Protein 3P1V (pdb70)

B-factor: mean 43.85, std 19.12, range [11.32, 140.08]

Secondary structure (DSSP, 8-state):
--GGGTEEEEEEEEEEEEEE-SS-EEEEEEEEEEESS--S-SSSTT--SS--SEEEEEEETTT--EEEEEEE--HHHHHTTSGGGGT--EEEEEEEEEEEESS-EEEEEEE--TTS---EEEEEE-TT-TTSEE-SSSSPPPEE--B-S-TTTSEEEEEEEES--TT--HHHHHHHHHHHHHTTSTTT---TTEEEEEE----SSSS-BBGGGTB----SS--BS-GGG-TT--B-S-HHHHHHHHTTS--SEEEEEES--S--EEEETTTEEEEETT---HHHHHHHHHHHTT-PPP---SPP-------TTS--SSTT-B-SSSGGGTT----TT--SSPPGGGTTT-SS--EEEETTEEEEEEESSS-----SSS-S--HHHHHHHH--TTT--/---GGGTEEEEEEEEEEEEEE-SS-EEEEEEEEEEESS--S-SSSTT--SS--SEEEEEEETTT--EEEEEEE--HHHHHTTSGGGGT--EEEEEEEEEEEESS-EEEEEEE--TTS---EEEEEE-TT-TTSEE-SSSSPPPEE--B-S-TTTSEEEEEEEES--TT--HHHHHHHHHHHHHTTSTTT---TTEEEEEE----SSSS-BBGGGTB----SS--BS-GGG-TT--B-S-HHHHHHHHTTS--SEEEEEES--S--EEEETTTEEEEETT---HHHHHHHHHHHTT-PPP---SPP-----TTS--SSTT-B-SSSGGGTT----TT--SSPPGGGTTT-SS--EEEETTEEEEEEESSS-----SSSSS--HHHHHHHH--TTT--

Sequence (793 aa):
QNFADYFQNKTLRVDYIFTGDATQQAIYLDELSQLPTWAGRQHHLSELPLEGNGQIIVKDLASKQCCIYQTSFSSLFQEWLSTDEAKETAKGFENTFLLPYPKQPVEVEVTLYSPRKKTATYKHIVRPDDILIHKRGVSHITPHRYLQSGNEKDCIDVAILAEGYTEKEDVFYQDAQRTCCESLFSYEPFRRSSKSKFNIVAVASPSTDSGVSVPRENQWKQTAVHSHFDTFYSDRYLTTSRVKSVHNALAGIPYEHIIILANTDVYGGGGIYNSYTLTTAHHPFKPVVVHEFGHSFGGLADEYFYDNDVTDTYPLDVEPWEQNISTRVNFASKWKKDLPSGAPIPTPIAEKKKYPVGVYEGGGYSAKGIYRPAYDCRRKTNEYPEFCPVCQRAIRRIEFYVPGQNNFADYFQNKKTLRVDYIFTGDATQQQAIYLDELSQLPTWAGRQHHLSELPLEGNGQIIVKDLASKQCCIYQTSFSSLFQEWLSTDEAKETAKGFENTFLLPYPKQPVEVEEVTLYSPRKKTATYKHIVRPDDILIHKRGVSHITPHRYLQSGNEKDCIDVAILAEGYTEKEDVFYQDAQRTCESLFSYEPFRRSKSKFNIVAVASPSTDSGVSVPRENQWKQTAVHSHFDTFYSDRYLTTSRVKSVHNALAGIPYEHIIILANTDVYGGGGIYNSYTLTTAHHPFKPVVVHEFGHSFGGLADEYFYDNDVTYPLDVEPWEQNISTRVNFASKWKDLPSGAPIPTPIAEKKKKYPVGVYEGGGYSAKGIYRPAYDCRKTNEYPEFCPVCQRAIRRIEFYVP

Foldseek 3Di:
DAQVPWFDQKKWKWKKKWKAFLPDIAIGTDAIAIFRGALFFRPPAQHELFAAQKKKWKAQVVPRHTGGIYYWYDPVLLCRFFPCRHPDMDIFIDMDIDGQTPAKIKMKMWGAALQRHTRMDIDIDGNVPPRNHYAQPPPQFDKDKLDLDDSHFAAEEEEEEKQAAPPCVVQVVLQVLQLVLQLVAPPCVCPSRYMYMYGDQHFPHHFAAQVVVVRQGGIQQRWYACVSDHRQEIDGSSQVSVVRNRRNPNHQAYEYETADQDFYWAAIASRYTYTHSNHVHSLVSNLRCLHHVLVAFQFAQAADPSDPNHDLCHAGSHAFKGLPNCCVVHVPCFDPPQDVQHDPVCQVVFLFHFHQGGRNHNHSMTGGHPDASNDSPDDHGRVRSNVSNVSSVSTHD/DDAQVPWFDQKKWKWKKKWKAFLPDTAIGTDAIAIFRGALFERPPAQHELFAAQKKKWKAQVVPRHTGGIYHWYDPVLQCNPAPCRHPDMDIFIDMDIDGQTPAKIKMKMWGAALQRHIRMDIDIDGNVPPRNHYAQPPPQFDKDWPDLDDSHFAAEEEEEEKQAAPVRVVQVVLQVLQLVLQLVAPPCVCPSRYMYMYGDQHFPHHFAAEVVVVRQGGIQQRWYACVSDQRQEIDGSSQVSVVRNCRNPNHQAYEYETADQDFHWAAIASRYTYTHRNHVHSLVSNLRCLHHVLVAFQFAQAAGVGHHDLCHAGRHAFKGLVNCCVVHVPCFDPPQDVQHDPVCQVVFLFHFHQGGRNRNHSMTGGHPDASNDSPDDHGRPRSNVSNVSSVSTHD

Nearest PDB structures (foldseek):
  3p1v-assembly1_A  TM=1.002E+00  e=5.949E-96  Bacteroides ovatus ATCC 8483
  3p1v-assembly1_B  TM=9.948E-01  e=3.936E-93  Bacteroides ovatus ATCC 8483
  4df9-assembly3_E  TM=9.868E-01  e=1.413E-79  Bacteroides fragilis NCTC 9343
  4df9-assembly1_B  TM=9.844E-01  e=1.206E-78  Bacteroides fragilis NCTC 9343
  4df9-assembly2_D  TM=9.829E-01  e=2.916E-78  Bacteroides fragilis NCTC 9343

CATH classification: 2.60.40.3250 (+1 more: 3.40.390.10)

Structure (mmCIF, N/CA/C/O backbone):
data_3P1V
#
_entry.id   3P1V
#
_cell.length_a   72.919
_cell.length_b   84.963
_cell.length_c   139.758
_cell.angle_alpha   90.000
_cell.angle_beta   99.560
_cell.angle_gamma   90.000
#
_symmetry.space_group_name_H-M   'C 1 2 1'
#
loop_
_entity.id
_entity.type
_entity.pdbx_description
1 polymer Metallo-endopeptidase
2 non-polymer 'ZINC ION'
3 non-polymer 'POTASSIUM ION'
4 non-polymer 'CHLORIDE ION'
5 non-polymer 'PHOSPHATE ION'
6 non-polymer 'DIMETHYL SULFOXIDE'
7 non-polymer DI(HYDROXYETHYL)ETHER
8 water water
#
loop_
_atom_site.group_PDB
_atom_site.id
_atom_site.type_symbol
_atom_site.label_atom_id
_atom_site.label_alt_id
_atom_site.label_comp_id
_atom_site.label_asym_id
_atom_site.label_entity_id
_atom_site.label_seq_id
_atom_site.pdbx_PDB_ins_code
_atom_site.Cartn_x
_atom_site.Cartn_y
_atom_site.Cartn_z
_atom_site.occupancy
_atom_site.B_iso_or_equiv
_atom_site.auth_seq_id
_atom_site.auth_comp_id
_atom_site.auth_asym_id
_atom_site.auth_atom_id
_atom_site.pdbx_PDB_model_num
ATOM 1 N N . GLN A 1 2 ? -50.425 1.552 92.753 1.00 63.00 20 GLN A N 1
ATOM 2 C CA . GLN A 1 2 ? -49.900 2.022 94.042 1.00 61.46 20 GLN A CA 1
ATOM 3 C C . GLN A 1 2 ? -49.714 3.538 94.004 1.00 63.05 20 GLN A C 1
ATOM 4 O O . GLN A 1 2 ? -48.950 4.046 93.177 1.00 63.27 20 GLN A O 1
ATOM 10 N N . ASN A 1 3 ? -50.405 4.255 94.896 1.00 58.21 21 ASN A N 1
ATOM 11 C CA . ASN A 1 3 ? -50.285 5.713 95.008 1.00 56.54 21 ASN A CA 1
ATOM 12 C C . ASN A 1 3 ? -49.029 6.020 95.805 1.00 56.33 21 ASN A C 1
ATOM 13 O O . ASN A 1 3 ? -48.748 5.310 96.775 1.00 56.42 21 ASN A O 1
ATOM 15 N N . PHE A 1 4 ? -48.247 7.036 95.382 1.00 48.68 22 PHE A N 1
ATOM 16 C CA . PHE A 1 4 ? -47.008 7.412 96.063 1.00 46.04 22 PHE A CA 1
ATOM 17 C C . PHE A 1 4 ? -47.245 7.721 97.550 1.00 50.96 22 PHE A C 1
ATOM 18 O O . PHE A 1 4 ? -46.538 7.164 98.397 1.00 49.45 22 PHE A O 1
ATOM 26 N N . ALA A 1 5 ? -48.267 8.569 97.848 1.00 48.38 23 ALA A N 1
ATOM 27 C CA . ALA A 1 5 ? -48.617 9.060 99.176 1.00 49.55 23 ALA A CA 1
ATOM 28 C C . ALA A 1 5 ? -49.081 7.966 100.137 1.00 53.29 23 ALA A C 1
ATOM 29 O O . ALA A 1 5 ? -49.157 8.224 101.336 1.00 51.85 23 ALA A O 1
ATOM 31 N N . ASP A 1 6 ? -49.392 6.755 99.631 1.00 50.11 24 ASP A N 1
ATOM 32 C CA . ASP A 1 6 ? -49.830 5.654 100.491 1.00 50.70 24 ASP A CA 1
ATOM 33 C C . ASP A 1 6 ? -48.751 5.264 101.501 1.00 52.72 24 ASP A C 1
ATOM 34 O O . ASP A 1 6 ? -49.063 5.064 102.674 1.00 52.21 24 ASP A O 1
ATOM 39 N N . TYR A 1 7 ? -47.485 5.187 101.051 1.00 47.10 25 TYR A N 1
ATOM 40 C CA . TYR A 1 7 ? -46.390 4.764 101.921 1.00 46.26 25 TYR A CA 1
ATOM 41 C C . TYR A 1 7 ? -45.294 5.787 102.062 1.00 47.38 25 TYR A C 1
ATOM 42 O O . TYR A 1 7 ? -44.482 5.672 102.982 1.00 45.94 25 TYR A O 1
ATOM 51 N N . PHE A 1 8 ? -45.239 6.774 101.154 1.00 44.15 26 PHE A N 1
ATOM 52 C CA . PHE A 1 8 ? -44.113 7.698 101.158 1.00 42.64 26 PHE A CA 1
ATOM 53 C C . PHE A 1 8 ? -44.438 9.176 101.309 1.00 47.85 26 PHE A C 1
ATOM 54 O O . PHE A 1 8 ? -45.512 9.646 100.937 1.00 47.60 26 PHE A O 1
ATOM 62 N N . GLN A 1 9 ? -43.429 9.896 101.846 1.00 45.02 27 GLN A N 1
ATOM 63 C CA . GLN A 1 9 ? -43.336 11.345 102.010 1.00 44.74 27 GLN A CA 1
ATOM 64 C C . GLN A 1 9 ? -42.593 11.909 100.799 1.00 47.82 27 GLN A C 1
ATOM 65 O O . GLN A 1 9 ? -41.817 11.166 100.192 1.00 45.69 27 GLN A O 1
ATOM 71 N N . ASN A 1 10 ? -42.743 13.214 100.499 1.00 44.40 28 ASN A N 1
ATOM 72 C CA . ASN A 1 10 ? -41.978 13.818 99.415 1.00 43.13 28 ASN A CA 1
ATOM 73 C C . ASN A 1 10 ? -40.580 14.256 99.912 1.00 44.26 28 ASN A C 1
ATOM 74 O O . ASN A 1 10 ? -40.231 15.442 99.923 1.00 44.48 28 ASN A O 1
ATOM 79 N N . LYS A 1 11 ? -39.799 13.264 100.349 1.00 39.20 29 LYS A N 1
ATOM 80 C CA . LYS A 1 11 ? -38.413 13.385 100.823 1.00 36.37 29 LYS A CA 1
ATOM 81 C C . LYS A 1 11 ? -37.679 12.150 100.381 1.00 39.15 29 LYS A C 1
ATOM 82 O O . LYS A 1 11 ? -38.319 11.200 99.916 1.00 37.74 29 LYS A O 1
ATOM 88 N N . THR A 1 12 ? -36.337 12.147 100.510 1.00 34.89 30 THR A N 1
ATOM 89 C CA . THR A 1 12 ? -35.532 11.003 100.114 1.00 34.29 30 THR A CA 1
ATOM 90 C C . THR A 1 12 ? -34.896 10.344 101.321 1.00 38.22 30 THR A C 1
ATOM 91 O O . THR A 1 12 ? -34.299 11.022 102.166 1.00 36.03 30 THR A O 1
ATOM 95 N N . LEU A 1 13 ? -34.983 9.005 101.353 1.00 35.98 31 LEU A N 1
ATOM 96 C CA . LEU A 1 13 ? -34.254 8.176 102.282 1.00 35.47 31 LEU A CA 1
ATOM 97 C C . LEU A 1 13 ? -33.005 7.744 101.519 1.00 35.73 31 LEU A C 1
ATOM 98 O O . LEU A 1 13 ? -33.097 6.916 100.615 1.00 33.64 31 LEU A O 1
ATOM 103 N N . ARG A 1 14 ? -31.863 8.376 101.808 1.00 33.59 32 ARG A N 1
ATOM 104 C CA . ARG A 1 14 ? -30.580 8.020 101.174 1.00 32.02 32 ARG A CA 1
ATOM 105 C C . ARG A 1 14 ? -29.883 6.960 102.034 1.00 34.26 32 ARG A C 1
ATOM 106 O O . ARG A 1 14 ? -29.789 7.113 103.252 1.00 33.80 32 ARG A O 1
ATOM 114 N N . VAL A 1 15 ? -29.421 5.870 101.401 1.00 30.92 33 VAL A N 1
ATOM 115 C CA . VAL A 1 15 ? -28.742 4.818 102.131 1.00 31.13 33 VAL A CA 1
ATOM 116 C C . VAL A 1 15 ? -27.322 4.650 101.583 1.00 34.86 33 VAL A C 1
ATOM 117 O O . VAL A 1 15 ? -27.135 4.402 100.381 1.00 34.05 33 VAL A O 1
ATOM 121 N N . ASP A 1 16 ? -26.327 4.786 102.474 1.00 30.06 34 ASP A N 1
ATOM 122 C CA . ASP A 1 16 ? -24.936 4.537 102.116 1.00 28.48 34 ASP A CA 1
ATOM 123 C C . ASP A 1 16 ? -24.561 3.181 102.677 1.00 32.51 34 ASP A C 1
ATOM 124 O O . ASP A 1 16 ? -24.688 2.938 103.888 1.00 33.26 34 ASP A O 1
ATOM 129 N N . TYR A 1 17 ? -24.141 2.286 101.780 1.00 27.12 35 TYR A N 1
ATOM 130 C CA . TYR A 1 17 ? -23.672 0.956 102.139 1.00 27.71 35 TYR A CA 1
ATOM 131 C C . TYR A 1 17 ? -22.193 0.817 101.899 1.00 30.82 35 TYR A C 1
ATOM 132 O O . TYR A 1 17 ? -21.601 1.626 101.177 1.00 29.37 35 TYR A O 1
ATOM 141 N N . ILE A 1 18 ? -21.632 -0.281 102.414 1.00 27.15 36 ILE A N 1
ATOM 142 C CA . ILE A 1 18 ? -20.281 -0.726 102.109 1.00 25.76 36 ILE A CA 1
ATOM 143 C C . ILE A 1 18 ? -20.449 -2.091 101.458 1.00 28.85 36 ILE A C 1
ATOM 144 O O . ILE A 1 18 ? -21.054 -2.981 102.054 1.00 29.50 36 ILE A O 1
ATOM 149 N N . PHE A 1 19 ? -19.974 -2.235 100.225 1.00 25.20 37 PHE A N 1
ATOM 150 C CA . PHE A 1 19 ? -19.987 -3.509 99.501 1.00 23.88 37 PHE A CA 1
ATOM 151 C C . PHE A 1 19 ? -18.608 -4.094 99.701 1.00 25.68 37 PHE A C 1
ATOM 152 O O . PHE A 1 19 ? -17.614 -3.438 99.373 1.00 24.41 37 PHE A O 1
ATOM 160 N N . THR A 1 20 ? -18.529 -5.288 100.298 1.00 23.39 38 THR A N 1
ATOM 161 C CA . THR A 1 20 ? -17.231 -5.867 100.641 1.00 25.57 38 THR A CA 1
ATOM 162 C C . THR A 1 20 ? -17.012 -7.244 100.062 1.00 30.80 38 THR A C 1
ATOM 163 O O . THR A 1 20 ? -17.965 -7.961 99.769 1.00 29.65 38 THR A O 1
ATOM 167 N N . GLY A 1 21 ? -15.753 -7.626 99.967 1.00 28.49 39 GLY A N 1
ATOM 168 C CA . GLY A 1 21 ? -15.414 -8.974 99.575 1.00 29.34 39 GLY A CA 1
ATOM 169 C C . GLY A 1 21 ? -14.164 -9.125 98.762 1.00 30.73 39 GLY A C 1
ATOM 170 O O . GLY A 1 21 ? -13.295 -8.251 98.757 1.00 26.64 39 GLY A O 1
ATOM 171 N N . ASP A 1 22 ? -14.086 -10.265 98.094 1.00 28.05 40 ASP A N 1
ATOM 172 C CA . ASP A 1 22 ? -12.998 -10.669 97.213 1.00 27.23 40 ASP A CA 1
ATOM 173 C C . ASP A 1 22 ? -13.584 -11.633 96.170 1.00 32.29 40 ASP A C 1
ATOM 174 O O . ASP A 1 22 ? -14.804 -11.788 96.133 1.00 31.73 40 ASP A O 1
ATOM 179 N N . ALA A 1 23 ? -12.738 -12.310 95.366 1.00 31.13 41 ALA A N 1
ATOM 180 C CA . ALA A 1 23 ? -13.197 -13.251 94.318 1.00 32.11 41 ALA A CA 1
ATOM 181 C C . ALA A 1 23 ? -14.001 -14.460 94.867 1.00 39.61 41 ALA A C 1
ATOM 182 O O . ALA A 1 23 ? -14.775 -15.038 94.111 1.00 41.50 41 ALA A O 1
ATOM 184 N N . THR A 1 24 ? -13.852 -14.815 96.157 1.00 36.60 42 THR A N 1
ATOM 185 C CA . THR A 1 24 ? -14.521 -15.987 96.741 1.00 38.80 42 THR A CA 1
ATOM 186 C C . THR A 1 24 ? -15.797 -15.663 97.568 1.00 45.49 42 THR A C 1
ATOM 187 O O . THR A 1 24 ? -16.707 -16.496 97.615 1.00 48.26 42 THR A O 1
ATOM 191 N N . GLN A 1 25 ? -15.856 -14.491 98.230 1.00 38.45 43 GLN A N 1
ATOM 192 C CA . GLN A 1 25 ? -16.989 -14.130 99.091 1.00 36.57 43 GLN A CA 1
ATOM 193 C C . GLN A 1 25 ? -17.324 -12.658 99.004 1.00 34.49 43 GLN A C 1
ATOM 194 O O . GLN A 1 25 ? -16.451 -11.840 98.729 1.00 35.04 43 GLN A O 1
ATOM 200 N N . GLN A 1 26 ? -18.589 -12.316 99.246 1.00 28.08 44 GLN A N 1
ATOM 201 C CA . GLN A 1 26 ? -19.059 -10.925 99.274 1.00 27.29 44 GLN A CA 1
ATOM 202 C C . GLN A 1 26 ? -20.046 -10.726 100.420 1.00 32.96 44 GLN A C 1
ATOM 203 O O . GLN A 1 26 ? -20.739 -11.666 100.820 1.00 33.28 44 GLN A O 1
ATOM 209 N N . ALA A 1 27 ? -20.100 -9.498 100.945 1.00 29.13 45 ALA A N 1
ATOM 210 C CA . ALA A 1 27 ? -20.982 -9.119 102.044 1.00 30.19 45 ALA A CA 1
ATOM 211 C C . ALA A 1 27 ? -21.318 -7.622 101.967 1.00 35.41 45 ALA A C 1
ATOM 212 O O . ALA A 1 27 ? -20.528 -6.846 101.437 1.00 36.21 45 ALA A O 1
ATOM 214 N N . ILE A 1 28 ? -22.510 -7.236 102.448 1.00 29.93 46 ILE A N 1
ATOM 215 C CA . ILE A 1 28 ? -22.991 -5.848 102.445 1.00 27.45 46 ILE A CA 1
ATOM 216 C C . ILE A 1 28 ? -23.200 -5.403 103.901 1.00 32.08 46 ILE A C 1
ATOM 217 O O . ILE A 1 28 ? -23.651 -6.180 104.745 1.00 32.18 46 ILE A O 1
ATOM 222 N N . TYR A 1 29 ? -22.848 -4.156 104.196 1.00 28.54 47 TYR A N 1
ATOM 223 C CA . TYR A 1 29 ? -23.018 -3.586 105.528 1.00 28.74 47 TYR A CA 1
ATOM 224 C C . TYR A 1 29 ? -23.565 -2.186 105.392 1.00 31.88 47 TYR A C 1
ATOM 225 O O . TYR A 1 29 ? -23.309 -1.525 104.383 1.00 29.23 47 TYR A O 1
ATOM 234 N N . LEU A 1 30 ? -24.325 -1.736 106.374 1.00 29.95 48 LEU A N 1
ATOM 235 C CA . LEU A 1 30 ? -24.822 -0.363 106.370 1.00 29.81 48 LEU A CA 1
ATOM 236 C C . LEU A 1 30 ? -23.729 0.593 106.855 1.00 32.95 48 LEU A C 1
ATOM 237 O O . LEU A 1 30 ? -23.021 0.286 107.814 1.00 32.11 48 LEU A O 1
ATOM 242 N N . ASP A 1 31 ? -23.615 1.757 106.214 1.00 29.52 49 ASP A N 1
ATOM 243 C CA . ASP A 1 31 ? -22.724 2.810 106.666 1.00 28.71 49 ASP A CA 1
ATOM 244 C C . ASP A 1 31 ? -23.576 3.838 107.417 1.00 33.78 49 ASP A C 1
ATOM 245 O O . ASP A 1 31 ? -23.452 3.946 108.642 1.00 33.56 49 ASP A O 1
ATOM 250 N N . GLU A 1 32 ? -24.447 4.583 106.693 1.00 30.82 50 GLU A N 1
ATOM 251 C CA . GLU A 1 32 ? -25.288 5.626 107.306 1.00 33.03 50 GLU A CA 1
ATOM 252 C C . GLU A 1 32 ? -26.542 5.915 106.480 1.00 35.50 50 GLU A C 1
ATOM 253 O O . GLU A 1 32 ? -26.523 5.801 105.256 1.00 32.78 50 GLU A O 1
ATOM 259 N N . LEU A 1 33 ? -27.620 6.298 107.176 1.00 32.92 51 LEU A N 1
ATOM 260 C CA . LEU A 1 33 ? -28.876 6.753 106.595 1.00 33.78 51 LEU A CA 1
ATOM 261 C C . LEU A 1 33 ? -28.881 8.281 106.579 1.00 36.80 51 LEU A C 1
ATOM 262 O O . LEU A 1 33 ? -28.469 8.906 107.565 1.00 37.42 51 LEU A O 1
ATOM 267 N N . SER A 1 34 ? -29.376 8.870 105.497 1.00 31.12 52 SER A N 1
ATOM 268 C CA . SER A 1 34 ? -29.489 10.316 105.342 1.00 30.73 52 SER A CA 1
ATOM 269 C C . SER A 1 34 ? -30.866 10.673 104.816 1.00 36.61 52 SER A C 1
ATOM 270 O O . SER A 1 34 ? -31.562 9.822 104.238 1.00 35.67 52 SER A O 1
ATOM 273 N N . GLN A 1 35 ? -31.260 11.929 105.003 1.00 33.38 53 GLN A N 1
ATOM 274 C CA . GLN A 1 35 ? -32.504 12.412 104.434 1.00 34.84 53 GLN A CA 1
ATOM 275 C C . GLN A 1 35 ? -32.197 13.589 103.500 1.00 39.11 53 GLN A C 1
ATOM 276 O O . GLN A 1 35 ? -31.353 14.421 103.828 1.00 39.65 53 GLN A O 1
ATOM 282 N N . LEU A 1 36 ? -32.874 13.644 102.340 1.00 35.23 54 LEU A N 1
ATOM 283 C CA . LEU A 1 36 ? -32.813 14.749 101.377 1.00 34.01 54 LEU A CA 1
ATOM 284 C C . LEU A 1 36 ? -34.169 15.423 101.414 1.00 41.97 54 LEU A C 1
ATOM 285 O O . LEU A 1 36 ? -35.174 14.736 101.653 1.00 42.74 54 LEU A O 1
ATOM 290 N N . PRO A 1 37 ? -34.235 16.768 101.267 1.00 41.27 55 PRO A N 1
ATOM 291 C CA . PRO A 1 37 ? -35.509 17.470 101.527 1.00 42.93 55 PRO A CA 1
ATOM 292 C C . PRO A 1 37 ? -36.670 17.178 100.565 1.00 45.21 55 PRO A C 1
ATOM 293 O O . PRO A 1 37 ? -37.814 17.477 100.918 1.00 44.33 55 PRO A O 1
ATOM 297 N N . THR A 1 38 ? -36.400 16.608 99.380 1.00 39.57 56 THR A N 1
ATOM 298 C CA . THR A 1 38 ? -37.457 16.271 98.418 1.00 40.38 56 THR A CA 1
ATOM 299 C C . THR A 1 38 ? -37.183 14.904 97.807 1.00 42.43 56 THR A C 1
ATOM 300 O O . THR A 1 38 ? -36.064 14.404 97.899 1.00 40.11 56 THR A O 1
ATOM 304 N N . TRP A 1 39 ? -38.211 14.317 97.168 1.00 39.70 57 TRP A N 1
ATOM 305 C CA . TRP A 1 39 ? -38.081 13.079 96.395 1.00 38.35 57 TRP A CA 1
ATOM 306 C C . TRP A 1 39 ? -38.110 13.453 94.917 1.00 40.66 57 TRP A C 1
ATOM 307 O O . TRP A 1 39 ? -39.126 13.959 94.417 1.00 41.29 57 TRP A O 1
ATOM 318 N N . ALA A 1 40 ? -36.986 13.250 94.237 1.00 34.05 58 ALA A N 1
ATOM 319 C CA . ALA A 1 40 ? -36.823 13.581 92.827 1.00 32.77 58 ALA A CA 1
ATOM 320 C C . ALA A 1 40 ? -37.134 12.382 91.914 1.00 35.54 58 ALA A C 1
ATOM 321 O O . ALA A 1 40 ? -37.174 12.556 90.707 1.00 33.61 58 ALA A O 1
ATOM 323 N N . GLY A 1 41 ? -37.340 11.196 92.478 1.00 31.38 59 GLY A N 1
ATOM 324 C CA . GLY A 1 41 ? -37.563 9.993 91.684 1.00 29.72 59 GLY A CA 1
ATOM 325 C C . GLY A 1 41 ? -38.985 9.714 91.266 1.00 34.59 59 GLY A C 1
ATOM 326 O O . GLY A 1 41 ? -39.829 10.624 91.241 1.00 34.27 59 GLY A O 1
ATOM 327 N N . ARG A 1 42 ? -39.248 8.438 90.936 1.00 33.31 60 ARG A N 1
ATOM 328 C CA . ARG A 1 42 ? -40.552 7.926 90.458 1.00 36.06 60 ARG A CA 1
ATOM 329 C C . ARG A 1 42 ? -41.708 8.229 91.381 1.00 43.24 60 ARG A C 1
ATOM 330 O O . ARG A 1 42 ? -41.557 8.153 92.603 1.00 44.88 60 ARG A O 1
ATOM 338 N N . GLN A 1 43 ? -42.878 8.480 90.787 1.00 40.40 61 GLN A N 1
ATOM 339 C CA . GLN A 1 43 ? -44.150 8.668 91.478 1.00 41.98 61 GLN A CA 1
ATOM 340 C C . GLN A 1 43 ? -45.060 7.497 91.122 1.00 46.64 61 GLN A C 1
ATOM 341 O O . GLN A 1 43 ? -46.089 7.274 91.776 1.00 48.50 61 GLN A O 1
ATOM 347 N N . HIS A 1 44 ? -44.688 6.768 90.052 1.00 40.48 62 HIS A N 1
ATOM 348 C CA . HIS A 1 44 ? -45.432 5.654 89.462 1.00 39.40 62 HIS A CA 1
ATOM 349 C C . HIS A 1 44 ? -44.507 4.479 89.215 1.00 42.55 62 HIS A C 1
ATOM 350 O O . HIS A 1 44 ? -43.295 4.674 89.241 1.00 41.03 62 HIS A O 1
ATOM 357 N N . HIS A 1 45 ? -45.049 3.258 88.990 1.00 39.03 63 HIS A N 1
ATOM 358 C CA . HIS A 1 45 ? -44.263 2.030 88.754 1.00 38.29 63 HIS A CA 1
ATOM 359 C C . HIS A 1 45 ? -43.304 1.784 89.931 1.00 41.52 63 HIS A C 1
ATOM 360 O O . HIS A 1 45 ? -42.190 1.304 89.739 1.00 38.55 63 HIS A O 1
ATOM 367 N N . LEU A 1 46 ? -43.744 2.144 91.146 1.00 40.31 64 LEU A N 1
ATOM 368 C CA . LEU A 1 46 ? -42.927 2.111 92.348 1.00 39.88 64 LEU A CA 1
ATOM 369 C C . LEU A 1 46 ? -42.407 0.710 92.674 1.00 43.79 64 LEU A C 1
ATOM 370 O O . LEU A 1 46 ? -41.218 0.563 92.905 1.00 42.63 64 LEU A O 1
ATOM 375 N N . SER A 1 47 ? -43.261 -0.311 92.590 1.00 43.91 65 SER A N 1
ATOM 376 C CA . SER A 1 47 ? -42.890 -1.680 92.922 1.00 44.41 65 SER A CA 1
ATOM 377 C C . SER A 1 47 ? -42.537 -2.530 91.667 1.00 47.82 65 SER A C 1
ATOM 378 O O . SER A 1 47 ? -42.895 -3.712 91.571 1.00 48.26 65 SER A O 1
ATOM 381 N N . GLU A 1 48 ? -41.817 -1.933 90.716 1.00 42.37 66 GLU A N 1
ATOM 382 C CA . GLU A 1 48 ? -41.343 -2.671 89.550 1.00 40.90 66 GLU A CA 1
ATOM 383 C C . GLU A 1 48 ? -39.975 -2.181 89.162 1.00 39.74 66 GLU A C 1
ATOM 384 O O . GLU A 1 48 ? -39.503 -1.165 89.675 1.00 37.39 66 GLU A O 1
ATOM 390 N N . LEU A 1 49 ? -39.325 -2.932 88.277 1.00 35.28 67 LEU A N 1
ATOM 391 C CA . LEU A 1 49 ? -37.996 -2.631 87.776 1.00 34.08 67 LEU A CA 1
ATOM 392 C C . LEU A 1 49 ? -38.005 -2.387 86.277 1.00 37.79 67 LEU A C 1
ATOM 393 O O . LEU A 1 49 ? -38.720 -3.104 85.556 1.00 38.07 67 LEU A O 1
ATOM 398 N N . PRO A 1 50 ? -37.201 -1.410 85.773 1.00 33.36 68 PRO A N 1
ATOM 399 C CA . PRO A 1 50 ? -37.123 -1.231 84.308 1.00 31.84 68 PRO A CA 1
ATOM 400 C C . PRO A 1 50 ? -36.174 -2.262 83.683 1.00 33.87 68 PRO A C 1
ATOM 401 O O . PRO A 1 50 ? -36.303 -2.604 82.499 1.00 33.99 68 PRO A O 1
ATOM 405 N N . LEU A 1 51 ? -35.190 -2.724 84.483 1.00 28.06 69 LEU A N 1
ATOM 406 C CA . LEU A 1 51 ? -34.125 -3.678 84.123 1.00 27.29 69 LEU A CA 1
ATOM 407 C C . LEU A 1 51 ? -33.741 -4.531 85.333 1.00 29.32 69 LEU A C 1
ATOM 408 O O . LEU A 1 51 ? -33.913 -4.055 86.450 1.00 28.43 69 LEU A O 1
ATOM 413 N N . GLU A 1 52 ? -33.200 -5.759 85.140 1.00 27.69 70 GLU A N 1
ATOM 414 C CA . GLU A 1 52 ? -32.770 -6.555 86.324 1.00 28.92 70 GLU A CA 1
ATOM 415 C C . GLU A 1 52 ? -31.580 -5.911 87.026 1.00 31.26 70 GLU A C 1
ATOM 416 O O . GLU A 1 52 ? -31.489 -5.964 88.249 1.00 30.28 70 GLU A O 1
ATOM 422 N N . GLY A 1 53 ? -30.625 -5.404 86.234 1.00 27.05 71 GLY A N 1
ATOM 423 C CA . GLY A 1 53 ? -29.356 -4.905 86.762 1.00 26.15 71 GLY A CA 1
ATOM 424 C C . GLY A 1 53 ? -28.532 -6.059 87.313 1.00 30.15 71 GLY A C 1
ATOM 425 O O . GLY A 1 53 ? -28.899 -7.224 87.146 1.00 31.39 71 GLY A O 1
ATOM 426 N N . ASN A 1 54 ? -27.418 -5.757 87.971 1.00 27.45 72 ASN A N 1
ATOM 427 C CA . ASN A 1 54 ? -26.549 -6.746 88.632 1.00 26.92 72 ASN A CA 1
ATOM 428 C C . ASN A 1 54 ? -26.779 -6.678 90.142 1.00 30.31 72 ASN A C 1
ATOM 429 O O . ASN A 1 54 ? -26.176 -7.422 90.914 1.00 29.03 72 ASN A O 1
ATOM 434 N N . GLY A 1 55 ? -27.623 -5.735 90.543 1.00 27.40 73 GLY A N 1
ATOM 435 C CA . GLY A 1 55 ? -27.950 -5.485 91.938 1.00 27.86 73 GLY A CA 1
ATOM 436 C C . GLY A 1 55 ? -29.322 -4.870 92.053 1.00 30.52 73 GLY A C 1
ATOM 437 O O . GLY A 1 55 ? -29.763 -4.154 91.148 1.00 27.06 73 GLY A O 1
ATOM 438 N N . GLN A 1 56 ? -30.024 -5.171 93.168 1.00 29.17 74 GLN A N 1
ATOM 439 C CA . GLN A 1 56 ? -31.366 -4.658 93.400 1.00 29.45 74 GLN A CA 1
ATOM 440 C C . GLN A 1 56 ? -31.562 -4.260 94.835 1.00 33.79 74 GLN A C 1
ATOM 441 O O . GLN A 1 56 ? -30.979 -4.857 95.746 1.00 33.23 74 GLN A O 1
ATOM 447 N N . ILE A 1 57 ? -32.429 -3.272 95.035 1.00 32.11 75 ILE A N 1
ATOM 448 C CA . ILE A 1 57 ? -32.889 -2.823 96.350 1.00 33.42 75 ILE A CA 1
ATOM 449 C C . ILE A 1 57 ? -34.404 -2.945 96.330 1.00 37.58 75 ILE A C 1
ATOM 450 O O . ILE A 1 57 ? -35.050 -2.363 95.453 1.00 35.44 75 ILE A O 1
ATOM 455 N N . ILE A 1 58 ? -34.949 -3.756 97.244 1.00 36.84 76 ILE A N 1
ATOM 456 C CA . ILE A 1 58 ? -36.392 -4.002 97.413 1.00 38.56 76 ILE A CA 1
ATOM 457 C C . ILE A 1 58 ? -36.805 -3.400 98.763 1.00 41.82 76 ILE A C 1
ATOM 458 O O . ILE A 1 58 ? -36.217 -3.756 99.790 1.00 40.80 76 ILE A O 1
ATOM 463 N N . VAL A 1 59 ? -37.792 -2.485 98.754 1.00 38.52 77 VAL A N 1
ATOM 464 C CA . VAL A 1 59 ? -38.317 -1.858 99.976 1.00 37.90 77 VAL A CA 1
ATOM 465 C C . VAL A 1 59 ? -39.697 -2.484 100.275 1.00 44.17 77 VAL A C 1
ATOM 466 O O . VAL A 1 59 ? -40.592 -2.485 99.421 1.00 42.36 77 VAL A O 1
ATOM 470 N N . LYS A 1 60 ? -39.852 -3.024 101.482 1.00 42.03 78 LYS A N 1
ATOM 471 C CA . LYS A 1 60 ? -41.114 -3.615 101.933 1.00 44.11 78 LYS A CA 1
ATOM 472 C C . LYS A 1 60 ? -41.655 -2.870 103.135 1.00 48.16 78 LYS A C 1
ATOM 473 O O . LYS A 1 60 ? -40.868 -2.479 103.990 1.00 47.36 78 LYS A O 1
ATOM 479 N N . ASP A 1 61 ? -42.987 -2.682 103.218 1.00 47.53 79 ASP A N 1
ATOM 480 C CA . ASP A 1 61 ? -43.631 -2.114 104.420 1.00 49.30 79 ASP A CA 1
ATOM 481 C C . ASP A 1 61 ? -43.344 -3.090 105.560 1.00 54.87 79 ASP A C 1
ATOM 482 O O . ASP A 1 61 ? -43.572 -4.282 105.373 1.00 55.78 79 ASP A O 1
ATOM 487 N N . LEU A 1 62 ? -42.793 -2.630 106.694 1.00 50.88 80 LEU A N 1
ATOM 488 C CA . LEU A 1 62 ? -42.411 -3.549 107.772 1.00 51.09 80 LEU A CA 1
ATOM 489 C C . LEU A 1 62 ? -43.597 -4.369 108.315 1.00 56.77 80 LEU A C 1
ATOM 490 O O . LEU A 1 62 ? -43.467 -5.589 108.450 1.00 57.13 80 LEU A O 1
ATOM 495 N N . ALA A 1 63 ? -44.732 -3.723 108.624 1.00 54.28 81 ALA A N 1
ATOM 496 C CA . ALA A 1 63 ? -45.890 -4.413 109.193 1.00 55.81 81 ALA A CA 1
ATOM 497 C C . ALA A 1 63 ? -46.489 -5.487 108.252 1.00 61.03 81 ALA A C 1
ATOM 498 O O . ALA A 1 63 ? -46.677 -6.623 108.700 1.00 61.27 81 ALA A O 1
ATOM 500 N N . SER A 1 64 ? -46.749 -5.148 106.966 1.00 56.78 82 SER A N 1
ATOM 501 C CA . SER A 1 64 ? -47.400 -6.053 106.007 1.00 57.63 82 SER A CA 1
ATOM 502 C C . SER A 1 64 ? -46.445 -6.881 105.139 1.00 60.61 82 SER A C 1
ATOM 503 O O . SER A 1 64 ? -46.875 -7.899 104.595 1.00 61.02 82 SER A O 1
ATOM 506 N N . LYS A 1 65 ? -45.189 -6.429 104.964 1.00 55.25 83 LYS A N 1
ATOM 507 C CA . LYS A 1 65 ? -44.160 -7.052 104.106 1.00 53.41 83 LYS A CA 1
ATOM 508 C C . LYS A 1 65 ? -44.537 -6.893 102.618 1.00 55.37 83 LYS A C 1
ATOM 509 O O . LYS A 1 65 ? -43.975 -7.569 101.750 1.00 53.53 83 LYS A O 1
ATOM 515 N N . GLN A 1 66 ? -45.450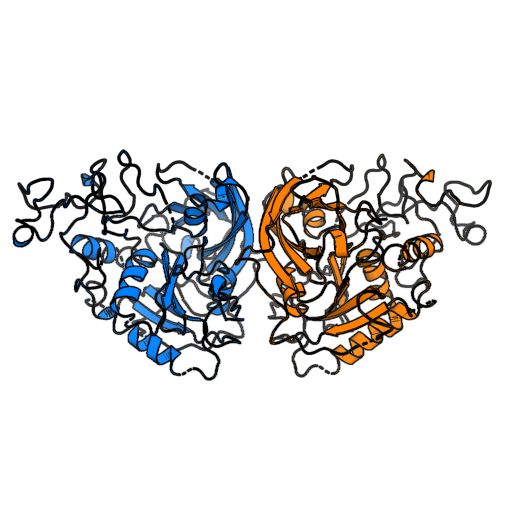 -5.945 102.329 1.00 51.72 84 GLN A N 1
ATOM 516 C CA . GLN A 1 66 ? -45.846 -5.601 100.959 1.00 50.37 84 GLN A CA 1
ATOM 517 C C . GLN A 1 66 ? -44.714 -4.818 100.286 1.00 52.35 84 GLN A C 1
ATOM 518 O O . GLN A 1 66 ? -44.214 -3.849 100.868 1.00 50.30 84 GLN A O 1
ATOM 524 N N . CYS A 1 67 ? -44.321 -5.244 99.066 1.00 49.53 85 CYS A N 1
ATOM 525 C CA A CYS A 1 67 ? -43.283 -4.575 98.301 0.60 47.62 85 CYS A CA 1
ATOM 526 C CA B CYS A 1 67 ? -43.288 -4.581 98.259 0.40 47.49 85 CYS A CA 1
ATOM 527 C C . CYS A 1 67 ? -43.804 -3.196 97.867 1.00 50.95 85 CYS A C 1
ATOM 528 O O . CYS A 1 67 ? -44.873 -3.099 97.253 1.00 52.52 85 CYS A O 1
ATOM 533 N N . ILE A 1 68 ? -43.090 -2.120 98.254 1.00 44.23 86 ILE A N 1
ATOM 534 C CA . ILE A 1 68 ? -43.557 -0.756 97.972 1.00 42.02 86 ILE A CA 1
ATOM 535 C C . ILE A 1 68 ? -42.588 0.080 97.127 1.00 44.84 86 ILE A C 1
ATOM 536 O O . ILE A 1 68 ? -42.983 1.147 96.643 1.00 44.34 86 ILE A O 1
ATOM 541 N N . TYR A 1 69 ? -41.343 -0.399 96.938 1.00 39.61 87 TYR A N 1
ATOM 542 C CA . TYR A 1 69 ? -40.356 0.261 96.087 1.00 37.38 87 TYR A CA 1
ATOM 543 C C . TYR A 1 69 ? -39.320 -0.725 95.626 1.00 40.80 87 TYR A C 1
ATOM 544 O O . TYR A 1 69 ? -38.881 -1.575 96.405 1.00 40.45 87 TYR A O 1
ATOM 553 N N . GLN A 1 70 ? -38.908 -0.595 94.360 1.00 35.66 88 GLN A N 1
ATOM 554 C CA . GLN A 1 70 ? -37.853 -1.418 93.769 1.00 33.71 88 GLN A CA 1
ATOM 555 C C . GLN A 1 70 ? -36.928 -0.559 92.911 1.00 35.14 88 GLN A C 1
ATOM 556 O O . GLN A 1 70 ? -37.413 0.267 92.145 1.00 34.68 88 GLN A O 1
ATOM 562 N N . THR A 1 71 ? -35.604 -0.784 92.995 1.00 31.25 89 THR A N 1
ATOM 563 C CA . THR A 1 71 ? -34.621 -0.091 92.137 1.00 29.54 89 THR A CA 1
ATOM 564 C C . THR A 1 71 ? -33.492 -1.078 91.799 1.00 30.74 89 THR A C 1
ATOM 565 O O . THR A 1 71 ? -33.218 -1.974 92.590 1.00 31.09 89 THR A O 1
ATOM 569 N N . SER A 1 72 ? -32.903 -0.965 90.595 1.00 26.34 90 SER A N 1
ATOM 570 C CA . SER A 1 72 ? -31.816 -1.844 90.172 1.00 25.05 90 SER A CA 1
ATOM 571 C C . SER A 1 72 ? -30.614 -1.022 89.732 1.00 27.90 90 SER A C 1
ATOM 572 O O . SER A 1 72 ? -30.728 0.172 89.465 1.00 27.07 90 SER A O 1
ATOM 575 N N . PHE A 1 73 ? -29.445 -1.660 89.701 1.00 24.70 91 PHE A N 1
ATOM 576 C CA . PHE A 1 73 ? -28.181 -0.997 89.434 1.00 22.63 91 PHE A CA 1
ATOM 577 C C . PHE A 1 73 ? -27.096 -1.981 89.090 1.00 25.10 91 PHE A C 1
ATOM 578 O O . PHE A 1 73 ? -27.283 -3.187 89.166 1.00 25.18 91 PHE A O 1
ATOM 586 N N . SER A 1 74 ? -25.931 -1.439 88.772 1.00 20.42 92 SER A N 1
ATOM 587 C CA . SER A 1 74 ? -24.679 -2.152 88.693 1.00 18.98 92 SER A CA 1
ATOM 588 C C . SER A 1 74 ? -23.659 -1.302 89.473 1.00 23.21 92 SER A C 1
ATOM 589 O O . SER A 1 74 ? -23.992 -0.180 89.878 1.00 22.58 92 SER A O 1
ATOM 592 N N . SER A 1 75 ? -22.473 -1.855 89.799 1.00 21.33 93 SER A N 1
ATOM 593 C CA . SER A 1 75 ? -21.527 -1.141 90.652 1.00 20.53 93 SER A CA 1
ATOM 594 C C . SER A 1 75 ? -20.083 -1.312 90.216 1.00 23.39 93 SER A C 1
ATOM 595 O O . SER A 1 75 ? -19.727 -2.316 89.581 1.00 22.62 93 SER A O 1
ATOM 598 N N . LEU A 1 76 ? -19.241 -0.343 90.600 1.00 20.71 94 LEU A N 1
ATOM 599 C CA . LEU A 1 76 ? -17.794 -0.426 90.370 1.00 20.04 94 LEU A CA 1
ATOM 600 C C . LEU A 1 76 ? -17.240 -1.659 91.139 1.00 25.18 94 LEU A C 1
ATOM 601 O O . LEU A 1 76 ? -16.420 -2.406 90.601 1.00 22.31 94 LEU A O 1
ATOM 606 N N . PHE A 1 77 ? -17.766 -1.903 92.355 1.00 23.38 95 PHE A N 1
ATOM 607 C CA . PHE A 1 77 ? -17.398 -3.063 93.178 1.00 24.12 95 PHE A CA 1
ATOM 608 C C . PHE A 1 77 ? -17.456 -4.390 92.361 1.00 27.00 95 PHE A C 1
ATOM 609 O O . PHE A 1 77 ? -16.517 -5.196 92.408 1.00 25.92 95 PHE A O 1
ATOM 617 N N . GLN A 1 78 ? -18.563 -4.606 91.645 1.00 23.49 96 GLN A N 1
ATOM 618 C CA . GLN A 1 78 ? -18.782 -5.815 90.842 1.00 23.28 96 GLN A CA 1
ATOM 619 C C . GLN A 1 78 ? -17.758 -5.942 89.705 1.00 26.06 96 GLN A C 1
ATOM 620 O O . GLN A 1 78 ? -17.317 -7.060 89.411 1.00 24.73 96 GLN A O 1
ATOM 626 N N . GLU A 1 79 ? -17.296 -4.809 89.137 1.00 22.71 97 GLU A N 1
ATOM 627 C CA . GLU A 1 79 ? -16.202 -4.855 88.143 1.00 20.30 97 GLU A CA 1
ATOM 628 C C . GLU A 1 79 ? -14.905 -5.263 88.838 1.00 24.98 97 GLU A C 1
ATOM 629 O O . GLU A 1 79 ? -14.155 -6.097 88.309 1.00 25.21 97 GLU A O 1
ATOM 635 N N . TRP A 1 80 ? -14.621 -4.647 90.012 1.00 19.42 98 TRP A N 1
ATOM 636 C CA . TRP A 1 80 ? -13.412 -4.933 90.794 1.00 20.07 98 TRP A CA 1
ATOM 637 C C . TRP A 1 80 ? -13.264 -6.431 91.144 1.00 24.90 98 TRP A C 1
ATOM 638 O O . TRP A 1 80 ? -12.130 -6.964 91.173 1.00 23.68 98 TRP A O 1
ATOM 649 N N . LEU A 1 81 ? -14.403 -7.099 91.420 1.00 23.32 99 LEU A N 1
ATOM 650 C CA . LEU A 1 81 ? -14.428 -8.522 91.792 1.00 24.46 99 LEU A CA 1
ATOM 651 C C . LEU A 1 81 ? -13.756 -9.450 90.748 1.00 29.29 99 LEU A C 1
ATOM 652 O O . LEU A 1 81 ? -13.265 -10.522 91.115 1.00 29.62 99 LEU A O 1
ATOM 657 N N . SER A 1 82 ? -13.662 -9.013 89.476 1.00 25.85 100 SER A N 1
ATOM 658 C CA . SER A 1 82 ? -13.026 -9.845 88.445 1.00 27.67 100 SER A CA 1
ATOM 659 C C . SER A 1 82 ? -11.552 -9.455 88.226 1.00 32.15 100 SER A C 1
ATOM 660 O O . SER A 1 82 ? -10.908 -10.036 87.362 1.00 32.78 100 SER A O 1
ATOM 663 N N . THR A 1 83 ? -11.005 -8.521 89.029 1.00 26.95 101 THR A N 1
ATOM 664 C CA . THR A 1 83 ? -9.608 -8.092 88.864 1.00 26.33 101 THR A CA 1
ATOM 665 C C . THR A 1 83 ? -8.645 -8.983 89.668 1.00 30.29 101 THR A C 1
ATOM 666 O O . THR A 1 83 ? -9.065 -9.725 90.571 1.00 29.13 101 THR A O 1
ATOM 670 N N . ASP A 1 84 ? -7.342 -8.902 89.324 1.00 26.90 102 ASP A N 1
ATOM 671 C CA . ASP A 1 84 ? -6.268 -9.649 89.992 1.00 26.79 102 ASP A CA 1
ATOM 672 C C . ASP A 1 84 ? -6.197 -9.349 91.481 1.00 27.65 102 ASP A C 1
ATOM 673 O O . ASP A 1 84 ? -5.985 -10.262 92.279 1.00 24.95 102 ASP A O 1
ATOM 678 N N . GLU A 1 85 ? -6.390 -8.069 91.864 1.00 24.70 103 GLU A N 1
ATOM 679 C CA . GLU A 1 85 ? -6.344 -7.672 93.274 1.00 23.86 103 GLU A CA 1
ATOM 680 C C . GLU A 1 85 ? -7.409 -8.408 94.128 1.00 28.11 103 GLU A C 1
ATOM 681 O O . GLU A 1 85 ? -7.120 -8.742 95.261 1.00 26.98 103 GLU A O 1
ATOM 687 N N . ALA A 1 86 ? -8.626 -8.649 93.581 1.00 26.96 104 ALA A N 1
ATOM 688 C CA . ALA A 1 86 ? -9.731 -9.303 94.302 1.00 28.05 104 ALA A CA 1
ATOM 689 C C . ALA A 1 86 ? -9.433 -10.788 94.611 1.00 32.92 104 ALA A C 1
ATOM 690 O O . ALA A 1 86 ? -10.053 -11.368 95.516 1.00 33.24 104 ALA A O 1
ATOM 692 N N . LYS A 1 87 ? -8.438 -11.376 93.927 1.00 30.99 105 LYS A N 1
ATOM 693 C CA . LYS A 1 87 ? -8.007 -12.758 94.208 1.00 32.03 105 LYS A CA 1
ATOM 694 C C . LYS A 1 87 ? -7.176 -12.836 95.488 1.00 38.53 105 LYS A C 1
ATOM 695 O O . LYS A 1 87 ? -7.085 -13.911 96.076 1.00 40.36 105 LYS A O 1
ATOM 701 N N . GLU A 1 88 ? -6.556 -11.716 95.916 1.00 35.74 106 GLU A N 1
ATOM 702 C CA . GLU A 1 88 ? -5.658 -11.740 97.075 1.00 37.51 106 GLU A CA 1
ATOM 703 C C . GLU A 1 88 ? -6.050 -10.816 98.234 1.00 39.69 106 GLU A C 1
ATOM 704 O O . GLU A 1 88 ? -5.629 -11.081 99.359 1.00 39.39 106 GLU A O 1
ATOM 707 N N . THR A 1 89 ? -6.794 -9.711 97.972 1.00 34.23 107 THR A N 1
ATOM 708 C CA . THR A 1 89 ? -7.078 -8.720 99.014 1.00 32.01 107 THR A CA 1
ATOM 709 C C . THR A 1 89 ? -8.562 -8.377 99.091 1.00 31.21 107 THR A C 1
ATOM 710 O O . THR A 1 89 ? -9.102 -7.818 98.135 1.00 27.76 107 THR A O 1
ATOM 714 N N . ALA A 1 90 ? -9.213 -8.680 100.245 1.00 26.57 108 ALA A N 1
ATOM 715 C CA . ALA A 1 90 ? -10.633 -8.349 100.463 1.00 26.64 108 ALA A CA 1
ATOM 716 C C . ALA A 1 90 ? -10.783 -6.840 100.757 1.00 26.87 108 ALA A C 1
ATOM 717 O O . ALA A 1 90 ? -10.087 -6.290 101.626 1.00 24.57 108 ALA A O 1
ATOM 719 N N . LYS A 1 91 ? -11.673 -6.175 100.034 1.00 23.56 109 LYS A N 1
ATOM 720 C CA . LYS A 1 91 ? -11.840 -4.723 100.162 1.00 22.80 109 LYS A CA 1
ATOM 721 C C . LYS A 1 91 ? -13.287 -4.311 100.337 1.00 27.17 109 LYS A C 1
ATOM 722 O O . LYS A 1 91 ? -14.179 -5.100 100.058 1.00 27.03 109 LYS A O 1
ATOM 728 N N . GLY A 1 92 ? -13.490 -3.059 100.757 1.00 24.01 110 GLY A N 1
ATOM 729 C CA . GLY A 1 92 ? -14.798 -2.439 100.930 1.00 24.07 110 GLY A CA 1
ATOM 730 C C . GLY A 1 92 ? -14.984 -1.256 99.980 1.00 27.71 110 GLY A C 1
ATOM 731 O O . GLY A 1 92 ? -14.053 -0.476 99.745 1.00 28.11 110 GLY A O 1
ATOM 732 N N . PHE A 1 93 ? -16.179 -1.132 99.402 1.00 22.43 111 PHE A N 1
ATOM 733 C CA . PHE A 1 93 ? -16.520 -0.096 98.429 1.00 21.18 111 PHE A CA 1
ATOM 734 C C . PHE A 1 93 ? -17.751 0.681 98.847 1.00 26.83 111 PHE A C 1
ATOM 735 O O . PHE A 1 93 ? -18.754 0.069 99.215 1.00 26.04 111 PHE A O 1
ATOM 743 N N . GLU A 1 94 ? -17.708 2.023 98.707 1.00 25.46 112 GLU A N 1
ATOM 744 C CA . GLU A 1 94 ? -18.851 2.906 99.001 1.00 26.93 112 GLU A CA 1
ATOM 745 C C . GLU A 1 94 ? -19.897 2.791 97.927 1.00 28.64 112 GLU A C 1
ATOM 746 O O . GLU A 1 94 ? -19.567 2.962 96.757 1.00 27.59 112 GLU A O 1
ATOM 752 N N . ASN A 1 95 ? -21.162 2.567 98.311 1.00 25.54 113 ASN A N 1
ATOM 753 C CA . ASN A 1 95 ? -22.287 2.501 97.361 1.00 26.29 113 ASN A CA 1
ATOM 754 C C . ASN A 1 95 ? -23.490 3.202 97.959 1.00 28.64 113 ASN A C 1
ATOM 755 O O . ASN A 1 95 ? -23.901 2.858 99.062 1.00 27.35 113 ASN A O 1
ATOM 760 N N . THR A 1 96 ? -24.010 4.230 97.256 1.00 25.33 114 THR A N 1
ATOM 761 C CA . THR A 1 96 ? -25.144 5.053 97.713 1.00 25.91 114 THR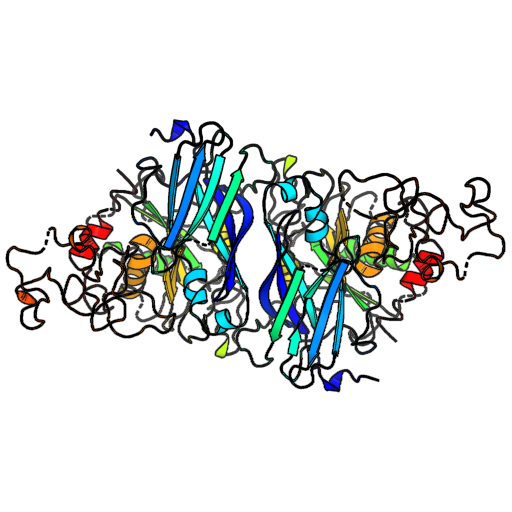 A CA 1
ATOM 762 C C . THR A 1 96 ? -26.376 4.828 96.846 1.00 30.12 114 THR A C 1
ATOM 763 O O . THR A 1 96 ? -26.259 4.819 95.619 1.00 27.09 114 THR A O 1
ATOM 767 N N . PHE A 1 97 ? -27.567 4.717 97.489 1.00 28.62 115 PHE A N 1
ATOM 768 C CA . PHE A 1 97 ? -28.843 4.564 96.782 1.00 28.23 115 PHE A CA 1
ATOM 769 C C . PHE A 1 97 ? -29.904 5.497 97.381 1.00 31.33 115 PHE A C 1
ATOM 770 O O . PHE A 1 97 ? -29.861 5.829 98.568 1.00 29.21 115 PHE A O 1
ATOM 778 N N . LEU A 1 98 ? -30.816 5.965 96.520 1.00 27.94 116 LEU A N 1
ATOM 779 C CA . LEU A 1 98 ? -31.889 6.873 96.899 1.00 28.80 116 LEU A CA 1
ATOM 780 C C . LEU A 1 98 ? -33.223 6.132 96.877 1.00 33.58 116 LEU A C 1
ATOM 781 O O . LEU A 1 98 ? -33.556 5.462 95.899 1.00 32.71 116 LEU A O 1
ATOM 786 N N . LEU A 1 99 ? -33.961 6.235 97.980 1.00 31.99 117 LEU A N 1
ATOM 787 C CA . LEU A 1 99 ? -35.267 5.604 98.178 1.00 33.12 117 LEU A CA 1
ATOM 788 C C . LEU A 1 99 ? -36.285 6.651 98.584 1.00 37.62 117 LEU A C 1
ATOM 789 O O . LEU A 1 99 ? -35.892 7.638 99.212 1.00 35.71 117 LEU A O 1
ATOM 794 N N . PRO A 1 100 ? -37.592 6.487 98.265 1.00 35.37 118 PRO A N 1
ATOM 795 C CA . PRO A 1 100 ? -38.576 7.465 98.767 1.00 36.46 118 PRO A CA 1
ATOM 796 C C . PRO A 1 100 ? -38.665 7.348 100.293 1.00 40.37 118 PRO A C 1
ATOM 797 O O . PRO A 1 100 ? -38.567 6.239 100.831 1.00 39.50 118 PRO A O 1
ATOM 801 N N . TYR A 1 101 ? -38.780 8.484 100.992 1.00 38.64 119 TYR A N 1
ATOM 802 C CA . TYR A 1 101 ? -38.809 8.503 102.459 1.00 39.53 119 TYR A CA 1
ATOM 803 C C . TYR A 1 101 ? -40.128 7.917 102.979 1.00 45.92 119 TYR A C 1
ATOM 804 O O . TYR A 1 101 ? -41.206 8.383 102.601 1.00 47.50 119 TYR A O 1
ATOM 813 N N . PRO A 1 102 ? -40.054 6.855 103.814 1.00 42.80 120 PRO A N 1
ATOM 814 C CA . PRO A 1 102 ? -41.290 6.206 104.283 1.00 43.92 120 PRO A CA 1
ATOM 815 C C . PRO A 1 102 ? -42.001 6.945 105.403 1.00 49.47 120 PRO A C 1
ATOM 816 O O . PRO A 1 102 ? -41.345 7.575 106.235 1.00 49.98 120 PRO A O 1
ATOM 820 N N . LYS A 1 103 ? -43.354 6.814 105.445 1.00 46.73 121 LYS A N 1
ATOM 821 C CA . LYS A 1 103 ? -44.201 7.364 106.507 1.00 47.47 121 LYS A CA 1
ATOM 822 C C . LYS A 1 103 ? -44.099 6.473 107.742 1.00 53.21 121 LYS A C 1
ATOM 823 O O . LYS A 1 103 ? -44.191 6.961 108.868 1.00 52.90 121 LYS A O 1
ATOM 829 N N . GLN A 1 104 ? -43.916 5.159 107.518 1.00 49.45 122 GLN A N 1
ATOM 830 C CA . GLN A 1 104 ? -43.832 4.147 108.570 1.00 49.60 122 GLN A CA 1
ATOM 831 C C . GLN A 1 104 ? -42.581 3.274 108.418 1.00 52.35 122 GLN A C 1
ATOM 832 O O . GLN A 1 104 ? -41.985 3.286 107.341 1.00 49.71 122 GLN A O 1
ATOM 838 N N . PRO A 1 105 ? -42.185 2.469 109.451 1.00 50.41 123 PRO A N 1
ATOM 839 C CA . PRO A 1 105 ? -40.991 1.609 109.305 1.00 48.15 123 PRO A CA 1
ATOM 840 C C . PRO A 1 105 ? -41.007 0.700 108.069 1.00 48.61 123 PRO A C 1
ATOM 841 O O . PRO A 1 105 ? -42.052 0.202 107.643 1.00 48.40 123 PRO A O 1
ATOM 845 N N . VAL A 1 106 ? -39.832 0.521 107.479 1.00 43.69 124 VAL A N 1
ATOM 846 C CA . VAL A 1 106 ? -39.640 -0.318 106.301 1.00 43.13 124 VAL A CA 1
ATOM 847 C C . VAL A 1 106 ? -38.546 -1.328 106.542 1.00 49.18 124 VAL A C 1
ATOM 848 O O . VAL A 1 106 ? -37.688 -1.121 107.399 1.00 49.13 124 VAL A O 1
ATOM 852 N N . GLU A 1 107 ? -38.562 -2.399 105.747 1.00 47.03 125 GLU A N 1
ATOM 853 C CA . GLU A 1 107 ? -37.516 -3.408 105.647 1.00 46.13 125 GLU A CA 1
ATOM 854 C C . GLU A 1 107 ? -36.879 -3.207 104.278 1.00 45.92 125 GLU A C 1
ATOM 855 O O . GLU A 1 107 ? -37.584 -3.288 103.268 1.00 45.55 125 GLU A O 1
ATOM 861 N N . VAL A 1 108 ? -35.584 -2.853 104.243 1.00 39.74 126 VAL A N 1
ATOM 862 C CA . VAL A 1 108 ? -34.832 -2.605 103.015 1.00 36.54 126 VAL A CA 1
ATOM 863 C C . VAL A 1 108 ? -33.934 -3.828 102.721 1.00 41.76 126 VAL A C 1
ATOM 864 O O . VAL A 1 108 ? -33.124 -4.202 103.574 1.00 40.39 126 VAL A O 1
ATOM 868 N N . GLU A 1 109 ? -34.057 -4.437 101.517 1.00 38.20 127 GLU A N 1
ATOM 869 C CA . GLU A 1 109 ? -33.231 -5.594 101.158 1.00 37.86 127 GLU A CA 1
ATOM 870 C C . GLU A 1 109 ? -32.411 -5.325 99.890 1.00 41.04 127 GLU A C 1
ATOM 871 O O . GLU A 1 109 ? -32.986 -5.042 98.823 1.00 41.95 127 GLU A O 1
ATOM 877 N N . VAL A 1 110 ? -31.074 -5.434 100.022 1.00 35.28 128 VAL A N 1
ATOM 878 C CA . VAL A 1 110 ? -30.077 -5.269 98.947 1.00 33.22 128 VAL A CA 1
ATOM 879 C C . VAL A 1 110 ? -29.583 -6.644 98.541 1.00 36.78 128 VAL A C 1
ATOM 880 O O . VAL A 1 110 ? -29.222 -7.442 99.407 1.00 37.06 128 VAL A O 1
ATOM 884 N N . THR A 1 111 ? -29.514 -6.905 97.243 1.00 32.86 129 THR A N 1
ATOM 885 C CA . THR A 1 111 ? -29.027 -8.169 96.713 1.00 32.86 129 THR A CA 1
ATOM 886 C C . THR A 1 111 ? -28.104 -7.892 95.543 1.00 34.96 129 THR A C 1
ATOM 887 O O . THR A 1 111 ? -28.411 -7.047 94.699 1.00 32.84 129 THR A O 1
ATOM 891 N N . LEU A 1 112 ? -26.962 -8.594 95.519 1.00 31.60 130 LEU A N 1
ATOM 892 C CA . LEU A 1 112 ? -25.993 -8.531 94.433 1.00 30.32 130 LEU A CA 1
ATOM 893 C C . LEU A 1 112 ? -26.020 -9.858 93.697 1.00 34.87 130 LEU A C 1
ATOM 894 O O . LEU A 1 112 ? -26.045 -10.924 94.330 1.00 36.39 130 LEU A O 1
ATOM 899 N N . TYR A 1 113 ? -26.058 -9.793 92.370 1.00 29.84 131 TYR A N 1
ATOM 900 C CA . TYR A 1 113 ? -26.146 -10.972 91.509 1.00 29.64 131 TYR A CA 1
ATOM 901 C C . TYR A 1 113 ? -24.897 -11.157 90.655 1.00 31.87 131 TYR A C 1
ATOM 902 O O . TYR A 1 113 ? -24.283 -10.179 90.223 1.00 28.77 131 TYR A O 1
ATOM 911 N N . SER A 1 114 ? -24.558 -12.422 90.378 1.00 30.02 132 SER A N 1
ATOM 912 C CA . SER A 1 114 ? -23.430 -12.788 89.519 1.00 29.50 132 SER A CA 1
ATOM 913 C C . SER A 1 114 ? -23.834 -12.687 88.038 1.00 33.94 132 SER A C 1
ATOM 914 O O . SER A 1 114 ? -25.036 -12.663 87.756 1.00 33.73 132 SER A O 1
ATOM 917 N N . PRO A 1 115 ? -22.875 -12.774 87.071 1.00 30.57 133 PRO A N 1
ATOM 918 C CA . PRO A 1 115 ? -23.263 -12.775 85.648 1.00 30.46 133 PRO A CA 1
ATOM 919 C C . PRO A 1 115 ? -24.165 -13.968 85.262 1.00 36.38 133 PRO A C 1
ATOM 920 O O . PRO A 1 115 ? -24.771 -13.968 84.188 1.00 35.28 133 PRO A O 1
ATOM 924 N N . ARG A 1 116 ? -24.280 -14.970 86.150 1.00 33.78 134 ARG A N 1
ATOM 925 C CA . ARG A 1 116 ? -25.124 -16.145 85.946 1.00 34.90 134 ARG A CA 1
ATOM 926 C C . ARG A 1 116 ? -26.470 -15.980 86.689 1.00 40.21 134 ARG A C 1
ATOM 927 O O . ARG A 1 116 ? -27.192 -16.961 86.845 1.00 41.69 134 ARG A O 1
ATOM 935 N N . LYS A 1 117 ? -26.800 -14.728 87.148 1.00 35.74 135 LYS A N 1
ATOM 936 C CA . LYS A 1 117 ? -28.037 -14.356 87.874 1.00 36.22 135 LYS A CA 1
ATOM 937 C C . LYS A 1 117 ? -28.139 -15.041 89.255 1.00 42.28 135 LYS A C 1
ATOM 938 O O . LYS A 1 117 ? -29.226 -15.110 89.834 1.00 42.59 135 LYS A O 1
ATOM 944 N N . LYS A 1 118 ? -27.011 -15.527 89.787 1.00 39.74 136 LYS A N 1
ATOM 945 C CA . LYS A 1 118 ? -26.962 -16.181 91.094 1.00 40.27 136 LYS A CA 1
ATOM 946 C C . LYS A 1 118 ? -26.752 -15.129 92.177 1.00 39.69 136 LYS A C 1
ATOM 947 O O . LYS A 1 118 ? -25.990 -14.180 91.974 1.00 36.40 136 LYS A O 1
ATOM 953 N N . THR A 1 119 ? -27.418 -15.296 93.333 1.00 36.45 137 THR A N 1
ATOM 954 C CA . THR A 1 119 ? -27.274 -14.394 94.489 1.00 36.20 137 THR A CA 1
ATOM 955 C C . THR A 1 119 ? -25.862 -14.535 95.064 1.00 38.44 137 THR A C 1
ATOM 956 O O . THR A 1 119 ? -25.478 -15.641 95.443 1.00 40.70 137 THR A O 1
ATOM 973 N N . ALA A 1 121 ? -24.514 -11.903 97.398 1.00 34.29 139 ALA A N 1
ATOM 974 C CA . ALA A 1 121 ? -24.648 -11.309 98.738 1.00 33.76 139 ALA A CA 1
ATOM 975 C C . ALA A 1 121 ? -26.043 -10.710 98.881 1.00 37.29 139 ALA A C 1
ATOM 976 O O . ALA A 1 121 ? -26.612 -10.207 97.901 1.00 36.35 139 ALA A O 1
ATOM 978 N N . THR A 1 122 ? -26.592 -10.774 100.096 1.00 33.89 140 THR A N 1
ATOM 979 C CA . THR A 1 122 ? -27.893 -10.212 100.407 1.00 33.99 140 THR A CA 1
ATOM 980 C C . THR A 1 122 ? -27.788 -9.531 101.773 1.00 39.44 140 THR A C 1
ATOM 981 O O . THR A 1 122 ? -26.984 -9.945 102.605 1.00 40.70 140 THR A O 1
ATOM 985 N N . TYR A 1 123 ? -28.574 -8.470 101.987 1.00 35.93 141 TYR A N 1
ATOM 986 C CA . TYR A 1 123 ? -28.543 -7.715 103.242 1.00 35.89 141 TYR A CA 1
ATOM 987 C C . TYR A 1 123 ? -29.912 -7.126 103.520 1.00 39.97 141 TYR A C 1
ATOM 988 O O . TYR A 1 123 ? -30.473 -6.491 102.638 1.00 37.65 141 TYR A O 1
ATOM 997 N N . LYS A 1 124 ? -30.466 -7.366 104.716 1.00 37.01 142 LYS A N 1
ATOM 998 C CA . LYS A 1 124 ? -31.751 -6.808 105.139 1.00 38.02 142 LYS A CA 1
ATOM 999 C C . LYS A 1 124 ? -31.554 -5.903 106.351 1.00 44.48 142 LYS A C 1
ATOM 1000 O O . LYS A 1 124 ? -30.825 -6.271 107.287 1.00 43.82 142 LYS A O 1
ATOM 1006 N N . HIS A 1 125 ? -32.196 -4.723 106.346 1.00 40.48 143 HIS A N 1
ATOM 1007 C CA . HIS A 1 125 ? -32.166 -3.815 107.509 1.00 38.89 143 HIS A CA 1
ATOM 1008 C C . HIS A 1 125 ? -33.500 -3.077 107.639 1.00 42.02 143 HIS A C 1
ATOM 1009 O O . HIS A 1 125 ? -34.212 -2.862 106.650 1.00 39.87 143 HIS A O 1
ATOM 1016 N N . ILE A 1 126 ? -33.847 -2.724 108.874 1.00 41.16 144 ILE A N 1
ATOM 1017 C CA . ILE A 1 126 ? -35.069 -1.993 109.183 1.00 42.13 144 ILE A CA 1
ATOM 1018 C C . ILE A 1 126 ? -34.714 -0.517 109.324 1.00 43.83 144 ILE A C 1
ATOM 1019 O O . ILE A 1 126 ? -33.740 -0.167 109.989 1.00 41.39 144 ILE A O 1
ATOM 1024 N N . VAL A 1 127 ? -35.505 0.339 108.669 1.00 40.23 145 VAL A N 1
ATOM 1025 C CA . VAL A 1 127 ? -35.363 1.785 108.766 1.00 39.10 145 VAL A CA 1
ATOM 1026 C C . VAL A 1 127 ? -36.617 2.304 109.443 1.00 45.22 145 VAL A C 1
ATOM 1027 O O . VAL A 1 127 ? -37.718 2.010 108.996 1.00 45.50 145 VAL A O 1
ATOM 1031 N N . ARG A 1 128 ? -36.455 3.055 110.523 1.00 44.46 146 ARG A N 1
ATOM 1032 C CA . ARG A 1 128 ? -37.575 3.659 111.248 1.00 46.41 146 ARG A CA 1
ATOM 1033 C C . ARG A 1 128 ? -37.487 5.166 110.990 1.00 51.56 146 ARG A C 1
ATOM 1034 O O . ARG A 1 128 ? -36.452 5.761 111.287 1.00 50.84 146 ARG A O 1
ATOM 1042 N N . PRO A 1 129 ? -38.501 5.770 110.325 1.00 50.07 147 PRO A N 1
ATOM 1043 C CA . PRO A 1 129 ? -38.398 7.186 109.920 1.00 50.45 147 PRO A CA 1
ATOM 1044 C C . PRO A 1 129 ? -38.193 8.205 111.051 1.00 55.51 147 PRO A C 1
ATOM 1045 O O . PRO A 1 129 ? -37.806 9.335 110.746 1.00 55.37 147 PRO A O 1
ATOM 1049 N N . ASP A 1 130 ? -38.474 7.828 112.338 1.00 52.91 148 ASP A N 1
ATOM 1050 C CA . ASP A 1 130 ? -38.299 8.680 113.515 1.00 53.12 148 ASP A CA 1
ATOM 1051 C C . ASP A 1 130 ? -36.867 8.582 114.088 1.00 53.57 148 ASP A C 1
ATOM 1052 O O . ASP A 1 130 ? -36.561 9.281 115.054 1.00 53.28 148 ASP A O 1
ATOM 1057 N N . ASP A 1 131 ? -35.997 7.719 113.498 1.00 46.17 149 ASP A N 1
ATOM 1058 C CA . ASP A 1 131 ? -34.626 7.523 113.941 1.00 44.53 149 ASP A CA 1
ATOM 1059 C C . ASP A 1 131 ? -33.858 8.851 113.836 1.00 47.73 149 ASP A C 1
ATOM 1060 O O . ASP A 1 131 ? -33.692 9.390 112.745 1.00 48.14 149 ASP A O 1
ATOM 1065 N N . ILE A 1 132 ? -33.427 9.392 114.991 1.00 43.71 150 ILE A N 1
ATOM 1066 C CA . ILE A 1 132 ? -32.712 10.673 115.081 1.00 43.03 150 ILE A CA 1
ATOM 1067 C C . ILE A 1 132 ? -31.339 10.589 114.398 1.00 45.46 150 ILE A C 1
ATOM 1068 O O . ILE A 1 132 ? -30.786 11.633 114.062 1.00 46.26 150 ILE A O 1
ATOM 1073 N N . LEU A 1 133 ? -30.789 9.376 114.171 1.00 40.51 151 LEU A N 1
ATOM 1074 C CA . LEU A 1 133 ? -29.468 9.283 113.533 1.00 39.07 151 LEU A CA 1
ATOM 1075 C C . LEU A 1 133 ? -29.552 9.214 111.985 1.00 41.60 151 LEU A C 1
ATOM 1076 O O . LEU A 1 133 ? -28.526 9.034 111.297 1.00 41.51 151 LEU A O 1
ATOM 1081 N N . ILE A 1 134 ? -30.754 9.445 111.435 1.00 39.08 152 ILE A N 1
ATOM 1082 C CA . ILE A 1 134 ? -30.901 9.621 109.985 1.00 37.37 152 ILE A CA 1
ATOM 1083 C C . ILE A 1 134 ? -30.362 11.045 109.736 1.00 40.68 152 ILE A C 1
ATOM 1084 O O . ILE A 1 134 ? -30.941 12.017 110.233 1.00 38.37 152 ILE A O 1
ATOM 1089 N N . HIS A 1 135 ? -29.195 11.137 109.093 1.00 37.61 153 HIS A N 1
ATOM 1090 C CA . HIS A 1 135 ? -28.462 12.385 108.861 1.00 37.46 153 HIS A CA 1
ATOM 1091 C C . HIS A 1 135 ? -29.206 13.329 107.902 1.00 40.32 153 HIS A C 1
ATOM 1092 O O . HIS A 1 135 ? -29.290 13.053 106.707 1.00 37.13 153 HIS A O 1
ATOM 1099 N N . LYS A 1 136 ? -29.707 14.468 108.411 1.00 38.04 154 LYS A N 1
ATOM 1100 C CA . LYS A 1 136 ? -30.395 15.413 107.526 1.00 37.33 154 LYS A CA 1
ATOM 1101 C C . LYS A 1 136 ? -29.383 16.174 106.676 1.00 39.14 154 LYS A C 1
ATOM 1102 O O . LYS A 1 136 ? -28.380 16.668 107.187 1.00 38.04 154 LYS A O 1
ATOM 1108 N N . ARG A 1 137 ? -29.629 16.200 105.369 1.00 35.56 155 ARG A N 1
ATOM 1109 C CA . ARG A 1 137 ? -28.757 16.836 104.384 1.00 34.53 155 ARG A CA 1
ATOM 1110 C C . ARG A 1 137 ? -29.550 17.716 103.432 1.00 37.68 155 ARG A C 1
ATOM 1111 O O . ARG A 1 137 ? -30.770 17.630 103.384 1.00 37.89 155 ARG A O 1
ATOM 1119 N N . GLY A 1 138 ? -28.834 18.513 102.645 1.00 35.30 156 GLY A N 1
ATOM 1120 C CA . GLY A 1 138 ? -29.413 19.405 101.646 1.00 36.67 156 GLY A CA 1
ATOM 1121 C C . GLY A 1 138 ? -30.288 20.525 102.171 1.00 42.57 156 GLY A C 1
ATOM 1122 O O . GLY A 1 138 ? -31.168 20.985 101.452 1.00 41.74 156 GLY A O 1
ATOM 1123 N N . VAL A 1 139 ? -30.038 20.984 103.413 1.00 43.56 157 VAL A N 1
ATOM 1124 C CA . VAL A 1 139 ? -30.820 22.058 104.041 1.00 46.42 157 VAL A CA 1
ATOM 1125 C C . VAL A 1 139 ? -29.986 23.350 104.181 1.00 47.76 157 VAL A C 1
ATOM 1126 O O . VAL A 1 139 ? -30.543 24.425 104.357 1.00 51.86 157 VAL A O 1
ATOM 1130 N N . SER A 1 140 ? -28.677 23.243 104.097 1.00 38.25 158 SER A N 1
ATOM 1131 C CA . SER A 1 140 ? -27.737 24.360 104.197 1.00 37.44 158 SER A CA 1
ATOM 1132 C C . SER A 1 140 ? -26.555 24.129 103.279 1.00 39.47 158 SER A C 1
ATOM 1133 O O . SER A 1 140 ? -26.280 22.979 102.934 1.00 35.62 158 SER A O 1
ATOM 1136 N N . HIS A 1 141 ? -25.838 25.205 102.898 1.00 37.11 159 HIS A N 1
ATOM 1137 C CA . HIS A 1 141 ? -24.652 25.153 102.025 1.00 35.65 159 HIS A CA 1
ATOM 1138 C C . HIS A 1 141 ? -24.906 24.323 100.759 1.00 38.84 159 HIS A C 1
ATOM 1139 O O . HIS A 1 141 ? -24.078 23.480 100.388 1.00 34.75 159 HIS A O 1
ATOM 1146 N N . ILE A 1 142 ? -26.075 24.522 100.127 1.00 34.86 160 ILE A N 1
ATOM 1147 C CA . ILE A 1 142 ? -26.359 23.780 98.894 1.00 32.89 160 ILE A CA 1
ATOM 1148 C C . ILE A 1 142 ? -25.367 24.279 97.828 1.00 36.75 160 ILE A C 1
ATOM 1149 O O . ILE A 1 142 ? -25.212 25.488 97.655 1.00 37.96 160 ILE A O 1
ATOM 1154 N N . THR A 1 143 ? -24.628 23.346 97.194 1.00 31.75 161 THR A N 1
ATOM 1155 C CA . THR A 1 143 ? -23.613 23.684 96.199 1.00 30.82 161 THR A CA 1
ATOM 1156 C C . THR A 1 143 ? -24.187 24.631 95.147 1.00 33.84 161 THR A C 1
ATOM 1157 O O . THR A 1 143 ? -25.253 24.328 94.595 1.00 33.04 161 THR A O 1
ATOM 1161 N N . PRO A 1 144 ? -23.488 25.750 94.827 1.00 31.42 162 PRO A N 1
ATOM 1162 C CA . PRO A 1 144 ? -23.995 26.646 93.769 1.00 32.15 162 PRO A CA 1
ATOM 1163 C C . PRO A 1 144 ? -24.228 25.844 92.489 1.00 36.12 162 PRO A C 1
ATOM 1164 O O . PRO A 1 144 ? -23.427 24.969 92.134 1.00 33.36 162 PRO A O 1
ATOM 1168 N N . HIS A 1 145 ? -25.374 26.085 91.842 1.00 32.15 163 HIS A N 1
ATOM 1169 C CA . HIS A 1 145 ? -25.744 25.312 90.668 1.00 31.40 163 HIS A CA 1
ATOM 1170 C C . HIS A 1 145 ? -26.535 26.167 89.672 1.00 37.70 163 HIS A C 1
ATOM 1171 O O . HIS A 1 145 ? -27.015 27.245 90.019 1.00 38.82 163 HIS A O 1
ATOM 1178 N N . ARG A 1 146 ? -26.665 25.675 88.431 1.00 33.44 164 ARG A N 1
ATOM 1179 C CA . ARG A 1 146 ? -27.369 26.399 87.393 1.00 33.33 164 ARG A CA 1
ATOM 1180 C C . ARG A 1 146 ? -28.171 25.428 86.532 1.00 34.14 164 ARG A C 1
ATOM 1181 O O . ARG A 1 146 ? -27.631 24.399 86.112 1.00 30.06 164 ARG A O 1
ATOM 1189 N N . TYR A 1 147 ? -29.449 25.759 86.257 1.00 30.56 165 TYR A N 1
ATOM 1190 C CA . TYR A 1 147 ? -30.254 24.888 85.396 1.00 29.71 165 TYR A CA 1
ATOM 1191 C C . TYR A 1 147 ? -29.925 25.142 83.942 1.00 31.79 165 TYR A C 1
ATOM 1192 O O . TYR A 1 147 ? -30.103 26.264 83.450 1.00 34.33 165 TYR A O 1
ATOM 1209 N N . LEU A 1 149 ? -31.216 23.056 81.571 1.00 27.08 167 LEU A N 1
ATOM 1210 C CA . LEU A 1 149 ? -32.502 22.689 80.993 1.00 27.31 167 LEU A CA 1
ATOM 1211 C C . LEU A 1 149 ? -33.480 22.456 82.130 1.00 32.71 167 LEU A C 1
ATOM 1212 O O . LEU A 1 149 ? -33.161 21.740 83.076 1.00 29.97 167 LEU A O 1
ATOM 1217 N N . GLN A 1 150 ? -34.661 23.093 82.060 1.00 32.61 168 GLN A N 1
ATOM 1218 C CA . GLN A 1 150 ? -35.661 22.925 83.102 1.00 33.89 168 GLN A CA 1
ATOM 1219 C C . GLN A 1 150 ? -37.015 22.841 82.452 1.00 38.84 168 GLN A C 1
ATOM 1220 O O . GLN A 1 150 ? -37.667 23.858 82.243 1.00 40.34 168 GLN A O 1
ATOM 1226 N N . SER A 1 151 ? -37.418 21.621 82.103 1.00 34.79 169 SER A N 1
ATOM 1227 C CA . SER A 1 151 ? -38.678 21.347 81.423 1.00 35.23 169 SER A CA 1
ATOM 1228 C C . SER A 1 151 ? -39.900 21.361 82.361 1.00 41.96 169 SER A C 1
ATOM 1229 O O . SER A 1 151 ? -41.027 21.565 81.898 1.00 42.36 169 SER A O 1
ATOM 1232 N N . GLY A 1 152 ? -39.673 21.141 83.652 1.00 38.59 170 GLY A N 1
ATOM 1233 C CA . GLY A 1 152 ? -40.734 21.116 84.649 1.00 40.27 170 GLY A CA 1
ATOM 1234 C C . GLY A 1 152 ? -40.218 20.772 86.029 1.00 44.86 170 GLY A C 1
ATOM 1235 O O . GLY A 1 152 ? -39.011 20.858 86.271 1.00 44.68 170 GLY A O 1
ATOM 1236 N N . ASN A 1 153 ? -41.136 20.398 86.950 1.00 42.19 171 ASN A N 1
ATOM 1237 C CA . ASN A 1 153 ? -40.801 20.063 88.337 1.00 41.92 171 ASN A CA 1
ATOM 1238 C C . ASN A 1 153 ? -40.111 18.691 88.424 1.00 42.37 171 ASN A C 1
ATOM 1239 O O . ASN A 1 153 ? -40.080 17.939 87.437 1.00 39.34 171 ASN A O 1
ATOM 1244 N N . GLU A 1 154 ? -39.573 18.364 89.610 1.00 38.07 172 GLU A N 1
ATOM 1245 C CA . GLU A 1 154 ? -38.836 17.110 89.823 1.00 36.35 172 GLU A CA 1
ATOM 1246 C C . GLU A 1 154 ? -39.744 15.886 89.812 1.00 40.02 172 GLU A C 1
ATOM 1247 O O . GLU A 1 154 ? -39.254 14.785 89.630 1.00 38.36 172 GLU A O 1
ATOM 1253 N N . LYS A 1 155 ? -41.054 16.057 90.032 1.00 39.32 173 LYS A N 1
ATOM 1254 C CA . LYS A 1 155 ? -41.957 14.910 90.004 1.00 39.82 173 LYS A CA 1
ATOM 1255 C C . LYS A 1 155 ? -42.198 14.451 88.563 1.00 44.37 173 LYS A C 1
ATOM 1256 O O . LYS A 1 155 ? -42.173 13.250 88.285 1.00 44.40 173 LYS A O 1
ATOM 1262 N N . ASP A 1 156 ? -42.395 15.414 87.644 1.00 41.03 174 ASP A N 1
ATOM 1263 C CA . ASP A 1 156 ? -42.759 15.163 86.250 1.00 38.80 174 ASP A CA 1
ATOM 1264 C C . ASP A 1 156 ? -41.588 14.914 85.317 1.00 40.81 174 ASP A C 1
ATOM 1265 O O . ASP A 1 156 ? -41.814 14.379 84.236 1.00 40.54 174 ASP A O 1
ATOM 1270 N N . CYS A 1 157 ? -40.361 15.308 85.685 1.00 36.11 175 CYS A N 1
ATOM 1271 C CA . CYS A 1 157 ? -39.225 15.179 84.780 1.00 34.75 175 CYS A CA 1
ATOM 1272 C C . CYS A 1 157 ? -38.114 14.307 85.339 1.00 36.10 175 CYS A C 1
ATOM 1273 O O . CYS A 1 157 ? -38.042 14.100 86.542 1.00 36.15 175 CYS A O 1
ATOM 1276 N N . ILE A 1 158 ? -37.250 13.809 84.457 1.00 30.08 176 ILE A N 1
ATOM 1277 C CA . ILE A 1 158 ? -36.070 13.026 84.827 1.00 28.15 176 ILE A CA 1
ATOM 1278 C C . ILE A 1 158 ? -34.998 14.052 85.179 1.00 31.22 176 ILE A C 1
ATOM 1279 O O . ILE A 1 158 ? -34.624 14.864 84.330 1.00 29.98 176 ILE A O 1
ATOM 1284 N N . ASP A 1 159 ? -34.536 14.045 86.434 1.00 28.09 177 ASP A N 1
ATOM 1285 C CA . ASP A 1 159 ? -33.548 15.016 86.890 1.00 26.22 177 ASP A CA 1
ATOM 1286 C C . ASP A 1 159 ? -32.139 14.479 86.718 1.00 29.39 177 ASP A C 1
ATOM 1287 O O . ASP A 1 159 ? -31.763 13.484 87.345 1.00 29.24 177 ASP A O 1
ATOM 1292 N N . VAL A 1 160 ? -31.346 15.160 85.873 1.00 24.16 178 VAL A N 1
ATOM 1293 C CA . VAL A 1 160 ? -29.944 14.779 85.638 1.00 22.08 178 VAL A CA 1
ATOM 1294 C C . VAL A 1 160 ? -29.043 15.874 86.177 1.00 26.17 178 VAL A C 1
ATOM 1295 O O . VAL A 1 160 ? -29.189 17.031 85.801 1.00 26.23 178 VAL A O 1
ATOM 1299 N N . ALA A 1 161 ? -28.099 15.508 87.028 1.00 24.93 179 ALA A N 1
ATOM 1300 C CA . ALA A 1 161 ? -27.138 16.447 87.595 1.00 24.26 179 ALA A CA 1
ATOM 1301 C C . ALA A 1 161 ? -25.773 16.272 86.929 1.00 26.21 179 ALA A C 1
ATOM 1302 O O . ALA A 1 161 ? -25.283 15.154 86.791 1.00 24.85 179 ALA A O 1
ATOM 1304 N N . ILE A 1 162 ? -25.167 17.395 86.539 1.00 23.12 180 ILE A N 1
ATOM 1305 C CA . ILE A 1 162 ? -23.813 17.460 85.965 1.00 21.28 180 ILE A CA 1
ATOM 1306 C C . ILE A 1 162 ? -22.939 18.058 87.061 1.00 24.72 180 ILE A C 1
ATOM 1307 O O . ILE A 1 162 ? -23.220 19.157 87.536 1.00 26.64 180 ILE A O 1
ATOM 1312 N N . LEU A 1 163 ? -21.913 17.318 87.485 1.00 21.97 181 LEU A N 1
ATOM 1313 C CA . LEU A 1 163 ? -21.062 17.692 88.605 1.00 22.03 181 LEU A CA 1
ATOM 1314 C C . LEU A 1 163 ? -19.625 17.978 88.164 1.00 22.45 181 LEU A C 1
ATOM 1315 O O . LEU A 1 163 ? -19.071 17.240 87.345 1.00 19.94 181 LEU A O 1
ATOM 1320 N N . ALA A 1 164 ? -19.036 19.059 88.739 1.00 20.13 182 ALA A N 1
ATOM 1321 C CA . ALA A 1 164 ? -17.682 19.544 88.452 1.00 20.44 182 ALA A CA 1
ATOM 1322 C C . ALA A 1 164 ? -16.602 18.770 89.223 1.00 24.00 182 ALA A C 1
ATOM 1323 O O . ALA A 1 164 ? -16.632 18.716 90.460 1.00 23.78 182 ALA A O 1
ATOM 1325 N N . GLU A 1 165 ? -15.650 18.188 88.489 1.00 19.84 183 GLU A N 1
ATOM 1326 C CA . GLU A 1 165 ? -14.535 17.449 89.090 1.00 19.21 183 GLU A CA 1
ATOM 1327 C C . GLU A 1 165 ? -13.222 17.993 88.534 1.00 22.65 183 GLU A C 1
ATOM 1328 O O . GLU A 1 165 ? -13.032 18.031 87.316 1.00 22.59 183 GLU A O 1
ATOM 1334 N N . GLY A 1 166 ? -12.353 18.454 89.433 1.00 20.97 184 GLY A N 1
ATOM 1335 C CA . GLY A 1 166 ? -11.064 19.009 89.042 1.00 21.34 184 GLY A CA 1
ATOM 1336 C C . GLY A 1 166 ? -11.100 20.446 88.547 1.00 25.19 184 GLY A C 1
ATOM 1337 O O . GLY A 1 166 ? -10.156 20.908 87.902 1.00 24.23 184 GLY A O 1
ATOM 1338 N N . TYR A 1 167 ? -12.203 21.160 88.824 1.00 23.08 185 TYR A N 1
ATOM 1339 C CA . TYR A 1 167 ? -12.356 22.578 88.493 1.00 21.88 185 TYR A CA 1
ATOM 1340 C C . TYR A 1 167 ? -12.224 23.390 89.769 1.00 27.27 185 TYR A C 1
ATOM 1341 O O . TYR A 1 167 ? -12.999 23.165 90.705 1.00 26.77 185 TYR A O 1
ATOM 1350 N N . THR A 1 168 ? -11.266 24.331 89.824 1.00 25.63 186 THR A N 1
ATOM 1351 C CA . THR A 1 168 ? -11.156 25.245 90.982 1.00 26.49 186 THR A CA 1
ATOM 1352 C C . THR A 1 168 ? -12.271 26.301 90.825 1.00 30.15 186 THR A C 1
ATOM 1353 O O . THR A 1 168 ? -12.888 26.386 89.756 1.00 26.10 186 THR A O 1
ATOM 1357 N N . GLU A 1 169 ? -12.504 27.124 91.853 1.00 31.33 187 GLU A N 1
ATOM 1358 C CA . GLU A 1 169 ? -13.495 28.196 91.820 1.00 32.92 187 GLU A CA 1
ATOM 1359 C C . GLU A 1 169 ? -13.244 29.147 90.627 1.00 37.01 187 GLU A C 1
ATOM 1360 O O . GLU A 1 169 ? -14.196 29.624 90.014 1.00 38.21 187 GLU A O 1
ATOM 1366 N N . LYS A 1 170 ? -11.968 29.344 90.259 1.00 31.68 188 LYS A N 1
ATOM 1367 C CA . LYS A 1 170 ? -11.561 30.192 89.134 1.00 32.79 188 LYS A CA 1
ATOM 1368 C C . LYS A 1 170 ? -11.945 29.592 87.764 1.00 35.16 188 LYS A C 1
ATOM 1369 O O . LYS A 1 170 ? -11.937 30.314 86.764 1.00 36.30 188 LYS A O 1
ATOM 1375 N N . GLU A 1 171 ? -12.291 28.295 87.710 1.00 28.18 189 GLU A N 1
ATOM 1376 C CA . GLU A 1 171 ? -12.585 27.614 86.446 1.00 25.37 189 GLU A CA 1
ATOM 1377 C C . GLU A 1 171 ? -14.058 27.242 86.260 1.00 28.27 189 GLU A C 1
ATOM 1378 O O . GLU A 1 171 ? -14.364 26.489 85.330 1.00 26.54 189 GLU A O 1
ATOM 1392 N N . ASP A 1 173 ? -16.575 28.980 85.051 1.00 29.04 191 ASP A N 1
ATOM 1393 C CA . ASP A 1 173 ? -17.173 29.419 83.772 1.00 28.74 191 ASP A CA 1
ATOM 1394 C C . ASP A 1 173 ? -16.862 28.374 82.677 1.00 29.85 191 ASP A C 1
ATOM 1395 O O . ASP A 1 173 ? -17.703 28.092 81.825 1.00 29.89 191 ASP A O 1
ATOM 1400 N N . VAL A 1 174 ? -15.686 27.753 82.750 1.00 27.01 192 VAL A N 1
ATOM 1401 C CA . VAL A 1 174 ? -15.311 26.658 81.835 1.00 25.18 192 VAL A CA 1
ATOM 1402 C C . VAL A 1 174 ? -16.258 25.475 82.101 1.00 26.34 192 VAL A C 1
ATOM 1403 O O . VAL A 1 174 ? -16.817 24.919 81.151 1.00 25.84 192 VAL A O 1
ATOM 1407 N N . PHE A 1 175 ? -16.444 25.107 83.391 1.00 22.08 193 PHE A N 1
ATOM 1408 C CA . PHE A 1 175 ? -17.328 23.999 83.786 1.00 22.55 193 PHE A CA 1
ATOM 1409 C C . PHE A 1 175 ? -18.764 24.207 83.261 1.00 26.82 193 PHE A C 1
ATOM 1410 O O . PHE A 1 175 ? -19.344 23.273 82.703 1.00 24.56 193 PHE A O 1
ATOM 1418 N N . TYR A 1 176 ? -19.339 25.409 83.459 1.00 24.61 194 TYR A N 1
ATOM 1419 C CA . TYR A 1 176 ? -20.690 25.678 82.995 1.00 24.30 194 TYR A CA 1
ATOM 1420 C C . TYR A 1 176 ? -20.775 25.606 81.477 1.00 26.28 194 TYR A C 1
ATOM 1421 O O . TYR A 1 176 ? -21.786 25.126 80.959 1.00 23.75 194 TYR A O 1
ATOM 1430 N N . GLN A 1 177 ? -19.713 26.048 80.757 1.00 23.49 195 GLN A N 1
ATOM 1431 C CA . GLN A 1 177 ? -19.666 25.881 79.298 1.00 22.98 195 GLN A CA 1
ATOM 1432 C C . GLN A 1 177 ? -19.641 24.371 78.938 1.00 24.42 195 GLN A C 1
ATOM 1433 O O . GLN A 1 177 ? -20.359 23.942 78.036 1.00 22.27 195 GLN A O 1
ATOM 1439 N N . ASP A 1 178 ? -18.848 23.565 79.686 1.00 21.66 196 ASP A N 1
ATOM 1440 C CA . ASP A 1 178 ? -18.785 22.100 79.530 1.00 19.99 196 ASP A CA 1
ATOM 1441 C C . ASP A 1 178 ? -20.155 21.464 79.785 1.00 24.27 196 ASP A C 1
ATOM 1442 O O . ASP A 1 178 ? -20.497 20.508 79.104 1.00 22.66 196 ASP A O 1
ATOM 1447 N N . ALA A 1 179 ? -20.931 21.988 80.768 1.00 23.40 197 ALA A N 1
ATOM 1448 C CA . ALA A 1 179 ? -22.307 21.504 81.043 1.00 23.44 197 ALA A CA 1
ATOM 1449 C C . ALA A 1 179 ? -23.255 21.860 79.875 1.00 23.97 197 ALA A C 1
ATOM 1450 O O . ALA A 1 179 ? -24.080 21.037 79.492 1.00 23.37 197 ALA A O 1
ATOM 1452 N N . GLN A 1 180 ? -23.116 23.064 79.290 1.00 20.17 198 GLN A N 1
ATOM 1453 C CA . GLN A 1 180 ? -23.904 23.462 78.108 1.00 20.85 198 GLN A CA 1
ATOM 1454 C C . GLN A 1 180 ? -23.633 22.474 76.959 1.00 23.47 198 GLN A C 1
ATOM 1455 O O . GLN A 1 180 ? -24.569 22.022 76.291 1.00 21.17 198 GLN A O 1
ATOM 1461 N N . ARG A 1 181 ? -22.335 22.146 76.738 1.00 22.07 199 ARG A N 1
ATOM 1462 C CA . ARG A 1 181 ? -21.888 21.224 75.675 1.00 22.60 199 ARG A CA 1
ATOM 1463 C C . ARG A 1 181 ? -22.467 19.832 75.909 1.00 23.45 199 ARG A C 1
ATOM 1464 O O . ARG A 1 181 ? -22.856 19.171 74.938 1.00 22.20 199 ARG A O 1
ATOM 1472 N N . THR A 1 182 ? -22.503 19.378 77.210 1.00 18.65 200 THR A N 1
ATOM 1473 C CA . THR A 1 182 ? -23.092 18.087 77.563 1.00 18.74 200 THR A CA 1
ATOM 1474 C C . THR A 1 182 ? -24.568 18.034 77.135 1.00 22.88 200 THR A C 1
ATOM 1475 O O . THR A 1 182 ? -24.967 17.082 76.484 1.00 22.04 200 THR A O 1
ATOM 1479 N N . CYS A 1 183 ? -25.368 19.059 77.528 1.00 22.04 201 CYS A N 1
ATOM 1480 C CA A CYS A 1 183 ? -26.803 19.207 77.248 0.70 23.28 201 CYS A CA 1
ATOM 1481 C CA B CYS A 1 183 ? -26.801 19.179 77.192 0.30 22.91 201 CYS A CA 1
ATOM 1482 C C . CYS A 1 183 ? -27.042 19.191 75.714 1.00 28.60 201 CYS A C 1
ATOM 1483 O O . CYS A 1 183 ? -27.909 18.460 75.228 1.00 29.39 201 CYS A O 1
ATOM 1488 N N . GLU A 1 184 ? -26.265 19.995 74.975 1.00 25.76 202 GLU A N 1
ATOM 1489 C CA . GLU A 1 184 ? -26.330 20.129 73.526 1.00 25.06 202 GLU A CA 1
ATOM 1490 C C . GLU A 1 184 ? -26.050 18.777 72.866 1.00 28.01 202 GLU A C 1
ATOM 1491 O O . GLU A 1 184 ? -26.802 18.384 71.963 1.00 27.17 202 GLU A O 1
ATOM 1497 N N . SER A 1 185 ? -24.995 18.046 73.335 1.00 21.58 203 SER A N 1
ATOM 1498 C CA . SER A 1 185 ? -24.681 16.730 72.793 1.00 21.15 203 SER A CA 1
ATOM 1499 C C . SER A 1 185 ? -25.830 15.751 73.081 1.00 23.44 203 SER A C 1
ATOM 1500 O O . SER A 1 185 ? -26.345 15.166 72.142 1.00 22.19 203 SER A O 1
ATOM 1503 N N . LEU A 1 186 ? -26.253 15.612 74.346 1.00 18.63 204 LEU A N 1
ATOM 1504 C CA . LEU A 1 186 ? -27.291 14.650 74.717 1.00 19.37 204 LEU A CA 1
ATOM 1505 C C . LEU A 1 186 ? -28.573 14.808 73.905 1.00 24.26 204 LEU A C 1
ATOM 1506 O O . LEU A 1 186 ? -29.099 13.812 73.384 1.00 22.38 204 LEU A O 1
ATOM 1511 N N . PHE A 1 187 ? -29.084 16.038 73.803 1.00 21.42 205 PHE A N 1
ATOM 1512 C CA . PHE A 1 187 ? -30.360 16.269 73.133 1.00 21.79 205 PHE A CA 1
ATOM 1513 C C . PHE A 1 187 ? -30.214 16.378 71.607 1.00 27.68 205 PHE A C 1
ATOM 1514 O O . PHE A 1 187 ? -31.202 16.642 70.921 1.00 27.09 205 PHE A O 1
ATOM 1522 N N . SER A 1 188 ? -29.037 16.020 71.064 1.00 24.36 206 SER A N 1
ATOM 1523 C CA . SER A 1 188 ? -28.875 15.947 69.611 1.00 24.51 206 SER A CA 1
ATOM 1524 C C . SER A 1 188 ? -29.181 14.515 69.164 1.00 27.93 206 SER A C 1
ATOM 1525 O O . SER A 1 188 ? -29.257 14.249 67.964 1.00 26.62 206 SER A O 1
ATOM 1528 N N . TYR A 1 189 ? -29.357 13.576 70.150 1.00 22.51 207 TYR A N 1
ATOM 1529 C CA . TYR A 1 189 ? -29.601 12.157 69.854 1.00 21.82 207 TYR A CA 1
ATOM 1530 C C . TYR A 1 189 ? -31.027 11.756 70.147 1.00 24.77 207 TYR A C 1
ATOM 1531 O O . TYR A 1 189 ? -31.553 12.094 71.212 1.00 22.83 207 TYR A O 1
ATOM 1540 N N . GLU A 1 190 ? -31.634 10.985 69.229 1.00 20.28 208 GLU A N 1
ATOM 1541 C CA . GLU A 1 190 ? -32.949 10.391 69.444 1.00 19.37 208 GLU A CA 1
ATOM 1542 C C . GLU A 1 190 ? -32.760 9.188 70.383 1.00 23.22 208 GLU A C 1
ATOM 1543 O O . GLU A 1 190 ? -31.724 8.541 70.296 1.00 21.59 208 GLU A O 1
ATOM 1549 N N . PRO A 1 191 ? -33.694 8.896 71.317 1.00 22.67 209 PRO A N 1
ATOM 1550 C CA . PRO A 1 191 ? -34.994 9.563 71.517 1.00 23.46 209 PRO A CA 1
ATOM 1551 C C . PRO A 1 191 ? -34.929 10.749 72.492 1.00 28.00 209 PRO A C 1
ATOM 1552 O O . PRO A 1 191 ? -35.968 11.363 72.726 1.00 29.45 209 PRO A O 1
ATOM 1556 N N . PHE A 1 192 ? -33.728 11.084 73.044 1.00 24.31 210 PHE A N 1
ATOM 1557 C CA . PHE A 1 192 ? -33.561 12.231 73.965 1.00 22.88 210 PHE A CA 1
ATOM 1558 C C . PHE A 1 192 ? -34.049 13.522 73.299 1.00 28.11 210 PHE A C 1
ATOM 1559 O O . PHE A 1 192 ? -34.740 14.306 73.939 1.00 27.22 210 PHE A O 1
ATOM 1567 N N . ARG A 1 193 ? -33.704 13.708 72.005 1.00 25.46 211 ARG A N 1
ATOM 1568 C CA A ARG A 1 193 ? -34.099 14.874 71.217 0.70 26.22 211 ARG A CA 1
ATOM 1569 C CA B ARG A 1 193 ? -34.098 14.873 71.211 0.30 25.71 211 ARG A CA 1
ATOM 1570 C C . ARG A 1 193 ? -35.627 15.058 71.219 1.00 29.91 211 ARG A C 1
ATOM 1571 O O . ARG A 1 193 ? -36.097 16.136 71.576 1.00 31.79 211 ARG A O 1
ATOM 1586 N N . SER A 1 194 ? -36.401 14.015 70.840 1.00 25.92 212 SER A N 1
ATOM 1587 C CA A SER A 1 194 ? -37.866 14.097 70.770 0.60 27.71 212 SER A CA 1
ATOM 1588 C CA B SER A 1 194 ? -37.860 14.130 70.774 0.40 26.67 212 SER A CA 1
ATOM 1589 C C . SER A 1 194 ? -38.512 14.081 72.162 1.00 31.31 212 SER A C 1
ATOM 1590 O O . SER A 1 194 ? -39.647 14.518 72.306 1.00 31.08 212 SER A O 1
ATOM 1603 N N . LYS A 1 196 ? -37.125 15.646 74.930 1.00 29.61 214 LYS A N 1
ATOM 1604 C CA . LYS A 1 196 ? -36.396 16.689 75.673 1.00 30.23 214 LYS A CA 1
ATOM 1605 C C . LYS A 1 196 ? -37.220 17.257 76.835 1.00 34.40 214 LYS A C 1
ATOM 1606 O O . LYS A 1 196 ? -36.664 17.454 77.924 1.00 33.59 214 LYS A O 1
ATOM 1612 N N . SER A 1 197 ? -38.553 17.445 76.636 1.00 31.07 215 SER A N 1
ATOM 1613 C CA . SER A 1 197 ? -39.464 18.005 77.644 1.00 31.25 215 SER A CA 1
ATOM 1614 C C . SER A 1 197 ? -39.639 17.081 78.881 1.00 34.13 215 SER A C 1
ATOM 1615 O O . SER A 1 197 ? -40.259 17.493 79.861 1.00 34.23 215 SER A O 1
ATOM 1618 N N . LYS A 1 198 ? -39.089 15.858 78.843 1.00 30.03 216 LYS A N 1
ATOM 1619 C CA . LYS A 1 198 ? -39.164 14.918 79.974 1.00 30.60 216 LYS A CA 1
ATOM 1620 C C . LYS A 1 198 ? -37.960 15.074 80.900 1.00 32.40 216 LYS A C 1
ATOM 1621 O O . LYS A 1 198 ? -37.872 14.355 81.902 1.00 31.52 216 LYS A O 1
ATOM 1627 N N . PHE A 1 199 ? -37.041 16.016 80.594 1.00 28.20 217 PHE A N 1
ATOM 1628 C CA . PHE A 1 199 ? -35.794 16.156 81.368 1.00 26.16 217 PHE A CA 1
ATOM 1629 C C . PHE A 1 199 ? -35.528 17.524 81.959 1.00 31.31 217 PHE A C 1
ATOM 1630 O O . PHE A 1 199 ? -35.863 18.542 81.372 1.00 31.40 217 PHE A O 1
ATOM 1638 N N . ASN A 1 200 ? -34.837 17.512 83.102 1.00 28.42 218 ASN A N 1
ATOM 1639 C CA . ASN A 1 200 ? -34.245 18.634 83.807 1.00 28.20 218 ASN A CA 1
ATOM 1640 C C . ASN A 1 200 ? -32.747 18.365 83.825 1.00 28.29 218 ASN A C 1
ATOM 1641 O O . ASN A 1 200 ? -32.341 17.227 84.086 1.00 25.79 218 ASN A O 1
ATOM 1646 N N . ILE A 1 201 ? -31.927 19.377 83.491 1.00 24.43 219 ILE A N 1
ATOM 1647 C CA . ILE A 1 201 ? -30.464 19.257 83.510 1.00 23.41 219 ILE A CA 1
ATOM 1648 C C . ILE A 1 201 ? -29.905 20.364 84.390 1.00 28.07 219 ILE A C 1
ATOM 1649 O O . ILE A 1 201 ? -30.063 21.551 84.063 1.00 28.52 219 ILE A O 1
ATOM 1654 N N . VAL A 1 202 ? -29.255 19.983 85.496 1.00 23.58 220 VAL A N 1
ATOM 1655 C CA . VAL A 1 202 ? -28.716 20.954 86.422 1.00 23.92 220 VAL A CA 1
ATOM 1656 C C . VAL A 1 202 ? -27.188 20.782 86.503 1.00 26.32 220 VAL A C 1
ATOM 1657 O O . VAL A 1 202 ? -26.704 19.678 86.678 1.00 24.75 220 VAL A O 1
ATOM 1661 N N . ALA A 1 203 ? -26.450 21.880 86.356 1.00 25.48 221 ALA A N 1
ATOM 1662 C CA . ALA A 1 203 ? -24.979 21.895 86.456 1.00 24.94 221 ALA A CA 1
ATOM 1663 C C . ALA A 1 203 ? -24.592 22.329 87.862 1.00 29.57 221 ALA A C 1
ATOM 1664 O O . ALA A 1 203 ? -25.044 23.371 88.331 1.00 29.63 221 ALA A O 1
ATOM 1666 N N . VAL A 1 204 ? -23.808 21.504 88.556 1.00 24.52 222 VAL A N 1
ATOM 1667 C CA . VAL A 1 204 ? -23.468 21.699 89.970 1.00 24.53 222 VAL A CA 1
ATOM 1668 C C . VAL A 1 204 ? -21.968 21.988 90.093 1.00 29.59 222 VAL A C 1
ATOM 1669 O O . VAL A 1 204 ? -21.114 21.081 89.936 1.00 27.77 222 VAL A O 1
ATOM 1673 N N . ALA A 1 205 ? -21.664 23.268 90.399 1.00 27.36 223 ALA A N 1
ATOM 1674 C CA . ALA A 1 205 ? -20.304 23.811 90.509 1.00 27.67 223 ALA A CA 1
ATOM 1675 C C . ALA A 1 205 ? -19.599 23.438 91.845 1.00 30.11 223 ALA A C 1
ATOM 1676 O O . ALA A 1 205 ? -19.277 24.312 92.658 1.00 28.78 223 ALA A O 1
ATOM 1678 N N . SER A 1 206 ? -19.350 22.138 92.044 1.00 26.47 224 SER A N 1
ATOM 1679 C CA . SER A 1 206 ? -18.643 21.599 93.222 1.00 27.19 224 SER A CA 1
ATOM 1680 C C . SER A 1 206 ? -17.147 21.948 93.104 1.00 31.32 224 SER A C 1
ATOM 1681 O O . SER A 1 206 ? -16.499 21.488 92.160 1.00 28.45 224 SER A O 1
ATOM 1684 N N . PRO A 1 207 ? -16.613 22.847 93.974 1.00 28.82 225 PRO A N 1
ATOM 1685 C CA . PRO A 1 207 ? -15.218 23.288 93.806 1.00 28.21 225 PRO A CA 1
ATOM 1686 C C . PRO A 1 207 ? -14.181 22.233 94.171 1.00 29.81 225 PRO A C 1
ATOM 1687 O O . PRO A 1 207 ? -14.385 21.426 95.076 1.00 30.40 225 PRO A O 1
ATOM 1691 N N . SER A 1 208 ? -13.046 22.279 93.482 1.00 26.78 226 SER A N 1
ATOM 1692 C CA . SER A 1 208 ? -11.877 21.424 93.720 1.00 24.68 226 SER A CA 1
ATOM 1693 C C . SER A 1 208 ? -10.720 22.295 94.198 1.00 29.68 226 SER A C 1
ATOM 1694 O O . SER A 1 208 ? -10.566 23.418 93.705 1.00 29.48 226 SER A O 1
ATOM 1697 N N . THR A 1 209 ? -9.912 21.787 95.152 1.00 24.54 227 THR A N 1
ATOM 1698 C CA . THR A 1 209 ? -8.730 22.517 95.632 1.00 26.76 227 THR A CA 1
ATOM 1699 C C . THR A 1 209 ? -7.702 22.645 94.486 1.00 31.43 227 THR A C 1
ATOM 1700 O O . THR A 1 209 ? -7.142 23.733 94.256 1.00 32.00 227 THR A O 1
ATOM 1704 N N . ASP A 1 210 ? -7.493 21.536 93.760 1.00 25.82 228 ASP A N 1
ATOM 1705 C CA . ASP A 1 210 ? -6.583 21.465 92.623 1.00 25.99 228 ASP A CA 1
ATOM 1706 C C . ASP A 1 210 ? -7.312 21.372 91.302 1.00 29.07 228 ASP A C 1
ATOM 1707 O O . ASP A 1 210 ? -8.425 20.838 91.220 1.00 27.33 228 ASP A O 1
ATOM 1712 N N . SER A 1 211 ? -6.670 21.924 90.266 1.00 26.65 229 SER A N 1
ATOM 1713 C CA . SER A 1 211 ? -7.117 21.866 88.884 1.00 25.74 229 SER A CA 1
ATOM 1714 C C . SER A 1 211 ? -6.641 20.526 88.288 1.00 29.84 229 SER A C 1
ATOM 1715 O O . SER A 1 211 ? -5.471 20.144 88.467 1.00 29.12 229 SER A O 1
ATOM 1718 N N . GLY A 1 212 ? -7.555 19.800 87.650 1.00 25.08 230 GLY A N 1
ATOM 1719 C CA . GLY A 1 212 ? -7.250 18.511 87.036 1.00 22.49 230 GLY A CA 1
ATOM 1720 C C . GLY A 1 212 ? -7.629 17.355 87.934 1.00 24.82 230 GLY A C 1
ATOM 1721 O O . GLY A 1 212 ? -8.325 17.548 88.931 1.00 25.43 230 GLY A O 1
ATOM 1722 N N . VAL A 1 213 ? -7.189 16.144 87.593 1.00 19.79 231 VAL A N 1
ATOM 1723 C CA . VAL A 1 213 ? -7.515 14.936 88.380 1.00 18.13 231 VAL A CA 1
ATOM 1724 C C . VAL A 1 213 ? -6.261 14.110 88.651 1.00 21.62 231 VAL A C 1
ATOM 1725 O O . VAL A 1 213 ? -5.242 14.270 87.967 1.00 21.28 231 VAL A O 1
ATOM 1729 N N . SER A 1 214 ? -6.342 13.230 89.657 1.00 17.72 232 SER A N 1
ATOM 1730 C CA . SER A 1 214 ? -5.216 12.403 90.071 1.00 17.88 232 SER A CA 1
ATOM 1731 C C . SER A 1 214 ? -4.832 11.388 88.999 1.00 20.52 232 SER A C 1
ATOM 1732 O O . SER A 1 214 ? -5.696 10.770 88.369 1.00 18.64 232 SER A O 1
ATOM 1735 N N . VAL A 1 215 ? -3.515 11.261 88.775 1.00 19.94 233 VAL A N 1
ATOM 1736 C CA . VAL A 1 215 ? -2.901 10.295 87.852 1.00 18.75 233 VAL A CA 1
ATOM 1737 C C . VAL A 1 215 ? -1.870 9.503 88.696 1.00 22.29 233 VAL A C 1
ATOM 1738 O O . VAL A 1 215 ? -0.703 9.898 88.770 1.00 24.07 233 VAL A O 1
ATOM 1742 N N . PRO A 1 216 ? -2.315 8.452 89.430 1.00 20.28 234 PRO A N 1
ATOM 1743 C CA . PRO A 1 216 ? -1.378 7.704 90.308 1.00 21.38 234 PRO A CA 1
ATOM 1744 C C . PRO A 1 216 ? -0.070 7.240 89.637 1.00 23.30 234 PRO A C 1
ATOM 1745 O O . PRO A 1 216 ? 0.968 7.343 90.283 1.00 24.53 234 PRO A O 1
ATOM 1749 N N . ARG A 1 217 ? -0.097 6.758 88.378 1.00 20.74 235 ARG A N 1
ATOM 1750 C CA . ARG A 1 217 ? 1.135 6.246 87.729 1.00 22.52 235 ARG A CA 1
ATOM 1751 C C . ARG A 1 217 ? 2.181 7.365 87.498 1.00 27.53 235 ARG A C 1
ATOM 1752 O O . ARG A 1 217 ? 3.354 7.067 87.339 1.00 27.52 235 ARG A O 1
ATOM 1760 N N . GLU A 1 218 ? 1.739 8.629 87.440 1.00 23.99 236 GLU A N 1
ATOM 1761 C CA . GLU A 1 218 ? 2.618 9.780 87.234 1.00 23.91 236 GLU A CA 1
ATOM 1762 C C . GLU A 1 218 ? 2.970 10.390 88.584 1.00 29.71 236 GLU A C 1
ATOM 1763 O O . GLU A 1 218 ? 3.606 11.442 88.627 1.00 29.23 236 GLU A O 1
ATOM 1769 N N . ASN A 1 219 ? 2.477 9.760 89.685 1.00 25.85 237 ASN A N 1
ATOM 1770 C CA . ASN A 1 219 ? 2.621 10.220 91.060 1.00 25.85 237 ASN A CA 1
ATOM 1771 C C . ASN A 1 219 ? 2.008 11.632 91.169 1.00 29.43 237 ASN A C 1
ATOM 1772 O O . ASN A 1 219 ? 2.552 12.524 91.837 1.00 28.41 237 ASN A O 1
ATOM 1777 N N . GLN A 1 220 ? 0.868 11.835 90.481 1.00 27.02 238 GLN A N 1
ATOM 1778 C CA . GLN A 1 220 ? 0.166 13.110 90.506 1.00 27.92 238 GLN A CA 1
ATOM 1779 C C . GLN A 1 220 ? -1.112 12.939 91.318 1.00 30.49 238 GLN A C 1
ATOM 1780 O O . GLN A 1 220 ? -2.134 12.538 90.779 1.00 30.65 238 GLN A O 1
ATOM 1786 N N . TRP A 1 221 ? -1.036 13.185 92.623 1.00 27.61 239 TRP A N 1
ATOM 1787 C CA . TRP A 1 221 ? -2.192 13.060 93.498 1.00 27.37 239 TRP A CA 1
ATOM 1788 C C . TRP A 1 221 ? -2.734 14.452 93.777 1.00 31.50 239 TRP A C 1
ATOM 1789 O O . TRP A 1 221 ? -2.033 15.313 94.303 1.00 33.32 239 TRP A O 1
ATOM 1800 N N . LYS A 1 222 ? -3.959 14.685 93.342 1.00 27.47 240 LYS A N 1
ATOM 1801 C CA . LYS A 1 222 ? -4.622 15.980 93.469 1.00 26.86 240 LYS A CA 1
ATOM 1802 C C . LYS A 1 222 ? -5.770 15.920 94.442 1.00 29.37 240 LYS A C 1
ATOM 1803 O O . LYS A 1 222 ? -6.371 14.870 94.643 1.00 28.65 240 LYS A O 1
ATOM 1809 N N . GLN A 1 223 ? -6.065 17.057 95.058 1.00 26.84 241 GLN A N 1
ATOM 1810 C CA . GLN A 1 223 ? -7.171 17.206 95.987 1.00 26.82 241 GLN A CA 1
ATOM 1811 C C . GLN A 1 223 ? -8.347 17.800 95.196 1.00 28.75 241 GLN A C 1
ATOM 1812 O O . GLN A 1 223 ? -8.275 18.941 94.727 1.00 25.70 241 GLN A O 1
ATOM 1818 N N . THR A 1 224 ? -9.358 16.956 94.917 1.00 24.24 242 THR A N 1
ATOM 1819 C CA . THR A 1 224 ? -10.497 17.354 94.085 1.00 24.00 242 THR A CA 1
ATOM 1820 C C . THR A 1 224 ? -11.834 17.039 94.752 1.00 27.31 242 THR A C 1
ATOM 1821 O O . THR A 1 224 ? -11.890 16.259 95.703 1.00 25.69 242 THR A O 1
ATOM 1825 N N . ALA A 1 225 ? -12.905 17.656 94.232 1.00 23.93 243 ALA A N 1
ATOM 1826 C CA . ALA A 1 225 ? -14.279 17.574 94.757 1.00 25.30 243 ALA A CA 1
ATOM 1827 C C . ALA A 1 225 ? -14.753 16.132 94.962 1.00 29.51 243 ALA A C 1
ATOM 1828 O O . ALA A 1 225 ? -15.327 15.843 96.011 1.00 27.94 243 ALA A O 1
ATOM 1830 N N . VAL A 1 226 ? -14.479 15.211 94.004 1.00 26.52 244 VAL A N 1
ATOM 1831 C CA . VAL A 1 226 ? -14.978 13.839 94.171 1.00 25.82 244 VAL A CA 1
ATOM 1832 C C . VAL A 1 226 ? -13.866 12.798 94.147 1.00 25.73 244 VAL A C 1
ATOM 1833 O O . VAL A 1 226 ? -14.149 11.597 94.088 1.00 25.38 244 VAL A O 1
ATOM 1837 N N . HIS A 1 227 ? -12.615 13.246 94.258 1.00 21.32 245 HIS A N 1
ATOM 1838 C CA . HIS A 1 227 ? -11.422 12.400 94.453 1.00 20.39 245 HIS A CA 1
ATOM 1839 C C . HIS A 1 227 ? -11.274 11.317 93.377 1.00 22.48 245 HIS A C 1
ATOM 1840 O O . HIS A 1 227 ? -10.882 10.182 93.683 1.00 22.69 245 HIS A O 1
ATOM 1847 N N . SER A 1 228 ? -11.557 11.672 92.110 1.00 17.19 246 SER A N 1
ATOM 1848 C CA . SER A 1 228 ? -11.411 10.725 91.008 1.00 16.74 246 SER A CA 1
ATOM 1849 C C . SER A 1 228 ? -9.926 10.487 90.716 1.00 21.99 246 SER A C 1
ATOM 1850 O O . SER A 1 228 ? -9.072 11.296 91.101 1.00 20.51 246 SER A O 1
ATOM 1853 N N . HIS A 1 229 ? -9.618 9.384 90.024 1.00 20.41 247 HIS A N 1
ATOM 1854 C CA . HIS A 1 229 ? -8.236 9.071 89.650 1.00 21.06 247 HIS A CA 1
ATOM 1855 C C . HIS A 1 229 ? -8.188 8.170 88.439 1.00 21.38 247 HIS A C 1
ATOM 1856 O O . HIS A 1 229 ? -9.048 7.319 88.262 1.00 18.08 247 HIS A O 1
ATOM 1863 N N . PHE A 1 230 ? -7.095 8.259 87.691 1.00 19.44 248 PHE A N 1
ATOM 1864 C CA . PHE A 1 230 ? -6.813 7.336 86.602 1.00 17.26 248 PHE A CA 1
ATOM 1865 C C . PHE A 1 230 ? -6.226 6.064 87.240 1.00 21.55 248 PHE A C 1
ATOM 1866 O O . PHE A 1 230 ? -6.221 5.958 88.477 1.00 18.21 248 PHE A O 1
ATOM 1874 N N . ASP A 1 231 ? -5.769 5.086 86.418 1.00 19.95 249 ASP A N 1
ATOM 1875 C CA . ASP A 1 231 ? -5.136 3.844 86.902 1.00 18.83 249 ASP A CA 1
ATOM 1876 C C . ASP A 1 231 ? -6.087 2.995 87.756 1.00 22.89 249 ASP A C 1
ATOM 1877 O O . ASP A 1 231 ? -5.622 2.206 88.576 1.00 22.27 249 ASP A O 1
ATOM 1882 N N . THR A 1 232 ? -7.420 3.136 87.558 1.00 19.22 250 THR A N 1
ATOM 1883 C CA . THR A 1 232 ? -8.390 2.303 88.280 1.00 19.57 250 THR A CA 1
ATOM 1884 C C . THR A 1 232 ? -8.126 0.852 87.877 1.00 21.74 250 THR A C 1
ATOM 1885 O O . THR A 1 232 ? -8.027 0.575 86.681 1.00 18.68 250 THR A O 1
ATOM 1889 N N . PHE A 1 233 ? -7.935 -0.057 88.880 1.00 20.38 251 PHE A N 1
ATOM 1890 C CA . PHE A 1 233 ? -7.622 -1.494 88.662 1.00 20.57 251 PHE A CA 1
ATOM 1891 C C . PHE A 1 233 ? -6.337 -1.667 87.844 1.00 24.20 251 PHE A C 1
ATOM 1892 O O . PHE A 1 233 ? -6.183 -2.670 87.144 1.00 23.02 251 PHE A O 1
ATOM 1900 N N . TYR A 1 234 ? -5.432 -0.664 87.913 1.00 18.92 252 TYR A N 1
ATOM 1901 C CA . TYR A 1 234 ? -4.151 -0.602 87.201 1.00 19.64 252 TYR A CA 1
ATOM 1902 C C . TYR A 1 234 ? -4.362 -0.558 85.672 1.00 23.72 252 TYR A C 1
ATOM 1903 O O . TYR A 1 234 ? -3.491 -0.980 84.905 1.00 24.41 252 TYR A O 1
ATOM 1912 N N . SER A 1 235 ? -5.507 -0.016 85.247 1.00 20.34 253 SER A N 1
ATOM 1913 C CA . SER A 1 235 ? -5.817 0.245 83.830 1.00 19.92 253 SER A CA 1
ATOM 1914 C C . SER A 1 235 ? -5.589 1.748 83.619 1.00 21.97 253 SER A C 1
ATOM 1915 O O . SER A 1 235 ? -6.342 2.558 84.140 1.00 19.73 253 SER A O 1
ATOM 1918 N N . ASP A 1 236 ? -4.496 2.115 82.935 1.00 20.52 254 ASP A N 1
ATOM 1919 C CA . ASP A 1 236 ? -4.053 3.514 82.773 1.00 20.45 254 ASP A CA 1
ATOM 1920 C C . ASP A 1 236 ? -5.152 4.546 82.518 1.00 22.14 254 ASP A C 1
ATOM 1921 O O . ASP A 1 236 ? -5.230 5.537 83.245 1.00 20.92 254 ASP A O 1
ATOM 1926 N N . ARG A 1 237 ? -5.977 4.338 81.483 1.00 19.94 255 ARG A N 1
ATOM 1927 C CA . ARG A 1 237 ? -6.994 5.332 81.090 1.00 20.10 255 ARG A CA 1
ATOM 1928 C C . ARG A 1 237 ? -8.323 5.160 81.803 1.00 22.33 255 ARG A C 1
ATOM 1929 O O . ARG A 1 237 ? -9.267 5.882 81.484 1.00 22.18 255 ARG A O 1
ATOM 1937 N N . TYR A 1 238 ? -8.417 4.248 82.792 1.00 20.14 256 TYR A N 1
ATOM 1938 C CA . TYR A 1 238 ? -9.687 4.067 83.478 1.00 19.45 256 TYR A CA 1
ATOM 1939 C C . TYR A 1 238 ? -9.828 5.078 84.628 1.00 22.14 256 TYR A C 1
ATOM 1940 O O . TYR A 1 238 ? -9.273 4.890 85.726 1.00 20.84 256 TYR A O 1
ATOM 1949 N N . LEU A 1 239 ? -10.611 6.142 84.357 1.00 16.00 257 LEU A N 1
ATOM 1950 C CA . LEU A 1 239 ? -10.892 7.224 85.293 1.00 16.68 257 LEU A CA 1
ATOM 1951 C C . LEU A 1 239 ? -12.213 6.945 86.028 1.00 21.23 257 LEU A C 1
ATOM 1952 O O . LEU A 1 239 ? -13.278 6.823 85.396 1.00 18.59 257 LEU A O 1
ATOM 1957 N N . THR A 1 240 ? -12.122 6.792 87.366 1.00 16.65 258 THR A N 1
ATOM 1958 C CA . THR A 1 240 ? -13.289 6.545 88.220 1.00 17.88 258 THR A CA 1
ATOM 1959 C C . THR A 1 240 ? -13.167 7.260 89.527 1.00 23.04 258 THR A C 1
ATOM 1960 O O . THR A 1 240 ? -12.071 7.716 89.904 1.00 22.84 258 THR A O 1
ATOM 1964 N N . THR A 1 241 ? -14.247 7.206 90.300 1.00 21.31 259 THR A N 1
ATOM 1965 C CA . THR A 1 241 ? -14.203 7.607 91.708 1.00 21.69 259 THR A CA 1
ATOM 1966 C C . THR A 1 241 ? -14.849 6.487 92.555 1.00 25.09 259 THR A C 1
ATOM 1967 O O . THR A 1 241 ? -15.918 5.959 92.205 1.00 23.82 259 THR A O 1
ATOM 1971 N N . SER A 1 242 ? -14.210 6.153 93.664 1.00 22.46 260 SER A N 1
ATOM 1972 C CA . SER A 1 242 ? -14.756 5.177 94.611 1.00 23.90 260 SER A CA 1
ATOM 1973 C C . SER A 1 242 ? -15.328 5.940 95.846 1.00 28.27 260 SER A C 1
ATOM 1974 O O . SER A 1 242 ? -15.889 5.336 96.776 1.00 28.89 260 SER A O 1
ATOM 1977 N N . ARG A 1 243 ? -15.230 7.286 95.803 1.00 22.83 261 ARG A N 1
ATOM 1978 C CA . ARG A 1 243 ? -15.711 8.200 96.842 1.00 22.89 261 ARG A CA 1
ATOM 1979 C C . ARG A 1 243 ? -17.123 8.660 96.492 1.00 23.99 261 ARG A C 1
ATOM 1980 O O . ARG A 1 243 ? -17.391 9.843 96.296 1.00 25.07 261 ARG A O 1
ATOM 1988 N N . VAL A 1 244 ? -18.021 7.691 96.398 1.00 21.93 262 VAL A N 1
ATOM 1989 C CA . VAL A 1 244 ? -19.435 7.871 96.027 1.00 23.13 262 VAL A CA 1
ATOM 1990 C C . VAL A 1 244 ? -20.161 8.794 97.025 1.00 28.21 262 VAL A C 1
ATOM 1991 O O . VAL A 1 244 ? -20.949 9.659 96.601 1.00 28.07 262 VAL A O 1
ATOM 1995 N N . LYS A 1 245 ? -19.858 8.684 98.340 1.00 24.43 263 LYS A N 1
ATOM 1996 C CA . LYS A 1 245 ? -20.513 9.586 99.307 1.00 24.01 263 LYS A CA 1
ATOM 1997 C C . LYS A 1 245 ? -20.186 11.053 98.999 1.00 25.68 263 LYS A C 1
ATOM 1998 O O . LYS A 1 245 ? -21.080 11.869 99.071 1.00 25.37 263 LYS A O 1
ATOM 2004 N N . SER A 1 246 ? -18.928 11.381 98.609 1.00 22.70 264 SER A N 1
ATOM 2005 C CA . SER A 1 246 ? -18.551 12.764 98.267 1.00 22.66 264 SER A CA 1
ATOM 2006 C C . SER A 1 246 ? -19.357 13.276 97.065 1.00 25.89 264 SER A C 1
ATOM 2007 O O . SER A 1 246 ? -19.753 14.443 97.053 1.00 25.71 264 SER A O 1
ATOM 2010 N N . VAL A 1 247 ? -19.649 12.395 96.079 1.00 23.81 265 VAL A N 1
ATOM 2011 C CA . VAL A 1 247 ? -20.496 12.730 94.919 1.00 23.07 265 VAL A CA 1
ATOM 2012 C C . VAL A 1 247 ? -21.900 13.137 95.410 1.00 26.47 265 VAL A C 1
ATOM 2013 O O . VAL A 1 247 ? -22.385 14.224 95.067 1.00 25.50 265 VAL A O 1
ATOM 2017 N N . HIS A 1 248 ? -22.547 12.264 96.216 1.00 23.08 266 HIS A N 1
ATOM 2018 C CA . HIS A 1 248 ? -23.916 12.505 96.676 1.00 25.42 266 HIS A CA 1
ATOM 2019 C C . HIS A 1 248 ? -23.983 13.653 97.690 1.00 28.88 266 HIS A C 1
ATOM 2020 O O . HIS A 1 248 ? -24.962 14.406 97.671 1.00 29.54 266 HIS A O 1
ATOM 2027 N N . ASN A 1 249 ? -22.916 13.861 98.492 1.00 24.92 267 ASN A N 1
ATOM 2028 C CA . ASN A 1 249 ? -22.921 14.980 99.453 1.00 27.01 267 ASN A CA 1
ATOM 2029 C C . ASN A 1 249 ? -22.924 16.321 98.710 1.00 30.47 267 ASN A C 1
ATOM 2030 O O . ASN A 1 249 ? -23.622 17.234 99.123 1.00 29.54 267 ASN A O 1
ATOM 2035 N N . ALA A 1 250 ? -22.174 16.423 97.587 1.00 29.46 268 ALA A N 1
ATOM 2036 C CA . ALA A 1 250 ? -22.109 17.644 96.775 1.00 29.11 268 ALA A CA 1
ATOM 2037 C C . ALA A 1 250 ? -23.468 17.975 96.161 1.00 31.52 268 ALA A C 1
ATOM 2038 O O . ALA A 1 250 ? -23.784 19.143 95.987 1.00 31.56 268 ALA A O 1
ATOM 2040 N N . LEU A 1 251 ? -24.285 16.946 95.897 1.00 28.30 269 LEU A N 1
ATOM 2041 C CA . LEU A 1 251 ? -25.599 17.047 95.244 1.00 27.49 269 LEU A CA 1
ATOM 2042 C C . LEU A 1 251 ? -26.774 17.171 96.192 1.00 32.55 269 LEU A C 1
ATOM 2043 O O . LEU A 1 251 ? -27.885 17.451 95.717 1.00 32.29 269 LEU A O 1
ATOM 2048 N N . ALA A 1 252 ? -26.562 16.929 97.512 1.00 30.01 270 ALA A N 1
ATOM 2049 C CA . ALA A 1 252 ? -27.636 16.992 98.510 1.00 30.84 270 ALA A CA 1
ATOM 2050 C C . ALA A 1 252 ? -28.346 18.340 98.439 1.00 36.05 270 ALA A C 1
ATOM 2051 O O . ALA A 1 252 ? -27.690 19.383 98.420 1.00 38.14 270 ALA A O 1
ATOM 2053 N N . GLY A 1 253 ? -29.660 18.306 98.369 1.00 31.61 271 GLY A N 1
ATOM 2054 C CA . GLY A 1 253 ? -30.445 19.541 98.307 1.00 32.46 271 GLY A CA 1
ATOM 2055 C C . GLY A 1 253 ? -30.805 19.993 96.909 1.00 36.33 271 GLY A C 1
ATOM 2056 O O . GLY A 1 253 ? -31.641 20.878 96.754 1.00 38.39 271 GLY A O 1
ATOM 2057 N N . ILE A 1 254 ? -30.161 19.416 95.883 1.00 31.88 272 ILE A N 1
ATOM 2058 C CA . ILE A 1 254 ? -30.517 19.694 94.488 1.00 32.11 272 ILE A CA 1
ATOM 2059 C C . ILE A 1 254 ? -31.266 18.463 93.991 1.00 36.92 272 ILE A C 1
ATOM 2060 O O . ILE A 1 254 ? -30.703 17.375 94.141 1.00 37.08 272 ILE A O 1
ATOM 2065 N N . PRO A 1 255 ? -32.488 18.554 93.411 1.00 33.84 273 PRO A N 1
ATOM 2066 C CA . PRO A 1 255 ? -33.145 17.333 92.916 1.00 33.32 273 PRO A CA 1
ATOM 2067 C C . PRO A 1 255 ? -32.282 16.596 91.879 1.00 32.65 273 PRO A C 1
ATOM 2068 O O . PRO A 1 255 ? -31.765 17.224 90.937 1.00 30.89 273 PRO A O 1
ATOM 2072 N N . TYR A 1 256 ? -32.063 15.280 92.069 1.00 27.12 274 TYR A N 1
ATOM 2073 C CA . TYR A 1 256 ? -31.268 14.514 91.092 1.00 25.89 274 TYR A CA 1
ATOM 2074 C C . TYR A 1 256 ? -31.649 13.058 91.146 1.00 30.69 274 TYR A C 1
ATOM 2075 O O . TYR A 1 256 ? -31.961 12.529 92.229 1.00 30.92 274 TYR A O 1
ATOM 2084 N N . GLU A 1 257 ? -31.592 12.419 89.980 1.00 25.21 275 GLU A N 1
ATOM 2085 C CA . GLU A 1 257 ? -31.838 10.994 89.806 1.00 25.63 275 GLU A CA 1
ATOM 2086 C C . GLU A 1 257 ? -30.645 10.306 89.150 1.00 28.25 275 GLU A C 1
ATOM 2087 O O . GLU A 1 257 ? -30.371 9.131 89.420 1.00 26.76 275 GLU A O 1
ATOM 2093 N N . HIS A 1 258 ? -29.980 11.023 88.233 1.00 24.41 276 HIS A N 1
ATOM 2094 C CA . HIS A 1 258 ? -28.837 10.510 87.462 1.00 21.92 276 HIS A CA 1
ATOM 2095 C C . HIS A 1 258 ? -27.722 11.508 87.510 1.00 24.35 276 HIS A C 1
ATOM 2096 O O . HIS A 1 258 ? -27.979 12.716 87.582 1.00 25.63 276 HIS A O 1
ATOM 2103 N N . ILE A 1 259 ? -26.475 10.998 87.480 1.00 20.14 277 ILE A N 1
ATOM 2104 C CA . ILE A 1 259 ? -25.277 11.809 87.641 1.00 19.69 277 ILE A CA 1
ATOM 2105 C C . ILE A 1 259 ? -24.316 11.674 86.461 1.00 22.12 277 ILE A C 1
ATOM 2106 O O . ILE A 1 259 ? -23.939 10.566 86.069 1.00 21.78 277 ILE A O 1
ATOM 2111 N N . ILE A 1 260 ? -23.867 12.832 85.973 1.00 20.03 278 ILE A N 1
ATOM 2112 C CA . ILE A 1 260 ? -22.806 12.993 84.971 1.00 19.09 278 ILE A CA 1
ATOM 2113 C C . ILE A 1 260 ? -21.701 13.808 85.644 1.00 23.12 278 ILE A C 1
ATOM 2114 O O . ILE A 1 260 ? -21.949 14.949 86.026 1.00 25.28 278 ILE A O 1
ATOM 2119 N N . ILE A 1 261 ? -20.509 13.230 85.786 1.00 19.37 279 ILE A N 1
ATOM 2120 C CA . ILE A 1 261 ? -19.360 13.911 86.387 1.00 19.04 279 ILE A CA 1
ATOM 2121 C C . ILE A 1 261 ? -18.410 14.304 85.263 1.00 21.63 279 ILE A C 1
ATOM 2122 O O . ILE A 1 261 ? -18.035 13.462 84.455 1.00 19.78 279 ILE A O 1
ATOM 2127 N N . LEU A 1 262 ? -18.061 15.606 85.191 1.00 20.18 280 LEU A N 1
ATOM 2128 C CA . LEU A 1 262 ? -17.135 16.114 84.190 1.00 18.07 280 LEU A CA 1
ATOM 2129 C C . LEU A 1 262 ? -15.791 16.354 84.849 1.00 20.22 280 LEU A C 1
ATOM 2130 O O . LEU A 1 262 ? -15.715 17.113 85.811 1.00 20.29 280 LEU A O 1
ATOM 2135 N N . ALA A 1 263 ? -14.743 15.727 84.321 1.00 15.82 281 ALA A N 1
ATOM 2136 C CA . ALA A 1 263 ? -13.367 15.917 84.804 1.00 16.01 281 ALA A CA 1
ATOM 2137 C C . ALA A 1 263 ? -12.651 16.966 83.940 1.00 21.71 281 ALA A C 1
ATOM 2138 O O . ALA A 1 263 ? -12.615 16.874 82.715 1.00 20.74 281 ALA A O 1
ATOM 2140 N N . ASN A 1 264 ? -12.059 17.953 84.602 1.00 20.52 282 ASN A N 1
ATOM 2141 C CA . ASN A 1 264 ? -11.359 19.063 83.966 1.00 19.88 282 ASN A CA 1
ATOM 2142 C C . ASN A 1 264 ? -9.975 18.641 83.439 1.00 22.76 282 ASN A C 1
ATOM 2143 O O . ASN A 1 264 ? -8.946 18.966 84.021 1.00 21.47 282 ASN A O 1
ATOM 2148 N N . THR A 1 265 ? -9.956 17.923 82.316 1.00 20.49 283 THR A N 1
ATOM 2149 C CA . THR A 1 265 ? -8.741 17.466 81.659 1.00 19.85 283 THR A CA 1
ATOM 2150 C C . THR A 1 265 ? -9.069 17.143 80.197 1.00 21.09 283 THR A C 1
ATOM 2151 O O . THR A 1 265 ? -10.235 16.935 79.854 1.00 20.00 283 THR A O 1
ATOM 2155 N N . ASP A 1 266 ? -8.028 17.105 79.341 1.00 18.15 284 ASP A N 1
ATOM 2156 C CA . ASP A 1 266 ? -8.187 16.809 77.915 1.00 17.95 284 ASP A CA 1
ATOM 2157 C C . ASP A 1 266 ? -7.695 15.402 77.557 1.00 22.25 284 ASP A C 1
ATOM 2158 O O . ASP A 1 266 ? -7.784 15.016 76.397 1.00 22.97 284 ASP A O 1
ATOM 2163 N N . VAL A 1 267 ? -7.214 14.615 78.534 1.00 20.74 285 VAL A N 1
ATOM 2164 C CA . VAL A 1 267 ? -6.743 13.239 78.203 1.00 21.39 285 VAL A CA 1
ATOM 2165 C C . VAL A 1 267 ? -7.950 12.292 78.106 1.00 23.59 285 VAL A C 1
ATOM 2166 O O . VAL A 1 267 ? -9.047 12.643 78.558 1.00 23.23 285 VAL A O 1
ATOM 2170 N N . TYR A 1 268 ? -7.769 11.134 77.450 1.00 19.04 286 TYR A N 1
ATOM 2171 C CA . TYR A 1 268 ? -8.850 10.176 77.260 1.00 19.19 286 TYR A CA 1
ATOM 2172 C C . TYR A 1 268 ? -9.120 9.361 78.519 1.00 24.81 286 TYR A C 1
ATOM 2173 O O . TYR A 1 268 ? -8.177 8.905 79.171 1.00 22.96 286 TYR A O 1
ATOM 2182 N N . GLY A 1 269 ? -10.403 9.130 78.807 1.00 21.28 287 GLY A N 1
ATOM 2183 C CA . GLY A 1 269 ? -10.760 8.257 79.911 1.00 20.76 287 GLY A CA 1
ATOM 2184 C C . GLY A 1 269 ? -12.085 8.514 80.577 1.00 22.22 287 GLY A C 1
ATOM 2185 O O . GLY A 1 269 ? -12.657 9.595 80.462 1.00 20.97 287 GLY A O 1
ATOM 2186 N N . GLY A 1 270 ? -12.551 7.494 81.287 1.00 18.07 288 GLY A N 1
ATOM 2187 C CA . GLY A 1 270 ? -13.804 7.531 82.034 1.00 17.65 288 GLY A CA 1
ATOM 2188 C C . GLY A 1 270 ? -14.619 6.264 81.845 1.00 21.50 288 GLY A C 1
ATOM 2189 O O . GLY A 1 270 ? -14.084 5.234 81.458 1.00 19.46 288 GLY A O 1
ATOM 2190 N N . GLY A 1 271 ? -15.909 6.358 82.128 1.00 18.39 289 GLY A N 1
ATOM 2191 C CA . GLY A 1 271 ? -16.830 5.247 82.038 1.00 18.13 289 GLY A CA 1
ATOM 2192 C C . GLY A 1 271 ? -18.140 5.564 82.699 1.00 23.82 289 GLY A C 1
ATOM 2193 O O . GLY A 1 271 ? -18.261 6.559 83.431 1.00 25.67 289 GLY A O 1
ATOM 2194 N N . GLY A 1 272 ? -19.120 4.712 82.436 1.00 20.90 290 GLY A N 1
ATOM 2195 C CA . GLY A 1 272 ? -20.456 4.825 83.011 1.00 19.49 290 GLY A CA 1
ATOM 2196 C C . GLY A 1 272 ? -20.952 3.459 8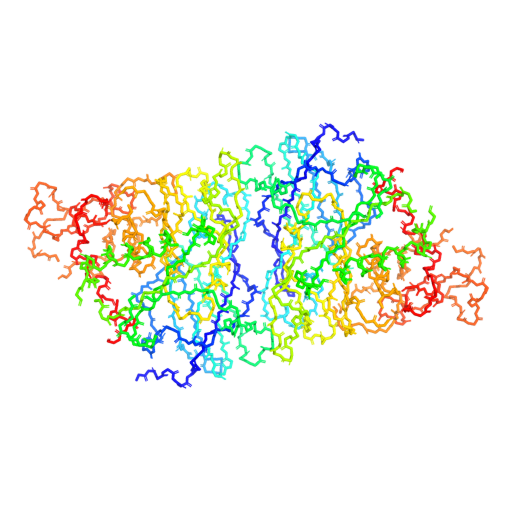3.419 1.00 21.52 290 GLY A C 1
ATOM 2197 O O . GLY A 1 272 ? -20.665 2.461 82.749 1.00 18.42 290 GLY A O 1
ATOM 2198 N N . ILE A 1 273 ? -21.658 3.399 84.551 1.00 20.54 291 ILE A N 1
ATOM 2199 C CA . ILE A 1 273 ? -22.212 2.156 85.102 1.00 20.27 291 ILE A CA 1
ATOM 2200 C C . ILE A 1 273 ? -23.661 2.424 85.474 1.00 21.81 291 ILE A C 1
ATOM 2201 O O . ILE A 1 273 ? -23.977 3.460 86.084 1.00 21.24 291 ILE A O 1
ATOM 2206 N N . TYR A 1 274 ? -24.541 1.483 85.102 1.00 17.84 292 TYR A N 1
ATOM 2207 C CA . TYR A 1 274 ? -25.984 1.538 85.329 1.00 19.78 292 TYR A CA 1
ATOM 2208 C C . TYR A 1 274 ? -26.354 1.932 86.779 1.00 25.25 292 TYR A C 1
ATOM 2209 O O . TYR A 1 274 ? -26.021 1.242 87.759 1.00 24.77 292 TYR A O 1
ATOM 2218 N N . ASN A 1 275 ? -27.042 3.087 86.890 1.00 21.87 293 ASN A N 1
ATOM 2219 C CA . ASN A 1 275 ? -27.528 3.686 88.145 1.00 22.32 293 ASN A CA 1
ATOM 2220 C C . ASN A 1 275 ? -26.390 3.858 89.194 1.00 26.41 293 ASN A C 1
ATOM 2221 O O . ASN A 1 275 ? -26.587 3.732 90.403 1.00 26.51 293 ASN A O 1
ATOM 2226 N N . SER A 1 276 ? -25.204 4.246 88.689 1.00 22.98 294 SER A N 1
ATOM 2227 C CA . SER A 1 276 ? -24.031 4.582 89.493 1.00 22.02 294 SER A CA 1
ATOM 2228 C C . SER A 1 276 ? -23.717 6.030 89.162 1.00 23.69 294 SER A C 1
ATOM 2229 O O . SER A 1 276 ? -24.101 6.926 89.908 1.00 23.92 294 SER A O 1
ATOM 2232 N N . TYR A 1 277 ? -23.074 6.253 88.008 1.00 20.59 295 TYR A N 1
ATOM 2233 C CA . TYR A 1 277 ? -22.771 7.572 87.438 1.00 19.65 295 TYR A CA 1
ATOM 2234 C C . TYR A 1 277 ? -22.049 7.391 86.114 1.00 22.01 295 TYR A C 1
ATOM 2235 O O . TYR A 1 277 ? -21.473 6.324 85.840 1.00 20.68 295 TYR A O 1
ATOM 2244 N N . THR A 1 278 ? -21.999 8.471 85.348 1.00 18.86 296 THR A N 1
ATOM 2245 C CA . THR A 1 278 ? -21.109 8.632 84.216 1.00 18.42 296 THR A CA 1
ATOM 2246 C C . THR A 1 278 ? -19.992 9.575 84.707 1.00 22.14 296 THR A C 1
ATOM 2247 O O . THR A 1 278 ? -20.272 10.587 85.357 1.00 23.64 296 THR A O 1
ATOM 2251 N N . LEU A 1 279 ? -18.764 9.282 84.358 1.00 19.48 297 LEU A N 1
ATOM 2252 C CA . LEU A 1 279 ? -17.628 10.153 84.630 1.00 18.97 297 LEU A CA 1
ATOM 2253 C C . LEU A 1 279 ? -16.756 10.147 83.364 1.00 23.47 297 LEU A C 1
ATOM 2254 O O . LEU A 1 279 ? -16.387 9.079 82.905 1.00 23.21 297 LEU A O 1
ATOM 2259 N N . THR A 1 280 ? -16.487 11.322 82.776 1.00 19.13 298 THR A N 1
ATOM 2260 C CA . THR A 1 280 ? -15.664 11.410 81.564 1.00 18.65 298 THR A CA 1
ATOM 2261 C C . THR A 1 280 ? -14.879 12.733 81.565 1.00 20.62 298 THR A C 1
ATOM 2262 O O . THR A 1 280 ? -15.226 13.671 82.282 1.00 18.74 298 THR A O 1
ATOM 2266 N N . THR A 1 281 ? -13.851 12.802 80.723 1.00 17.16 299 THR A N 1
ATOM 2267 C CA . THR A 1 281 ? -12.986 13.977 80.590 1.00 16.88 299 THR A CA 1
ATOM 2268 C C . THR A 1 281 ? -13.651 14.981 79.646 1.00 20.05 299 THR A C 1
ATOM 2269 O O . THR A 1 281 ? -13.990 14.663 78.504 1.00 18.65 299 THR A O 1
ATOM 2273 N N . ALA A 1 282 ? -13.899 16.180 80.169 1.00 19.29 300 ALA A N 1
ATOM 2274 C CA . ALA A 1 282 ? -14.664 17.230 79.477 1.00 20.50 300 ALA A CA 1
ATOM 2275 C C . ALA A 1 282 ? -13.978 17.811 78.251 1.00 21.28 300 ALA A C 1
ATOM 2276 O O . ALA A 1 282 ? -14.666 18.235 77.334 1.00 20.11 300 ALA A O 1
ATOM 2278 N N . HIS A 1 283 ? -12.638 17.850 78.230 1.00 18.11 301 HIS A N 1
ATOM 2279 C CA . HIS A 1 283 ? -11.946 18.545 77.142 1.00 17.08 301 HIS A CA 1
ATOM 2280 C C . HIS A 1 283 ? -11.217 17.598 76.165 1.00 21.64 301 HIS A C 1
ATOM 2281 O O . HIS A 1 283 ? -10.495 18.081 75.303 1.00 21.98 301 HIS A O 1
ATOM 2288 N N . HIS A 1 284 ? -11.459 16.277 76.255 1.00 14.94 302 HIS A N 1
ATOM 2289 C CA . HIS A 1 284 ? -10.917 15.370 75.251 1.00 15.25 302 HIS A CA 1
ATOM 2290 C C . HIS A 1 284 ? -11.681 15.655 73.918 1.00 20.52 302 HIS A C 1
ATOM 2291 O O . HIS A 1 284 ? -12.879 15.923 73.972 1.00 17.38 302 HIS A O 1
ATOM 2298 N N . PRO A 1 285 ? -11.024 15.580 72.721 1.00 20.40 303 PRO A N 1
ATOM 2299 C CA . PRO A 1 285 ? -11.724 15.927 71.466 1.00 19.35 303 PRO A CA 1
ATOM 2300 C C . PRO A 1 285 ? -12.997 15.165 71.168 1.00 21.77 303 PRO A C 1
ATOM 2301 O O . PRO A 1 285 ? -13.866 15.725 70.494 1.00 20.87 303 PRO A O 1
ATOM 2313 N N . PHE A 1 287 ? -15.271 14.196 73.397 1.00 18.60 305 PHE A N 1
ATOM 2314 C CA . PHE A 1 287 ? -16.206 14.390 74.525 1.00 18.98 305 PHE A CA 1
ATOM 2315 C C . PHE A 1 287 ? -17.701 14.209 74.134 1.00 22.52 305 PHE A C 1
ATOM 2316 O O . PHE A 1 287 ? -18.394 13.412 74.763 1.00 20.00 305 PHE A O 1
ATOM 2324 N N . LYS A 1 288 ? -18.187 14.962 73.120 1.00 19.92 306 LYS A N 1
ATOM 2325 C CA . LYS A 1 288 ? -19.609 14.958 72.736 1.00 21.03 306 LYS A CA 1
ATOM 2326 C C . LYS A 1 288 ? -20.154 13.534 72.504 1.00 23.79 306 LYS A C 1
ATOM 2327 O O . LYS A 1 288 ? -21.085 13.171 73.243 1.00 22.93 306 LYS A O 1
ATOM 2333 N N . PRO A 1 289 ? -19.582 12.677 71.608 1.00 20.52 307 PRO A N 1
ATOM 2334 C CA . PRO A 1 289 ? -20.147 11.331 71.468 1.00 19.71 307 PRO A CA 1
ATOM 2335 C C . PRO A 1 289 ? -19.843 10.416 72.662 1.00 21.37 307 PRO A C 1
ATOM 2336 O O . PRO A 1 289 ? -20.673 9.569 72.982 1.00 18.97 307 PRO A O 1
ATOM 2340 N N . VAL A 1 290 ? -18.664 10.582 73.334 1.00 20.02 308 VAL A N 1
ATOM 2341 C CA . VAL A 1 290 ? -18.235 9.719 74.459 1.00 17.65 308 VAL A CA 1
ATOM 2342 C C . VAL A 1 290 ? -19.166 9.873 75.669 1.00 19.66 308 VAL A C 1
ATOM 2343 O O . VAL A 1 290 ? -19.585 8.857 76.230 1.00 20.06 308 VAL A O 1
ATOM 2347 N N . VAL A 1 291 ? -19.492 11.114 76.076 1.00 16.74 309 VAL A N 1
ATOM 2348 C CA . VAL A 1 291 ? -20.365 11.325 77.237 1.00 16.21 309 VAL A CA 1
ATOM 2349 C C . VAL A 1 291 ? -21.744 10.640 77.002 1.00 19.86 309 VAL A C 1
ATOM 2350 O O . VAL A 1 291 ? -22.314 10.073 77.929 1.00 19.40 309 VAL A O 1
ATOM 2354 N N . VAL A 1 292 ? -22.221 10.630 75.753 1.00 18.16 310 VAL A N 1
ATOM 2355 C CA . VAL A 1 292 ? -23.521 10.040 75.412 1.00 18.35 310 VAL A CA 1
ATOM 2356 C C . VAL A 1 292 ? -23.421 8.511 75.439 1.00 20.72 310 VAL A C 1
ATOM 2357 O O . VAL A 1 292 ? -24.337 7.856 75.944 1.00 19.49 310 VAL A O 1
ATOM 2361 N N . HIS A 1 293 ? -22.294 7.942 74.932 1.00 17.73 311 HIS A N 1
ATOM 2362 C CA . HIS A 1 293 ? -22.038 6.504 75.015 1.00 17.55 311 HIS A CA 1
ATOM 2363 C C . HIS A 1 293 ? -22.090 6.051 76.502 1.00 20.73 311 HIS A C 1
ATOM 2364 O O . HIS A 1 293 ? -22.748 5.047 76.825 1.00 18.06 311 HIS A O 1
ATOM 2371 N N . GLU A 1 294 ? -21.404 6.808 77.405 1.00 18.46 312 GLU A N 1
ATOM 2372 C CA . GLU A 1 294 ? -21.359 6.481 78.842 1.00 17.98 312 GLU A CA 1
ATOM 2373 C C . GLU A 1 294 ? -22.719 6.625 79.487 1.00 20.82 312 GLU A C 1
ATOM 2374 O O . GLU A 1 294 ? -23.088 5.770 80.311 1.00 19.96 312 GLU A O 1
ATOM 2380 N N . PHE A 1 295 ? -23.473 7.695 79.119 1.00 17.59 313 PHE A N 1
ATOM 2381 C CA . PHE A 1 295 ? -24.834 7.912 79.611 1.00 17.42 313 PHE A CA 1
ATOM 2382 C C . PHE A 1 295 ? -25.737 6.719 79.161 1.00 21.03 313 PHE A C 1
ATOM 2383 O O . PHE A 1 295 ? -26.640 6.335 79.889 1.00 21.04 313 PHE A O 1
ATOM 2391 N N . GLY A 1 296 ? -25.418 6.111 78.006 1.00 18.90 314 GLY A N 1
ATOM 2392 C CA . GLY A 1 296 ? -26.084 4.899 77.508 1.00 17.89 314 GLY A CA 1
ATOM 2393 C C . GLY A 1 296 ? -26.018 3.792 78.555 1.00 20.50 314 GLY A C 1
ATOM 2394 O O . GLY A 1 296 ? -27.013 3.118 78.807 1.00 18.90 314 GLY A O 1
ATOM 2395 N N . HIS A 1 297 ? -24.861 3.644 79.206 1.00 17.67 315 HIS A N 1
ATOM 2396 C CA . HIS A 1 297 ? -24.676 2.703 80.320 1.00 17.97 315 HIS A CA 1
ATOM 2397 C C . HIS A 1 297 ? -25.362 3.183 81.588 1.00 22.45 315 HIS A C 1
ATOM 2398 O O . HIS A 1 297 ? -26.203 2.472 82.131 1.00 22.37 315 HIS A O 1
ATOM 2405 N N . SER A 1 298 ? -24.940 4.356 82.110 1.00 19.75 316 SER A N 1
ATOM 2406 C CA . SER A 1 298 ? -25.383 4.847 83.434 1.00 19.82 316 SER A CA 1
ATOM 2407 C C . SER A 1 298 ? -26.889 5.131 83.505 1.00 23.64 316 SER A C 1
ATOM 2408 O O . SER A 1 298 ? -27.501 4.773 84.520 1.00 22.67 316 SER A O 1
ATOM 2411 N N . PHE A 1 299 ? -27.496 5.716 82.440 1.00 19.22 317 PHE A N 1
ATOM 2412 C CA . PHE A 1 299 ? -28.948 5.948 82.450 1.00 20.48 317 PHE A CA 1
ATOM 2413 C C . PHE A 1 299 ? -29.704 4.811 81.734 1.00 25.26 317 PHE A C 1
ATOM 2414 O O . PHE A 1 299 ? -30.671 4.285 82.275 1.00 26.21 317 PHE A O 1
ATOM 2422 N N . GLY A 1 300 ? -29.262 4.464 80.530 1.00 23.33 318 GLY A N 1
ATOM 2423 C CA . GLY A 1 300 ? -29.949 3.474 79.708 1.00 23.10 318 GLY A CA 1
ATOM 2424 C C . GLY A 1 300 ? -29.787 2.030 80.143 1.00 25.95 318 GLY A C 1
ATOM 2425 O O . GLY A 1 300 ? -30.605 1.180 79.764 1.00 26.12 318 GLY A O 1
ATOM 2426 N N . GLY A 1 301 ? -28.719 1.741 80.890 1.00 20.92 319 GLY A N 1
ATOM 2427 C CA . GLY A 1 301 ? -28.397 0.377 81.320 1.00 20.78 319 GLY A CA 1
ATOM 2428 C C . GLY A 1 301 ? -28.012 -0.481 80.121 1.00 24.40 319 GLY A C 1
ATOM 2429 O O . GLY A 1 301 ? -28.164 -1.706 80.149 1.00 23.16 319 GLY A O 1
ATOM 2430 N N . LEU A 1 302 ? -27.557 0.175 79.034 1.00 20.02 320 LEU A N 1
ATOM 2431 C CA . LEU A 1 302 ? -27.152 -0.490 77.789 1.00 20.06 320 LEU A CA 1
ATOM 2432 C C . LEU A 1 302 ? -25.748 -1.132 77.923 1.00 24.77 320 LEU A C 1
ATOM 2433 O O . LEU A 1 302 ? -24.922 -0.679 78.720 1.00 22.20 320 LEU A O 1
ATOM 2438 N N . ALA A 1 303 ? -25.499 -2.203 77.146 1.00 21.84 321 ALA A N 1
ATOM 2439 C CA . ALA A 1 303 ? -24.194 -2.867 77.133 1.00 21.14 321 ALA A CA 1
ATOM 2440 C C . ALA A 1 303 ? -23.328 -2.318 76.029 1.00 22.98 321 ALA A C 1
ATOM 2441 O O . ALA A 1 303 ? -23.842 -1.670 75.104 1.00 21.23 321 ALA A O 1
ATOM 2443 N N . ASP A 1 304 ? -22.016 -2.623 76.078 1.00 21.21 322 ASP A N 1
ATOM 2444 C CA . ASP A 1 304 ? -21.145 -2.290 74.955 1.00 20.58 322 ASP A CA 1
ATOM 2445 C C . ASP A 1 304 ? -21.442 -3.263 73.830 1.00 23.42 322 ASP A C 1
ATOM 2446 O O . ASP A 1 304 ? -21.606 -4.468 74.076 1.00 21.92 322 ASP A O 1
ATOM 2451 N N . GLU A 1 305 ? -21.570 -2.746 72.603 1.00 19.29 323 GLU A N 1
ATOM 2452 C CA . GLU A 1 305 ? -21.860 -3.590 71.432 1.00 18.49 323 GLU A CA 1
ATOM 2453 C C . GLU A 1 305 ? -20.577 -3.943 70.666 1.00 23.54 323 GLU A C 1
ATOM 2454 O O . GLU A 1 305 ? -20.652 -4.709 69.707 1.00 23.36 323 GLU A O 1
ATOM 2460 N N . TYR A 1 306 ? -19.403 -3.382 71.075 1.00 22.70 324 TYR A N 1
ATOM 2461 C CA . TYR A 1 306 ? -18.154 -3.736 70.390 1.00 23.94 324 TYR A CA 1
ATOM 2462 C C . TYR A 1 306 ? -17.710 -5.122 70.882 1.00 31.32 324 TYR A C 1
ATOM 2463 O O . TYR A 1 306 ? -18.072 -5.547 71.979 1.00 27.82 324 TYR A O 1
ATOM 2472 N N . PHE A 1 307 ? -16.994 -5.852 70.054 1.00 36.47 325 PHE A N 1
ATOM 2473 C CA . PHE A 1 307 ? -16.666 -7.234 70.399 1.00 39.45 325 PHE A CA 1
ATOM 2474 C C . PHE A 1 307 ? -15.195 -7.430 70.620 1.00 50.07 325 PHE A C 1
ATOM 2475 O O . PHE A 1 307 ? -14.709 -8.567 70.658 1.00 50.82 325 PHE A O 1
ATOM 2483 N N . TYR A 1 308 ? -14.490 -6.322 70.790 1.00 50.22 326 TYR A N 1
ATOM 2484 C CA . TYR A 1 308 ? -13.105 -6.376 71.192 1.00 53.14 326 TYR A CA 1
ATOM 2485 C C . TYR A 1 308 ? -13.077 -6.317 72.722 1.00 62.42 326 TYR A C 1
ATOM 2486 O O . TYR A 1 308 ? -13.946 -5.691 73.344 1.00 60.23 326 TYR A O 1
ATOM 2495 N N . ASP A 1 309 ? -12.108 -7.026 73.320 1.00 64.61 327 ASP A N 1
ATOM 2496 C CA . ASP A 1 309 ? -11.962 -7.130 74.771 1.00 66.43 327 ASP A CA 1
ATOM 2497 C C . ASP A 1 309 ? -11.694 -5.762 75.442 1.00 72.82 327 ASP A C 1
ATOM 2498 O O . ASP A 1 309 ? -10.950 -4.922 74.911 1.00 71.87 327 ASP A O 1
ATOM 2500 N N . ASN A 1 310 ? -12.360 -5.547 76.590 1.00 71.12 328 ASN A N 1
ATOM 2501 C CA . ASN A 1 310 ? -12.206 -4.368 77.439 1.00 71.53 328 ASN A CA 1
ATOM 2502 C C . ASN A 1 310 ? -11.321 -4.768 78.628 1.00 79.40 328 ASN A C 1
ATOM 2503 O O . ASN A 1 310 ? -11.457 -5.890 79.126 1.00 80.29 328 ASN A O 1
ATOM 2508 N N . ASP A 1 311 ? -10.414 -3.863 79.072 1.00 77.31 329 ASP A N 1
ATOM 2509 C CA . ASP A 1 311 ? -9.470 -4.100 80.182 1.00 77.78 329 ASP A CA 1
ATOM 2510 C C . ASP A 1 311 ? -10.176 -4.464 81.528 1.00 80.92 329 ASP A C 1
ATOM 2511 O O . ASP A 1 311 ? -9.903 -5.529 82.082 1.00 80.31 329 ASP A O 1
ATOM 2513 N N . VAL A 1 312 ? -11.089 -3.599 82.015 1.00 77.50 330 VAL A N 1
ATOM 2514 C CA . VAL A 1 312 ? -11.820 -3.740 83.283 1.00 77.75 330 VAL A CA 1
ATOM 2515 C C . VAL A 1 312 ? -12.989 -4.763 83.229 1.00 82.66 330 VAL A C 1
ATOM 2516 O O . VAL A 1 312 ? -13.552 -5.098 84.286 1.00 83.75 330 VAL A O 1
ATOM 2526 N N . THR A 1 314 ? -13.912 -8.449 82.678 1.00 74.20 332 THR A N 1
ATOM 2527 C CA . THR A 1 314 ? -13.444 -9.846 82.632 1.00 73.31 332 THR A CA 1
ATOM 2528 C C . THR A 1 314 ? -14.602 -10.871 82.856 1.00 74.96 332 THR A C 1
ATOM 2529 O O . THR A 1 314 ? -15.286 -10.818 83.888 1.00 74.11 332 THR A O 1
ATOM 2531 N N . ASP A 1 315 ? -14.786 -11.809 81.864 1.00 69.63 333 ASP A N 1
ATOM 2532 C CA . ASP A 1 315 ? -15.776 -12.920 81.788 1.00 68.52 333 ASP A CA 1
ATOM 2533 C C . ASP A 1 315 ? -17.208 -12.433 82.148 1.00 65.60 333 ASP A C 1
ATOM 2534 O O . ASP A 1 315 ? -17.941 -13.080 82.910 1.00 65.95 333 ASP A O 1
ATOM 2536 N N . THR A 1 316 ? -17.591 -11.295 81.553 1.00 54.99 334 THR A N 1
ATOM 2537 C CA . THR A 1 316 ? -18.811 -10.575 81.860 1.00 51.67 334 THR A CA 1
ATOM 2538 C C . THR A 1 316 ? -20.080 -11.276 81.360 1.00 47.98 334 THR A C 1
ATOM 2539 O O . THR A 1 316 ? -21.102 -11.153 82.041 1.00 47.82 334 THR A O 1
ATOM 2543 N N . TYR A 1 317 ? -20.056 -11.966 80.188 1.00 38.53 335 TYR A N 1
ATOM 2544 C CA . TYR A 1 317 ? -21.298 -12.566 79.702 1.00 36.61 335 TYR A CA 1
ATOM 2545 C C . TYR A 1 317 ? -21.192 -14.066 79.393 1.00 40.16 335 TYR A C 1
ATOM 2546 O O . TYR A 1 317 ? -20.821 -14.421 78.266 1.00 40.50 335 TYR A O 1
ATOM 2555 N N . PRO A 1 318 ? -21.624 -14.958 80.334 1.00 35.47 336 PRO A N 1
ATOM 2556 C CA . PRO A 1 318 ? -21.650 -16.399 80.018 1.00 35.48 336 PRO A CA 1
ATOM 2557 C C . PRO A 1 318 ? -22.552 -16.645 78.807 1.00 38.67 336 PRO A C 1
ATOM 2558 O O . PRO A 1 318 ? -23.622 -16.050 78.715 1.00 37.93 336 PRO A O 1
ATOM 2562 N N . LEU A 1 319 ? -22.112 -17.492 77.871 1.00 35.97 337 LEU A N 1
ATOM 2563 C CA . LEU A 1 319 ? -22.842 -17.720 76.621 1.00 35.71 337 LEU A CA 1
ATOM 2564 C C . LEU A 1 319 ? -24.127 -18.511 76.815 1.00 39.48 337 LEU A C 1
ATOM 2565 O O . LEU A 1 319 ? -25.017 -18.422 75.968 1.00 40.37 337 LEU A O 1
ATOM 2570 N N . ASP A 1 320 ? -24.258 -19.241 77.938 1.00 36.24 338 ASP A N 1
ATOM 2571 C CA . ASP A 1 320 ? -25.451 -20.028 78.242 1.00 35.89 338 ASP A CA 1
ATOM 2572 C C . ASP A 1 320 ? -26.472 -19.235 79.108 1.00 37.94 338 ASP A C 1
ATOM 2573 O O . ASP A 1 320 ? -27.474 -19.807 79.554 1.00 36.54 338 ASP A O 1
ATOM 2578 N N . VAL A 1 321 ? -26.235 -17.918 79.314 1.00 34.12 339 VAL A N 1
ATOM 2579 C CA . VAL A 1 321 ? -27.127 -17.057 80.108 1.00 33.50 339 VAL A CA 1
ATOM 2580 C C . VAL A 1 321 ? -27.590 -15.865 79.259 1.00 33.83 339 VAL A C 1
ATOM 2581 O O . VAL A 1 321 ? -26.764 -15.242 78.593 1.00 32.17 339 VAL A O 1
ATOM 2585 N N . GLU A 1 322 ? -28.894 -15.523 79.314 1.00 29.93 340 GLU A N 1
ATOM 2586 C CA . GLU A 1 322 ? -29.371 -14.340 78.600 1.00 29.14 340 GLU A CA 1
ATOM 2587 C C . GLU A 1 322 ? -28.957 -13.086 79.368 1.00 30.91 340 GLU A C 1
ATOM 2588 O O . GLU A 1 322 ? -29.325 -12.959 80.534 1.00 31.75 340 GLU A O 1
ATOM 2594 N N . PRO A 1 323 ? -28.189 -12.146 78.778 1.00 26.65 341 PRO A N 1
ATOM 2595 C CA . PRO A 1 323 ? -27.841 -10.924 79.539 1.00 25.59 341 PRO A CA 1
ATOM 2596 C C . PRO A 1 323 ? -29.099 -10.124 79.903 1.00 27.53 341 PRO A C 1
ATOM 2597 O O . PRO A 1 323 ? -30.092 -10.189 79.176 1.00 27.05 341 PRO A O 1
ATOM 2601 N N . TRP A 1 324 ? -29.071 -9.369 81.009 1.00 25.07 342 TRP A N 1
ATOM 2602 C CA . TRP A 1 324 ? -30.228 -8.543 81.386 1.00 24.37 342 TRP A CA 1
ATOM 2603 C C . TRP A 1 324 ? -30.263 -7.275 80.516 1.00 27.38 342 TRP A C 1
ATOM 2604 O O . TRP A 1 324 ? -31.324 -6.649 80.408 1.00 27.46 342 TRP A O 1
ATOM 2615 N N . GLU A 1 325 ? -29.098 -6.887 79.899 1.00 21.57 343 GLU A N 1
ATOM 2616 C CA . GLU A 1 325 ? -29.014 -5.713 79.023 1.00 20.54 343 GLU A CA 1
ATOM 2617 C C . GLU A 1 325 ? -29.820 -5.989 77.773 1.00 25.23 343 GLU A C 1
ATOM 2618 O O . GLU A 1 325 ? -29.811 -7.107 77.267 1.00 25.91 343 GLU A O 1
ATOM 2624 N N . GLN A 1 326 ? -30.546 -4.977 77.317 1.00 22.46 344 GLN A N 1
ATOM 2625 C CA . GLN A 1 326 ? -31.530 -5.022 76.242 1.00 23.41 344 GLN A CA 1
ATOM 2626 C C . GLN A 1 326 ? -30.985 -4.977 74.828 1.00 26.51 344 GLN A C 1
ATOM 2627 O O . GLN A 1 326 ? -31.713 -5.373 73.916 1.00 25.86 344 GLN A O 1
ATOM 2633 N N . ASN A 1 327 ? -29.745 -4.483 74.629 1.00 23.02 345 ASN A N 1
ATOM 2634 C CA . ASN A 1 327 ? -29.154 -4.298 73.305 1.00 21.43 345 ASN A CA 1
ATOM 2635 C C . ASN A 1 327 ? -28.108 -5.375 72.904 1.00 24.47 345 ASN A C 1
ATOM 2636 O O . ASN A 1 327 ? -27.434 -5.221 71.888 1.00 22.02 345 ASN A O 1
ATOM 2641 N N . ILE A 1 328 ? -27.977 -6.449 73.691 1.00 21.49 346 ILE A N 1
ATOM 2642 C CA . ILE A 1 328 ? -27.113 -7.588 73.347 1.00 20.50 346 ILE A CA 1
ATOM 2643 C C . ILE A 1 328 ? -27.879 -8.853 73.707 1.00 25.26 346 ILE A C 1
ATOM 2644 O O . ILE A 1 328 ? -28.754 -8.812 74.573 1.00 26.28 346 ILE A O 1
ATOM 2649 N N . SER A 1 329 ? -27.567 -9.978 73.037 1.00 23.13 347 SER A N 1
ATOM 2650 C CA . SER A 1 329 ? -28.239 -11.258 73.316 1.00 22.26 347 SER A CA 1
ATOM 2651 C C . SER A 1 329 ? -27.295 -12.432 73.069 1.00 27.66 347 SER A C 1
ATOM 2652 O O . SER A 1 329 ? -26.471 -12.386 72.153 1.00 25.70 347 SER A O 1
ATOM 2655 N N . THR A 1 330 ? -27.444 -13.502 73.874 1.00 27.22 348 THR A N 1
ATOM 2656 C CA . THR A 1 330 ? -26.718 -14.765 73.706 1.00 28.81 348 THR A CA 1
ATOM 2657 C C . THR A 1 330 ? -27.629 -15.793 73.000 1.00 32.93 348 THR A C 1
ATOM 2658 O O . THR A 1 330 ? -27.228 -16.944 72.820 1.00 32.05 348 THR A O 1
ATOM 2662 N N . ARG A 1 331 ? -28.845 -15.360 72.586 1.00 30.06 349 ARG A N 1
ATOM 2663 C CA . ARG A 1 331 ? -29.886 -16.182 71.961 1.00 31.30 349 ARG A CA 1
ATOM 2664 C C . ARG A 1 331 ? -30.282 -17.362 72.906 1.00 37.06 349 ARG A C 1
ATOM 2665 O O . ARG A 1 331 ? -30.434 -18.491 72.457 1.00 37.39 349 ARG A O 1
ATOM 2673 N N . VAL A 1 332 ? -30.381 -17.082 74.218 1.00 33.22 350 VAL A N 1
ATOM 2674 C CA . VAL A 1 332 ? -30.822 -18.009 75.255 1.00 33.10 350 VAL A CA 1
ATOM 2675 C C . VAL A 1 332 ? -32.327 -17.737 75.449 1.00 39.15 350 VAL A C 1
ATOM 2676 O O . VAL A 1 332 ? -33.128 -18.666 75.499 1.00 37.61 350 VAL A O 1
ATOM 2680 N N . ASN A 1 333 ? -32.701 -16.447 75.488 1.00 37.14 351 ASN A N 1
ATOM 2681 C CA . ASN A 1 333 ? -34.080 -15.982 75.624 1.00 36.69 351 ASN A CA 1
ATOM 2682 C C . ASN A 1 333 ? -34.243 -14.736 74.732 1.00 38.65 351 ASN A C 1
ATOM 2683 O O . ASN A 1 333 ? -34.501 -13.627 75.218 1.00 37.25 351 ASN A O 1
ATOM 2688 N N . PHE A 1 334 ? -34.081 -14.939 73.409 1.00 34.14 352 PHE A N 1
ATOM 2689 C CA . PHE A 1 334 ? -34.137 -13.883 72.416 1.00 31.91 352 PHE A CA 1
ATOM 2690 C C . PHE A 1 334 ? -35.520 -13.217 72.338 1.00 35.13 352 PHE A C 1
ATOM 2691 O O . PHE A 1 334 ? -35.575 -12.026 72.038 1.00 31.35 352 PHE A O 1
ATOM 2699 N N . ALA A 1 335 ? -36.623 -13.944 72.652 1.00 34.55 353 ALA A N 1
ATOM 2700 C CA . ALA A 1 335 ? -37.981 -13.366 72.625 1.00 34.06 353 ALA A CA 1
ATOM 2701 C C . ALA A 1 335 ? -38.133 -12.226 73.650 1.00 36.42 353 ALA A C 1
ATOM 2702 O O . ALA A 1 335 ? -38.975 -11.352 73.453 1.00 36.99 353 ALA A O 1
ATOM 2704 N N . SER A 1 336 ? -37.284 -12.196 74.690 1.00 31.95 354 SER A N 1
ATOM 2705 C CA . SER A 1 336 ? -37.291 -11.123 75.700 1.00 31.29 354 SER A CA 1
ATOM 2706 C C . SER A 1 336 ? -36.510 -9.901 75.181 1.00 34.40 354 SER A C 1
ATOM 2707 O O . SER A 1 336 ? -36.507 -8.850 75.826 1.00 33.65 354 SER A O 1
ATOM 2710 N N . LYS A 1 337 ? -35.872 -10.028 73.997 1.00 29.77 355 LYS A N 1
ATOM 2711 C CA . LYS A 1 337 ? -35.059 -8.969 73.444 1.00 27.76 355 LYS A CA 1
ATOM 2712 C C . LYS A 1 337 ? -35.729 -8.305 72.232 1.00 30.90 355 LYS A C 1
ATOM 2713 O O . LYS A 1 337 ? -36.835 -7.785 72.387 1.00 30.38 355 LYS A O 1
ATOM 2719 N N . TRP A 1 338 ? -35.065 -8.279 71.056 1.00 25.01 356 TRP A N 1
ATOM 2720 C CA . TRP A 1 338 ? -35.601 -7.547 69.905 1.00 24.89 356 TRP A CA 1
ATOM 2721 C C . TRP A 1 338 ? -36.144 -8.443 68.798 1.00 28.77 356 TRP A C 1
ATOM 2722 O O . TRP A 1 338 ? -36.280 -7.993 67.653 1.00 25.33 356 TRP A O 1
ATOM 2733 N N . LYS A 1 339 ? -36.533 -9.696 69.158 1.00 28.19 357 LYS A N 1
ATOM 2734 C CA A LYS A 1 339 ? -37.176 -10.634 68.223 0.60 28.51 357 LYS A CA 1
ATOM 2735 C CA B LYS A 1 339 ? -37.179 -10.641 68.230 0.40 28.79 357 LYS A CA 1
ATOM 2736 C C . LYS A 1 339 ? -38.405 -9.986 67.576 1.00 34.36 357 LYS A C 1
ATOM 2737 O O . LYS A 1 339 ? -38.627 -10.147 66.375 1.00 34.66 357 LYS A O 1
ATOM 2748 N N . ASP A 1 340 ? -39.191 -9.230 68.377 1.00 33.58 358 ASP A N 1
ATOM 2749 C CA . ASP A 1 340 ? -40.417 -8.535 67.932 1.00 34.03 358 ASP A CA 1
ATOM 2750 C C . ASP A 1 340 ? -40.140 -7.362 66.976 1.00 38.68 358 ASP A C 1
ATOM 2751 O O . ASP A 1 340 ? -41.087 -6.826 66.391 1.00 41.44 358 ASP A O 1
ATOM 2764 N N . LEU A 1 342 ? -37.432 -7.725 64.669 1.00 32.67 360 LEU A N 1
ATOM 2765 C CA . LEU A 1 342 ? -36.705 -8.369 63.579 1.00 33.30 360 LEU A CA 1
ATOM 2766 C C . LEU A 1 342 ? -37.691 -8.687 62.415 1.00 35.13 360 LEU A C 1
ATOM 2767 O O . LEU A 1 342 ? -38.712 -9.345 62.651 1.00 35.19 360 LEU A O 1
ATOM 2772 N N . PRO A 1 343 ? -37.428 -8.189 61.176 1.00 31.07 361 PRO A N 1
ATOM 2773 C CA . PRO A 1 343 ? -38.355 -8.455 60.074 1.00 32.55 361 PRO A CA 1
ATOM 2774 C C . PRO A 1 343 ? -38.503 -9.942 59.808 1.00 37.11 361 PRO A C 1
ATOM 2775 O O . PRO A 1 343 ? -37.578 -10.723 60.107 1.00 35.10 361 PRO A O 1
ATOM 2779 N N . SER A 1 344 ? -39.692 -10.327 59.290 1.00 34.97 362 SER A N 1
ATOM 2780 C CA . SER A 1 344 ? -40.029 -11.702 58.930 1.00 34.54 362 SER A CA 1
ATOM 2781 C C . SER A 1 344 ? -38.964 -12.238 57.990 1.00 36.38 362 SER A C 1
ATOM 2782 O O . SER A 1 344 ? -38.599 -11.553 57.030 1.00 33.69 362 SER A O 1
ATOM 2785 N N . GLY A 1 345 ? -38.427 -13.402 58.316 1.00 33.18 363 GLY A N 1
ATOM 2786 C CA . GLY A 1 345 ? -37.467 -14.083 57.462 1.00 33.36 363 GLY A CA 1
ATOM 2787 C C . GLY A 1 345 ? -36.067 -13.539 57.404 1.00 34.69 363 GLY A C 1
ATOM 2788 O O . GLY A 1 345 ? -35.316 -13.901 56.502 1.00 33.87 363 GLY A O 1
ATOM 2789 N N . ALA A 1 346 ? -35.707 -12.688 58.360 1.00 33.61 364 ALA A N 1
ATOM 2790 C CA . ALA A 1 346 ? -34.359 -12.143 58.456 1.00 32.56 364 ALA A CA 1
ATOM 2791 C C . ALA A 1 346 ? -33.387 -13.281 58.779 1.00 36.20 364 ALA A C 1
ATOM 2792 O O . ALA A 1 346 ? -33.702 -14.123 59.633 1.00 33.85 364 ALA A O 1
ATOM 2794 N N . PRO A 1 347 ? -32.245 -13.372 58.059 1.00 34.70 365 PRO A N 1
ATOM 2795 C CA . PRO A 1 347 ? -31.275 -14.433 58.369 1.00 33.98 365 PRO A CA 1
ATOM 2796 C C . PRO A 1 347 ? -30.620 -14.195 59.726 1.00 33.26 365 PRO A C 1
ATOM 2797 O O . PRO A 1 347 ? -30.368 -13.047 60.107 1.00 31.34 365 PRO A O 1
ATOM 2801 N N . ILE A 1 348 ? -30.385 -15.287 60.463 1.00 30.35 366 ILE A N 1
ATOM 2802 C CA . ILE A 1 348 ? -29.727 -15.277 61.765 1.00 29.51 366 ILE A CA 1
ATOM 2803 C C . ILE A 1 348 ? -28.523 -16.252 61.689 1.00 34.11 366 ILE A C 1
ATOM 2804 O O . ILE A 1 348 ? -28.736 -17.451 61.446 1.00 32.99 366 ILE A O 1
ATOM 2809 N N . PRO A 1 349 ? -27.264 -15.761 61.877 1.00 30.29 367 PRO A N 1
ATOM 2810 C CA . PRO A 1 349 ? -26.871 -14.354 62.070 1.00 27.91 367 PRO A CA 1
ATOM 2811 C C . PRO A 1 349 ? -27.075 -13.546 60.775 1.00 30.12 367 PRO A C 1
ATOM 2812 O O . PRO A 1 349 ? -27.138 -14.115 59.681 1.00 30.90 367 PRO A O 1
ATOM 2816 N N . THR A 1 350 ? -27.201 -12.229 60.899 1.00 26.46 368 THR A N 1
ATOM 2817 C CA . THR A 1 350 ? -27.364 -11.371 59.728 1.00 26.87 368 THR A CA 1
ATOM 2818 C C . THR A 1 350 ? -25.972 -11.184 59.069 1.00 34.06 368 THR A C 1
ATOM 2819 O O . THR A 1 350 ? -25.077 -10.679 59.750 1.00 33.27 368 THR A O 1
ATOM 2823 N N . PRO A 1 351 ? -25.760 -11.593 57.788 1.00 32.00 369 PRO A N 1
ATOM 2824 C CA . PRO A 1 351 ? -24.438 -11.382 57.162 1.00 32.90 369 PRO A CA 1
ATOM 2825 C C . PRO A 1 351 ? -24.123 -9.902 57.056 1.00 37.97 369 PRO A C 1
ATOM 2826 O O . PRO A 1 351 ? -25.002 -9.095 56.723 1.00 35.84 369 PRO A O 1
ATOM 2830 N N . ILE A 1 352 ? -22.863 -9.546 57.357 1.00 37.30 370 ILE A N 1
ATOM 2831 C CA . ILE A 1 352 ? -22.405 -8.160 57.351 1.00 37.53 370 ILE A CA 1
ATOM 2832 C C . ILE A 1 352 ? -22.619 -7.517 55.970 1.00 40.52 370 ILE A C 1
ATOM 2833 O O . ILE A 1 352 ? -23.023 -6.363 55.933 1.00 40.09 370 ILE A O 1
ATOM 2838 N N . ALA A 1 353 ? -22.481 -8.280 54.871 1.00 38.45 371 ALA A N 1
ATOM 2839 C CA . ALA A 1 353 ? -22.708 -7.776 53.505 1.00 39.64 371 ALA A CA 1
ATOM 2840 C C . ALA A 1 353 ? -24.153 -7.287 53.288 1.00 46.58 371 ALA A C 1
ATOM 2841 O O . ALA A 1 353 ? -24.388 -6.520 52.353 1.00 48.96 371 ALA A O 1
ATOM 2843 N N . GLU A 1 354 ? -25.103 -7.693 54.176 1.00 40.14 372 GLU A N 1
ATOM 2844 C CA . GLU A 1 354 ? -26.528 -7.378 54.060 1.00 38.90 372 GLU A CA 1
ATOM 2845 C C . GLU A 1 354 ? -26.971 -6.283 55.013 1.00 40.48 372 GLU A C 1
ATOM 2846 O O . GLU A 1 354 ? -28.177 -6.053 55.157 1.00 40.28 372 GLU A O 1
ATOM 2852 N N . LYS A 1 355 ? -26.018 -5.572 55.623 1.00 35.40 373 LYS A N 1
ATOM 2853 C CA . LYS A 1 355 ? -26.310 -4.570 56.654 1.00 34.88 373 LYS A CA 1
ATOM 2854 C C . LYS A 1 355 ? -27.270 -3.454 56.202 1.00 40.73 373 LYS A C 1
ATOM 2855 O O . LYS A 1 355 ? -28.053 -2.975 57.026 1.00 40.08 373 LYS A O 1
ATOM 2861 N N . LYS A 1 356 ? -27.233 -3.068 54.915 1.00 39.66 374 LYS A N 1
ATOM 2862 C CA . LYS A 1 356 ? -28.111 -2.027 54.384 1.00 39.98 374 LYS A CA 1
ATOM 2863 C C . LYS A 1 356 ? -29.559 -2.530 54.298 1.00 41.83 374 LYS A C 1
ATOM 2864 O O . LYS A 1 356 ? -30.496 -1.766 54.547 1.00 43.28 374 LYS A O 1
ATOM 2870 N N . LYS A 1 357 ? -29.730 -3.825 54.059 1.00 35.96 375 LYS A N 1
ATOM 2871 C CA . LYS A 1 357 ? -31.057 -4.464 54.011 1.00 35.11 375 LYS A CA 1
ATOM 2872 C C . LYS A 1 357 ? -31.638 -4.644 55.422 1.00 34.67 375 LYS A C 1
ATOM 2873 O O . LYS A 1 357 ? -32.866 -4.694 55.581 1.00 32.07 375 LYS A O 1
ATOM 2879 N N . TYR A 1 358 ? -30.765 -4.742 56.446 1.00 29.27 376 TYR A N 1
ATOM 2880 C CA . TYR A 1 358 ? -31.264 -5.013 57.796 1.00 28.92 376 TYR A CA 1
ATOM 2881 C C . TYR A 1 358 ? -30.787 -4.005 58.847 1.00 32.69 376 TYR A C 1
ATOM 2882 O O . TYR A 1 358 ? -29.891 -4.339 59.630 1.00 29.94 376 TYR A O 1
ATOM 2891 N N . PRO A 1 359 ? -31.428 -2.796 58.930 1.00 32.11 377 PRO A N 1
ATOM 2892 C CA . PRO A 1 359 ? -31.067 -1.829 59.989 1.00 31.24 377 PRO A CA 1
ATOM 2893 C C . PRO A 1 359 ? -31.230 -2.444 61.383 1.00 34.63 377 PRO A C 1
ATOM 2894 O O . PRO A 1 359 ? -30.590 -1.989 62.326 1.00 33.61 377 PRO A O 1
ATOM 2898 N N . VAL A 1 360 ? -32.114 -3.466 61.497 1.00 29.30 378 VAL A N 1
ATOM 2899 C CA . VAL A 1 360 ? -32.333 -4.294 62.683 1.00 28.60 378 VAL A CA 1
ATOM 2900 C C . VAL A 1 360 ? -32.096 -5.747 62.250 1.00 31.26 378 VAL A C 1
ATOM 2901 O O . VAL A 1 360 ? -32.869 -6.292 61.447 1.00 30.93 378 VAL A O 1
ATOM 2905 N N . GLY A 1 361 ? -31.017 -6.331 62.751 1.00 25.93 379 GLY A N 1
ATOM 2906 C CA . GLY A 1 361 ? -30.669 -7.717 62.463 1.00 26.87 379 GLY A CA 1
ATOM 2907 C C . GLY A 1 361 ? -30.186 -8.450 63.701 1.00 28.45 379 GLY A C 1
ATOM 2908 O O . GLY A 1 361 ? -30.434 -8.011 64.830 1.00 26.37 379 GLY A O 1
ATOM 2909 N N . VAL A 1 362 ? -29.517 -9.583 63.496 1.00 23.96 380 VAL A N 1
ATOM 2910 C CA . VAL A 1 362 ? -28.905 -10.344 64.587 1.00 24.44 380 VAL A CA 1
ATOM 2911 C C . VAL A 1 362 ? -27.448 -10.492 64.201 1.00 29.42 380 VAL A C 1
ATOM 2912 O O . VAL A 1 362 ? -27.064 -11.472 63.574 1.00 29.77 380 VAL A O 1
ATOM 2916 N N . TYR A 1 363 ? -26.664 -9.456 64.496 1.00 25.75 381 TYR A N 1
ATOM 2917 C CA . TYR A 1 363 ? -25.266 -9.348 64.093 1.00 24.37 381 TYR A CA 1
ATOM 2918 C C . TYR A 1 363 ? -24.370 -9.974 65.120 1.00 27.28 381 TYR A C 1
ATOM 2919 O O . TYR A 1 363 ? -24.385 -9.556 66.277 1.00 26.67 381 TYR A O 1
ATOM 2928 N N . GLU A 1 364 ? -23.577 -10.971 64.695 1.00 25.36 382 GLU A N 1
ATOM 2929 C CA . GLU A 1 364 ? -22.664 -11.666 65.600 1.00 24.92 382 GLU A CA 1
ATOM 2930 C C . GLU A 1 364 ? -21.514 -10.753 66.001 1.00 29.40 382 GLU A C 1
ATOM 2931 O O . GLU A 1 364 ? -20.914 -10.077 65.150 1.00 29.82 382 GLU A O 1
ATOM 2937 N N . GLY A 1 365 ? -21.293 -10.674 67.313 1.00 25.47 383 GLY A N 1
ATOM 2938 C CA . GLY A 1 365 ? -20.284 -9.823 67.913 1.00 23.99 383 GLY A CA 1
ATOM 2939 C C . GLY A 1 365 ? -20.909 -8.741 68.773 1.00 25.20 383 GLY A C 1
ATOM 2940 O O . GLY A 1 365 ? -21.770 -7.992 68.320 1.00 23.96 383 GLY A O 1
ATOM 2941 N N . GLY A 1 366 ? -20.494 -8.688 70.018 1.00 21.12 384 GLY A N 1
ATOM 2942 C CA . GLY A 1 366 ? -20.981 -7.704 70.978 1.00 22.06 384 GLY A CA 1
ATOM 2943 C C . GLY A 1 366 ? -20.641 -8.136 72.376 1.00 25.99 384 GLY A C 1
ATOM 2944 O O . GLY A 1 366 ? -20.216 -9.268 72.579 1.00 26.03 384 GLY A O 1
ATOM 2945 N N . GLY A 1 367 ? -20.795 -7.233 73.333 1.00 23.40 385 GLY A N 1
ATOM 2946 C CA . GLY A 1 367 ? -20.515 -7.550 74.728 1.00 24.70 385 GLY A CA 1
ATOM 2947 C C . GLY A 1 367 ? -19.133 -8.134 74.934 1.00 29.02 385 GLY A C 1
ATOM 2948 O O . GLY A 1 367 ? -18.982 -9.051 75.723 1.00 27.38 385 GLY A O 1
ATOM 2949 N N . TYR A 1 368 ? -18.119 -7.601 74.194 1.00 27.40 386 TYR A N 1
ATOM 2950 C CA . TYR A 1 368 ? -16.685 -7.953 74.270 1.00 27.26 386 TYR A CA 1
ATOM 2951 C C . TYR A 1 368 ? -16.353 -9.330 73.662 1.00 33.62 386 TYR A C 1
ATOM 2952 O O . TYR A 1 368 ? -15.213 -9.771 73.820 1.00 34.22 386 TYR A O 1
ATOM 2961 N N . SER A 1 369 ? -17.300 -9.992 72.947 1.00 30.60 387 SER A N 1
ATOM 2962 C CA . SER A 1 369 ? -17.031 -11.301 72.298 1.00 31.34 387 SER A CA 1
ATOM 2963 C C . SER A 1 369 ? -17.428 -11.287 70.841 1.00 35.13 387 SER A C 1
ATOM 2964 O O . SER A 1 369 ? -18.542 -10.857 70.514 1.00 33.16 387 SER A O 1
ATOM 2967 N N . ALA A 1 370 ? -16.532 -11.799 69.960 1.00 32.70 388 ALA A N 1
ATOM 2968 C CA . ALA A 1 370 ? -16.814 -11.857 68.516 1.00 32.01 388 ALA A CA 1
ATOM 2969 C C . ALA A 1 370 ? -17.812 -12.989 68.177 1.00 35.23 388 ALA A C 1
ATOM 2970 O O . ALA A 1 370 ? -18.470 -12.931 67.138 1.00 36.08 388 ALA A O 1
ATOM 2972 N N . LYS A 1 371 ? -17.930 -14.009 69.044 1.00 30.54 389 LYS A N 1
ATOM 2973 C CA . LYS A 1 371 ? -18.840 -15.140 68.798 1.00 31.18 389 LYS A CA 1
ATOM 2974 C C . LYS A 1 371 ? -19.729 -15.436 70.004 1.00 33.74 389 LYS A C 1
ATOM 2975 O O . LYS A 1 371 ? -19.312 -15.246 71.141 1.00 31.65 389 LYS A O 1
ATOM 2981 N N . GLY A 1 372 ? -20.939 -15.916 69.737 1.00 33.57 390 GLY A N 1
ATOM 2982 C CA . GLY A 1 372 ? -21.881 -16.306 70.789 1.00 34.03 390 GLY A CA 1
ATOM 2983 C C . GLY A 1 372 ? -22.702 -15.170 71.373 1.00 33.31 390 GLY A C 1
ATOM 2984 O O . GLY A 1 372 ? -23.701 -15.418 72.055 1.00 32.20 390 GLY A O 1
ATOM 2985 N N . ILE A 1 373 ? -22.276 -13.920 71.138 1.00 27.12 391 ILE A N 1
ATOM 2986 C CA . ILE A 1 373 ? -23.009 -12.726 71.578 1.00 26.29 391 ILE A CA 1
ATOM 2987 C C . ILE A 1 373 ? -23.380 -11.947 70.302 1.00 29.57 391 ILE A C 1
ATOM 2988 O O . ILE A 1 373 ? -22.618 -11.941 69.332 1.00 29.70 391 ILE A O 1
ATOM 2993 N N . TYR A 1 374 ? -24.588 -11.362 70.288 1.00 24.59 392 TYR A N 1
ATOM 2994 C CA . TYR A 1 374 ? -25.175 -10.687 69.133 1.00 23.00 392 TYR A CA 1
ATOM 2995 C C . TYR A 1 374 ? -25.657 -9.301 69.509 1.00 26.09 392 TYR A C 1
ATOM 2996 O O . TYR A 1 374 ? -26.048 -9.063 70.654 1.00 27.07 392 TYR A O 1
ATOM 3005 N N . ARG A 1 375 ? -25.621 -8.399 68.543 1.00 22.70 393 ARG A N 1
ATOM 3006 C CA . ARG A 1 375 ? -26.018 -6.999 68.664 1.00 22.44 393 ARG A CA 1
ATOM 3007 C C . ARG A 1 375 ? -27.114 -6.685 67.595 1.00 24.73 393 ARG A C 1
ATOM 3008 O O . ARG A 1 375 ? -27.273 -7.424 66.610 1.00 22.29 393 ARG A O 1
ATOM 3016 N N . PRO A 1 376 ? -27.918 -5.623 67.791 1.00 23.31 394 PRO A N 1
ATOM 3017 C CA . PRO A 1 376 ? -29.090 -5.436 66.928 1.00 23.42 394 PRO A CA 1
ATOM 3018 C C . PRO A 1 376 ? -28.846 -4.743 65.595 1.00 25.37 394 PRO A C 1
ATOM 3019 O O . PRO A 1 376 ? -29.744 -4.737 64.753 1.00 23.66 394 PRO A O 1
ATOM 3023 N N . ALA A 1 377 ? -27.673 -4.132 65.415 1.00 22.03 395 ALA A N 1
ATOM 3024 C CA . ALA A 1 377 ? -27.354 -3.407 64.175 1.00 21.51 395 ALA A CA 1
ATOM 3025 C C . ALA A 1 377 ? -25.878 -3.559 63.869 1.00 25.30 395 ALA A C 1
ATOM 3026 O O . ALA A 1 377 ? -25.093 -3.907 64.760 1.00 21.24 395 ALA A O 1
ATOM 3028 N N . TYR A 1 378 ? -25.488 -3.327 62.606 1.00 25.03 396 TYR A N 1
ATOM 3029 C CA . TYR A 1 378 ? -24.078 -3.456 62.254 1.00 24.19 396 TYR A CA 1
ATOM 3030 C C . TYR A 1 378 ? -23.222 -2.515 63.109 1.00 24.40 396 TYR A C 1
ATOM 3031 O O . TYR A 1 378 ? -22.138 -2.908 63.541 1.00 23.12 396 TYR A O 1
ATOM 3040 N N . ASP A 1 379 ? -23.717 -1.293 63.359 1.00 20.14 397 ASP A N 1
ATOM 3041 C CA . ASP A 1 379 ? -23.009 -0.273 64.133 1.00 18.64 397 ASP A CA 1
ATOM 3042 C C . ASP A 1 379 ? -24.027 0.545 64.944 1.00 22.36 397 ASP A C 1
ATOM 3043 O O . ASP A 1 379 ? -25.236 0.507 64.677 1.00 22.38 397 ASP A O 1
ATOM 3048 N N . CYS A 1 380 ? -23.538 1.274 65.934 1.00 19.37 398 CYS A N 1
ATOM 3049 C CA . CYS A 1 380 ? -24.349 1.969 66.950 1.00 19.16 398 CYS A CA 1
ATOM 3050 C C . CYS A 1 380 ? -23.436 2.799 67.799 1.00 20.03 398 CYS A C 1
ATOM 3051 O O . CYS A 1 380 ? -22.250 2.458 67.887 1.00 19.42 398 CYS A O 1
ATOM 3054 N N . ARG A 1 381 ? -23.999 3.783 68.538 1.00 19.44 399 ARG A N 1
ATOM 3055 C CA A ARG A 1 381 ? -23.168 4.560 69.452 0.60 20.11 399 ARG A CA 1
ATOM 3056 C CA B ARG A 1 381 ? -23.250 4.599 69.502 0.40 19.68 399 ARG A CA 1
ATOM 3057 C C . ARG A 1 381 ? -22.673 3.674 70.607 1.00 23.05 399 ARG A C 1
ATOM 3058 O O . ARG A 1 381 ? -21.626 3.964 71.165 1.00 23.04 399 ARG A O 1
ATOM 3081 N N . LYS A 1 383 ? -21.488 0.759 70.063 1.00 18.35 401 LYS A N 1
ATOM 3082 C CA . LYS A 1 383 ? -20.387 0.000 69.453 1.00 17.85 401 LYS A CA 1
ATOM 3083 C C . LYS A 1 383 ? -19.168 0.913 69.215 1.00 22.73 401 LYS A C 1
ATOM 3084 O O . LYS A 1 383 ? -18.053 0.503 69.520 1.00 22.59 401 LYS A O 1
ATOM 3090 N N . THR A 1 384 ? -19.375 2.087 68.550 1.00 19.14 402 THR A N 1
ATOM 3091 C CA . THR A 1 384 ? -18.272 2.998 68.211 1.00 20.41 402 THR A CA 1
ATOM 3092 C C . THR A 1 384 ? -18.626 4.453 68.558 1.00 25.15 402 THR A C 1
ATOM 3093 O O . THR A 1 384 ? -19.802 4.848 68.536 1.00 24.72 402 THR A O 1
ATOM 3097 N N . ASN A 1 385 ? -17.602 5.266 68.802 1.00 20.87 403 ASN A N 1
ATOM 3098 C CA . ASN A 1 385 ? -17.791 6.683 69.084 1.00 20.34 403 ASN A CA 1
ATOM 3099 C C . ASN A 1 385 ? -18.054 7.455 67.804 1.00 24.65 403 ASN A C 1
ATOM 3100 O O . ASN A 1 385 ? -18.655 8.518 67.860 1.00 25.64 403 ASN A O 1
ATOM 3105 N N . GLU A 1 386 ? -17.630 6.916 66.642 1.00 22.51 404 GLU A N 1
ATOM 3106 C CA . GLU A 1 386 ? -17.687 7.605 65.348 1.00 22.60 404 GLU A CA 1
ATOM 3107 C C . GLU A 1 386 ? -18.992 7.407 64.602 1.00 26.82 404 GLU A C 1
ATOM 3108 O O . GLU A 1 386 ? -19.301 8.222 63.725 1.00 26.97 404 GLU A O 1
ATOM 3114 N N . TYR A 1 387 ? -19.786 6.367 64.946 1.00 22.58 405 TYR A N 1
ATOM 3115 C CA . TYR A 1 387 ? -21.096 6.155 64.311 1.00 21.16 405 TYR A CA 1
ATOM 3116 C C . TYR A 1 387 ? -22.063 7.279 64.802 1.00 25.59 405 TYR A C 1
ATOM 3117 O O . TYR A 1 387 ? -21.955 7.667 65.960 1.00 24.87 405 TYR A O 1
ATOM 3126 N N . PRO A 1 388 ? -22.968 7.826 63.957 1.00 23.60 406 PRO A N 1
ATOM 3127 C CA . PRO A 1 388 ? -23.759 9.003 64.371 1.00 23.69 406 PRO A CA 1
ATOM 3128 C C . PRO A 1 388 ? -24.913 8.837 65.376 1.00 28.59 406 PRO A C 1
ATOM 3129 O O . PRO A 1 388 ? -25.387 9.861 65.876 1.00 28.22 406 PRO A O 1
ATOM 3133 N N . GLU A 1 389 ? -25.441 7.625 65.606 1.00 24.27 407 GLU A N 1
ATOM 3134 C CA . GLU A 1 389 ? -26.631 7.510 66.450 1.00 22.99 407 GLU A CA 1
ATOM 3135 C C . GLU A 1 389 ? -26.744 6.189 67.167 1.00 22.63 407 GLU A C 1
ATOM 3136 O O . GLU A 1 389 ? -25.987 5.268 66.890 1.00 20.98 407 GLU A O 1
ATOM 3142 N N . PHE A 1 390 ? -27.697 6.108 68.105 1.00 19.53 408 PHE A N 1
ATOM 3143 C CA . PHE A 1 390 ? -28.065 4.833 68.741 1.00 19.20 408 PHE A CA 1
ATOM 3144 C C . PHE A 1 390 ? -28.804 4.001 67.724 1.00 24.64 408 PHE A C 1
ATOM 3145 O O . PHE A 1 390 ? -29.587 4.564 66.937 1.00 22.15 408 PHE A O 1
ATOM 3153 N N . CYS A 1 391 ? -28.585 2.675 67.737 1.00 20.53 409 CYS A N 1
ATOM 3154 C CA . CYS A 1 391 ? -29.295 1.768 66.832 1.00 20.70 409 CYS A CA 1
ATOM 3155 C C . CYS A 1 391 ? -30.804 1.743 67.221 1.00 25.05 409 CYS A C 1
ATOM 3156 O O . CYS A 1 391 ? -31.158 2.209 68.324 1.00 23.27 409 CYS A O 1
ATOM 3159 N N . PRO A 1 392 ? -31.715 1.248 66.354 1.00 22.62 410 PRO A N 1
ATOM 3160 C CA . PRO A 1 392 ? -33.158 1.284 66.700 1.00 23.36 410 PRO A CA 1
ATOM 3161 C C . PRO A 1 392 ? -33.542 0.554 67.993 1.00 24.83 410 PRO A C 1
ATOM 3162 O O . PRO A 1 392 ? -34.483 0.975 68.660 1.00 26.03 410 PRO A O 1
ATOM 3166 N N . VAL A 1 393 ? -32.809 -0.504 68.367 1.00 21.58 411 VAL A N 1
ATOM 3167 C CA . VAL A 1 393 ? -33.112 -1.292 69.577 1.00 21.20 411 VAL A CA 1
ATOM 3168 C C . VAL A 1 393 ? -32.666 -0.539 70.822 1.00 25.11 411 VAL A C 1
ATOM 3169 O O . VAL A 1 393 ? -33.387 -0.575 71.835 1.00 24.53 411 VAL A O 1
ATOM 3173 N N . CYS A 1 394 ? -31.501 0.178 70.746 1.00 21.60 412 CYS A N 1
ATOM 3174 C CA . CYS A 1 394 ? -31.014 1.027 71.836 1.00 19.78 412 CYS A CA 1
ATOM 3175 C C . CYS A 1 394 ? -32.000 2.173 72.010 1.00 26.03 412 CYS A C 1
ATOM 3176 O O . CYS A 1 394 ? -32.327 2.518 73.141 1.00 25.75 412 CYS A O 1
ATOM 3179 N N . GLN A 1 395 ? -32.500 2.746 70.883 1.00 21.85 413 GLN A N 1
ATOM 3180 C CA . GLN A 1 395 ? -33.484 3.832 70.947 1.00 21.17 413 GLN A CA 1
ATOM 3181 C C . GLN A 1 395 ? -34.770 3.389 71.619 1.00 26.56 413 GLN A C 1
ATOM 3182 O O . GLN A 1 395 ? -35.277 4.134 72.460 1.00 27.32 413 GLN A O 1
ATOM 3188 N N . ARG A 1 396 ? -35.305 2.181 71.265 1.00 24.01 414 ARG A N 1
ATOM 3189 C CA . ARG A 1 396 ? -36.514 1.651 71.920 1.00 24.50 414 ARG A CA 1
ATOM 3190 C C . ARG A 1 396 ? -36.259 1.469 73.424 1.00 29.54 414 ARG A C 1
ATOM 3191 O O . ARG A 1 396 ? -37.094 1.875 74.233 1.00 29.72 414 ARG A O 1
ATOM 3199 N N . ALA A 1 397 ? -35.109 0.865 73.789 1.00 26.03 415 ALA A N 1
ATOM 3200 C CA . ALA A 1 397 ? -34.707 0.609 75.186 1.00 25.01 415 ALA A CA 1
ATOM 3201 C C . ALA A 1 397 ? -34.648 1.898 75.985 1.00 27.12 415 ALA A C 1
ATOM 3202 O O . ALA A 1 397 ? -35.145 1.908 77.099 1.00 28.04 415 ALA A O 1
ATOM 3204 N N . ILE A 1 398 ? -34.094 2.993 75.394 1.00 22.86 416 ILE A N 1
ATOM 3205 C CA . ILE A 1 398 ? -34.008 4.317 76.034 1.00 22.04 416 ILE A CA 1
ATOM 3206 C C . ILE A 1 398 ? -35.429 4.906 76.164 1.00 27.38 416 ILE A C 1
ATOM 3207 O O . ILE A 1 398 ? -35.742 5.449 77.217 1.00 28.51 416 ILE A O 1
ATOM 3212 N N . ARG A 1 399 ? -36.287 4.784 75.121 1.00 24.61 417 ARG A N 1
ATOM 3213 C CA . ARG A 1 399 ? -37.689 5.246 75.204 1.00 25.02 417 ARG A CA 1
ATOM 3214 C C . ARG A 1 399 ? -38.411 4.534 76.350 1.00 29.30 417 ARG A C 1
ATOM 3215 O O . ARG A 1 399 ? -39.160 5.174 77.104 1.00 27.41 417 ARG A O 1
ATOM 3223 N N . ARG A 1 400 ? -38.166 3.216 76.498 1.00 26.39 418 ARG A N 1
ATOM 3224 C CA . ARG A 1 400 ? -38.776 2.423 77.587 1.00 27.51 418 ARG A CA 1
ATOM 3225 C C . ARG A 1 400 ? -38.288 2.892 78.952 1.00 30.36 418 ARG A C 1
ATOM 3226 O O . ARG A 1 400 ? -39.099 2.992 79.860 1.00 31.20 418 ARG A O 1
ATOM 3242 N N . ILE A 1 402 ? -37.271 6.008 79.784 1.00 24.62 420 ILE A N 1
ATOM 3243 C CA . ILE A 1 402 ? -37.912 7.314 80.001 1.00 26.34 420 ILE A CA 1
ATOM 3244 C C . ILE A 1 402 ? -39.407 7.133 80.360 1.00 32.65 420 ILE A C 1
ATOM 3245 O O . ILE A 1 402 ? -39.868 7.758 81.313 1.00 33.86 420 ILE A O 1
ATOM 3250 N N . GLU A 1 403 ? -40.148 6.295 79.592 1.00 30.26 421 GLU A N 1
ATOM 3251 C CA . GLU A 1 403 ? -41.580 5.996 79.817 1.00 30.74 421 GLU A CA 1
ATOM 3252 C C . GLU A 1 403 ? -41.801 5.333 81.174 1.00 35.94 421 GLU A C 1
ATOM 3253 O O . GLU A 1 403 ? -42.814 5.573 81.828 1.00 36.21 421 GLU A O 1
ATOM 3259 N N . PHE A 1 404 ? -40.841 4.506 81.607 1.00 32.34 422 PHE A N 1
ATOM 3260 C CA . PHE A 1 404 ? -40.907 3.838 82.895 1.00 31.19 422 PHE A CA 1
ATOM 3261 C C . PHE A 1 404 ? -40.771 4.854 84.032 1.00 35.13 422 PHE A C 1
ATOM 3262 O O . PHE A 1 404 ? -41.536 4.796 84.994 1.00 35.14 422 PHE A O 1
ATOM 3270 N N . TYR A 1 405 ? -39.775 5.756 83.929 1.00 31.41 423 TYR A N 1
ATOM 3271 C CA . TYR A 1 405 ? -39.467 6.715 84.991 1.00 31.84 423 TYR A CA 1
ATOM 3272 C C . TYR A 1 405 ? -40.471 7.864 85.088 1.00 38.81 423 TYR A C 1
ATOM 3273 O O . TYR A 1 405 ? -40.723 8.309 86.206 1.00 38.98 423 TYR A O 1
ATOM 3282 N N . VAL A 1 406 ? -41.018 8.369 83.958 1.00 35.78 424 VAL A N 1
ATOM 3283 C CA . VAL A 1 406 ? -41.957 9.499 84.005 1.00 37.69 424 VAL A CA 1
ATOM 3284 C C . VAL A 1 406 ? -43.181 9.265 83.089 1.00 47.95 424 VAL A C 1
ATOM 3285 O O . VAL A 1 406 ? -43.017 8.762 81.984 1.00 49.93 424 VAL A O 1
ATOM 3289 N N . PRO A 1 407 ? -44.400 9.664 83.506 1.00 49.10 425 PRO A N 1
ATOM 3290 C CA . PRO A 1 407 ? -45.591 9.484 82.624 1.00 52.69 425 PRO A CA 1
ATOM 3291 C C . PRO A 1 407 ? -45.536 10.276 81.318 1.00 78.61 425 PRO A C 1
ATOM 3292 O O . PRO A 1 407 ? -44.783 11.275 81.250 1.00 82.60 425 PRO A O 1
ATOM 3297 N N . GLY B 1 1 ? 19.534 -5.399 118.878 1.00 64.83 0 GLY B N 1
ATOM 3298 C CA . GLY B 1 1 ? 18.253 -4.706 118.778 1.00 63.00 0 GLY B CA 1
ATOM 3299 C C . GLY B 1 1 ? 17.882 -4.367 117.346 1.00 64.96 0 GLY B C 1
ATOM 3300 O O . GLY B 1 1 ? 18.768 -4.179 116.500 1.00 66.24 0 GLY B O 1
ATOM 3301 N N . GLN B 1 2 ? 16.566 -4.305 117.052 1.00 56.77 20 GLN B N 1
ATOM 3302 C CA . GLN B 1 2 ? 16.096 -4.002 115.702 1.00 53.11 20 GLN B CA 1
ATOM 3303 C C . GLN B 1 2 ? 16.315 -2.522 115.371 1.00 52.23 20 GLN B C 1
ATOM 3304 O O . GLN B 1 2 ? 15.739 -1.651 116.020 1.00 51.01 20 GLN B O 1
ATOM 3310 N N . ASN B 1 3 ? 17.162 -2.258 114.363 1.00 46.72 21 ASN B N 1
ATOM 3311 C CA A ASN B 1 3 ? 17.448 -0.902 113.889 0.70 45.65 21 ASN B CA 1
ATOM 3312 C CA B ASN B 1 3 ? 17.439 -0.903 113.898 0.30 44.98 21 ASN B CA 1
ATOM 3313 C C . ASN B 1 3 ? 16.291 -0.483 112.979 1.00 45.58 21 ASN B C 1
ATOM 3314 O O . ASN B 1 3 ? 15.807 -1.313 112.206 1.00 43.98 21 ASN B O 1
ATOM 3323 N N . PHE B 1 4 ? 15.812 0.770 113.099 1.00 40.20 22 PHE B N 1
ATOM 3324 C CA . PHE B 1 4 ? 14.687 1.266 112.289 1.00 38.23 22 PHE B CA 1
ATOM 3325 C C . PHE B 1 4 ? 14.962 1.120 110.782 1.00 41.71 22 PHE B C 1
ATOM 3326 O O . PHE B 1 4 ? 14.121 0.569 110.067 1.00 41.00 22 PHE B O 1
ATOM 3334 N N . ALA B 1 5 ? 16.152 1.585 110.326 1.00 37.72 23 ALA B N 1
ATOM 3335 C CA . ALA B 1 5 ? 16.590 1.611 108.925 1.00 37.59 23 ALA B CA 1
ATOM 3336 C C . ALA B 1 5 ? 16.723 0.225 108.293 1.00 40.78 23 ALA B C 1
ATOM 3337 O O . ALA B 1 5 ? 16.815 0.144 107.076 1.00 38.68 23 ALA B O 1
ATOM 3339 N N . ASP B 1 6 ? 16.730 -0.851 109.094 1.00 38.30 24 ASP B N 1
ATOM 3340 C CA . ASP B 1 6 ? 16.839 -2.211 108.557 1.00 39.16 24 ASP B CA 1
ATOM 3341 C C . ASP B 1 6 ? 15.657 -2.551 107.634 1.00 41.82 24 ASP B C 1
ATOM 3342 O O . ASP B 1 6 ? 15.869 -3.123 106.572 1.00 41.55 24 ASP B O 1
ATOM 3347 N N . TYR B 1 7 ? 14.431 -2.181 108.033 1.00 36.73 25 TYR B N 1
ATOM 3348 C CA . TYR B 1 7 ? 13.232 -2.512 107.265 1.00 35.16 25 TYR B CA 1
ATOM 3349 C C . TYR B 1 7 ? 12.440 -1.316 106.820 1.00 37.20 25 TYR B C 1
ATOM 3350 O O . TYR B 1 7 ? 11.602 -1.452 105.924 1.00 35.78 25 TYR B O 1
ATOM 3359 N N . PHE B 1 8 ? 12.676 -0.147 107.435 1.00 34.81 26 PHE B N 1
ATOM 3360 C CA . PHE B 1 8 ? 11.832 1.005 107.152 1.00 32.62 26 PHE B CA 1
ATOM 3361 C C . PHE B 1 8 ? 12.540 2.254 106.647 1.00 36.82 26 PHE B C 1
ATOM 3362 O O . PHE B 1 8 ? 13.709 2.510 106.945 1.00 36.68 26 PHE B O 1
ATOM 3370 N N . GLN B 1 9 ? 11.759 3.042 105.898 1.00 33.81 27 GLN B N 1
ATOM 3371 C CA . GLN B 1 9 ? 12.032 4.384 105.378 1.00 34.08 27 GLN B CA 1
ATOM 3372 C C . GLN B 1 9 ? 11.477 5.405 106.372 1.00 37.38 27 GLN B C 1
ATOM 3373 O O . GLN B 1 9 ? 10.555 5.069 107.117 1.00 35.11 27 GLN B O 1
ATOM 3379 N N . ASN B 1 10 ? 11.990 6.652 106.371 1.00 34.49 28 ASN B N 1
ATOM 3380 C CA . ASN B 1 10 ? 11.463 7.705 107.245 1.00 34.42 28 ASN B CA 1
ATOM 3381 C C . ASN B 1 10 ? 10.210 8.336 106.585 1.00 36.07 28 ASN B C 1
ATOM 3382 O O . ASN B 1 10 ? 10.196 9.520 106.244 1.00 36.22 28 ASN B O 1
ATOM 3387 N N . LYS B 1 11 ? 9.182 7.498 106.380 1.00 29.20 29 LYS B N 1
ATOM 3388 C CA A LYS B 1 11 ? 7.872 7.850 105.806 0.60 27.64 29 LYS B CA 1
ATOM 3389 C CA B LYS B 1 11 ? 7.878 7.843 105.800 0.40 27.72 29 LYS B CA 1
ATOM 3390 C C . LYS B 1 11 ? 6.828 7.015 106.519 1.00 30.44 29 LYS B C 1
ATOM 3391 O O . LYS B 1 11 ? 7.196 6.088 107.245 1.00 30.02 29 LYS B O 1
ATOM 3402 N N . THR B 1 12 ? 5.533 7.325 106.323 1.00 27.33 30 THR B N 1
ATOM 3403 C CA . THR B 1 12 ? 4.460 6.574 106.969 1.00 27.24 30 THR B CA 1
ATOM 3404 C C . THR B 1 12 ? 3.633 5.820 105.949 1.00 31.16 30 THR B C 1
ATOM 3405 O O . THR B 1 12 ? 3.202 6.387 104.934 1.00 29.04 30 THR B O 1
ATOM 3409 N N . LEU B 1 13 ? 3.379 4.540 106.251 1.00 28.11 31 LEU B N 1
ATOM 3410 C CA . LEU B 1 13 ? 2.417 3.722 105.530 1.00 25.87 31 LEU B CA 1
ATOM 3411 C C . LEU B 1 13 ? 1.111 3.836 106.330 1.00 28.47 31 LEU B C 1
ATOM 3412 O O . LEU B 1 13 ? 1.009 3.271 107.421 1.00 28.08 31 LEU B O 1
ATOM 3417 N N . ARG B 1 14 ? 0.165 4.665 105.856 1.00 26.93 32 ARG B N 1
ATOM 3418 C CA . ARG B 1 14 ? -1.131 4.811 106.503 1.00 27.01 32 ARG B CA 1
ATOM 3419 C C . ARG B 1 14 ? -2.105 3.780 105.909 1.00 30.10 32 ARG B C 1
ATOM 3420 O O . ARG B 1 14 ? -2.204 3.642 104.690 1.00 29.05 32 ARG B O 1
ATOM 3428 N N . VAL B 1 15 ? -2.817 3.046 106.783 1.00 26.47 33 VAL B N 1
ATOM 3429 C CA . VAL B 1 15 ? -3.782 2.071 106.304 1.00 24.64 33 VAL B CA 1
ATOM 3430 C C . VAL B 1 15 ? -5.182 2.420 106.823 1.00 27.56 33 VAL B C 1
ATOM 3431 O O . VAL B 1 15 ? -5.402 2.536 108.035 1.00 26.87 33 VAL B O 1
ATOM 3435 N N . ASP B 1 16 ? -6.131 2.581 105.885 1.00 24.98 34 ASP B N 1
ATOM 3436 C CA . ASP B 1 16 ? -7.518 2.802 106.228 1.00 24.87 34 ASP B CA 1
ATOM 3437 C C . ASP B 1 16 ? -8.256 1.499 106.013 1.00 27.91 34 ASP B C 1
ATOM 3438 O O . ASP B 1 16 ? -8.231 0.937 104.912 1.00 24.98 34 ASP B O 1
ATOM 3443 N N . TYR B 1 17 ? -8.881 1.008 107.080 1.00 26.63 35 TYR B N 1
ATOM 3444 C CA . TYR B 1 17 ? -9.695 -0.211 107.049 1.00 26.60 35 TYR B CA 1
ATOM 3445 C C . TYR B 1 17 ? -11.149 0.108 107.263 1.00 30.65 35 TYR B C 1
ATOM 3446 O O . TYR B 1 17 ? -11.481 1.193 107.731 1.00 33.06 35 TYR B O 1
ATOM 3455 N N . ILE B 1 18 ? -12.000 -0.892 107.016 1.00 27.95 36 ILE B N 1
ATOM 3456 C CA . ILE B 1 18 ? -13.406 -0.888 107.371 1.00 28.31 36 ILE B CA 1
ATOM 3457 C C . ILE B 1 18 ? -13.572 -2.049 108.353 1.00 31.41 36 ILE B C 1
ATOM 3458 O O . ILE B 1 18 ? -13.253 -3.189 108.002 1.00 30.16 36 ILE B O 1
ATOM 3463 N N . PHE B 1 19 ? -14.032 -1.754 109.573 1.00 28.27 37 PHE B N 1
ATOM 3464 C CA . PHE B 1 19 ? -14.327 -2.764 110.586 1.00 29.00 37 PHE B CA 1
ATOM 3465 C C . PHE B 1 19 ? -15.807 -3.006 110.500 1.00 33.10 37 PHE B C 1
ATOM 3466 O O . PHE B 1 19 ? -16.587 -2.060 110.610 1.00 33.67 37 PHE B O 1
ATOM 3474 N N . THR B 1 20 ? -16.205 -4.253 110.224 1.00 31.19 38 THR B N 1
ATOM 3475 C CA . THR B 1 20 ? -17.616 -4.561 109.978 1.00 31.50 38 THR B CA 1
ATOM 3476 C C . THR B 1 20 ? -18.156 -5.644 110.891 1.00 36.69 38 THR B C 1
ATOM 3477 O O . THR B 1 20 ? -17.411 -6.475 111.402 1.00 36.00 38 THR B O 1
ATOM 3481 N N . GLY B 1 21 ? -19.468 -5.664 111.018 1.00 34.65 39 GLY B N 1
ATOM 3482 C CA . GLY B 1 21 ? -20.125 -6.736 111.731 1.00 36.34 39 GLY B CA 1
ATOM 3483 C C . GLY B 1 21 ? -21.340 -6.347 112.518 1.00 40.68 39 GLY B C 1
ATOM 3484 O O . GLY B 1 21 ? -21.947 -5.303 112.286 1.00 38.80 39 GLY B O 1
ATOM 3485 N N . ASP B 1 22 ? -21.680 -7.221 113.455 1.00 39.87 40 ASP B N 1
ATOM 3486 C CA . ASP B 1 22 ? -22.794 -7.093 114.375 1.00 41.39 40 ASP B CA 1
ATOM 3487 C C . ASP B 1 22 ? -22.425 -7.879 115.640 1.00 47.52 40 ASP B C 1
ATOM 3488 O O . ASP B 1 22 ? -21.280 -8.323 115.739 1.00 45.53 40 ASP B O 1
ATOM 3493 N N . ALA B 1 23 ? -23.372 -8.087 116.574 1.00 47.63 41 ALA B N 1
ATOM 3494 C CA . ALA B 1 23 ? -23.122 -8.806 117.835 1.00 48.55 41 ALA B CA 1
ATOM 3495 C C . ALA B 1 23 ? -22.667 -10.275 117.639 1.00 54.50 41 ALA B C 1
ATOM 3496 O O . ALA B 1 23 ? -22.002 -10.803 118.527 1.00 55.85 41 ALA B O 1
ATOM 3498 N N . THR B 1 24 ? -22.976 -10.912 116.482 1.00 51.58 42 THR B N 1
ATOM 3499 C CA . THR B 1 24 ? -22.655 -12.326 116.229 1.00 52.15 42 THR B CA 1
ATOM 3500 C C . THR B 1 24 ? -21.384 -12.562 115.380 1.00 54.42 42 THR B C 1
ATOM 3501 O O . THR B 1 24 ? -20.701 -13.564 115.602 1.00 55.44 42 THR B O 1
ATOM 3505 N N . GLN B 1 25 ? -21.078 -11.677 114.422 1.00 48.12 43 GLN B N 1
ATOM 3506 C CA . GLN B 1 25 ? -19.927 -11.844 113.521 1.00 47.08 43 GLN B CA 1
ATOM 3507 C C . GLN B 1 25 ? -19.213 -10.533 113.245 1.00 47.98 43 GLN B C 1
ATOM 3508 O O . GLN B 1 25 ? -19.831 -9.467 113.295 1.00 49.95 43 GLN B O 1
ATOM 3514 N N . GLN B 1 26 ? -17.902 -10.617 112.973 1.00 38.84 44 GLN B N 1
ATOM 3515 C CA A GLN B 1 26 ? -17.070 -9.448 112.668 0.60 36.30 44 GLN B CA 1
ATOM 3516 C CA B GLN B 1 26 ? -17.048 -9.461 112.685 0.40 36.39 44 GLN B CA 1
ATOM 3517 C C . GLN B 1 26 ? -16.114 -9.775 111.536 1.00 38.64 44 GLN B C 1
ATOM 3518 O O . GLN B 1 26 ? -15.700 -10.928 111.395 1.00 39.04 44 GLN B O 1
ATOM 3529 N N . ALA B 1 27 ? -15.770 -8.759 110.717 1.00 32.62 45 ALA B N 1
ATOM 3530 C CA . ALA B 1 27 ? -14.856 -8.912 109.579 1.00 31.57 45 ALA B CA 1
ATOM 3531 C C . ALA B 1 27 ? -14.154 -7.580 109.297 1.00 35.63 45 ALA B C 1
ATOM 3532 O O . ALA B 1 27 ? -14.701 -6.518 109.603 1.00 38.53 45 ALA B O 1
ATOM 3534 N N . ILE B 1 28 ? -12.936 -7.640 108.767 1.00 28.95 46 ILE B N 1
ATOM 3535 C CA . ILE B 1 28 ? -12.118 -6.464 108.441 1.00 28.01 46 ILE B CA 1
ATOM 3536 C C . ILE B 1 28 ? -11.838 -6.463 106.939 1.00 29.36 46 ILE B C 1
ATOM 3537 O O . ILE B 1 28 ? -11.619 -7.524 106.347 1.00 28.16 46 ILE B O 1
ATOM 3542 N N . TYR B 1 29 ? -11.873 -5.282 106.327 1.00 25.40 47 TYR B N 1
ATOM 3543 C CA . TYR B 1 29 ? -11.588 -5.127 104.898 1.00 23.97 47 TYR B CA 1
ATOM 3544 C C . TYR B 1 29 ? -10.704 -3.930 104.694 1.00 27.01 47 TYR B C 1
ATOM 3545 O O . TYR B 1 29 ? -10.767 -2.990 105.468 1.00 27.40 47 TYR B O 1
ATOM 3554 N N . LEU B 1 30 ? -9.877 -3.956 103.671 1.00 26.13 48 LEU B N 1
ATOM 3555 C CA . LEU B 1 30 ? -9.038 -2.805 103.349 1.00 26.72 48 LEU B CA 1
ATOM 3556 C C . LEU B 1 30 ? -9.855 -1.745 102.598 1.00 29.56 48 LEU B C 1
ATOM 3557 O O . LEU B 1 30 ? -10.631 -2.093 101.708 1.00 28.72 48 LEU B O 1
ATOM 3562 N N . ASP B 1 31 ? -9.644 -0.463 102.933 1.00 25.42 49 ASP B N 1
ATOM 3563 C CA . ASP B 1 31 ? -10.238 0.631 102.183 1.00 24.63 49 ASP B CA 1
ATOM 3564 C C . ASP B 1 31 ? -9.160 1.170 101.221 1.00 27.17 49 ASP B C 1
ATOM 3565 O O . ASP B 1 31 ? -9.285 0.993 100.011 1.00 24.85 49 ASP B O 1
ATOM 3570 N N . GLU B 1 32 ? -8.102 1.813 101.761 1.00 24.19 50 GLU B N 1
ATOM 3571 C CA . GLU B 1 32 ? -7.045 2.426 100.956 1.00 23.58 50 GLU B CA 1
ATOM 3572 C C . GLU B 1 32 ? -5.737 2.572 101.738 1.00 26.95 50 GLU B C 1
ATOM 3573 O O . GLU B 1 32 ? -5.739 2.764 102.961 1.00 25.87 50 GLU B O 1
ATOM 3579 N N . LEU B 1 33 ? -4.612 2.482 101.009 1.00 24.51 51 LEU B N 1
ATOM 3580 C CA . LEU B 1 33 ? -3.271 2.723 101.502 1.00 24.06 51 LEU B CA 1
ATOM 3581 C C . LEU B 1 33 ? -2.877 4.152 101.138 1.00 26.40 51 LEU B C 1
ATOM 3582 O O . LEU B 1 33 ? -3.124 4.589 100.019 1.00 23.62 51 LEU B O 1
ATOM 3587 N N . SER B 1 34 ? -2.224 4.856 102.064 1.00 23.07 52 SER B N 1
ATOM 3588 C CA . SER B 1 34 ? -1.708 6.204 101.850 1.00 21.19 52 SER B CA 1
ATOM 3589 C C . SER B 1 34 ? -0.270 6.293 102.320 1.00 24.79 52 SER B C 1
ATOM 3590 O O . SER B 1 34 ? 0.191 5.453 103.107 1.00 25.56 52 SER B O 1
ATOM 3593 N N . GLN B 1 35 ? 0.446 7.297 101.838 1.00 22.11 53 GLN B N 1
ATOM 3594 C CA . GLN B 1 35 ? 1.791 7.569 102.302 1.00 22.80 53 GLN B CA 1
ATOM 3595 C C . GLN B 1 35 ? 1.842 8.994 102.892 1.00 27.56 53 GLN B C 1
ATOM 3596 O O . GLN B 1 35 ? 1.268 9.908 102.309 1.00 27.72 53 GLN B O 1
ATOM 3602 N N . LEU B 1 36 ? 2.543 9.167 104.037 1.00 25.94 54 LEU B N 1
ATOM 3603 C CA . LEU B 1 36 ? 2.817 10.456 104.676 1.00 27.32 54 LEU B CA 1
ATOM 3604 C C . LEU B 1 36 ? 4.316 10.705 104.519 1.00 32.28 54 LEU B C 1
ATOM 3605 O O . LEU B 1 36 ? 5.089 9.743 104.504 1.00 29.50 54 LEU B O 1
ATOM 3610 N N . PRO B 1 37 ? 4.748 11.973 104.332 1.00 31.30 55 PRO B N 1
ATOM 3611 C CA . PRO B 1 37 ? 6.157 12.224 103.976 1.00 31.90 55 PRO B CA 1
ATOM 3612 C C . PRO B 1 37 ? 7.212 11.895 105.042 1.00 36.08 55 PRO B C 1
ATOM 3613 O O . PRO B 1 37 ? 8.388 11.797 104.688 1.00 36.51 55 PRO B O 1
ATOM 3617 N N . THR B 1 38 ? 6.831 11.737 106.312 1.00 32.14 56 THR B N 1
ATOM 3618 C CA . THR B 1 38 ? 7.770 11.387 107.378 1.00 33.30 56 THR B CA 1
ATOM 3619 C C . THR B 1 38 ? 7.151 10.345 108.294 1.00 36.25 56 THR B C 1
ATOM 3620 O O . THR B 1 38 ? 5.928 10.164 108.278 1.00 34.86 56 THR B O 1
ATOM 3624 N N . TRP B 1 39 ? 7.995 9.692 109.111 1.00 32.99 57 TRP B N 1
ATOM 3625 C CA . TRP B 1 39 ? 7.577 8.768 110.166 1.00 32.64 57 TRP B CA 1
ATOM 3626 C C . TRP B 1 39 ? 7.743 9.479 111.510 1.00 35.80 57 TRP B C 1
ATOM 3627 O O . TRP B 1 39 ? 8.863 9.810 111.919 1.00 34.85 57 TRP B O 1
ATOM 3638 N N . ALA B 1 40 ? 6.623 9.754 112.166 1.00 32.40 58 ALA B N 1
ATOM 3639 C CA . ALA B 1 40 ? 6.594 10.451 113.458 1.00 32.86 58 ALA B CA 1
ATOM 3640 C C . ALA B 1 40 ? 6.598 9.483 114.653 1.00 36.80 58 ALA B C 1
ATOM 3641 O O . ALA B 1 40 ? 6.742 9.923 115.782 1.00 37.53 58 ALA B O 1
ATOM 3643 N N . GLY B 1 41 ? 6.461 8.190 114.405 1.00 34.23 59 GLY B N 1
ATOM 3644 C CA . GLY B 1 41 ? 6.385 7.199 115.473 1.00 35.37 59 GLY B CA 1
ATOM 3645 C C . GLY B 1 41 ? 7.698 6.678 116.013 1.00 39.35 59 GLY B C 1
ATOM 3646 O O . GLY B 1 41 ? 8.751 7.309 115.849 1.00 38.65 59 GLY B O 1
ATOM 3647 N N . ARG B 1 42 ? 7.626 5.511 116.679 1.00 37.52 60 ARG B N 1
ATOM 3648 C CA . ARG B 1 42 ? 8.763 4.830 117.339 1.00 38.64 60 ARG B CA 1
ATOM 3649 C C . ARG B 1 42 ? 9.918 4.571 116.416 1.00 40.47 60 ARG B C 1
ATOM 3650 O O . ARG B 1 42 ? 9.718 4.232 115.248 1.00 38.45 60 ARG B O 1
ATOM 3658 N N . GLN B 1 43 ? 11.124 4.660 116.972 1.00 39.79 61 GLN B N 1
ATOM 3659 C CA . GLN B 1 43 ? 12.393 4.322 116.312 1.00 39.48 61 GLN B CA 1
ATOM 3660 C C . GLN B 1 43 ? 12.966 3.085 116.993 1.00 44.51 61 GLN B C 1
ATOM 3661 O O . GLN B 1 43 ? 13.867 2.441 116.457 1.00 45.56 61 GLN B O 1
ATOM 3667 N N . HIS B 1 44 ? 12.439 2.774 118.194 1.00 41.59 62 HIS B N 1
ATOM 3668 C CA . HIS B 1 44 ? 12.881 1.689 119.088 1.00 42.62 62 HIS B CA 1
ATOM 3669 C C . HIS B 1 44 ? 11.685 0.905 119.599 1.00 45.32 62 HIS B C 1
ATOM 3670 O O . HIS B 1 44 ? 10.570 1.399 119.484 1.00 43.84 62 HIS B O 1
ATOM 3677 N N . HIS B 1 45 ? 11.899 -0.327 120.134 1.00 42.27 63 HIS B N 1
ATOM 3678 C CA . HIS B 1 45 ? 10.817 -1.206 120.639 1.00 41.93 63 HIS B CA 1
ATOM 3679 C C . HIS B 1 45 ? 9.791 -1.467 119.525 1.00 45.05 63 HIS B C 1
ATOM 3680 O O . HIS B 1 45 ? 8.596 -1.564 119.786 1.00 43.46 63 HIS B O 1
ATOM 3687 N N . LEU B 1 46 ? 10.271 -1.545 118.276 1.00 41.32 64 LEU B N 1
ATOM 3688 C CA . LEU B 1 46 ? 9.443 -1.657 117.086 1.00 40.24 64 LEU B CA 1
ATOM 3689 C C . LEU B 1 46 ? 8.561 -2.900 117.093 1.00 45.20 64 LEU B C 1
ATOM 3690 O O . LEU B 1 46 ? 7.360 -2.776 116.853 1.00 44.48 64 LEU B O 1
ATOM 3695 N N . SER B 1 47 ? 9.119 -4.057 117.464 1.00 42.11 65 SER B N 1
ATOM 3696 C CA . SER B 1 47 ? 8.384 -5.311 117.471 1.00 43.03 65 SER B CA 1
ATOM 3697 C C . SER B 1 47 ? 7.859 -5.706 118.870 1.00 46.66 65 SER B C 1
ATOM 3698 O O . SER B 1 47 ? 7.888 -6.877 119.255 1.00 48.96 65 SER B O 1
ATOM 3701 N N . GLU B 1 48 ? 7.348 -4.729 119.619 1.00 40.50 66 GLU B N 1
ATOM 3702 C CA . GLU B 1 48 ? 6.729 -5.004 120.907 1.00 41.03 66 GLU B CA 1
ATOM 3703 C C . GLU B 1 48 ? 5.547 -4.099 121.107 1.00 43.33 66 GLU B C 1
ATOM 3704 O O . GLU B 1 48 ? 5.345 -3.154 120.340 1.00 39.75 66 GLU B O 1
ATOM 3710 N N . LEU B 1 49 ? 4.752 -4.413 122.127 1.00 42.39 67 LEU B N 1
ATOM 3711 C CA . LEU B 1 49 ? 3.561 -3.668 122.492 1.00 41.74 67 LEU B CA 1
ATOM 3712 C C . LEU B 1 49 ? 3.671 -3.091 123.892 1.00 46.06 67 LEU B C 1
ATOM 3713 O O . LEU B 1 49 ? 4.180 -3.769 124.794 1.00 45.02 67 LEU B O 1
ATOM 3718 N N . PRO B 1 50 ? 3.164 -1.851 124.109 1.00 43.66 68 PRO B N 1
ATOM 3719 C CA . PRO B 1 50 ? 3.168 -1.300 125.475 1.00 44.86 68 PRO B CA 1
ATOM 3720 C C . PRO B 1 50 ? 1.991 -1.857 126.291 1.00 48.39 68 PRO B C 1
ATOM 3721 O O . PRO B 1 50 ? 2.061 -1.934 127.523 1.00 49.66 68 PRO B O 1
ATOM 3725 N N . LEU B 1 51 ? 0.893 -2.231 125.585 1.00 41.34 69 LEU B N 1
ATOM 3726 C CA . LEU B 1 51 ? -0.360 -2.767 126.121 1.00 41.50 69 LEU B CA 1
ATOM 3727 C C . LEU B 1 51 ? -0.984 -3.763 125.141 1.00 44.16 69 LEU B C 1
ATOM 3728 O O . LEU B 1 51 ? -0.719 -3.646 123.950 1.00 41.97 69 LEU B O 1
ATOM 3733 N N . GLU B 1 52 ? -1.839 -4.714 125.606 1.00 42.59 70 GLU B N 1
ATOM 3734 C CA . GLU B 1 52 ? -2.499 -5.643 124.663 1.00 41.47 70 GLU B CA 1
ATOM 3735 C C . GLU B 1 52 ? -3.474 -4.917 123.762 1.00 43.99 70 GLU B C 1
ATOM 3736 O O . GLU B 1 52 ? -3.584 -5.248 122.577 1.00 41.86 70 GLU B O 1
ATOM 3742 N N . GLY B 1 53 ? -4.250 -4.001 124.359 1.00 40.07 71 GLY B N 1
ATOM 3743 C CA . GLY B 1 53 ? -5.340 -3.322 123.670 1.00 37.34 71 GLY B CA 1
ATOM 3744 C C . GLY B 1 53 ? -6.450 -4.317 123.385 1.00 41.91 71 GLY B C 1
ATOM 3745 O O . GLY B 1 53 ? -6.401 -5.457 123.850 1.00 42.04 71 GLY B O 1
ATOM 3746 N N . ASN B 1 54 ? -7.466 -3.896 122.624 1.00 39.20 72 ASN B N 1
ATOM 3747 C CA . ASN B 1 54 ? -8.574 -4.749 122.184 1.00 39.13 72 ASN B CA 1
ATOM 3748 C C . ASN B 1 54 ? -8.367 -5.135 120.726 1.00 39.09 72 ASN B C 1
ATOM 3749 O O . ASN B 1 54 ? -9.163 -5.880 120.155 1.00 37.08 72 ASN B O 1
ATOM 3754 N N . GLY B 1 55 ? -7.309 -4.583 120.137 1.00 33.34 73 GLY B N 1
ATOM 3755 C CA . GLY B 1 55 ? -6.971 -4.782 118.737 1.00 31.29 73 GLY B CA 1
ATOM 3756 C C . GLY B 1 55 ? -5.494 -4.586 118.528 1.00 35.05 73 GLY B C 1
ATOM 3757 O O . GLY B 1 55 ? -4.863 -3.809 119.258 1.00 35.61 73 GLY B O 1
ATOM 3758 N N . GLN B 1 56 ? -4.924 -5.324 117.559 1.00 30.40 74 GLN B N 1
ATOM 3759 C CA . GLN B 1 56 ? -3.503 -5.249 117.261 1.00 29.66 74 GLN B CA 1
ATOM 3760 C C . GLN B 1 56 ? -3.247 -5.277 115.770 1.00 35.37 74 GLN B C 1
ATOM 3761 O O . GLN B 1 56 ? -3.995 -5.894 115.002 1.00 34.31 74 GLN B O 1
ATOM 3767 N N . ILE B 1 57 ? -2.165 -4.617 115.372 1.00 33.31 75 ILE B N 1
ATOM 3768 C CA . ILE B 1 57 ? -1.645 -4.629 114.014 1.00 33.05 75 ILE B CA 1
ATOM 3769 C C . ILE B 1 57 ? -0.216 -5.129 114.120 1.00 38.09 75 ILE B C 1
ATOM 3770 O O . ILE B 1 57 ? 0.592 -4.532 114.834 1.00 38.53 75 ILE B O 1
ATOM 3775 N N . ILE B 1 58 ? 0.070 -6.246 113.449 1.00 35.53 76 ILE B N 1
ATOM 3776 C CA . ILE B 1 58 ? 1.395 -6.875 113.403 1.00 36.19 76 ILE B CA 1
ATOM 3777 C C . ILE B 1 58 ? 1.913 -6.743 111.960 1.00 38.97 76 ILE B C 1
ATOM 3778 O O . ILE B 1 58 ? 1.227 -7.157 111.018 1.00 38.89 76 ILE B O 1
ATOM 3783 N N . VAL B 1 59 ? 3.099 -6.139 111.789 1.00 32.58 77 VAL B N 1
ATOM 3784 C CA . VAL B 1 59 ? 3.743 -6.005 110.477 1.00 29.88 77 VAL B CA 1
ATOM 3785 C C . VAL B 1 59 ? 4.888 -7.032 110.407 1.00 34.38 77 VAL B C 1
ATOM 3786 O O . VAL B 1 59 ? 5.767 -7.062 111.286 1.00 35.46 77 VAL B O 1
ATOM 3790 N N . LYS B 1 60 ? 4.857 -7.889 109.382 1.00 30.77 78 LYS B N 1
ATOM 3791 C CA . LYS B 1 60 ? 5.898 -8.892 109.165 1.00 31.90 78 LYS B CA 1
ATOM 3792 C C . LYS B 1 60 ? 6.598 -8.646 107.843 1.00 35.79 78 LYS B C 1
ATOM 3793 O O . LYS B 1 60 ? 5.928 -8.293 106.872 1.00 35.23 78 LYS B O 1
ATOM 3799 N N . ASP B 1 61 ? 7.935 -8.848 107.787 1.00 32.07 79 ASP B N 1
ATOM 3800 C CA . ASP B 1 61 ? 8.683 -8.786 106.515 1.00 31.15 79 ASP B CA 1
ATOM 3801 C C . ASP B 1 61 ? 8.119 -9.906 105.656 1.00 36.71 79 ASP B C 1
ATOM 3802 O O . ASP B 1 61 ? 8.014 -11.025 106.165 1.00 38.17 79 ASP B O 1
ATOM 3807 N N . LEU B 1 62 ? 7.695 -9.630 104.410 1.00 33.46 80 LEU B N 1
ATOM 3808 C CA . LEU B 1 62 ? 7.058 -10.664 103.588 1.00 35.12 80 LEU B CA 1
ATOM 3809 C C . LEU B 1 62 ? 7.969 -11.879 103.350 1.00 40.28 80 LEU B C 1
ATOM 3810 O O . LEU B 1 62 ? 7.511 -13.002 103.546 1.00 41.10 80 LEU B O 1
ATOM 3815 N N . ALA B 1 63 ? 9.230 -11.658 102.947 1.00 38.20 81 ALA B N 1
ATOM 3816 C CA . ALA B 1 63 ? 10.167 -12.755 102.642 1.00 39.94 81 ALA B CA 1
ATOM 3817 C C . ALA B 1 63 ? 10.468 -13.650 103.852 1.00 44.60 81 ALA B C 1
ATOM 3818 O O . ALA B 1 63 ? 10.340 -14.860 103.723 1.00 47.42 81 ALA B O 1
ATOM 3820 N N . SER B 1 64 ? 10.820 -13.071 105.021 1.00 40.41 82 SER B N 1
ATOM 3821 C CA . SER B 1 64 ? 11.226 -13.835 106.203 1.00 41.83 82 SER B CA 1
ATOM 3822 C C . SER B 1 64 ? 10.108 -14.145 107.199 1.00 46.62 82 SER B C 1
ATOM 3823 O O . SER B 1 64 ? 10.270 -15.064 108.007 1.00 47.97 82 SER B O 1
ATOM 3826 N N . LYS B 1 65 ? 9.019 -13.352 107.189 1.00 40.42 83 LYS B N 1
ATOM 3827 C CA . LYS B 1 65 ? 7.873 -13.447 108.116 1.00 39.22 83 LYS B CA 1
ATOM 3828 C C . LYS B 1 65 ? 8.305 -13.014 109.523 1.00 46.05 83 LYS B C 1
ATOM 3829 O O . LYS B 1 65 ? 7.599 -13.276 110.501 1.00 46.88 83 LYS B O 1
ATOM 3835 N N . GLN B 1 66 ? 9.449 -12.301 109.614 1.00 43.97 84 GLN B N 1
ATOM 3836 C CA . GLN B 1 66 ? 9.953 -11.740 110.864 1.00 44.91 84 GLN B CA 1
ATOM 3837 C C . GLN B 1 66 ? 9.083 -10.543 111.248 1.00 46.96 84 GLN B C 1
ATOM 3838 O O . GLN B 1 66 ? 8.849 -9.658 110.418 1.00 46.05 84 GLN B O 1
ATOM 3844 N N . CYS B 1 67 ? 8.621 -10.526 112.501 1.00 43.62 85 CYS B N 1
ATOM 3845 C CA A CYS B 1 67 ? 7.812 -9.437 113.021 0.60 41.86 85 CYS B CA 1
ATOM 3846 C CA B CYS B 1 67 ? 7.815 -9.434 113.064 0.40 41.69 85 CYS B CA 1
ATOM 3847 C C . CYS B 1 67 ? 8.690 -8.181 113.121 1.00 43.80 85 CYS B C 1
ATOM 3848 O O . CYS B 1 67 ? 9.762 -8.211 113.737 1.00 43.73 85 CYS B O 1
ATOM 3853 N N . ILE B 1 68 ? 8.283 -7.095 112.437 1.00 37.43 86 ILE B N 1
ATOM 3854 C CA . ILE B 1 68 ? 9.111 -5.879 112.380 1.00 34.91 86 ILE B CA 1
ATOM 3855 C C . ILE B 1 68 ? 8.430 -4.631 112.948 1.00 37.10 86 ILE B C 1
ATOM 3856 O O . ILE B 1 68 ? 9.104 -3.617 113.158 1.00 37.33 86 ILE B O 1
ATOM 3861 N N . TYR B 1 69 ? 7.118 -4.703 113.203 1.00 31.08 87 TYR B N 1
ATOM 3862 C CA . TYR B 1 69 ? 6.372 -3.616 113.815 1.00 30.67 87 TYR B CA 1
ATOM 3863 C C . TYR B 1 69 ? 5.118 -4.149 114.467 1.00 35.58 87 TYR B C 1
ATOM 3864 O O . TYR B 1 69 ? 4.445 -5.015 113.908 1.00 36.37 87 TYR B O 1
ATOM 3873 N N . GLN B 1 70 ? 4.795 -3.618 115.634 1.00 32.66 88 GLN B N 1
ATOM 3874 C CA . GLN B 1 70 ? 3.576 -3.963 116.365 1.00 33.41 88 GLN B CA 1
ATOM 3875 C C . GLN B 1 70 ? 2.938 -2.707 116.945 1.00 36.56 88 GLN B C 1
ATOM 3876 O O . GLN B 1 70 ? 3.655 -1.866 117.504 1.00 35.30 88 GLN B O 1
ATOM 3882 N N . THR B 1 71 ? 1.601 -2.599 116.871 1.00 33.26 89 THR B N 1
ATOM 3883 C CA . THR B 1 71 ? 0.865 -1.492 117.497 1.00 33.00 89 THR B CA 1
ATOM 3884 C C . THR B 1 71 ? -0.483 -2.041 118.015 1.00 36.12 89 THR B C 1
ATOM 3885 O O . THR B 1 71 ? -1.009 -2.992 117.452 1.00 35.88 89 THR B O 1
ATOM 3889 N N . SER B 1 72 ? -0.979 -1.509 119.134 1.00 34.21 90 SER B N 1
ATOM 3890 C CA . SER B 1 72 ? -2.248 -1.948 119.713 1.00 33.53 90 SER B CA 1
ATOM 3891 C C . SER B 1 72 ? -3.178 -0.771 119.882 1.00 37.05 90 SER B C 1
ATOM 3892 O O . SER B 1 72 ? -2.739 0.380 119.847 1.00 36.18 90 SER B O 1
ATOM 3895 N N . PHE B 1 73 ? -4.477 -1.056 120.028 1.00 32.40 91 PHE B N 1
ATOM 3896 C CA . PHE B 1 73 ? -5.510 -0.033 120.063 1.00 31.01 91 PHE B CA 1
ATOM 3897 C C . PHE B 1 73 ? -6.797 -0.576 120.595 1.00 37.48 91 PHE B C 1
ATOM 3898 O O . PHE B 1 73 ? -6.936 -1.771 120.834 1.00 37.79 91 PHE B O 1
ATOM 3906 N N . SER B 1 74 ? -7.768 0.312 120.699 1.00 36.38 92 SER B N 1
ATOM 3907 C CA . SER B 1 74 ? -9.165 0.006 120.910 1.00 36.84 92 SER B CA 1
ATOM 3908 C C . SER B 1 74 ? -9.938 0.871 119.905 1.00 38.72 92 SER B C 1
ATOM 3909 O O . SER B 1 74 ? -9.326 1.728 119.256 1.00 37.39 92 SER B O 1
ATOM 3912 N N . SER B 1 75 ? -11.232 0.585 119.670 1.00 35.76 93 SER B N 1
ATOM 3913 C CA . SER B 1 75 ? -11.965 1.291 118.609 1.00 34.18 93 SER B CA 1
ATOM 3914 C C . SER B 1 75 ? -13.383 1.615 119.003 1.00 39.19 93 SER B C 1
ATOM 3915 O O . SER B 1 75 ? -13.960 0.925 119.836 1.00 38.31 93 SER B O 1
ATOM 3918 N N . LEU B 1 76 ? -13.974 2.636 118.336 1.00 36.73 94 LEU B N 1
ATOM 3919 C CA . LEU B 1 76 ? -15.372 2.994 118.513 1.00 37.38 94 LEU B CA 1
ATOM 3920 C C . LEU B 1 76 ? -16.244 1.797 118.087 1.00 39.74 94 LEU B C 1
ATOM 3921 O O . LEU B 1 76 ? -17.217 1.464 118.768 1.00 39.57 94 LEU B O 1
ATOM 3926 N N . PHE B 1 77 ? -15.840 1.106 117.011 1.00 35.35 95 PHE B N 1
ATOM 3927 C CA . PHE B 1 77 ? -16.528 -0.086 116.490 1.00 35.37 95 PHE B CA 1
ATOM 3928 C C . PHE B 1 77 ? -16.783 -1.124 117.625 1.00 40.89 95 PHE B C 1
ATOM 3929 O O . PHE B 1 77 ? -17.891 -1.637 117.761 1.00 40.95 95 PHE B O 1
ATOM 3937 N N . GLN B 1 78 ? -15.753 -1.425 118.417 1.00 38.14 96 GLN B N 1
ATOM 3938 C CA . GLN B 1 78 ? -15.828 -2.403 119.504 1.00 39.03 96 GLN B CA 1
ATOM 3939 C C . GLN B 1 78 ? -16.784 -1.963 120.611 1.00 45.47 96 GLN B C 1
ATOM 3940 O O . GLN B 1 78 ? -17.468 -2.820 121.171 1.00 46.01 96 GLN B O 1
ATOM 3946 N N . GLU B 1 79 ? -16.926 -0.642 120.852 1.00 43.77 97 GLU B N 1
ATOM 3947 C CA . GLU B 1 79 ? -17.954 -0.135 121.775 1.00 44.32 97 GLU B CA 1
ATOM 3948 C C . GLU B 1 79 ? -19.333 -0.354 121.164 1.00 47.24 97 GLU B C 1
ATOM 3949 O O . GLU B 1 79 ? -20.250 -0.792 121.865 1.00 48.88 97 GLU B O 1
ATOM 3955 N N . TRP B 1 80 ? -19.489 -0.025 119.860 1.00 40.34 98 TRP B N 1
ATOM 3956 C CA . TRP B 1 80 ? -20.761 -0.168 119.136 1.00 40.04 98 TRP B CA 1
ATOM 3957 C C . TRP B 1 80 ? -21.294 -1.611 119.181 1.00 43.87 98 TRP B C 1
ATOM 3958 O O . TRP B 1 80 ? -22.508 -1.812 119.242 1.00 44.56 98 TRP B O 1
ATOM 3969 N N . LEU B 1 81 ? -20.384 -2.609 119.131 1.00 41.57 99 LEU B N 1
ATOM 3970 C CA . LEU B 1 81 ? -20.729 -4.038 119.143 1.00 43.31 99 LEU B CA 1
ATOM 3971 C C . LEU B 1 81 ? -21.578 -4.462 120.376 1.00 50.65 99 LEU B C 1
ATOM 3972 O O . LEU B 1 81 ? -22.322 -5.443 120.288 1.00 52.26 99 LEU B O 1
ATOM 3977 N N . SER B 1 82 ? -21.529 -3.697 121.471 1.00 48.60 100 SER B N 1
ATOM 3978 C CA . SER B 1 82 ? -22.310 -4.019 122.666 1.00 51.72 100 SER B CA 1
ATOM 3979 C C . SER B 1 82 ? -23.633 -3.227 122.722 1.00 58.55 100 SER B C 1
ATOM 3980 O O . SER B 1 82 ? -24.364 -3.353 123.701 1.00 60.09 100 SER B O 1
ATOM 3983 N N . THR B 1 83 ? -23.952 -2.436 121.678 1.00 53.25 101 THR B N 1
ATOM 3984 C CA . THR B 1 83 ? -25.182 -1.631 121.668 1.00 53.65 101 THR B CA 1
ATOM 3985 C C . THR B 1 83 ? -26.353 -2.422 121.078 1.00 57.29 101 THR B C 1
ATOM 3986 O O . THR B 1 83 ? -26.146 -3.450 120.420 1.00 55.41 101 THR B O 1
ATOM 3990 N N . ASP B 1 84 ? -27.592 -1.938 121.325 1.00 55.46 102 ASP B N 1
ATOM 3991 C CA . ASP B 1 84 ? -28.827 -2.552 120.836 1.00 56.02 102 ASP B CA 1
ATOM 3992 C C . ASP B 1 84 ? -28.846 -2.666 119.329 1.00 58.63 102 ASP B C 1
ATOM 3993 O O . ASP B 1 84 ? -29.301 -3.681 118.799 1.00 60.11 102 ASP B O 1
ATOM 3998 N N . GLU B 1 85 ? -28.358 -1.633 118.632 1.00 51.61 103 GLU B N 1
ATOM 3999 C CA . GLU B 1 85 ? -28.333 -1.612 117.171 1.00 49.19 103 GLU B CA 1
ATOM 4000 C C . GLU B 1 85 ? -27.513 -2.779 116.588 1.00 50.42 103 GLU B C 1
ATOM 4001 O O . GLU B 1 85 ? -27.942 -3.344 115.592 1.00 50.85 103 GLU B O 1
ATOM 4007 N N . ALA B 1 86 ? -26.377 -3.157 117.218 1.00 45.50 104 ALA B N 1
ATOM 4008 C CA . ALA B 1 86 ? -25.501 -4.240 116.748 1.00 44.57 104 ALA B CA 1
ATOM 4009 C C . ALA B 1 86 ? -26.166 -5.634 116.814 1.00 53.52 104 ALA B C 1
ATOM 4010 O O . ALA B 1 86 ? -25.730 -6.555 116.113 1.00 51.51 104 ALA B O 1
ATOM 4012 N N . LYS B 1 87 ? -27.247 -5.772 117.604 1.00 54.84 105 LYS B N 1
ATOM 4013 C CA . LYS B 1 87 ? -28.005 -7.018 117.690 1.00 57.08 105 LYS B CA 1
ATOM 4014 C C . LYS B 1 87 ? -28.880 -7.231 116.455 1.00 64.08 105 LYS B C 1
ATOM 4015 O O . LYS B 1 87 ? -29.250 -8.372 116.189 1.00 66.66 105 LYS B O 1
ATOM 4021 N N . GLU B 1 88 ? -29.230 -6.153 115.713 1.00 59.11 106 GLU B N 1
ATOM 4022 C CA . GLU B 1 88 ? -30.159 -6.244 114.592 1.00 58.44 106 GLU B CA 1
ATOM 4023 C C . GLU B 1 88 ? -29.600 -5.768 113.241 1.00 59.14 106 GLU B C 1
ATOM 4024 O O . GLU B 1 88 ? -30.097 -6.228 112.213 1.00 58.09 106 GLU B O 1
ATOM 4030 N N . THR B 1 89 ? -28.602 -4.852 113.222 1.00 52.62 107 THR B N 1
ATOM 4031 C CA . THR B 1 89 ? -28.114 -4.270 111.965 1.00 49.31 107 THR B CA 1
ATOM 4032 C C . THR B 1 89 ? -26.591 -4.324 111.847 1.00 47.70 107 THR B C 1
ATOM 4033 O O . THR B 1 89 ? -25.905 -3.681 112.634 1.00 48.10 107 THR B O 1
ATOM 4037 N N . ALA B 1 90 ? -26.065 -5.055 110.830 1.00 41.87 108 ALA B N 1
ATOM 4038 C CA . ALA B 1 90 ? -24.616 -5.150 110.590 1.00 39.32 108 ALA B CA 1
ATOM 4039 C C . ALA B 1 90 ? -24.105 -3.861 109.930 1.00 40.16 108 ALA B C 1
ATOM 4040 O O . ALA B 1 90 ? -24.684 -3.390 108.943 1.00 39.10 108 ALA B O 1
ATOM 4042 N N . LYS B 1 91 ? -23.046 -3.278 110.487 1.00 33.29 109 LYS B N 1
ATOM 4043 C CA . LYS B 1 91 ? -22.526 -2.003 109.997 1.00 31.48 109 LYS B CA 1
ATOM 4044 C C . LYS B 1 91 ? -21.029 -2.029 109.761 1.00 36.63 109 LYS B C 1
ATOM 4045 O O . LYS B 1 91 ? -20.346 -2.931 110.244 1.00 37.10 109 LYS B O 1
ATOM 4051 N N . GLY B 1 92 ? -20.538 -1.022 109.034 1.00 33.63 110 GLY B N 1
ATOM 4052 C CA . GLY B 1 92 ? -19.118 -0.815 108.748 1.00 31.73 110 GLY B CA 1
ATOM 4053 C C . GLY B 1 92 ? -18.619 0.484 109.358 1.00 32.53 110 GLY B C 1
ATOM 4054 O O . GLY B 1 92 ? -19.339 1.495 109.336 1.00 32.52 110 GLY B O 1
ATOM 4055 N N . PHE B 1 93 ? -17.394 0.461 109.909 1.00 27.42 111 PHE B N 1
ATOM 4056 C CA . PHE B 1 93 ? -16.760 1.590 110.609 1.00 28.71 111 PHE B CA 1
ATOM 4057 C C . PHE B 1 93 ? -15.386 1.896 110.060 1.00 32.92 111 PHE B C 1
ATOM 4058 O O . PHE B 1 93 ? -14.590 0.973 109.916 1.00 32.01 111 PHE B O 1
ATOM 4066 N N . GLU B 1 94 ? -15.066 3.192 109.862 1.00 31.73 112 GLU B N 1
ATOM 4067 C CA . GLU B 1 94 ? -13.728 3.650 109.419 1.00 31.48 112 GLU B CA 1
ATOM 4068 C C . GLU B 1 94 ? -12.714 3.535 110.549 1.00 35.67 112 GLU B C 1
ATOM 4069 O O . GLU B 1 94 ? -12.947 4.071 111.645 1.00 36.29 112 GLU B O 1
ATOM 4075 N N . ASN B 1 95 ? -11.578 2.901 110.281 1.00 30.79 113 ASN B N 1
ATOM 4076 C CA . ASN B 1 95 ? -10.482 2.774 111.256 1.00 31.10 113 ASN B CA 1
ATOM 4077 C C . ASN B 1 95 ? -9.154 2.963 110.542 1.00 32.72 113 ASN B C 1
ATOM 4078 O O . ASN B 1 95 ? -8.895 2.272 109.559 1.00 29.06 113 ASN B O 1
ATOM 4083 N N . THR B 1 96 ? -8.359 3.960 110.989 1.00 29.29 114 THR B N 1
ATOM 4084 C CA . THR B 1 96 ? -7.067 4.325 110.384 1.00 28.31 114 THR B CA 1
ATOM 4085 C C . THR B 1 96 ? -5.925 4.014 111.330 1.00 32.54 114 THR B C 1
ATOM 4086 O O . THR B 1 96 ? -6.015 4.337 112.518 1.00 32.95 114 THR B O 1
ATOM 4090 N N . PHE B 1 97 ? -4.820 3.436 110.788 1.00 28.68 115 PHE B N 1
ATOM 4091 C CA . PHE B 1 97 ? -3.615 3.165 111.569 1.00 28.37 115 PHE B CA 1
ATOM 4092 C C . PHE B 1 97 ? -2.371 3.611 110.790 1.00 31.20 115 PHE B C 1
ATOM 4093 O O . PHE B 1 97 ? -2.370 3.639 109.547 1.00 29.74 115 PHE B O 1
ATOM 4101 N N . LEU B 1 98 ? -1.341 4.038 111.537 1.00 25.90 116 LEU B N 1
ATOM 4102 C CA . LEU B 1 98 ? -0.072 4.495 110.969 1.00 24.98 116 LEU B CA 1
ATOM 4103 C C . LEU B 1 98 ? 1.010 3.459 111.240 1.00 31.23 116 LEU B C 1
ATOM 4104 O O . LEU B 1 98 ? 1.165 2.993 112.377 1.00 31.16 116 LEU B O 1
ATOM 4109 N N . LEU B 1 99 ? 1.734 3.089 110.179 1.00 29.01 117 LEU B N 1
ATOM 4110 C CA . LEU B 1 99 ? 2.817 2.112 110.205 1.00 29.45 117 LEU B CA 1
ATOM 4111 C C . LEU B 1 99 ? 4.070 2.709 109.587 1.00 32.72 117 LEU B C 1
ATOM 4112 O O . LEU B 1 99 ? 3.936 3.563 108.704 1.00 32.39 117 LEU B O 1
ATOM 4117 N N . PRO B 1 100 ? 5.297 2.297 109.996 1.00 29.44 118 PRO B N 1
ATOM 4118 C CA . PRO B 1 100 ? 6.492 2.826 109.311 1.00 28.64 118 PRO B CA 1
ATOM 4119 C C . PRO B 1 100 ? 6.511 2.314 107.864 1.00 31.31 118 PRO B C 1
ATOM 4120 O O . PRO B 1 100 ? 6.101 1.180 107.617 1.00 30.46 118 PRO B O 1
ATOM 4124 N N . TYR B 1 101 ? 6.913 3.166 106.907 1.00 27.07 119 TYR B N 1
ATOM 4125 C CA . TYR B 1 101 ? 6.896 2.808 105.490 1.00 26.17 119 TYR B CA 1
ATOM 4126 C C . TYR B 1 101 ? 8.002 1.788 105.186 1.00 32.98 119 TYR B C 1
ATOM 4127 O O . TYR B 1 101 ? 9.175 2.040 105.478 1.00 34.27 119 TYR B O 1
ATOM 4136 N N . PRO B 1 102 ? 7.630 0.614 104.631 1.00 29.53 120 PRO B N 1
ATOM 4137 C CA . PRO B 1 102 ? 8.639 -0.436 104.399 1.00 29.44 120 PRO B CA 1
ATOM 4138 C C . PRO B 1 102 ? 9.483 -0.220 103.157 1.00 32.81 120 PRO B C 1
ATOM 4139 O O . PRO B 1 102 ? 8.990 0.331 102.168 1.00 31.65 120 PRO B O 1
ATOM 4143 N N . LYS B 1 103 ? 10.746 -0.697 103.197 1.00 29.90 121 LYS B N 1
ATOM 4144 C CA . LYS B 1 103 ? 11.678 -0.676 102.060 1.00 28.96 121 LYS B CA 1
ATOM 4145 C C . LYS B 1 103 ? 11.296 -1.778 101.085 1.00 34.56 121 LYS B C 1
ATOM 4146 O O . LYS B 1 103 ? 11.472 -1.629 99.882 1.00 35.95 121 LYS B O 1
ATOM 4152 N N . GLN B 1 104 ? 10.784 -2.895 101.619 1.00 31.24 122 GLN B N 1
ATOM 4153 C CA . GLN B 1 104 ? 10.414 -4.082 100.851 1.00 31.37 122 GLN B CA 1
ATOM 4154 C C . GLN B 1 104 ? 8.982 -4.534 101.171 1.00 34.63 122 GLN B C 1
ATOM 4155 O O . GLN B 1 104 ? 8.447 -4.094 102.186 1.00 33.10 122 GLN B O 1
ATOM 4161 N N . PRO B 1 105 ? 8.366 -5.448 100.368 1.00 33.30 123 PRO B N 1
ATOM 4162 C CA . PRO B 1 105 ? 6.996 -5.904 100.681 1.00 31.71 123 PRO B CA 1
ATOM 4163 C C . PRO B 1 105 ? 6.819 -6.441 102.116 1.00 32.75 123 PRO B C 1
ATOM 4164 O O . PRO B 1 105 ? 7.717 -7.062 102.715 1.00 31.31 123 PRO B O 1
ATOM 4168 N N . VAL B 1 106 ? 5.648 -6.147 102.676 1.00 27.30 124 VAL B N 1
ATOM 4169 C CA . VAL B 1 106 ? 5.277 -6.571 104.024 1.00 28.08 124 VAL B CA 1
ATOM 4170 C C . VAL B 1 106 ? 3.942 -7.279 103.999 1.00 35.21 124 VAL B C 1
ATOM 4171 O O . VAL B 1 106 ? 3.154 -7.091 103.072 1.00 35.01 124 VAL B O 1
ATOM 4175 N N . GLU B 1 107 ? 3.691 -8.068 105.042 1.00 34.43 125 GLU B N 1
ATOM 4176 C CA . GLU B 1 107 ? 2.423 -8.709 105.339 1.00 34.81 125 GLU B CA 1
ATOM 4177 C C . GLU B 1 107 ? 1.885 -7.998 106.580 1.00 36.15 125 GLU B C 1
ATOM 4178 O O . GLU B 1 107 ? 2.557 -7.986 107.617 1.00 38.80 125 GLU B O 1
ATOM 4184 N N . VAL B 1 108 ? 0.745 -7.316 106.449 1.00 29.02 126 VAL B N 1
ATOM 4185 C CA . VAL B 1 108 ? 0.113 -6.583 107.559 1.00 27.18 126 VAL B CA 1
ATOM 4186 C C . VAL B 1 108 ? -1.062 -7.420 108.109 1.00 33.25 126 VAL B C 1
ATOM 4187 O O . VAL B 1 108 ? -1.944 -7.808 107.330 1.00 34.69 126 VAL B O 1
ATOM 4191 N N . GLU B 1 109 ? -1.089 -7.692 109.431 1.00 30.05 127 GLU B N 1
ATOM 4192 C CA A GLU B 1 109 ? -2.183 -8.465 110.013 0.60 30.58 127 GLU B CA 1
ATOM 4193 C CA B GLU B 1 109 ? -2.177 -8.476 110.020 0.40 30.49 127 GLU B CA 1
ATOM 4194 C C . GLU B 1 109 ? -2.839 -7.725 111.159 1.00 34.97 127 GLU B C 1
ATOM 4195 O O . GLU B 1 109 ? -2.177 -7.356 112.153 1.00 34.76 127 GLU B O 1
ATOM 4206 N N . VAL B 1 110 ? -4.162 -7.526 111.012 1.00 30.20 128 VAL B N 1
ATOM 4207 C CA . VAL B 1 110 ? -5.039 -6.869 111.982 1.00 30.19 128 VAL B CA 1
ATOM 4208 C C . VAL B 1 110 ? -5.841 -7.938 112.687 1.00 35.21 128 VAL B C 1
ATOM 4209 O O . VAL B 1 110 ? -6.389 -8.821 112.028 1.00 36.69 128 VAL B O 1
ATOM 4213 N N . THR B 1 111 ? -5.938 -7.848 114.009 1.00 32.82 129 THR B N 1
ATOM 4214 C CA . THR B 1 111 ? -6.725 -8.771 114.813 1.00 34.02 129 THR B CA 1
ATOM 4215 C C . THR B 1 111 ? -7.524 -7.984 115.839 1.00 37.87 129 THR B C 1
ATOM 4216 O O . THR B 1 111 ? -6.993 -7.067 116.467 1.00 37.67 129 THR B O 1
ATOM 4220 N N . LEU B 1 112 ? -8.812 -8.335 115.981 1.00 34.58 130 LEU B N 1
ATOM 4221 C CA . LEU B 1 112 ? -9.701 -7.745 116.973 1.00 35.85 130 LEU B CA 1
ATOM 4222 C C . LEU B 1 112 ? -10.003 -8.796 118.021 1.00 40.42 130 LEU B C 1
ATOM 4223 O O . LEU B 1 112 ? -10.273 -9.950 117.679 1.00 39.65 130 LEU B O 1
ATOM 4228 N N . TYR B 1 113 ? -9.922 -8.407 119.299 1.00 40.11 131 TYR B N 1
ATOM 4229 C CA . TYR B 1 113 ? -10.139 -9.309 120.428 1.00 41.77 131 TYR B CA 1
ATOM 4230 C C . TYR B 1 113 ? -11.373 -8.937 121.231 1.00 48.45 131 TYR B C 1
ATOM 4231 O O . TYR B 1 113 ? -11.679 -7.758 121.392 1.00 48.22 131 TYR B O 1
ATOM 4240 N N . SER B 1 114 ? -12.055 -9.950 121.767 1.00 48.20 132 SER B N 1
ATOM 4241 C CA . SER B 1 114 ? -13.237 -9.783 122.612 1.00 50.07 132 SER B CA 1
ATOM 4242 C C . SER B 1 114 ? -12.822 -9.406 124.038 1.00 57.46 132 SER B C 1
ATOM 4243 O O . SER B 1 114 ? -11.659 -9.640 124.392 1.00 57.38 132 SER B O 1
ATOM 4246 N N . PRO B 1 115 ? -13.761 -8.975 124.927 1.00 57.08 133 PRO B N 1
ATOM 4247 C CA . PRO B 1 115 ? -13.379 -8.715 126.332 1.00 58.18 133 PRO B CA 1
ATOM 4248 C C . PRO B 1 115 ? -12.826 -9.962 127.058 1.00 63.76 133 PRO B C 1
ATOM 4249 O O . PRO B 1 115 ? -12.237 -9.841 128.132 1.00 64.69 133 PRO B O 1
ATOM 4253 N N . ARG B 1 116 ? -12.987 -11.154 126.457 1.00 60.38 134 ARG B N 1
ATOM 4254 C CA . ARG B 1 116 ? -12.478 -12.413 127.007 1.00 61.50 134 ARG B CA 1
ATOM 4255 C C . ARG B 1 116 ? -11.139 -12.803 126.337 1.00 63.27 134 ARG B C 1
ATOM 4256 O O . ARG B 1 116 ? -10.697 -13.947 126.483 1.00 63.86 134 ARG B O 1
ATOM 4264 N N . LYS B 1 117 ? -10.497 -11.847 125.602 1.00 57.10 135 LYS B N 1
ATOM 4265 C CA . LYS B 1 117 ? -9.210 -12.013 124.886 1.00 55.30 135 LYS B CA 1
ATOM 4266 C C . LYS B 1 117 ? -9.300 -13.036 123.729 1.00 59.00 135 LYS B C 1
ATOM 4267 O O . LYS B 1 117 ? -8.274 -13.530 123.252 1.00 58.63 135 LYS B O 1
ATOM 4273 N N . LYS B 1 118 ? -10.521 -13.337 123.272 1.00 55.39 136 LYS B N 1
ATOM 4274 C CA . LYS B 1 118 ? -10.747 -14.266 122.168 1.00 54.39 136 LYS B CA 1
ATOM 4275 C C . LYS B 1 118 ? -10.680 -13.507 120.840 1.00 53.42 136 LYS B C 1
ATOM 4276 O O . LYS B 1 118 ? -11.152 -12.373 120.764 1.00 50.35 136 LYS B O 1
ATOM 4282 N N . THR B 1 119 ? -10.104 -14.131 119.800 1.00 49.54 137 THR B N 1
ATOM 4283 C CA . THR B 1 119 ? -10.014 -13.540 118.450 1.00 47.53 137 THR B CA 1
ATOM 4284 C C . THR B 1 119 ? -11.419 -13.454 117.856 1.00 51.38 137 THR B C 1
ATOM 4285 O O . THR B 1 119 ? -12.082 -14.491 117.740 1.00 54.17 137 THR B O 1
ATOM 4302 N N . ALA B 1 121 ? -12.028 -11.274 114.864 1.00 40.06 139 ALA B N 1
ATOM 4303 C CA . ALA B 1 121 ? -11.780 -11.075 113.438 1.00 38.10 139 ALA B CA 1
ATOM 4304 C C . ALA B 1 121 ? -10.306 -10.911 113.209 1.00 40.72 139 ALA B C 1
ATOM 4305 O O . ALA B 1 121 ? -9.612 -10.339 114.055 1.00 39.67 139 ALA B O 1
ATOM 4307 N N . THR B 1 122 ? -9.824 -11.413 112.061 1.00 35.84 140 THR B N 1
ATOM 4308 C CA . THR B 1 122 ? -8.426 -11.305 111.680 1.00 34.53 140 THR B CA 1
ATOM 4309 C C . THR B 1 122 ? -8.387 -10.995 110.178 1.00 35.93 140 THR B C 1
ATOM 4310 O O . THR B 1 122 ? -9.290 -11.391 109.430 1.00 34.83 140 THR B O 1
ATOM 4314 N N . TYR B 1 123 ? -7.380 -10.233 109.751 1.00 31.21 141 TYR B N 1
ATOM 4315 C CA . TYR B 1 123 ? -7.252 -9.833 108.345 1.00 30.37 141 TYR B CA 1
ATOM 4316 C C . TYR B 1 123 ? -5.799 -9.698 107.980 1.00 34.24 141 TYR B C 1
ATOM 4317 O O . TYR B 1 123 ? -5.072 -9.015 108.690 1.00 33.32 141 TYR B O 1
ATOM 4326 N N . LYS B 1 124 ? -5.363 -10.368 106.895 1.00 33.20 142 LYS B N 1
ATOM 4327 C CA . LYS B 1 124 ? -3.987 -10.284 106.399 1.00 33.10 142 LYS B CA 1
ATOM 4328 C C . LYS B 1 124 ? -3.969 -9.695 104.988 1.00 36.90 142 LYS B C 1
ATOM 4329 O O . LYS B 1 124 ? -4.793 -10.078 104.146 1.00 38.78 142 LYS B O 1
ATOM 4335 N N . HIS B 1 125 ? -3.050 -8.758 104.729 1.00 30.06 143 HIS B N 1
ATOM 4336 C CA . HIS B 1 125 ? -2.873 -8.179 103.395 1.00 28.20 143 HIS B CA 1
ATOM 4337 C C . HIS B 1 125 ? -1.408 -7.866 103.143 1.00 34.63 143 HIS B C 1
ATOM 4338 O O . HIS B 1 125 ? -0.652 -7.580 104.077 1.00 35.15 143 HIS B O 1
ATOM 4345 N N . ILE B 1 126 ? -1.005 -7.974 101.866 1.00 31.51 144 ILE B N 1
ATOM 4346 C CA . ILE B 1 126 ? 0.356 -7.676 101.434 1.00 29.79 144 ILE B CA 1
ATOM 4347 C C . ILE B 1 126 ? 0.377 -6.235 100.914 1.00 30.53 144 ILE B C 1
ATOM 4348 O O . ILE B 1 126 ? -0.499 -5.807 100.134 1.00 25.45 144 ILE B O 1
ATOM 4353 N N . VAL B 1 127 ? 1.381 -5.478 101.382 1.00 27.84 145 VAL B N 1
ATOM 4354 C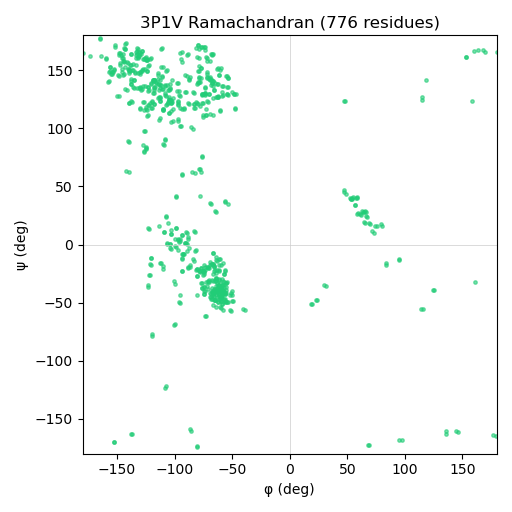 CA . VAL B 1 127 ? 1.639 -4.130 100.912 1.00 26.15 145 VAL B CA 1
ATOM 4355 C C . VAL B 1 127 ? 2.958 -4.162 100.171 1.00 28.67 145 VAL B C 1
ATOM 4356 O O . VAL B 1 127 ? 3.955 -4.615 100.720 1.00 29.97 145 VAL B O 1
ATOM 4360 N N . ARG B 1 128 ? 2.969 -3.694 98.927 1.00 25.02 146 ARG B N 1
ATOM 4361 C CA . ARG B 1 128 ? 4.191 -3.594 98.118 1.00 26.88 146 ARG B CA 1
ATOM 4362 C C . ARG B 1 128 ? 4.497 -2.107 97.975 1.00 32.50 146 ARG B C 1
ATOM 4363 O O . ARG B 1 128 ? 3.635 -1.366 97.495 1.00 32.32 146 ARG B O 1
ATOM 4371 N N . PRO B 1 129 ? 5.645 -1.636 98.530 1.00 31.57 147 PRO B N 1
ATOM 4372 C CA . PRO B 1 129 ? 5.923 -0.188 98.571 1.00 30.93 147 PRO B CA 1
ATOM 4373 C C . PRO B 1 129 ? 5.958 0.552 97.226 1.00 33.17 147 PRO B C 1
ATOM 4374 O O . PRO B 1 129 ? 5.872 1.768 97.241 1.00 33.05 147 PRO B O 1
ATOM 4378 N N . ASP B 1 130 ? 6.061 -0.141 96.104 1.00 28.57 148 ASP B N 1
ATOM 4379 C CA . ASP B 1 130 ? 6.073 0.494 94.783 1.00 29.06 148 ASP B CA 1
ATOM 4380 C C . ASP B 1 130 ? 4.653 0.516 94.140 1.00 30.51 148 ASP B C 1
ATOM 4381 O O . ASP B 1 130 ? 4.497 0.913 92.986 1.00 28.91 148 ASP B O 1
ATOM 4386 N N . ASP B 1 131 ? 3.626 0.068 94.892 1.00 25.37 149 ASP B N 1
ATOM 4387 C CA . ASP B 1 131 ? 2.240 0.083 94.441 1.00 22.59 149 ASP B CA 1
ATOM 4388 C C . ASP B 1 131 ? 1.821 1.537 94.163 1.00 24.58 149 ASP B C 1
ATOM 4389 O O . ASP B 1 131 ? 1.841 2.373 95.055 1.00 22.54 149 ASP B O 1
ATOM 4394 N N . ILE B 1 132 ? 1.501 1.848 92.879 1.00 22.69 150 ILE B N 1
ATOM 4395 C CA . ILE B 1 132 ? 1.129 3.218 92.455 1.00 20.89 150 ILE B CA 1
ATOM 4396 C C . ILE B 1 132 ? -0.187 3.653 93.086 1.00 23.66 150 ILE B C 1
ATOM 4397 O O . ILE B 1 132 ? -0.434 4.850 93.140 1.00 23.89 150 ILE B O 1
ATOM 4402 N N . LEU B 1 133 ? -1.025 2.717 93.598 1.00 20.87 151 LEU B N 1
ATOM 4403 C CA . LEU B 1 133 ? -2.298 3.145 94.207 1.00 20.77 151 LEU B CA 1
ATOM 4404 C C . LEU B 1 133 ? -2.164 3.436 95.714 1.00 24.88 151 LEU B C 1
ATOM 4405 O O . LEU B 1 133 ? -3.172 3.735 96.394 1.00 22.40 151 LEU B O 1
ATOM 4410 N N . ILE B 1 134 ? -0.899 3.488 96.222 1.00 21.44 152 ILE B N 1
ATOM 4411 C CA . ILE B 1 134 ? -0.672 3.995 97.578 1.00 20.43 152 ILE B CA 1
ATOM 4412 C C . ILE B 1 134 ? -0.834 5.526 97.430 1.00 25.88 152 ILE B C 1
ATOM 4413 O O . ILE B 1 134 ? -0.059 6.162 96.713 1.00 24.40 152 ILE B O 1
ATOM 4418 N N . HIS B 1 135 ? -1.891 6.085 98.016 1.00 23.86 153 HIS B N 1
ATOM 4419 C CA . HIS B 1 135 ? -2.262 7.499 97.880 1.00 23.90 153 HIS B CA 1
ATOM 4420 C C . HIS B 1 135 ? -1.270 8.425 98.597 1.00 29.00 153 HIS B C 1
ATOM 4421 O O . HIS B 1 135 ? -1.229 8.451 99.828 1.00 28.71 153 HIS B O 1
ATOM 4428 N N . LYS B 1 136 ? -0.502 9.225 97.844 1.00 26.93 154 LYS B N 1
ATOM 4429 C CA . LYS B 1 136 ? 0.446 10.143 98.486 1.00 27.24 154 LYS B CA 1
ATOM 4430 C C . LYS B 1 136 ? -0.299 11.327 99.065 1.00 31.56 154 LYS B C 1
ATOM 4431 O O . LYS B 1 136 ? -1.168 11.926 98.410 1.00 28.73 154 LYS B O 1
ATOM 4437 N N . ARG B 1 137 ? -0.012 11.613 100.348 1.00 29.07 155 ARG B N 1
ATOM 4438 C CA . ARG B 1 137 ? -0.652 12.689 101.090 1.00 28.81 155 ARG B CA 1
ATOM 4439 C C . ARG B 1 137 ? 0.395 13.541 101.820 1.00 34.70 155 ARG B C 1
ATOM 4440 O O . ARG B 1 137 ? 1.562 13.150 101.921 1.00 33.53 155 ARG B O 1
ATOM 4448 N N . GLY B 1 138 ? -0.049 14.682 102.334 1.00 34.64 156 GLY B N 1
ATOM 4449 C CA . GLY B 1 138 ? 0.780 15.607 103.105 1.00 36.20 156 GLY B CA 1
ATOM 4450 C C . GLY B 1 138 ? 1.910 16.270 102.345 1.00 42.36 156 GLY B C 1
ATOM 4451 O O . GLY B 1 138 ? 2.909 16.639 102.959 1.00 43.19 156 GLY B O 1
ATOM 4452 N N . VAL B 1 139 ? 1.754 16.460 101.022 1.00 40.80 157 VAL B N 1
ATOM 4453 C CA . VAL B 1 139 ? 2.800 17.064 100.177 1.00 42.95 157 VAL B CA 1
ATOM 4454 C C . VAL B 1 139 ? 2.385 18.458 99.693 1.00 47.42 157 VAL B C 1
ATOM 4455 O O . VAL B 1 139 ? 3.246 19.275 99.345 1.00 51.17 157 VAL B O 1
ATOM 4459 N N . SER B 1 140 ? 1.085 18.740 99.706 1.00 38.05 158 SER B N 1
ATOM 4460 C CA . SER B 1 140 ? 0.543 20.025 99.284 1.00 36.83 158 SER B CA 1
ATOM 4461 C C . SER B 1 140 ? -0.653 20.393 100.154 1.00 36.48 158 SER B C 1
ATOM 4462 O O . SER B 1 140 ? -1.272 19.509 100.746 1.00 35.49 158 SER B O 1
ATOM 4465 N N . HIS B 1 141 ? -0.983 21.694 100.213 1.00 33.39 159 HIS B N 1
ATOM 4466 C CA . HIS B 1 141 ? -2.095 22.270 100.981 1.00 32.29 159 HIS B CA 1
ATOM 4467 C C . HIS B 1 141 ? -2.133 21.718 102.436 1.00 37.56 159 HIS B C 1
ATOM 4468 O O . HIS B 1 141 ? -3.200 21.337 102.945 1.00 38.33 159 HIS B O 1
ATOM 4475 N N . ILE B 1 142 ? -0.967 21.666 103.091 1.00 33.43 160 ILE B N 1
ATOM 4476 C CA . ILE B 1 142 ? -0.887 21.199 104.480 1.00 32.80 160 ILE B CA 1
ATOM 4477 C C . ILE B 1 142 ? -1.679 22.195 105.348 1.00 38.72 160 ILE B C 1
ATOM 4478 O O . ILE B 1 142 ? -1.502 23.419 105.217 1.00 39.00 160 ILE B O 1
ATOM 4483 N N . THR B 1 143 ? -2.624 21.670 106.153 1.00 35.41 161 THR B N 1
ATOM 4484 C CA . THR B 1 143 ? -3.479 22.478 107.031 1.00 36.68 161 THR B CA 1
ATOM 4485 C C . THR B 1 143 ? -2.636 23.461 107.838 1.00 44.14 161 THR B C 1
ATOM 4486 O O . THR B 1 143 ? -1.648 23.039 108.467 1.00 44.88 161 THR B O 1
ATOM 4490 N N . PRO B 1 144 ? -3.008 24.771 107.849 1.00 43.13 162 PRO B N 1
ATOM 4491 C CA . PRO B 1 144 ? -2.264 25.734 108.678 1.00 44.31 162 PRO B CA 1
ATOM 4492 C C . PRO B 1 144 ? -2.190 25.241 110.120 1.00 46.62 162 PRO B C 1
ATOM 4493 O O . PRO B 1 144 ? -3.174 24.704 110.645 1.00 44.24 162 PRO B O 1
ATOM 4497 N N . HIS B 1 145 ? -1.004 25.345 110.732 1.00 43.99 163 HIS B N 1
ATOM 4498 C CA . HIS B 1 145 ? -0.805 24.830 112.078 1.00 44.51 163 HIS B CA 1
ATOM 4499 C C . HIS B 1 145 ? 0.222 25.666 112.852 1.00 50.74 163 HIS B C 1
ATOM 4500 O O . HIS B 1 145 ? 0.960 26.456 112.257 1.00 50.88 163 HIS B O 1
ATOM 4507 N N . ARG B 1 146 ? 0.264 25.489 114.178 1.00 48.25 164 ARG B N 1
ATOM 4508 C CA . ARG B 1 146 ? 1.174 26.231 115.042 1.00 49.86 164 ARG B CA 1
ATOM 4509 C C . ARG B 1 146 ? 1.681 25.342 116.166 1.00 52.25 164 ARG B C 1
ATOM 4510 O O . ARG B 1 146 ? 0.890 24.628 116.787 1.00 50.88 164 ARG B O 1
ATOM 4518 N N . TYR B 1 147 ? 2.999 25.375 116.429 1.00 49.72 165 TYR B N 1
ATOM 4519 C CA . TYR B 1 147 ? 3.557 24.569 117.512 1.00 49.60 165 TYR B CA 1
ATOM 4520 C C . TYR B 1 147 ? 3.325 25.251 118.836 1.00 54.12 165 TYR B C 1
ATOM 4521 O O . TYR B 1 147 ? 3.781 26.379 119.044 1.00 55.76 165 TYR B O 1
ATOM 4538 N N . LEU B 1 149 ? 4.089 23.549 121.695 1.00 49.35 167 LEU B N 1
ATOM 4539 C CA . LEU B 1 149 ? 5.258 23.025 122.408 1.00 48.40 167 LEU B CA 1
ATOM 4540 C C . LEU B 1 149 ? 6.099 22.252 121.404 1.00 51.65 167 LEU B C 1
ATOM 4541 O O . LEU B 1 149 ? 5.567 21.431 120.666 1.00 49.62 167 LEU B O 1
ATOM 4546 N N . GLN B 1 150 ? 7.399 22.540 121.349 1.00 48.96 168 GLN B N 1
ATOM 4547 C CA . GLN B 1 150 ? 8.297 21.854 120.443 1.00 47.62 168 GLN B CA 1
ATOM 4548 C C . GLN B 1 150 ? 9.590 21.579 121.155 1.00 52.21 168 GLN B C 1
ATOM 4549 O O . GLN B 1 150 ? 10.501 22.406 121.125 1.00 53.03 168 GLN B O 1
ATOM 4555 N N . SER B 1 151 ? 9.651 20.427 121.832 1.00 49.70 169 SER B N 1
ATOM 4556 C CA . SER B 1 151 ? 10.804 20.011 122.634 1.00 50.04 169 SER B CA 1
ATOM 4557 C C . SER B 1 151 ? 11.952 19.467 121.783 1.00 54.55 169 SER B C 1
ATOM 4558 O O . SER B 1 151 ? 13.098 19.483 122.232 1.00 55.49 169 SER B O 1
ATOM 4561 N N . GLY B 1 152 ? 11.642 18.980 120.589 1.00 50.86 170 GLY B N 1
ATOM 4562 C CA . GLY B 1 152 ? 12.636 18.410 119.682 1.00 50.64 170 GLY B CA 1
ATOM 4563 C C . GLY B 1 152 ? 12.019 17.899 118.397 1.00 53.03 170 GLY B C 1
ATOM 4564 O O . GLY B 1 152 ? 10.874 18.242 118.070 1.00 51.28 170 GLY B O 1
ATOM 4565 N N . ASN B 1 153 ? 12.777 17.079 117.651 1.00 49.09 171 ASN B N 1
ATOM 4566 C CA . ASN B 1 153 ? 12.317 16.515 116.370 1.00 47.51 171 ASN B CA 1
ATOM 4567 C C . ASN B 1 153 ? 11.284 15.399 116.601 1.00 49.85 171 ASN B C 1
ATOM 4568 O O . ASN B 1 153 ? 11.090 14.956 117.742 1.00 50.80 171 ASN B O 1
ATOM 4573 N N . GLU B 1 154 ? 10.637 14.940 115.515 1.00 43.46 172 GLU B N 1
ATOM 4574 C CA . GLU B 1 154 ? 9.593 13.918 115.579 1.00 41.06 172 GLU B CA 1
ATOM 4575 C C . GLU B 1 154 ? 10.135 12.544 115.937 1.00 45.32 172 GLU B C 1
ATOM 4576 O O . GLU B 1 154 ? 9.363 11.704 116.384 1.00 44.90 172 GLU B O 1
ATOM 4582 N N . LYS B 1 155 ? 11.436 12.301 115.742 1.00 42.45 173 LYS B N 1
ATOM 4583 C CA . LYS B 1 155 ? 12.006 11.010 116.092 1.00 42.95 173 LYS B CA 1
ATOM 4584 C C . LYS B 1 155 ? 12.162 10.879 117.621 1.00 47.95 173 LYS B C 1
ATOM 4585 O O . LYS B 1 155 ? 11.825 9.842 118.195 1.00 48.31 173 LYS B O 1
ATOM 4591 N N . ASP B 1 156 ? 12.628 11.949 118.273 1.00 44.42 174 ASP B N 1
ATOM 4592 C CA . ASP B 1 156 ? 12.956 11.961 119.700 1.00 45.72 174 ASP B CA 1
ATOM 4593 C C . ASP B 1 156 ? 11.796 12.271 120.630 1.00 48.87 174 ASP B C 1
ATOM 4594 O O . ASP B 1 156 ? 11.915 11.987 121.830 1.00 47.79 174 ASP B O 1
ATOM 4599 N N . CYS B 1 157 ? 10.694 12.859 120.110 1.00 44.73 175 CYS B N 1
ATOM 4600 C CA . CYS B 1 157 ? 9.593 13.275 120.977 1.00 45.04 175 CYS B CA 1
ATOM 4601 C C . CYS B 1 157 ? 8.283 12.623 120.613 1.00 44.55 175 CYS B C 1
ATOM 4602 O O . CYS B 1 157 ? 8.126 12.151 119.498 1.00 42.37 175 CYS B O 1
ATOM 4605 N N . ILE B 1 158 ? 7.336 12.607 121.561 1.00 40.56 176 ILE B N 1
ATOM 4606 C CA . ILE B 1 158 ? 5.982 12.100 121.340 1.00 39.49 176 ILE B CA 1
ATOM 4607 C C . ILE B 1 158 ? 5.213 13.245 120.694 1.00 43.73 176 ILE B C 1
ATOM 4608 O O . ILE B 1 158 ? 5.096 14.309 121.297 1.00 46.75 176 ILE B O 1
ATOM 4613 N N . ASP B 1 159 ? 4.741 13.053 119.457 1.00 37.85 177 ASP B N 1
ATOM 4614 C CA . ASP B 1 159 ? 4.036 14.106 118.720 1.00 37.68 177 ASP B CA 1
ATOM 4615 C C . ASP B 1 159 ? 2.540 14.022 118.954 1.00 40.08 177 ASP B C 1
ATOM 4616 O O . ASP B 1 159 ? 1.906 13.033 118.593 1.00 38.17 177 ASP B O 1
ATOM 4621 N N . VAL B 1 160 ? 1.975 15.073 119.573 1.00 37.46 178 VAL B N 1
ATOM 4622 C CA . VAL B 1 160 ? 0.543 15.158 119.839 1.00 36.30 178 VAL B CA 1
ATOM 4623 C C . VAL B 1 160 ? -0.038 16.281 118.994 1.00 42.26 178 VAL B C 1
ATOM 4624 O O . VAL B 1 160 ? 0.443 17.412 119.055 1.00 46.45 178 VAL B O 1
ATOM 4628 N N . ALA B 1 161 ? -1.072 15.978 118.223 1.00 36.38 179 ALA B N 1
ATOM 4629 C CA . ALA B 1 161 ? -1.748 16.962 117.392 1.00 35.81 179 ALA B CA 1
ATOM 4630 C C . ALA B 1 161 ? -3.086 17.335 117.994 1.00 40.26 179 ALA B C 1
ATOM 4631 O O . ALA B 1 161 ? -3.864 16.460 118.382 1.00 39.79 179 ALA B O 1
ATOM 4633 N N . ILE B 1 162 ? -3.354 18.641 118.054 1.00 38.29 180 ILE B N 1
ATOM 4634 C CA . ILE B 1 162 ? -4.617 19.218 118.539 1.00 38.83 180 ILE B CA 1
ATOM 4635 C C . ILE B 1 162 ? -5.327 19.733 117.310 1.00 43.74 180 ILE B C 1
ATOM 4636 O O . ILE B 1 162 ? -4.776 20.565 116.587 1.00 44.74 180 ILE B O 1
ATOM 4641 N N . LEU B 1 163 ? -6.530 19.207 117.046 1.00 38.84 181 LEU B N 1
ATOM 4642 C CA . LEU B 1 163 ? -7.282 19.505 115.846 1.00 39.45 181 LEU B CA 1
ATOM 4643 C C . LEU B 1 163 ? -8.567 20.289 116.161 1.00 44.33 181 LEU B C 1
ATOM 4644 O O . LEU B 1 163 ? -9.272 19.974 117.125 1.00 44.56 181 LEU B O 1
ATOM 4649 N N . ALA B 1 164 ? -8.853 21.300 115.321 1.00 41.60 182 ALA B N 1
ATOM 4650 C CA . ALA B 1 164 ? -10.019 22.191 115.417 1.00 43.74 182 ALA B CA 1
ATOM 4651 C C . ALA B 1 164 ? -11.282 21.555 114.832 1.00 46.91 182 ALA B C 1
ATOM 4652 O O . ALA B 1 164 ? -11.309 21.194 113.657 1.00 45.64 182 ALA B O 1
ATOM 4654 N N . GLU B 1 165 ? -12.334 21.437 115.655 1.00 43.92 183 GLU B N 1
ATOM 4655 C CA . GLU B 1 165 ? -13.620 20.897 115.221 1.00 43.17 183 GLU B CA 1
ATOM 4656 C C . GLU B 1 165 ? -14.720 21.896 115.577 1.00 48.89 183 GLU B C 1
ATOM 4657 O O . GLU B 1 165 ? -14.837 22.304 116.740 1.00 50.28 183 GLU B O 1
ATOM 4663 N N . GLY B 1 166 ? -15.466 22.322 114.563 1.00 45.78 184 GLY B N 1
ATOM 4664 C CA . GLY B 1 166 ? -16.541 23.288 114.721 1.00 46.69 184 GLY B CA 1
ATOM 4665 C C . GLY B 1 166 ? -16.100 24.736 114.825 1.00 51.29 184 GLY B C 1
ATOM 4666 O O . GLY B 1 166 ? -16.868 25.582 115.290 1.00 51.58 184 GLY B O 1
ATOM 4667 N N . TYR B 1 167 ? -14.862 25.034 114.412 1.00 47.94 185 TYR B N 1
ATOM 4668 C CA . TYR B 1 167 ? -14.320 26.388 114.364 1.00 49.17 185 TYR B CA 1
ATOM 4669 C C . TYR B 1 167 ? -14.261 26.844 112.916 1.00 53.76 185 TYR B C 1
ATOM 4670 O O . TYR B 1 167 ? -13.596 26.188 112.105 1.00 51.04 185 TYR B O 1
ATOM 4679 N N . THR B 1 168 ? -14.922 27.971 112.575 1.00 53.63 186 THR B N 1
ATOM 4680 C CA . THR B 1 168 ? -14.811 28.538 111.223 1.00 53.11 186 THR B CA 1
ATOM 4681 C C . THR B 1 168 ? -13.453 29.260 111.137 1.00 59.67 186 THR B C 1
ATOM 4682 O O . THR B 1 168 ? -12.818 29.458 112.177 1.00 60.35 186 THR B O 1
ATOM 4686 N N . GLU B 1 169 ? -13.019 29.685 109.930 1.00 56.31 187 GLU B N 1
ATOM 4687 C CA . GLU B 1 169 ? -11.756 30.422 109.758 1.00 56.55 187 GLU B CA 1
ATOM 4688 C C . GLU B 1 169 ? -11.720 31.680 110.642 1.00 63.29 187 GLU B C 1
ATOM 4689 O O . GLU B 1 169 ? -10.659 32.032 111.161 1.00 63.13 187 GLU B O 1
ATOM 4695 N N . LYS B 1 170 ? -12.889 32.310 110.869 1.00 61.40 188 LYS B N 1
ATOM 4696 C CA . LYS B 1 170 ? -13.032 33.498 111.706 1.00 63.58 188 LYS B CA 1
ATOM 4697 C C . LYS B 1 170 ? -12.789 33.204 113.200 1.00 66.77 188 LYS B C 1
ATOM 4698 O O . LYS B 1 170 ? -12.545 34.139 113.953 1.00 68.93 188 LYS B O 1
ATOM 4700 N N . GLU B 1 171 ? -12.817 31.921 113.619 1.00 59.98 189 GLU B N 1
ATOM 4701 C CA . GLU B 1 171 ? -12.683 31.538 115.029 1.00 59.08 189 GLU B CA 1
ATOM 4702 C C . GLU B 1 171 ? -11.365 30.849 115.382 1.00 59.26 189 GLU B C 1
ATOM 4703 O O . GLU B 1 171 ? -11.253 30.314 116.490 1.00 58.51 189 GLU B O 1
ATOM 4717 N N . ASP B 1 173 ? -8.459 32.114 116.212 1.00 58.21 191 ASP B N 1
ATOM 4718 C CA . ASP B 1 173 ? -7.753 32.720 117.352 1.00 60.20 191 ASP B CA 1
ATOM 4719 C C . ASP B 1 173 ? -8.286 32.113 118.660 1.00 63.83 191 ASP B C 1
ATOM 4720 O O . ASP B 1 173 ? -7.517 31.884 119.593 1.00 62.94 191 ASP B O 1
ATOM 4725 N N . VAL B 1 174 ? -9.596 31.808 118.705 1.00 61.26 192 VAL B N 1
ATOM 4726 C CA . VAL B 1 174 ? -10.215 31.136 119.855 1.00 61.32 192 VAL B CA 1
ATOM 4727 C C . VAL B 1 174 ? -9.610 29.722 119.956 1.00 61.95 192 VAL B C 1
ATOM 4728 O O . VAL B 1 174 ? -9.193 29.314 121.040 1.00 62.86 192 VAL B O 1
ATOM 4732 N N . PHE B 1 175 ? -9.554 28.992 118.816 1.00 54.82 193 PHE B N 1
ATOM 4733 C CA . PHE B 1 175 ? -9.002 27.629 118.753 1.00 49.83 193 PHE B CA 1
ATOM 4734 C C . PHE B 1 175 ? -7.559 27.586 119.265 1.00 54.31 193 PHE B C 1
ATOM 4735 O O . PHE B 1 175 ? -7.230 26.710 120.069 1.00 53.11 193 PHE B O 1
ATOM 4743 N N . TYR B 1 176 ? -6.700 28.502 118.789 1.00 52.91 194 TYR B N 1
ATOM 4744 C CA . TYR B 1 176 ? -5.310 28.536 119.224 1.00 54.02 194 TYR B CA 1
ATOM 4745 C C . TYR B 1 176 ? -5.204 28.856 120.710 1.00 60.65 194 TYR B C 1
ATOM 4746 O O . TYR B 1 176 ? -4.313 28.312 121.378 1.00 62.22 194 TYR B O 1
ATOM 4755 N N . GLN B 1 177 ? -6.150 29.661 121.252 1.00 57.37 195 GLN B N 1
ATOM 4756 C CA . GLN B 1 177 ? -6.204 29.938 122.687 1.00 58.05 195 GLN B CA 1
ATOM 4757 C C . GLN B 1 177 ? -6.593 28.630 123.411 1.00 59.08 195 GLN B C 1
ATOM 4758 O O . GLN B 1 177 ? -6.006 28.310 124.436 1.00 56.21 195 GLN B O 1
ATOM 4764 N N . ASP B 1 178 ? -7.495 27.820 122.798 1.00 55.96 196 ASP B N 1
ATOM 4765 C CA . ASP B 1 178 ? -7.954 26.546 123.375 1.00 54.86 196 ASP B CA 1
ATOM 4766 C C . ASP B 1 178 ? -6.858 25.466 123.349 1.00 57.19 196 ASP B C 1
ATOM 4767 O O . ASP B 1 178 ? -6.724 24.710 124.316 1.00 56.11 196 ASP B O 1
ATOM 4772 N N . ALA B 1 179 ? -6.061 25.418 122.266 1.00 53.47 197 ALA B N 1
ATOM 4773 C CA . ALA B 1 179 ? -4.957 24.467 122.132 1.00 52.27 197 ALA B CA 1
ATOM 4774 C C . ALA B 1 179 ? -3.891 24.752 123.188 1.00 57.68 197 ALA B C 1
ATOM 4775 O O . ALA B 1 179 ? -3.342 23.823 123.781 1.00 56.46 197 ALA B O 1
ATOM 4777 N N . GLN B 1 180 ? -3.646 26.044 123.453 1.00 56.53 198 GLN B N 1
ATOM 4778 C CA . GLN B 1 180 ? -2.722 26.524 124.472 1.00 57.71 198 GLN B CA 1
ATOM 4779 C C . GLN B 1 180 ? -3.223 26.098 125.862 1.00 61.80 198 GLN B C 1
ATOM 4780 O O . GLN B 1 180 ? -2.415 25.647 126.672 1.00 62.12 198 GLN B O 1
ATOM 4786 N N . ARG B 1 181 ? -4.552 26.181 126.111 1.00 57.51 199 ARG B N 1
ATOM 4787 C CA . ARG B 1 181 ? -5.160 25.746 127.376 1.00 57.87 199 ARG B CA 1
ATOM 4788 C C . ARG B 1 181 ? -4.991 24.235 127.547 1.00 59.09 199 ARG B C 1
ATOM 4789 O O . ARG B 1 181 ? -4.744 23.779 128.673 1.00 57.92 199 ARG B O 1
ATOM 4797 N N . THR B 1 182 ? -5.129 23.465 126.432 1.00 54.42 200 THR B N 1
ATOM 4798 C CA . THR B 1 182 ? -4.932 22.012 126.439 1.00 53.69 200 THR B CA 1
ATOM 4799 C C . THR B 1 182 ? -3.508 21.659 126.910 1.00 60.95 200 THR B C 1
ATOM 4800 O O . THR B 1 182 ? -3.358 20.834 127.810 1.00 61.10 200 THR B O 1
ATOM 4804 N N . CYS B 1 183 ? -2.485 22.283 126.296 1.00 60.51 201 CYS B N 1
ATOM 4805 C CA . CYS B 1 183 ? -1.065 22.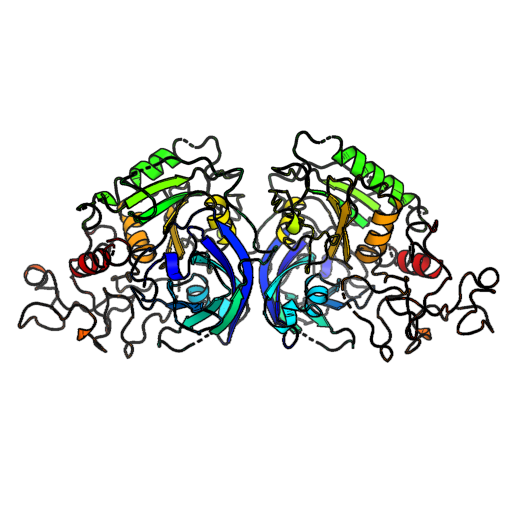075 126.593 1.00 62.88 201 CYS B CA 1
ATOM 4806 C C . CYS B 1 183 ? -0.770 22.430 128.079 1.00 67.86 201 CYS B C 1
ATOM 4807 O O . CYS B 1 183 ? -0.147 21.645 128.796 1.00 66.98 201 CYS B O 1
ATOM 4810 N N . GLU B 1 184 ? -1.278 23.584 128.535 1.00 65.70 202 GLU B N 1
ATOM 4811 C CA . GLU B 1 184 ? -1.153 24.083 129.909 1.00 67.06 202 GLU B CA 1
ATOM 4812 C C . GLU B 1 184 ? -1.775 23.085 130.889 1.00 71.25 202 GLU B C 1
ATOM 4813 O O . GLU B 1 184 ? -1.165 22.783 131.920 1.00 71.39 202 GLU B O 1
ATOM 4819 N N . SER B 1 185 ? -2.979 22.536 130.548 1.00 65.68 203 SER B N 1
ATOM 4820 C CA . SER B 1 185 ? -3.639 21.553 131.420 1.00 65.21 203 SER B CA 1
ATOM 4821 C C . SER B 1 185 ? -2.845 20.273 131.490 1.00 64.42 203 SER B C 1
ATOM 4822 O O . SER B 1 185 ? -2.527 19.832 132.579 1.00 63.20 203 SER B O 1
ATOM 4825 N N . LEU B 1 186 ? -2.495 19.690 130.332 1.00 58.40 204 LEU B N 1
ATOM 4826 C CA . LEU B 1 186 ? -1.767 18.430 130.288 1.00 55.21 204 LEU B CA 1
ATOM 4827 C C . LEU B 1 186 ? -0.480 18.458 131.111 1.00 59.56 204 LEU B C 1
ATOM 4828 O O . LEU B 1 186 ? -0.246 17.546 131.902 1.00 59.05 204 LEU B O 1
ATOM 4833 N N . PHE B 1 187 ? 0.344 19.490 130.924 1.00 58.00 205 PHE B N 1
ATOM 4834 C CA . PHE B 1 187 ? 1.639 19.569 131.589 1.00 59.36 205 PHE B CA 1
ATOM 4835 C C . PHE B 1 187 ? 1.544 20.104 133.024 1.00 67.72 205 PHE B C 1
ATOM 4836 O O . PHE B 1 187 ? 2.575 20.289 133.682 1.00 68.16 205 PHE B O 1
ATOM 4844 N N . SER B 1 188 ? 0.321 20.222 133.561 1.00 65.71 206 SER B N 1
ATOM 4845 C CA . SER B 1 188 ? 0.159 20.584 134.965 1.00 68.31 206 SER B CA 1
ATOM 4846 C C . SER B 1 188 ? 0.058 19.296 135.795 1.00 71.76 206 SER B C 1
ATOM 4847 O O . SER B 1 188 ? 0.106 19.378 137.017 1.00 73.43 206 SER B O 1
ATOM 4850 N N . TYR B 1 189 ? -0.036 18.117 135.123 1.00 66.08 207 TYR B N 1
ATOM 4851 C CA . TYR B 1 189 ? -0.165 16.800 135.766 1.00 65.08 207 TYR B CA 1
ATOM 4852 C C . TYR B 1 189 ? 1.082 15.965 135.652 1.00 66.21 207 TYR B C 1
ATOM 4853 O O . TYR B 1 189 ? 1.663 15.862 134.571 1.00 64.31 207 TYR B O 1
ATOM 4862 N N . GLU B 1 190 ? 1.448 15.306 136.755 1.00 61.48 208 GLU B N 1
ATOM 4863 C CA . GLU B 1 190 ? 2.549 14.351 136.784 1.00 59.46 208 GLU B CA 1
ATOM 4864 C C . GLU B 1 190 ? 2.037 13.036 136.177 1.00 59.83 208 GLU B C 1
ATOM 4865 O O . GLU B 1 190 ? 0.869 12.717 136.383 1.00 57.75 208 GLU B O 1
ATOM 4871 N N . PRO B 1 191 ? 2.846 12.282 135.407 1.00 56.46 209 PRO B N 1
ATOM 4872 C CA . PRO B 1 191 ? 4.273 12.508 135.106 1.00 55.93 209 PRO B CA 1
ATOM 4873 C C . PRO B 1 191 ? 4.518 13.386 133.863 1.00 58.60 209 PRO B C 1
ATOM 4874 O O . PRO B 1 191 ? 5.684 13.624 133.532 1.00 58.26 209 PRO B O 1
ATOM 4878 N N . PHE B 1 192 ? 3.441 13.875 133.182 1.00 53.44 210 PHE B N 1
ATOM 4879 C CA . PHE B 1 192 ? 3.583 14.742 131.995 1.00 51.74 210 PHE B CA 1
ATOM 4880 C C . PHE B 1 192 ? 4.416 15.991 132.331 1.00 57.73 210 PHE B C 1
ATOM 4881 O O . PHE B 1 192 ? 5.288 16.372 131.546 1.00 56.39 210 PHE B O 1
ATOM 4889 N N . ARG B 1 193 ? 4.154 16.591 133.513 1.00 57.73 211 ARG B N 1
ATOM 4890 C CA A ARG B 1 193 ? 4.860 17.775 134.008 0.60 59.67 211 ARG B CA 1
ATOM 4891 C CA B ARG B 1 193 ? 4.860 17.776 134.013 0.40 59.37 211 ARG B CA 1
ATOM 4892 C C . ARG B 1 193 ? 6.384 17.546 134.034 1.00 63.39 211 ARG B C 1
ATOM 4893 O O . ARG B 1 193 ? 7.122 18.332 133.436 1.00 62.51 211 ARG B O 1
ATOM 4908 N N . SER B 1 194 ? 6.855 16.473 134.703 1.00 61.41 212 SER B N 1
ATOM 4909 C CA . SER B 1 194 ? 8.297 16.228 134.784 1.00 62.38 212 SER B CA 1
ATOM 4910 C C . SER B 1 194 ? 8.877 15.627 133.500 1.00 63.06 212 SER B C 1
ATOM 4911 O O . SER B 1 194 ? 10.086 15.694 133.317 1.00 62.22 212 SER B O 1
ATOM 4922 N N . LYS B 1 196 ? 7.903 16.748 130.345 1.00 57.23 214 LYS B N 1
ATOM 4923 C CA . LYS B 1 196 ? 7.477 17.725 129.327 1.00 56.94 214 LYS B CA 1
ATOM 4924 C C . LYS B 1 196 ? 8.395 17.744 128.076 1.00 60.19 214 LYS B C 1
ATOM 4925 O O . LYS B 1 196 ? 7.890 17.817 126.949 1.00 59.25 214 LYS B O 1
ATOM 4931 N N . SER B 1 197 ? 9.719 17.622 128.276 1.00 56.19 215 SER B N 1
ATOM 4932 C CA . SER B 1 197 ? 10.727 17.647 127.207 1.00 54.68 215 SER B CA 1
ATOM 4933 C C . SER B 1 197 ? 10.630 16.437 126.256 1.00 54.74 215 SER B C 1
ATOM 4934 O O . SER B 1 197 ? 11.316 16.414 125.227 1.00 53.21 215 SER B O 1
ATOM 4937 N N . LYS B 1 198 ? 9.775 15.448 126.577 1.00 49.18 216 LYS B N 1
ATOM 4938 C CA . LYS B 1 198 ? 9.581 14.270 125.722 1.00 46.54 216 LYS B CA 1
ATOM 4939 C C . LYS B 1 198 ? 8.442 14.495 124.716 1.00 48.56 216 LYS B C 1
ATOM 4940 O O . LYS B 1 198 ? 8.146 13.592 123.935 1.00 45.66 216 LYS B O 1
ATOM 4946 N N . PHE B 1 199 ? 7.810 15.689 124.724 1.00 45.45 217 PHE B N 1
ATOM 4947 C CA . PHE B 1 199 ? 6.643 15.960 123.883 1.00 44.39 217 PHE B CA 1
ATOM 4948 C C . PHE B 1 199 ? 6.749 17.152 122.952 1.00 49.06 217 PHE B C 1
ATOM 4949 O O . PHE B 1 199 ? 7.365 18.166 123.278 1.00 49.86 217 PHE B O 1
ATOM 4957 N N . ASN B 1 200 ? 6.053 17.031 121.817 1.00 43.60 218 ASN B N 1
ATOM 4958 C CA . ASN B 1 200 ? 5.764 18.056 120.820 1.00 43.22 218 ASN B CA 1
ATOM 4959 C C . ASN B 1 200 ? 4.259 18.205 120.800 1.00 46.42 218 ASN B C 1
ATOM 4960 O O . ASN B 1 200 ? 3.557 17.193 120.835 1.00 46.71 218 ASN B O 1
ATOM 4965 N N . ILE B 1 201 ? 3.758 19.435 120.798 1.00 44.14 219 ILE B N 1
ATOM 4966 C CA . ILE B 1 201 ? 2.319 19.716 120.759 1.00 44.27 219 ILE B CA 1
ATOM 4967 C C . ILE B 1 201 ? 2.060 20.671 119.597 1.00 49.73 219 ILE B C 1
ATOM 4968 O O . ILE B 1 201 ? 2.525 21.813 119.612 1.00 52.12 219 ILE B O 1
ATOM 4973 N N . VAL B 1 202 ? 1.306 20.213 118.610 1.00 44.91 220 VAL B N 1
ATOM 4974 C CA . VAL B 1 202 ? 1.018 21.032 117.439 1.00 44.81 220 VAL B CA 1
ATOM 4975 C C . VAL B 1 202 ? -0.500 21.275 117.353 1.00 46.21 220 VAL B C 1
ATOM 4976 O O . VAL B 1 202 ? -1.278 20.333 117.462 1.00 44.06 220 VAL B O 1
ATOM 4980 N N . ALA B 1 203 ? -0.899 22.537 117.180 1.00 43.53 221 ALA B N 1
ATOM 4981 C CA . ALA B 1 203 ? -2.305 22.930 117.028 1.00 43.00 221 ALA B CA 1
ATOM 4982 C C . ALA B 1 203 ? -2.607 23.072 115.533 1.00 44.03 221 ALA B C 1
ATOM 4983 O O . ALA B 1 203 ? -1.917 23.810 114.833 1.00 42.83 221 ALA B O 1
ATOM 4985 N N . VAL B 1 204 ? -3.598 22.315 115.039 1.00 40.08 222 VAL B N 1
ATOM 4986 C CA . VAL B 1 204 ? -3.920 22.230 113.618 1.00 38.92 222 VAL B CA 1
ATOM 4987 C C . VAL B 1 204 ? -5.288 22.868 113.372 1.00 45.08 222 VAL B C 1
ATOM 4988 O O . VAL B 1 204 ? -6.339 22.303 113.726 1.00 44.98 222 VAL B O 1
ATOM 4992 N N . ALA B 1 205 ? -5.250 24.043 112.724 1.00 43.10 223 ALA B N 1
ATOM 4993 C CA . ALA B 1 205 ? -6.415 24.883 112.432 1.00 42.97 223 ALA B CA 1
ATOM 4994 C C . ALA B 1 205 ? -7.224 24.370 111.215 1.00 43.89 223 ALA B C 1
ATOM 4995 O O . ALA B 1 205 ? -7.322 25.048 110.199 1.00 42.64 223 ALA B O 1
ATOM 4997 N N . SER B 1 206 ? -7.823 23.173 111.343 1.00 39.85 224 SER B N 1
ATOM 4998 C CA . SER B 1 206 ? -8.668 22.564 110.310 1.00 38.33 224 SER B CA 1
ATOM 4999 C C . SER B 1 206 ? -10.011 23.315 110.266 1.00 45.58 224 SER B C 1
ATOM 5000 O O . SER B 1 206 ? -10.735 23.300 111.267 1.00 44.47 224 SER B O 1
ATOM 5003 N N . PRO B 1 207 ? -10.304 24.070 109.169 1.00 44.75 225 PRO B N 1
ATOM 5004 C CA . PRO B 1 207 ? -11.520 24.900 109.154 1.00 46.24 225 PRO B CA 1
ATOM 5005 C C . PRO B 1 207 ? -12.810 24.108 109.025 1.00 48.23 225 PRO B C 1
ATOM 5006 O O . PRO B 1 207 ? -12.848 23.068 108.379 1.00 46.25 225 PRO B O 1
ATOM 5010 N N . SER B 1 208 ? -13.864 24.622 109.657 1.00 45.75 226 SER B N 1
ATOM 5011 C CA . SER B 1 208 ? -15.222 24.086 109.604 1.00 44.39 226 SER B CA 1
ATOM 5012 C C . SER B 1 208 ? -16.104 25.081 108.863 1.00 49.22 226 SER B C 1
ATOM 5013 O O . SER B 1 208 ? -15.937 26.302 109.025 1.00 49.11 226 SER B O 1
ATOM 5016 N N . THR B 1 209 ? -17.043 24.577 108.038 1.00 45.77 227 THR B N 1
ATOM 5017 C CA . THR B 1 209 ? -17.992 25.441 107.321 1.00 45.93 227 THR B CA 1
ATOM 5018 C C . THR B 1 209 ? -18.908 26.117 108.348 1.00 49.64 227 THR B C 1
ATOM 5019 O O . THR B 1 209 ? -19.116 27.338 108.277 1.00 50.37 227 THR B O 1
ATOM 5023 N N . ASP B 1 210 ? -19.412 25.326 109.316 1.00 45.12 228 ASP B N 1
ATOM 5024 C CA . ASP B 1 210 ? -20.290 25.807 110.383 1.00 47.58 228 ASP B CA 1
ATOM 5025 C C . ASP B 1 210 ? -19.574 25.874 111.726 1.00 51.28 228 ASP B C 1
ATOM 5026 O O . ASP B 1 210 ? -18.638 25.102 112.002 1.00 47.70 228 ASP B O 1
ATOM 5031 N N . SER B 1 211 ? -20.029 26.818 112.552 1.00 49.61 229 SER B N 1
ATOM 5032 C CA . SER B 1 211 ? -19.569 27.011 113.928 1.00 50.81 229 SER B CA 1
ATOM 5033 C C . SER B 1 211 ? -20.362 26.048 114.831 1.00 56.31 229 SER B C 1
ATOM 5034 O O . SER B 1 211 ? -21.582 25.952 114.707 1.00 56.89 229 SER B O 1
ATOM 5037 N N . GLY B 1 212 ? -19.666 25.320 115.690 1.00 54.25 230 GLY B N 1
ATOM 5038 C CA . GLY B 1 212 ? -20.279 24.355 116.599 1.00 54.49 230 GLY B CA 1
ATOM 5039 C C . GLY B 1 212 ? -20.261 22.943 116.042 1.00 54.95 230 GLY B C 1
ATOM 5040 O O . GLY B 1 212 ? -19.562 22.670 115.058 1.00 54.92 230 GLY B O 1
ATOM 5041 N N . VAL B 1 213 ? -21.004 22.018 116.675 1.00 49.85 231 VAL B N 1
ATOM 5042 C CA . VAL B 1 213 ? -21.028 20.613 116.244 1.00 49.16 231 VAL B CA 1
ATOM 5043 C C . VAL B 1 213 ? -22.463 20.109 116.122 1.00 52.78 231 VAL B C 1
ATOM 5044 O O . VAL B 1 213 ? -23.387 20.713 116.679 1.00 53.44 231 VAL B O 1
ATOM 5048 N N . SER B 1 214 ? -22.638 19.000 115.397 1.00 45.98 232 SER B N 1
ATOM 5049 C CA . SER B 1 214 ? -23.953 18.410 115.149 1.00 45.55 232 SER B CA 1
ATOM 5050 C C . SER B 1 214 ? -24.580 17.832 116.421 1.00 50.18 232 SER B C 1
ATOM 5051 O O . SER B 1 214 ? -23.912 17.204 117.238 1.00 48.25 232 SER B O 1
ATOM 5054 N N . VAL B 1 215 ? -25.877 18.095 116.582 1.00 51.02 233 VAL B N 1
ATOM 5055 C CA . VAL B 1 215 ? -26.697 17.600 117.691 1.00 52.73 233 VAL B CA 1
ATOM 5056 C C . VAL B 1 215 ? -27.921 16.923 117.027 1.00 55.59 233 VAL B C 1
ATOM 5057 O O . VAL B 1 215 ? -28.945 17.572 116.797 1.00 57.43 233 VAL B O 1
ATOM 5061 N N . PRO B 1 216 ? -27.797 15.632 116.647 1.00 49.96 234 PRO B N 1
ATOM 5062 C CA . PRO B 1 216 ? -28.916 14.948 115.962 1.00 50.61 234 PRO B CA 1
ATOM 5063 C C . PRO B 1 216 ? -30.286 15.042 116.653 1.00 56.28 234 PRO B C 1
ATOM 5064 O O . PRO B 1 216 ? -31.284 15.250 115.951 1.00 55.42 234 PRO B O 1
ATOM 5068 N N . ARG B 1 217 ? -30.361 14.911 117.999 1.00 54.36 235 ARG B N 1
ATOM 5069 C CA . ARG B 1 217 ? -31.658 14.947 118.692 1.00 56.61 235 ARG B CA 1
ATOM 5070 C C . ARG B 1 217 ? -32.367 16.317 118.563 1.00 62.95 235 ARG B C 1
ATOM 5071 O O . ARG B 1 217 ? -33.584 16.376 118.706 1.00 63.29 235 ARG B O 1
ATOM 5079 N N . GLU B 1 218 ? -31.600 17.399 118.325 1.00 62.02 236 GLU B N 1
ATOM 5080 C CA . GLU B 1 218 ? -32.120 18.759 118.169 1.00 65.19 236 GLU B CA 1
ATOM 5081 C C . GLU B 1 218 ? -32.317 19.068 116.706 1.00 69.12 236 GLU B C 1
ATOM 5082 O O . GLU B 1 218 ? -32.661 20.191 116.353 1.00 69.97 236 GLU B O 1
ATOM 5088 N N . ASN B 1 219 ? -32.049 18.070 115.837 1.00 65.48 237 ASN B N 1
ATOM 5089 C CA . ASN B 1 219 ? -32.100 18.169 114.386 1.00 63.88 237 ASN B CA 1
ATOM 5090 C C . ASN B 1 219 ? -31.151 19.276 113.917 1.00 65.31 237 ASN B C 1
ATOM 5091 O O . ASN B 1 219 ? -31.467 20.063 113.026 1.00 65.64 237 ASN B O 1
ATOM 5096 N N . GLN B 1 220 ? -29.975 19.344 114.566 1.00 59.58 238 GLN B N 1
ATOM 5097 C CA . GLN B 1 220 ? -28.943 20.336 114.260 1.00 58.11 238 GLN B CA 1
ATOM 5098 C C . GLN B 1 220 ? -27.782 19.637 113.583 1.00 58.85 238 GLN B C 1
ATOM 5099 O O . GLN B 1 220 ? -26.892 19.140 114.257 1.00 57.35 238 GLN B O 1
ATOM 5105 N N . TRP B 1 221 ? -27.816 19.549 112.247 1.00 54.06 239 TRP B N 1
ATOM 5106 C CA . TRP B 1 221 ? -26.760 18.890 111.494 1.00 52.01 239 TRP B CA 1
ATOM 5107 C C . TRP B 1 221 ? -25.874 19.947 110.865 1.00 58.49 239 TRP B C 1
ATOM 5108 O O . TRP B 1 221 ? -26.340 20.756 110.050 1.00 61.82 239 TRP B O 1
ATOM 5119 N N . LYS B 1 222 ? -24.622 19.982 111.300 1.00 51.36 240 LYS B N 1
ATOM 5120 C CA . LYS B 1 222 ? -23.654 20.981 110.876 1.00 49.40 240 LYS B CA 1
ATOM 5121 C C . LYS B 1 222 ? -22.584 20.372 109.992 1.00 48.94 240 LYS B C 1
ATOM 5122 O O . LYS B 1 222 ? -22.295 19.178 110.101 1.00 47.54 240 LYS B O 1
ATOM 5128 N N . GLN B 1 223 ? -22.008 21.201 109.113 1.00 43.54 241 GLN B N 1
ATOM 5129 C CA . GLN B 1 223 ? -20.911 20.801 108.246 1.00 41.73 241 GLN B CA 1
ATOM 5130 C C . GLN B 1 223 ? -19.615 21.263 108.921 1.00 44.74 241 GLN B C 1
ATOM 5131 O O . GLN B 1 223 ? -19.373 22.469 109.077 1.00 42.69 241 GLN B O 1
ATOM 5137 N N . THR B 1 224 ? -18.855 20.289 109.444 1.00 41.29 242 THR B N 1
ATOM 5138 C CA . THR B 1 224 ? -17.648 20.583 110.220 1.00 41.59 242 THR B CA 1
ATOM 5139 C C . THR B 1 224 ? -16.461 19.759 109.723 1.00 42.76 242 THR B C 1
ATOM 5140 O O . THR B 1 224 ? -16.634 18.758 109.025 1.00 41.47 242 THR B O 1
ATOM 5144 N N . ALA B 1 225 ? -15.258 20.189 110.108 1.00 37.95 243 ALA B N 1
ATOM 5145 C CA . ALA B 1 225 ? -13.986 19.606 109.703 1.00 37.01 243 ALA B CA 1
ATOM 5146 C C . ALA B 1 225 ? -13.929 18.080 109.897 1.00 40.99 243 ALA B C 1
ATOM 5147 O O . ALA B 1 225 ? -13.469 17.381 108.987 1.00 38.83 243 ALA B O 1
ATOM 5149 N N . VAL B 1 226 ? -14.416 17.552 111.046 1.00 38.87 244 VAL B N 1
ATOM 5150 C CA . VAL B 1 226 ? -14.309 16.098 111.254 1.00 37.82 244 VAL B CA 1
ATOM 5151 C C . VAL B 1 226 ? -15.663 15.437 111.500 1.00 41.97 244 VAL B C 1
ATOM 5152 O O . VAL B 1 226 ? -15.712 14.264 111.870 1.00 41.04 244 VAL B O 1
ATOM 5156 N N . HIS B 1 227 ? -16.753 16.162 111.215 1.00 39.68 245 HIS B N 1
ATOM 5157 C CA . HIS B 1 227 ? -18.126 15.650 111.206 1.00 40.40 245 HIS B CA 1
ATOM 5158 C C . HIS B 1 227 ? -18.532 14.967 112.519 1.00 45.12 245 HIS B C 1
ATOM 5159 O O . HIS B 1 227 ? -19.213 13.937 112.496 1.00 45.30 245 HIS B O 1
ATOM 5166 N N . SER B 1 228 ? -18.118 15.537 113.664 1.00 42.55 246 SER B N 1
ATOM 5167 C CA . SER B 1 228 ? -18.475 14.981 114.964 1.00 43.04 246 SER B CA 1
ATOM 5168 C C . SER B 1 228 ? -19.964 15.232 115.255 1.00 49.54 246 SER B C 1
ATOM 5169 O O . SER B 1 228 ? -20.579 16.115 114.643 1.00 49.60 246 SER B O 1
ATOM 5172 N N . HIS B 1 229 ? -20.540 14.460 116.182 1.00 47.87 247 HIS B N 1
ATOM 5173 C CA . HIS B 1 229 ? -21.940 14.616 116.560 1.00 50.33 247 HIS B CA 1
ATOM 5174 C C . HIS B 1 229 ? -22.199 14.092 117.948 1.00 52.70 247 HIS B C 1
ATOM 5175 O O . HIS B 1 229 ? -21.588 13.121 118.373 1.00 51.05 247 HIS B O 1
ATOM 5182 N N . PHE B 1 230 ? -23.202 14.647 118.600 1.00 50.50 248 PHE B N 1
ATOM 5183 C CA . PHE B 1 230 ? -23.680 14.144 119.870 1.00 51.75 248 PHE B CA 1
ATOM 5184 C C . PHE B 1 230 ? -24.598 12.936 119.555 1.00 56.17 248 PHE B C 1
ATOM 5185 O O . PHE B 1 230 ? -24.665 12.521 118.388 1.00 53.28 248 PHE B O 1
ATOM 5193 N N . ASP B 1 231 ? -25.289 12.366 120.570 1.00 54.21 249 ASP B N 1
ATOM 5194 C CA . ASP B 1 231 ? -26.239 11.251 120.393 1.00 53.68 249 ASP B CA 1
ATOM 5195 C C . ASP B 1 231 ? -25.590 9.981 119.807 1.00 54.71 249 ASP B C 1
ATOM 5196 O O . ASP B 1 231 ? -26.298 9.158 119.207 1.00 54.54 249 ASP B O 1
ATOM 5201 N N . THR B 1 232 ? -24.273 9.796 120.020 1.00 49.36 250 THR B N 1
ATOM 5202 C CA . THR B 1 232 ? -23.583 8.573 119.571 1.00 47.29 250 THR B CA 1
ATOM 5203 C C . THR B 1 232 ? -24.211 7.397 120.332 1.00 53.14 250 THR B C 1
ATOM 5204 O O . THR B 1 232 ? -24.337 7.481 121.550 1.00 55.15 250 THR B O 1
ATOM 5208 N N . PHE B 1 233 ? -24.682 6.349 119.607 1.00 49.27 251 PHE B N 1
ATOM 5209 C CA . PHE B 1 233 ? -25.352 5.151 120.166 1.00 49.52 251 PHE B CA 1
ATOM 5210 C C . PHE B 1 233 ? -26.614 5.543 120.956 1.00 55.89 251 PHE B C 1
ATOM 5211 O O . PHE B 1 233 ? -27.034 4.823 121.882 1.00 56.52 251 PHE B O 1
ATOM 5219 N N . TYR B 1 234 ? -27.225 6.693 120.575 1.00 53.47 252 TYR B N 1
ATOM 5220 C CA . TYR B 1 234 ? -28.418 7.287 121.184 1.00 54.81 252 TYR B CA 1
ATOM 5221 C C . TYR B 1 234 ? -28.150 7.675 122.659 1.00 61.79 252 TYR B C 1
ATOM 5222 O O . TYR B 1 234 ? -29.070 7.709 123.479 1.00 62.28 252 TYR B O 1
ATOM 5231 N N . SER B 1 235 ? -26.885 8.004 122.975 1.00 58.51 253 SER B N 1
ATOM 5232 C CA . SER B 1 235 ? -26.469 8.519 124.289 1.00 60.64 253 SER B CA 1
ATOM 5233 C C . SER 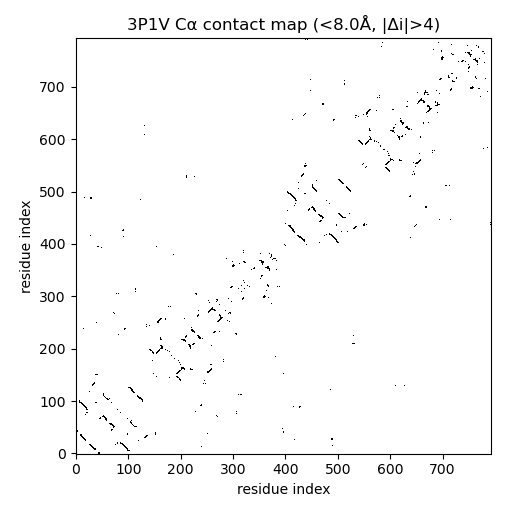B 1 235 ? -26.268 10.022 124.098 1.00 64.76 253 SER B C 1
ATOM 5234 O O . SER B 1 235 ? -25.324 10.424 123.418 1.00 63.00 253 SER B O 1
ATOM 5237 N N . ASP B 1 236 ? -27.201 10.839 124.602 1.00 63.15 254 ASP B N 1
ATOM 5238 C CA . ASP B 1 236 ? -27.250 12.297 124.410 1.00 63.72 254 ASP B CA 1
ATOM 5239 C C . ASP B 1 236 ? -25.904 13.029 124.444 1.00 65.09 254 ASP B C 1
ATOM 5240 O O . ASP B 1 236 ? -25.588 13.736 123.493 1.00 64.13 254 ASP B O 1
ATOM 5245 N N . ARG B 1 237 ? -25.135 12.887 125.517 1.00 61.59 255 ARG B N 1
ATOM 5246 C CA . ARG B 1 237 ? -23.883 13.633 125.698 1.00 61.64 255 ARG B CA 1
ATOM 5247 C C . ARG B 1 237 ? -22.663 12.940 125.103 1.00 63.78 255 ARG B C 1
ATOM 5248 O O . ARG B 1 237 ? -21.558 13.464 125.242 1.00 64.03 255 ARG B O 1
ATOM 5256 N N . TYR B 1 238 ? -22.845 11.808 124.398 1.00 58.73 256 TYR B N 1
ATOM 5257 C CA . TYR B 1 238 ? -21.696 11.118 123.816 1.00 56.12 256 TYR B CA 1
ATOM 5258 C C . TYR B 1 238 ? -21.322 11.730 122.455 1.00 57.90 256 TYR B C 1
ATOM 5259 O O . TYR B 1 238 ? -21.935 11.424 121.416 1.00 56.72 256 TYR B O 1
ATOM 5268 N N . LEU B 1 239 ? -20.287 12.593 122.485 1.00 53.53 257 LEU B N 1
ATOM 5269 C CA . LEU B 1 239 ? -19.746 13.288 121.324 1.00 52.18 257 LEU B CA 1
ATOM 5270 C C . LEU B 1 239 ? -18.578 12.493 120.731 1.00 54.14 257 LEU B C 1
ATOM 5271 O O . LEU B 1 239 ? -17.564 12.265 121.397 1.00 52.05 257 LEU B O 1
ATOM 5276 N N . THR B 1 240 ? -18.745 12.033 119.479 1.00 49.23 258 THR B N 1
ATOM 5277 C CA . THR B 1 240 ? -17.725 11.268 118.761 1.00 46.48 258 THR B CA 1
ATOM 5278 C C . THR B 1 240 ? -17.707 11.625 117.304 1.00 48.36 258 THR B C 1
ATOM 5279 O O . THR B 1 240 ? -18.641 12.256 116.803 1.00 45.82 258 THR B O 1
ATOM 5283 N N . THR B 1 241 ? -16.711 11.105 116.598 1.00 44.03 259 THR B N 1
ATOM 5284 C CA . THR B 1 241 ? -16.675 11.139 115.145 1.00 43.30 259 THR B CA 1
ATOM 5285 C C . THR B 1 241 ? -16.373 9.713 114.640 1.00 46.79 259 THR B C 1
ATOM 5286 O O . THR B 1 241 ? -15.498 9.033 115.171 1.00 46.72 259 THR B O 1
ATOM 5290 N N . SER B 1 242 ? -17.107 9.269 113.629 1.00 44.00 260 SER B N 1
ATOM 5291 C CA . SER B 1 242 ? -16.868 7.970 113.004 1.00 42.53 260 SER B CA 1
ATOM 5292 C C . SER B 1 242 ? -16.160 8.207 111.647 1.00 42.75 260 SER B C 1
ATOM 5293 O O . SER B 1 242 ? -15.809 7.251 110.930 1.00 41.01 260 SER B O 1
ATOM 5296 N N . ARG B 1 243 ? -15.909 9.504 111.331 1.00 37.27 261 ARG B N 1
ATOM 5297 C CA . ARG B 1 243 ? -15.241 9.963 110.113 1.00 34.88 261 ARG B CA 1
ATOM 5298 C C . ARG B 1 243 ? -13.745 10.117 110.382 1.00 35.81 261 ARG B C 1
ATOM 5299 O O . ARG B 1 243 ? -13.170 11.196 110.263 1.00 36.22 261 ARG B O 1
ATOM 5307 N N . VAL B 1 244 ? -13.129 9.004 110.772 1.00 33.15 262 VAL B N 1
ATOM 5308 C CA . VAL B 1 244 ? -11.722 8.883 111.130 1.00 32.92 262 VAL B CA 1
ATOM 5309 C C . VAL B 1 244 ? -10.801 9.308 109.955 1.00 34.70 262 VAL B C 1
ATOM 5310 O O . VAL B 1 244 ? -9.803 10.006 110.189 1.00 33.65 262 VAL B O 1
ATOM 5314 N N . LYS B 1 245 ? -11.158 8.963 108.704 1.00 29.47 263 LYS B N 1
ATOM 5315 C CA . LYS B 1 245 ? -10.328 9.371 107.560 1.00 28.30 263 LYS B CA 1
ATOM 5316 C C . LYS B 1 245 ? -10.227 10.905 107.478 1.00 31.54 263 LYS B C 1
ATOM 5317 O O . LYS B 1 245 ? -9.140 11.401 107.235 1.00 29.86 263 LYS B O 1
ATOM 5323 N N . SER B 1 246 ? -11.319 11.638 107.729 1.00 28.43 264 SER B N 1
ATOM 5324 C CA . SER B 1 246 ? -11.310 13.107 107.694 1.00 28.91 264 SER B CA 1
ATOM 5325 C C . SER B 1 246 ? -10.347 13.678 108.763 1.00 34.57 264 SER B C 1
ATOM 5326 O O . SER B 1 246 ? -9.643 14.648 108.487 1.00 34.65 264 SER B O 1
ATOM 5329 N N . VAL B 1 247 ? -10.271 13.035 109.950 1.00 31.47 265 VAL B N 1
ATOM 5330 C CA . VAL B 1 247 ? -9.344 13.410 111.020 1.00 29.60 265 VAL B CA 1
ATOM 5331 C C . VAL B 1 247 ? -7.894 13.301 110.498 1.00 34.26 265 VAL B C 1
ATOM 5332 O O . VAL B 1 247 ? -7.133 14.271 110.566 1.00 33.76 265 VAL B O 1
ATOM 5336 N N . HIS B 1 248 ? -7.525 12.120 109.960 1.00 29.68 266 HIS B N 1
ATOM 5337 C CA . HIS B 1 248 ? -6.178 11.863 109.489 1.00 28.55 266 HIS B CA 1
ATOM 5338 C C . HIS B 1 248 ? -5.838 12.658 108.215 1.00 31.48 266 HIS B C 1
ATOM 5339 O O . HIS B 1 248 ? -4.711 13.111 108.084 1.00 29.83 266 HIS B O 1
ATOM 5346 N N . ASN B 1 249 ? -6.814 12.920 107.351 1.00 30.11 267 ASN B N 1
ATOM 5347 C CA . ASN B 1 249 ? -6.563 13.717 106.130 1.00 29.79 267 ASN B CA 1
ATOM 5348 C C . ASN B 1 249 ? -6.176 15.160 106.499 1.00 33.77 267 ASN B C 1
ATOM 5349 O O . ASN B 1 249 ? -5.263 15.708 105.885 1.00 32.87 267 ASN B O 1
ATOM 5354 N N . ALA B 1 250 ? -6.835 15.743 107.522 1.00 29.41 268 ALA B N 1
ATOM 5355 C CA . ALA B 1 250 ? -6.547 17.102 107.997 1.00 30.42 268 ALA B CA 1
ATOM 5356 C C . ALA B 1 250 ? -5.131 17.203 108.570 1.00 34.55 268 ALA B C 1
ATOM 5357 O O . ALA B 1 250 ? -4.505 18.259 108.483 1.00 32.40 268 ALA B O 1
ATOM 5359 N N . LEU B 1 251 ? -4.610 16.081 109.112 1.00 33.90 269 LEU B N 1
ATOM 5360 C CA . LEU B 1 251 ? -3.299 16.004 109.776 1.00 33.66 269 LEU B CA 1
ATOM 5361 C C . LEU B 1 251 ? -2.162 15.571 108.869 1.00 38.07 269 LEU B C 1
ATOM 5362 O O . LEU B 1 251 ? -1.002 15.662 109.295 1.00 37.68 269 LEU B O 1
ATOM 5367 N N . ALA B 1 252 ? -2.475 15.075 107.645 1.00 33.95 270 ALA B N 1
ATOM 5368 C CA . ALA B 1 252 ? -1.457 14.608 106.693 1.00 32.80 270 ALA B CA 1
ATOM 5369 C C . ALA B 1 252 ? -0.412 15.703 106.441 1.00 37.05 270 ALA B C 1
ATOM 5370 O O . ALA B 1 252 ? -0.764 16.850 106.164 1.00 37.21 270 ALA B O 1
ATOM 5372 N N . GLY B 1 253 ? 0.853 15.345 106.563 1.00 33.83 271 GLY B N 1
ATOM 5373 C CA . GLY B 1 253 ? 1.937 16.299 106.342 1.00 34.10 271 GLY B CA 1
ATOM 5374 C C . GLY B 1 253 ? 2.440 16.972 107.596 1.00 37.47 271 GLY B C 1
ATOM 5375 O O . GLY B 1 253 ? 3.481 17.621 107.556 1.00 39.00 271 GLY B O 1
ATOM 5376 N N . ILE B 1 254 ? 1.710 16.838 108.715 1.00 32.61 272 ILE B N 1
ATOM 5377 C CA . ILE B 1 254 ? 2.159 17.360 110.023 1.00 32.25 272 ILE B CA 1
ATOM 5378 C C . ILE B 1 254 ? 2.544 16.153 110.848 1.00 36.36 272 ILE B C 1
ATOM 5379 O O . ILE B 1 254 ? 1.716 15.247 110.945 1.00 35.22 272 ILE B O 1
ATOM 5384 N N . PRO B 1 255 ? 3.759 16.071 111.457 1.00 36.10 273 PRO B N 1
ATOM 5385 C CA . PRO B 1 255 ? 4.086 14.883 112.271 1.00 35.18 273 PRO B CA 1
ATOM 5386 C C . PRO B 1 255 ? 3.096 14.681 113.422 1.00 35.70 273 PRO B C 1
ATOM 5387 O O . PRO B 1 255 ? 2.813 15.624 114.149 1.00 35.75 273 PRO B O 1
ATOM 5391 N N . TYR B 1 256 ? 2.516 13.470 113.560 1.00 31.30 274 TYR B N 1
ATOM 5392 C CA . TYR B 1 256 ? 1.584 13.211 114.665 1.00 32.52 274 TYR B CA 1
ATOM 5393 C C . TYR B 1 256 ? 1.556 11.737 115.000 1.00 36.77 274 TYR B C 1
ATOM 5394 O O . TYR B 1 256 ? 1.663 10.896 114.106 1.00 35.01 274 TYR B O 1
ATOM 5403 N N . GLU B 1 257 ? 1.358 11.445 116.291 1.00 34.15 275 GLU B N 1
ATOM 5404 C CA . GLU B 1 257 ? 1.233 10.091 116.816 1.00 34.32 275 GLU B CA 1
ATOM 5405 C C . GLU B 1 257 ? -0.083 9.928 117.563 1.00 40.16 275 GLU B C 1
ATOM 5406 O O . GLU B 1 257 ? -0.677 8.845 117.556 1.00 41.12 275 GLU B O 1
ATOM 5412 N N . HIS B 1 258 ? -0.501 10.995 118.271 1.00 36.85 276 HIS B N 1
ATOM 5413 C CA . HIS B 1 258 ? -1.707 11.016 119.089 1.00 36.53 276 HIS B CA 1
ATOM 5414 C C . HIS B 1 258 ? -2.521 12.232 118.747 1.00 39.08 276 HIS B C 1
ATOM 5415 O O . HIS B 1 258 ? -1.960 13.277 118.401 1.00 38.79 276 HIS B O 1
ATOM 5422 N N . ILE B 1 259 ? -3.848 12.087 118.832 1.00 34.52 277 ILE B N 1
ATOM 5423 C CA . ILE B 1 259 ? -4.780 13.133 118.424 1.00 35.62 277 ILE B CA 1
ATOM 5424 C C . ILE B 1 259 ? -5.713 13.565 119.548 1.00 39.07 277 ILE B C 1
ATOM 5425 O O . ILE B 1 259 ? -6.356 12.729 120.193 1.00 39.30 277 ILE B O 1
ATOM 5430 N N . ILE B 1 260 ? -5.829 14.899 119.708 1.00 36.09 278 ILE B N 1
ATOM 5431 C CA . ILE B 1 260 ? -6.756 15.576 120.601 1.00 37.23 278 ILE B CA 1
ATOM 5432 C C . ILE B 1 260 ? -7.620 16.472 119.715 1.00 42.39 278 ILE B C 1
ATOM 5433 O O . ILE B 1 260 ? -7.094 17.359 119.045 1.00 41.34 278 ILE B O 1
ATOM 5438 N N . ILE B 1 261 ? -8.928 16.218 119.683 1.00 39.88 279 ILE B N 1
ATOM 5439 C CA . ILE B 1 261 ? -9.861 17.019 118.889 1.00 40.25 279 ILE B CA 1
ATOM 5440 C C . ILE B 1 261 ? -10.632 17.919 119.839 1.00 45.00 279 ILE B C 1
ATOM 5441 O O . ILE B 1 261 ? -11.227 17.429 120.797 1.00 45.02 279 ILE B O 1
ATOM 5446 N N . LEU B 1 262 ? -10.595 19.235 119.585 1.00 43.56 280 LEU B N 1
ATOM 5447 C CA . LEU B 1 262 ? -11.328 20.221 120.386 1.00 45.36 280 LEU B CA 1
ATOM 5448 C C . LEU B 1 262 ? -12.574 20.648 119.644 1.00 50.24 280 LEU B C 1
ATOM 5449 O O . LEU B 1 262 ? -12.484 21.127 118.510 1.00 48.56 280 LEU B O 1
ATOM 5454 N N . ALA B 1 263 ? -13.741 20.470 120.276 1.00 50.52 281 ALA B N 1
ATOM 5455 C CA . ALA B 1 263 ? -15.024 20.889 119.720 1.00 49.80 281 ALA B CA 1
ATOM 5456 C C . ALA B 1 263 ? -15.398 22.279 120.254 1.00 54.45 281 ALA B C 1
ATOM 5457 O O . ALA B 1 263 ? -15.391 22.530 121.473 1.00 55.03 281 ALA B O 1
ATOM 5459 N N . ASN B 1 264 ? -15.722 23.189 119.326 1.00 51.36 282 ASN B N 1
ATOM 5460 C CA . ASN B 1 264 ? -16.071 24.576 119.624 1.00 53.79 282 ASN B CA 1
ATOM 5461 C C . ASN B 1 264 ? -17.498 24.684 120.192 1.00 60.19 282 ASN B C 1
ATOM 5462 O O . ASN B 1 264 ? -18.429 25.110 119.499 1.00 60.89 282 ASN B O 1
ATOM 5467 N N . THR B 1 265 ? -17.654 24.301 121.468 1.00 58.33 283 THR B N 1
ATOM 5468 C CA . THR B 1 265 ? -18.927 24.367 122.195 1.00 60.47 283 THR B CA 1
ATOM 5469 C C . THR B 1 265 ? -18.639 24.347 123.704 1.00 65.42 283 THR B C 1
ATOM 5470 O O . THR B 1 265 ? -17.554 23.915 124.126 1.00 63.89 283 THR B O 1
ATOM 5474 N N . ASP B 1 266 ? -19.613 24.808 124.506 1.00 63.17 284 ASP B N 1
ATOM 5475 C CA . ASP B 1 266 ? -19.496 24.854 125.964 1.00 64.47 284 ASP B CA 1
ATOM 5476 C C . ASP B 1 266 ? -20.348 23.770 126.646 1.00 68.38 284 ASP B C 1
ATOM 5477 O O . ASP B 1 266 ? -20.339 23.689 127.867 1.00 68.85 284 ASP B O 1
ATOM 5482 N N . VAL B 1 267 ? -21.070 22.930 125.881 1.00 64.92 285 VAL B N 1
ATOM 5483 C CA . VAL B 1 267 ? -21.890 21.862 126.486 1.00 65.46 285 VAL B CA 1
ATOM 5484 C C . VAL B 1 267 ? -20.984 20.681 126.892 1.00 71.13 285 VAL B C 1
ATOM 5485 O O . VAL B 1 267 ? -19.854 20.587 126.415 1.00 69.02 285 VAL B O 1
ATOM 5489 N N . TYR B 1 268 ? -21.462 19.817 127.801 1.00 70.09 286 TYR B N 1
ATOM 5490 C CA . TYR B 1 268 ? -20.683 18.675 128.267 1.00 69.13 286 TYR B CA 1
ATOM 5491 C C . TYR B 1 268 ? -20.690 17.518 127.263 1.00 68.09 286 TYR B C 1
ATOM 5492 O O . TYR B 1 268 ? -21.731 17.182 126.704 1.00 66.29 286 TYR B O 1
ATOM 5501 N N . GLY B 1 269 ? -19.543 16.883 127.099 1.00 61.99 287 GLY B N 1
ATOM 5502 C CA . GLY B 1 269 ? -19.456 15.709 126.246 1.00 59.63 287 GLY B CA 1
ATOM 5503 C C . GLY B 1 269 ? -18.118 15.417 125.622 1.00 60.26 287 GLY B C 1
ATOM 5504 O O . GLY B 1 269 ? -17.256 16.297 125.522 1.00 57.72 287 GLY B O 1
ATOM 5505 N N . GLY B 1 270 ? -17.981 14.169 125.189 1.00 57.61 288 GLY B N 1
ATOM 5506 C CA . GLY B 1 270 ? -16.789 13.669 124.525 1.00 55.20 288 GLY B CA 1
ATOM 5507 C C . GLY B 1 270 ? -16.348 12.314 125.033 1.00 58.93 288 GLY B C 1
ATOM 5508 O O . GLY B 1 270 ? -17.120 11.596 125.677 1.00 60.14 288 GLY B O 1
ATOM 5509 N N . GLY B 1 271 ? -15.104 11.975 124.732 1.00 52.77 289 GLY B N 1
ATOM 5510 C CA . GLY B 1 271 ? -14.517 10.701 125.108 1.00 52.22 289 GLY B CA 1
ATOM 5511 C C . GLY B 1 271 ? -13.189 10.469 124.433 1.00 52.57 289 GLY B C 1
ATOM 5512 O O . GLY B 1 271 ? -12.825 11.191 123.506 1.00 50.45 289 GLY B O 1
ATOM 5513 N N . GLY B 1 272 ? -12.461 9.485 124.937 1.00 49.53 290 GLY B N 1
ATOM 5514 C CA . GLY B 1 272 ? -11.159 9.088 124.423 1.00 46.92 290 GLY B CA 1
ATOM 5515 C C . GLY B 1 272 ? -11.074 7.583 124.385 1.00 49.85 290 GLY B C 1
ATOM 5516 O O . GLY B 1 272 ? -11.604 6.910 125.281 1.00 50.72 290 GLY B O 1
ATOM 5517 N N . ILE B 1 273 ? -10.458 7.047 123.321 1.00 43.28 291 ILE B N 1
ATOM 5518 C CA . ILE B 1 273 ? -10.268 5.607 123.132 1.00 41.64 291 ILE B CA 1
ATOM 5519 C C . ILE B 1 273 ? -8.809 5.371 122.774 1.00 43.07 291 ILE B C 1
ATOM 5520 O O . ILE B 1 273 ? -8.256 6.089 121.940 1.00 41.34 291 ILE B O 1
ATOM 5525 N N . TYR B 1 274 ? -8.201 4.356 123.410 1.00 40.53 292 TYR B N 1
ATOM 5526 C CA . TYR B 1 274 ? -6.805 3.948 123.260 1.00 39.00 292 TYR B CA 1
ATOM 5527 C C . TYR B 1 274 ? -6.387 3.841 121.780 1.00 40.60 292 TYR B C 1
ATOM 5528 O O . TYR B 1 274 ? -6.937 3.046 121.001 1.00 38.65 292 TYR B O 1
ATOM 5537 N N . ASN B 1 275 ? -5.416 4.696 121.408 1.00 36.69 293 ASN B N 1
ATOM 5538 C CA . ASN B 1 275 ? -4.812 4.815 120.072 1.00 34.79 293 ASN B CA 1
ATOM 5539 C C . ASN B 1 275 ? -5.892 5.016 118.954 1.00 38.84 293 ASN B C 1
ATOM 5540 O O . ASN B 1 275 ? -5.769 4.535 117.823 1.00 36.98 293 ASN B O 1
ATOM 5545 N N . SER B 1 276 ? -6.909 5.817 119.285 1.00 36.74 294 SER B N 1
ATOM 5546 C CA . SER B 1 276 ? -7.971 6.244 118.363 1.00 36.36 294 SER B CA 1
ATOM 5547 C C . SER B 1 276 ? -7.889 7.767 118.307 1.00 39.07 294 SER B C 1
ATOM 5548 O O . SER B 1 276 ? -7.279 8.314 117.389 1.00 35.71 294 SER B O 1
ATOM 5551 N N . TYR B 1 277 ? -8.397 8.442 119.358 1.00 37.62 295 TYR B N 1
ATOM 5552 C CA . TYR B 1 277 ? -8.328 9.888 119.560 1.00 37.50 295 TYR B CA 1
ATOM 5553 C C . TYR B 1 277 ? -9.018 10.266 120.845 1.00 41.89 295 TYR B C 1
ATOM 5554 O O . TYR B 1 277 ? -9.824 9.495 121.376 1.00 41.34 295 TYR B O 1
ATOM 5563 N N . THR B 1 278 ? -8.770 11.490 121.290 1.00 40.75 296 THR B N 1
ATOM 5564 C CA . THR B 1 278 ? -9.531 12.158 122.334 1.00 42.62 296 THR B CA 1
ATOM 5565 C C . THR B 1 278 ? -10.363 13.212 121.608 1.00 45.67 296 THR B C 1
ATOM 5566 O O . THR B 1 278 ? -9.837 13.917 120.749 1.00 43.51 296 THR B O 1
ATOM 5570 N N . LEU B 1 279 ? -11.629 13.354 121.974 1.00 45.06 297 LEU B N 1
ATOM 5571 C CA . LEU B 1 279 ? -12.490 14.408 121.462 1.00 45.26 297 LEU B CA 1
ATOM 5572 C C . LEU B 1 279 ? -13.279 14.966 122.665 1.00 50.70 297 LEU B C 1
ATOM 5573 O O . LEU B 1 279 ? -13.924 14.194 123.366 1.00 51.05 297 LEU B O 1
ATOM 5578 N N . THR B 1 280 ? -13.181 16.278 122.935 1.00 47.10 298 THR B N 1
ATOM 5579 C CA . THR B 1 280 ? -13.907 16.898 124.053 1.00 49.29 298 THR B CA 1
ATOM 5580 C C . THR B 1 280 ? -14.316 18.340 123.700 1.00 54.05 298 THR B C 1
ATOM 5581 O O . THR B 1 280 ? -13.762 18.939 122.778 1.00 53.10 298 THR B O 1
ATOM 5585 N N . THR B 1 281 ? -15.262 18.894 124.465 1.00 53.19 299 THR B N 1
ATOM 5586 C CA . THR B 1 281 ? -15.771 20.252 124.273 1.00 54.64 299 THR B CA 1
ATOM 5587 C C . THR B 1 281 ? -14.824 21.242 124.959 1.00 60.85 299 THR B C 1
ATOM 5588 O O . THR B 1 281 ? -14.554 21.132 126.160 1.00 62.84 299 THR B O 1
ATOM 5592 N N . ALA B 1 282 ? -14.274 22.170 124.162 1.00 57.34 300 ALA B N 1
ATOM 5593 C CA . ALA B 1 282 ? -13.246 23.121 124.588 1.00 57.95 300 ALA B CA 1
ATOM 5594 C C . ALA B 1 282 ? -13.697 24.153 125.622 1.00 65.15 300 ALA B C 1
ATOM 5595 O O . ALA B 1 282 ? -12.879 24.591 126.424 1.00 65.53 300 ALA B O 1
ATOM 5597 N N . HIS B 1 283 ? -14.963 24.567 125.595 1.00 62.43 301 HIS B N 1
ATOM 5598 C CA . HIS B 1 283 ? -15.398 25.664 126.447 1.00 65.07 301 HIS B CA 1
ATOM 5599 C C . HIS B 1 283 ? -16.309 25.231 127.608 1.00 70.22 301 HIS B C 1
ATOM 5600 O O . HIS B 1 283 ? -16.838 26.092 128.302 1.00 70.61 301 HIS B O 1
ATOM 5607 N N . HIS B 1 284 ? -16.435 23.917 127.872 1.00 68.12 302 HIS B N 1
ATOM 5608 C CA . HIS B 1 284 ? -17.184 23.469 129.043 1.00 70.02 302 HIS B CA 1
ATOM 5609 C C . HIS B 1 284 ? -16.337 23.847 130.305 1.00 76.28 302 HIS B C 1
ATOM 5610 O O . HIS B 1 284 ? -15.105 23.774 130.248 1.00 74.33 302 HIS B O 1
ATOM 5617 N N . PRO B 1 285 ? -16.950 24.260 131.442 1.00 75.84 303 PRO B N 1
ATOM 5618 C CA . PRO B 1 285 ? -16.146 24.691 132.605 1.00 77.26 303 PRO B CA 1
ATOM 5619 C C . PRO B 1 285 ? -15.126 23.675 133.143 1.00 78.86 303 PRO B C 1
ATOM 5620 O O . PRO B 1 285 ? -14.106 24.091 133.693 1.00 77.56 303 PRO B O 1
ATOM 5632 N N . PHE B 1 287 ? -13.293 21.620 131.284 1.00 64.77 305 PHE B N 1
ATOM 5633 C CA . PHE B 1 287 ? -12.397 21.257 130.172 1.00 62.35 305 PHE B CA 1
ATOM 5634 C C . PHE B 1 287 ? -11.007 20.762 130.640 1.00 64.47 305 PHE B C 1
ATOM 5635 O O . PHE B 1 287 ? -10.586 19.676 130.241 1.00 60.42 305 PHE B O 1
ATOM 5643 N N . LYS B 1 288 ? -10.298 21.572 131.444 1.00 63.16 306 LYS B N 1
ATOM 5644 C CA . LYS B 1 288 ? -8.931 21.282 131.887 1.00 62.44 306 LYS B CA 1
ATOM 5645 C C . LYS B 1 288 ? -8.810 19.860 132.480 1.00 64.25 306 LYS B C 1
ATOM 5646 O O . LYS B 1 288 ? -8.061 19.073 131.884 1.00 61.99 306 LYS B O 1
ATOM 5652 N N . PRO B 1 289 ? -9.562 19.440 133.535 1.00 61.33 307 PRO B N 1
ATOM 5653 C CA . PRO B 1 289 ? -9.413 18.052 134.011 1.00 60.04 307 PRO B CA 1
ATOM 5654 C C . PRO B 1 289 ? -9.992 16.991 133.052 1.00 62.46 307 PRO B C 1
ATOM 5655 O O . PRO B 1 289 ? -9.425 15.905 132.961 1.00 61.03 307 PRO B O 1
ATOM 5659 N N . VAL B 1 290 ? -11.080 17.304 132.311 1.00 58.89 308 VAL B N 1
ATOM 5660 C CA . VAL B 1 290 ? -11.760 16.355 131.409 1.00 56.11 308 VAL B CA 1
ATOM 5661 C C . VAL B 1 290 ? -10.855 15.950 130.223 1.00 58.49 308 VAL B C 1
ATOM 5662 O O . VAL B 1 290 ? -10.741 14.752 129.950 1.00 55.77 308 VAL B O 1
ATOM 5666 N N . VAL B 1 291 ? -10.210 16.915 129.537 1.00 54.67 309 VAL B N 1
ATOM 5667 C CA . VAL B 1 291 ? -9.337 16.597 128.408 1.00 51.42 309 VAL B CA 1
ATOM 5668 C C . VAL B 1 291 ? -8.197 15.644 128.851 1.00 54.81 309 VAL B C 1
ATOM 5669 O O . VAL B 1 291 ? -7.837 14.732 128.105 1.00 52.93 309 VAL B O 1
ATOM 5673 N N . VAL B 1 292 ? -7.699 15.812 130.084 1.00 52.60 310 VAL B N 1
ATOM 5674 C CA . VAL B 1 292 ? -6.604 14.999 130.620 1.00 52.60 310 VAL B CA 1
ATOM 5675 C C . VAL B 1 292 ? -7.118 13.593 130.963 1.00 55.57 310 VAL B C 1
ATOM 5676 O O . VAL B 1 292 ? -6.422 12.617 130.675 1.00 53.19 310 VAL B O 1
ATOM 5680 N N . HIS B 1 293 ? -8.344 13.489 131.527 1.00 53.12 311 HIS B N 1
ATOM 5681 C CA . HIS B 1 293 ? -8.990 12.201 131.791 1.00 52.08 311 HIS B CA 1
ATOM 5682 C C . HIS B 1 293 ? -9.096 11.399 130.466 1.00 52.61 311 HIS B C 1
ATOM 5683 O O . HIS B 1 293 ? -8.760 10.212 130.443 1.00 48.77 311 HIS B O 1
ATOM 5690 N N . GLU B 1 294 ? -9.557 12.060 129.371 1.00 48.93 312 GLU B N 1
ATOM 5691 C CA . GLU B 1 294 ? -9.733 11.419 128.066 1.00 46.39 312 GLU B CA 1
ATOM 5692 C C . GLU B 1 294 ? -8.395 11.020 127.475 1.00 49.10 312 GLU B C 1
ATOM 5693 O O . GLU B 1 294 ? -8.288 9.930 126.904 1.00 47.45 312 GLU B O 1
ATOM 5699 N N . PHE B 1 295 ? -7.377 11.897 127.608 1.00 45.84 313 PHE B N 1
ATOM 5700 C CA . PHE B 1 295 ? -6.019 11.613 127.145 1.00 44.46 313 PHE B CA 1
ATOM 5701 C C . PHE B 1 295 ? -5.461 10.378 127.916 1.00 49.28 313 PHE B C 1
ATOM 5702 O O . PHE B 1 295 ? -4.714 9.596 127.336 1.00 46.92 313 PHE B O 1
ATOM 5710 N N . GLY B 1 296 ? -5.914 10.176 129.167 1.00 48.25 314 GLY B N 1
ATOM 5711 C CA . GLY B 1 296 ? -5.593 9.003 129.978 1.00 48.60 314 GLY B CA 1
ATOM 5712 C C . GLY B 1 296 ? -5.989 7.731 129.237 1.00 49.75 314 GLY B C 1
ATOM 5713 O O . GLY B 1 296 ? -5.231 6.762 129.205 1.00 47.56 314 GLY B O 1
ATOM 5714 N N . HIS B 1 297 ? -7.157 7.748 128.580 1.00 45.38 315 HIS B N 1
ATOM 5715 C CA . HIS B 1 297 ? -7.617 6.643 127.727 1.00 43.34 315 HIS B CA 1
ATOM 5716 C C . HIS B 1 297 ? -6.861 6.584 126.415 1.00 44.78 315 HIS B C 1
ATOM 5717 O O . HIS B 1 297 ? -6.251 5.561 126.112 1.00 42.93 315 HIS B O 1
ATOM 5724 N N . SER B 1 298 ? -6.950 7.655 125.600 1.00 41.99 316 SER B N 1
ATOM 5725 C CA . SER B 1 298 ? -6.423 7.667 124.223 1.00 40.41 316 SER B CA 1
ATOM 5726 C C . SER B 1 298 ? -4.898 7.498 124.159 1.00 44.77 316 SER B C 1
ATOM 5727 O O . SER B 1 298 ? -4.437 6.741 123.304 1.00 43.94 316 SER B O 1
ATOM 5730 N N . PHE B 1 299 ? -4.129 8.136 125.062 1.00 42.02 317 PHE B N 1
ATOM 5731 C CA . PHE B 1 299 ? -2.675 7.963 125.078 1.00 40.85 317 PHE B CA 1
ATOM 5732 C C . PHE B 1 299 ? -2.247 6.885 126.093 1.00 45.38 317 PHE B C 1
ATOM 5733 O O . PHE B 1 299 ? -1.476 5.998 125.741 1.00 43.24 317 PHE B O 1
ATOM 5741 N N . GLY B 1 300 ? -2.727 6.984 127.329 1.00 43.90 318 GLY B N 1
ATOM 5742 C CA . GLY B 1 300 ? -2.328 6.084 128.409 1.00 45.13 318 GLY B CA 1
ATOM 5743 C C . GLY B 1 300 ? -2.893 4.680 128.351 1.00 47.90 318 GLY B C 1
ATOM 5744 O O . GLY B 1 300 ? -2.335 3.773 128.977 1.00 46.54 318 GLY B O 1
ATOM 5745 N N . GLY B 1 301 ? -4.015 4.509 127.641 1.00 43.72 319 GLY B N 1
ATOM 5746 C CA . GLY B 1 301 ? -4.716 3.226 127.557 1.00 42.87 319 GLY B CA 1
ATOM 5747 C C . GLY B 1 301 ? -5.292 2.829 128.909 1.00 45.82 319 GLY B C 1
ATOM 5748 O O . GLY B 1 301 ? -5.475 1.642 129.196 1.00 45.17 319 GLY B O 1
ATOM 5749 N N . LEU B 1 302 ? -5.544 3.830 129.761 1.00 42.88 320 LEU B N 1
ATOM 5750 C CA . LEU B 1 302 ? -6.076 3.637 131.121 1.00 45.14 320 LEU B CA 1
ATOM 5751 C C . LEU B 1 302 ? -7.590 3.385 131.082 1.00 51.75 320 LEU B C 1
ATOM 5752 O O . LEU B 1 302 ? -8.270 3.823 130.151 1.00 50.20 320 LEU B O 1
ATOM 5757 N N . ALA B 1 303 ? -8.113 2.670 132.097 1.00 51.14 321 ALA B N 1
ATOM 5758 C CA . ALA B 1 303 ? -9.548 2.402 132.194 1.00 51.72 321 ALA B CA 1
ATOM 5759 C C . ALA B 1 303 ? -10.224 3.421 133.085 1.00 58.95 321 ALA B C 1
ATOM 5760 O O . ALA B 1 303 ? -9.553 4.109 133.867 1.00 60.14 321 ALA B O 1
ATOM 5762 N N . ASP B 1 304 ? -11.566 3.486 133.022 1.00 57.33 322 ASP B N 1
ATOM 5763 C CA . ASP B 1 304 ? -12.308 4.319 133.958 1.00 58.98 322 ASP B CA 1
ATOM 5764 C C . ASP B 1 304 ? -12.292 3.633 135.302 1.00 63.99 322 ASP B C 1
ATOM 5765 O O . ASP B 1 304 ? -12.465 2.414 135.374 1.00 63.26 322 ASP B O 1
ATOM 5770 N N . GLU B 1 305 ? -12.039 4.400 136.362 1.00 63.97 323 GLU B N 1
ATOM 5771 C CA . GLU B 1 305 ? -11.972 3.866 137.719 1.00 65.47 323 GLU B CA 1
ATOM 5772 C C . GLU B 1 305 ? -13.271 4.093 138.486 1.00 73.61 323 GLU B C 1
ATOM 5773 O O . GLU B 1 305 ? -13.385 3.648 139.631 1.00 73.15 323 GLU B O 1
ATOM 5779 N N . TYR B 1 306 ? -14.253 4.768 137.863 1.00 73.86 324 TYR B N 1
ATOM 5780 C CA . TYR B 1 306 ? -15.535 4.957 138.527 1.00 77.85 324 TYR B CA 1
ATOM 5781 C C . TYR B 1 306 ? -16.345 3.657 138.397 1.00 87.12 324 TYR B C 1
ATOM 5782 O O . TYR B 1 306 ? -16.176 2.900 137.433 1.00 84.50 324 TYR B O 1
ATOM 5791 N N . PHE B 1 307 ? -17.101 3.348 139.470 1.00 90.60 325 PHE B N 1
ATOM 5792 C CA . PHE B 1 307 ? -17.888 2.128 139.641 1.00 93.55 325 PHE B CA 1
ATOM 5793 C C . PHE B 1 307 ? -19.327 2.241 139.085 1.00 104.20 325 PHE B C 1
ATOM 5794 O O . PHE B 1 307 ? -20.042 1.234 139.071 1.00 104.75 325 PHE B O 1
ATOM 5796 N N . TYR B 1 308 ? -19.747 3.440 138.615 1.00 105.19 326 TYR B N 1
ATOM 5797 C CA . TYR B 1 308 ? -21.100 3.646 138.094 1.00 107.80 326 TYR B CA 1
ATOM 5798 C C . TYR B 1 308 ? -21.130 3.343 136.587 1.00 112.60 326 TYR B C 1
ATOM 5799 O O . TYR B 1 308 ? -20.125 3.551 135.903 1.00 110.46 326 TYR B O 1
ATOM 5808 N N . ASP B 1 309 ? -22.233 2.779 136.078 1.00 111.46 327 ASP B N 1
ATOM 5809 C CA . ASP B 1 309 ? -22.274 2.432 134.655 1.00 109.97 327 ASP B CA 1
ATOM 5810 C C . ASP B 1 309 ? -22.731 3.607 133.791 1.00 115.09 327 ASP B C 1
ATOM 5811 O O . ASP B 1 309 ? -23.594 4.388 134.195 1.00 116.47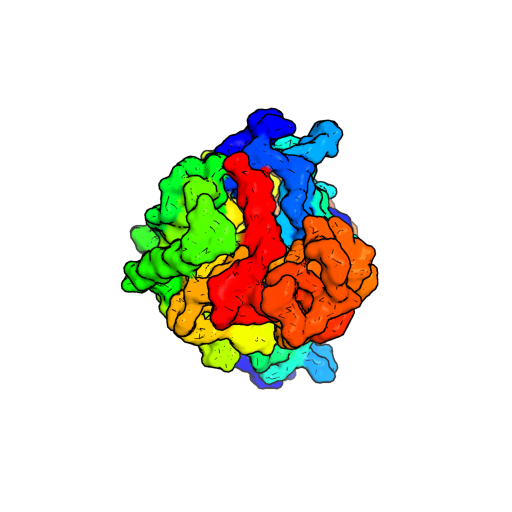 327 ASP B O 1
ATOM 5816 N N . ASN B 1 310 ? -22.145 3.719 132.586 1.00 110.61 328 ASN B N 1
ATOM 5817 C CA . ASN B 1 310 ? -22.480 4.753 131.602 1.00 109.88 328 ASN B CA 1
ATOM 5818 C C . ASN B 1 310 ? -23.827 4.453 130.955 1.00 115.18 328 ASN B C 1
ATOM 5819 O O . ASN B 1 310 ? -24.313 3.323 131.064 1.00 115.43 328 ASN B O 1
ATOM 5824 N N . ASP B 1 311 ? -24.405 5.430 130.219 1.00 112.37 329 ASP B N 1
ATOM 5825 C CA . ASP B 1 311 ? -25.643 5.217 129.457 1.00 112.88 329 ASP B CA 1
ATOM 5826 C C . ASP B 1 311 ? -25.366 4.163 128.359 1.00 116.38 329 ASP B C 1
ATOM 5827 O O . ASP B 1 311 ? -26.301 3.643 127.747 1.00 116.39 329 ASP B O 1
ATOM 5829 N N . VAL B 1 312 ? -24.044 3.842 128.188 1.00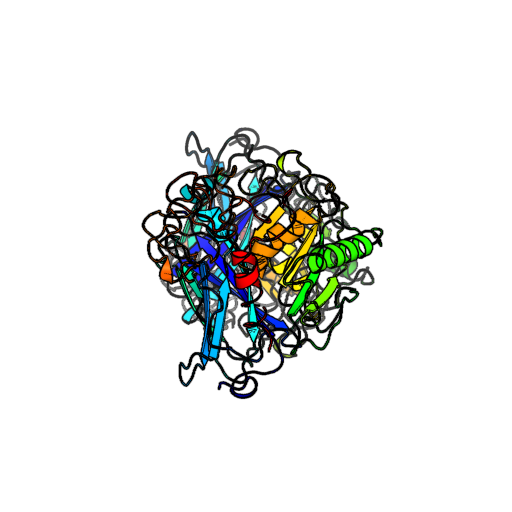 111.85 330 VAL B N 1
ATOM 5830 C CA . VAL B 1 312 ? -23.287 2.908 127.338 1.00 110.02 330 VAL B CA 1
ATOM 5831 C C . VAL B 1 312 ? -22.340 3.737 126.440 1.00 112.37 330 VAL B C 1
ATOM 5832 O O . VAL B 1 312 ? -21.680 4.661 126.921 1.00 112.08 330 VAL B O 1
ATOM 5836 N N . THR B 1 316 ? -18.324 -4.741 129.735 1.00 76.97 334 THR B N 1
ATOM 5837 C CA . THR B 1 316 ? -16.970 -4.496 129.227 1.00 74.23 334 THR B CA 1
ATOM 5838 C C . THR B 1 316 ? -15.909 -5.365 129.932 1.00 76.45 334 THR B C 1
ATOM 5839 O O . THR B 1 316 ? -14.911 -5.702 129.293 1.00 75.96 334 THR B O 1
ATOM 5843 N N . TYR B 1 317 ? -16.083 -5.702 131.237 1.00 71.73 335 TYR B N 1
ATOM 5844 C CA . TYR B 1 317 ? -15.047 -6.479 131.919 1.00 70.58 335 TYR B CA 1
ATOM 5845 C C . TYR B 1 317 ? -15.564 -7.765 132.582 1.00 78.38 335 TYR B C 1
ATOM 5846 O O . TYR B 1 317 ? -16.008 -7.711 133.733 1.00 81.09 335 TYR B O 1
ATOM 5855 N N . PRO B 1 318 ? -15.428 -8.947 131.917 1.00 75.07 336 PRO B N 1
ATOM 5856 C CA . PRO B 1 318 ? -15.801 -10.218 132.580 1.00 76.93 336 PRO B CA 1
ATOM 5857 C C . PRO B 1 318 ? -14.991 -10.387 133.862 1.00 82.07 336 PRO B C 1
ATOM 5858 O O . PRO B 1 318 ? -13.796 -10.093 133.870 1.00 80.66 336 PRO B O 1
ATOM 5862 N N . LEU B 1 319 ? -15.641 -10.808 134.952 1.00 81.13 337 LEU B N 1
ATOM 5863 C CA . LEU B 1 319 ? -14.990 -10.903 136.256 1.00 82.80 337 LEU B CA 1
ATOM 5864 C C . LEU B 1 319 ? -13.969 -12.042 136.349 1.00 85.82 337 LEU B C 1
ATOM 5865 O O . LEU B 1 319 ? -13.087 -11.989 137.213 1.00 86.41 337 LEU B O 1
ATOM 5870 N N . ASP B 1 320 ? -14.051 -13.034 135.445 1.00 79.83 338 ASP B N 1
ATOM 5871 C CA . ASP B 1 320 ? -13.121 -14.166 135.420 1.00 79.30 338 ASP B CA 1
ATOM 5872 C C . ASP B 1 320 ? -11.935 -13.922 134.453 1.00 78.62 338 ASP B C 1
ATOM 5873 O O . ASP B 1 320 ? -11.130 -14.835 134.236 1.00 78.43 338 ASP B O 1
ATOM 5878 N N . VAL B 1 321 ? -11.802 -12.689 133.915 1.00 71.20 339 VAL B N 1
ATOM 5879 C CA . VAL B 1 321 ? -10.716 -12.326 132.989 1.00 68.71 339 VAL B CA 1
ATOM 5880 C C . VAL B 1 321 ? -9.932 -11.130 133.546 1.00 68.03 339 VAL B C 1
ATOM 5881 O O . VAL B 1 321 ? -10.550 -10.159 133.984 1.00 67.43 339 VAL B O 1
ATOM 5885 N N . GLU B 1 322 ? -8.580 -11.178 133.489 1.00 61.05 340 GLU B N 1
ATOM 5886 C CA . GLU B 1 322 ? -7.779 -10.032 133.914 1.00 59.52 340 GLU B CA 1
ATOM 5887 C C . GLU B 1 322 ? -7.838 -8.947 132.837 1.00 62.98 340 GLU B C 1
ATOM 5888 O O . GLU B 1 322 ? -7.468 -9.225 131.687 1.00 61.46 340 GLU B O 1
ATOM 5894 N N . PRO B 1 323 ? -8.295 -7.708 133.142 1.00 58.45 341 PRO B N 1
ATOM 5895 C CA . PRO B 1 323 ? -8.298 -6.672 132.093 1.00 55.66 341 PRO B CA 1
ATOM 5896 C C . PRO B 1 323 ? -6.880 -6.359 131.613 1.00 56.25 341 PRO B C 1
ATOM 5897 O O . PRO B 1 323 ? -5.940 -6.511 132.386 1.00 56.23 341 PRO B O 1
ATOM 5901 N N . TRP B 1 324 ? -6.711 -5.933 130.348 1.00 51.70 342 TRP B N 1
ATOM 5902 C CA . TRP B 1 324 ? -5.378 -5.573 129.837 1.00 49.63 342 TRP B CA 1
ATOM 5903 C C . TRP B 1 324 ? -4.974 -4.185 130.362 1.00 50.97 342 TRP B C 1
ATOM 5904 O O . TRP B 1 324 ? -3.789 -3.871 130.386 1.00 50.11 342 TRP B O 1
ATOM 5915 N N . GLU B 1 325 ? -5.963 -3.362 130.797 1.00 48.71 343 GLU B N 1
ATOM 5916 C CA . GLU B 1 325 ? -5.723 -2.027 131.365 1.00 48.27 343 GLU B CA 1
ATOM 5917 C C . GLU B 1 325 ? -5.006 -2.188 132.689 1.00 54.65 343 GLU B C 1
ATOM 5918 O O . GLU B 1 325 ? -5.310 -3.097 133.458 1.00 56.30 343 GLU B O 1
ATOM 5924 N N . GLN B 1 326 ? -4.030 -1.322 132.927 1.00 51.30 344 GLN B N 1
ATOM 5925 C CA . GLN B 1 326 ? -3.096 -1.367 134.047 1.00 51.79 344 GLN B CA 1
ATOM 5926 C C . GLN B 1 326 ? -3.602 -0.820 135.378 1.00 57.50 344 GLN B C 1
ATOM 5927 O O . GLN B 1 326 ? -3.020 -1.158 136.411 1.00 58.14 344 GLN B O 1
ATOM 5933 N N . ASN B 1 327 ? -4.645 0.025 135.366 1.00 54.43 345 ASN B N 1
ATOM 5934 C CA . ASN B 1 327 ? -5.151 0.689 136.562 1.00 56.05 345 ASN B CA 1
ATOM 5935 C C . ASN B 1 327 ? -6.451 0.070 137.144 1.00 63.32 345 ASN B C 1
ATOM 5936 O O . ASN B 1 327 ? -7.053 0.656 138.040 1.00 65.33 345 ASN B O 1
ATOM 5941 N N . ILE B 1 328 ? -6.879 -1.094 136.641 1.00 59.34 346 ILE B N 1
ATOM 5942 C CA . ILE B 1 328 ? -8.031 -1.821 137.193 1.00 60.11 346 ILE B CA 1
ATOM 5943 C C . ILE B 1 328 ? -7.651 -3.300 137.209 1.00 63.32 346 ILE B C 1
ATOM 5944 O O . ILE B 1 328 ? -6.797 -3.720 136.426 1.00 61.28 346 ILE B O 1
ATOM 5949 N N . SER B 1 329 ? -8.261 -4.077 138.107 1.00 62.40 347 SER B N 1
ATOM 5950 C CA . SER B 1 329 ? -8.003 -5.508 138.219 1.00 62.40 347 SER B CA 1
ATOM 5951 C C . SER B 1 329 ? -9.239 -6.287 138.677 1.00 70.09 347 SER B C 1
ATOM 5952 O O . SER B 1 329 ? -10.034 -5.788 139.481 1.00 70.69 347 SER B O 1
ATOM 5955 N N . THR B 1 330 ? -9.390 -7.516 138.150 1.00 67.92 348 THR B N 1
ATOM 5956 C CA . THR B 1 330 ? -10.435 -8.464 138.561 1.00 69.89 348 THR B CA 1
ATOM 5957 C C . THR B 1 330 ? -9.821 -9.472 139.536 1.00 75.10 348 THR B C 1
ATOM 5958 O O . THR B 1 330 ? -10.500 -10.395 139.985 1.00 77.13 348 THR B O 1
ATOM 5962 N N . ARG B 1 331 ? -8.504 -9.313 139.792 1.00 71.48 349 ARG B N 1
ATOM 5963 C CA . ARG B 1 331 ? -7.642 -10.095 140.686 1.00 73.08 349 ARG B CA 1
ATOM 5964 C C . ARG B 1 331 ? -7.453 -11.549 140.186 1.00 78.34 349 ARG B C 1
ATOM 5965 O O . ARG B 1 331 ? -7.134 -12.454 140.966 1.00 80.50 349 ARG B O 1
ATOM 5973 N N . VAL B 1 332 ? -7.555 -11.730 138.862 1.00 73.54 350 VAL B N 1
ATOM 5974 C CA . VAL B 1 332 ? -7.371 -12.989 138.133 1.00 72.81 350 VAL B CA 1
ATOM 5975 C C . VAL B 1 332 ? -5.858 -13.196 137.975 1.00 75.51 350 VAL B C 1
ATOM 5976 O O . VAL B 1 332 ? -5.352 -14.290 138.212 1.00 76.42 350 VAL B O 1
ATOM 5980 N N . ASN B 1 333 ? -5.144 -12.121 137.622 1.00 70.33 351 ASN B N 1
ATOM 5981 C CA . ASN B 1 333 ? -3.694 -12.088 137.478 1.00 69.31 351 ASN B CA 1
ATOM 5982 C C . ASN B 1 333 ? -3.198 -10.753 138.054 1.00 71.03 351 ASN B C 1
ATOM 5983 O O . ASN B 1 333 ? -2.637 -9.908 137.346 1.00 68.39 351 ASN B O 1
ATOM 5988 N N . PHE B 1 334 ? -3.430 -10.571 139.362 1.00 67.71 352 PHE B N 1
ATOM 5989 C CA . PHE B 1 334 ? -3.111 -9.343 140.073 1.00 66.63 352 PHE B CA 1
ATOM 5990 C C . PHE B 1 334 ? -1.593 -9.078 140.156 1.00 70.13 352 PHE B C 1
ATOM 5991 O O . PHE B 1 334 ? -1.211 -7.909 140.212 1.00 69.14 352 PHE B O 1
ATOM 5999 N N . ALA B 1 335 ? -0.735 -10.127 140.087 1.00 67.08 353 ALA B N 1
ATOM 6000 C CA . ALA B 1 335 ? 0.726 -9.958 140.093 1.00 66.83 353 ALA B CA 1
ATOM 6001 C C . ALA B 1 335 ? 1.224 -9.200 138.831 1.00 68.02 353 ALA B C 1
ATOM 6002 O O . ALA B 1 335 ? 2.286 -8.585 138.872 1.00 68.02 353 ALA B O 1
ATOM 6004 N N . SER B 1 336 ? 0.436 -9.205 137.736 1.00 62.18 354 SER B N 1
ATOM 6005 C CA . SER B 1 336 ? 0.762 -8.467 136.508 1.00 59.56 354 SER B CA 1
ATOM 6006 C C . SER B 1 336 ? 0.355 -6.984 136.654 1.00 63.54 354 SER B C 1
ATOM 6007 O O . SER B 1 336 ? 0.621 -6.176 135.764 1.00 62.06 354 SER B O 1
ATOM 6010 N N . LYS B 1 337 ? -0.299 -6.630 137.781 1.00 61.14 355 LYS B N 1
ATOM 6011 C CA . LYS B 1 337 ? -0.785 -5.274 137.983 1.00 60.32 355 LYS B CA 1
ATOM 6012 C C . LYS B 1 337 ? 0.044 -4.519 139.033 1.00 67.04 355 LYS B C 1
ATOM 6013 O O . LYS B 1 337 ? 1.252 -4.367 138.828 1.00 67.03 355 LYS B O 1
ATOM 6019 N N . TRP B 1 338 ? -0.580 -4.018 140.123 1.00 64.97 356 TRP B N 1
ATOM 6020 C CA . TRP B 1 338 ? 0.131 -3.210 141.108 1.00 64.89 356 TRP B CA 1
ATOM 6021 C C . TRP B 1 338 ? 0.378 -3.941 142.438 1.00 70.87 356 TRP B C 1
ATOM 6022 O O . TRP B 1 338 ? 0.630 -3.292 143.461 1.00 71.89 356 TRP B O 1
ATOM 6033 N N . LYS B 1 339 ? 0.408 -5.292 142.404 1.00 67.24 357 LYS B N 1
ATOM 6034 C CA . LYS B 1 339 ? 0.745 -6.133 143.559 1.00 68.54 357 LYS B CA 1
ATOM 6035 C C . LYS B 1 339 ? 2.120 -5.721 144.120 1.00 71.70 357 LYS B C 1
ATOM 6036 O O . LYS B 1 339 ? 2.274 -5.654 145.344 1.00 72.76 357 LYS B O 1
ATOM 6042 N N . ASP B 1 340 ? 3.091 -5.394 143.221 1.00 64.78 358 ASP B N 1
ATOM 6043 C CA . ASP B 1 340 ? 4.453 -4.975 143.577 1.00 64.62 358 ASP B CA 1
ATOM 6044 C C . ASP B 1 340 ? 4.503 -3.581 144.256 1.00 67.88 358 ASP B C 1
ATOM 6045 O O . ASP B 1 340 ? 5.539 -3.205 144.783 1.00 69.03 358 ASP B O 1
ATOM 6058 N N . LEU B 1 342 ? 1.796 -2.677 146.404 1.00 73.80 360 LEU B N 1
ATOM 6059 C CA . LEU B 1 342 ? 0.900 -2.841 147.542 1.00 77.67 360 LEU B CA 1
ATOM 6060 C C . LEU B 1 342 ? 1.723 -3.162 148.813 1.00 85.77 360 LEU B C 1
ATOM 6061 O O . LEU B 1 342 ? 2.505 -4.121 148.800 1.00 85.42 360 LEU B O 1
ATOM 6066 N N . PRO B 1 343 ? 1.599 -2.357 149.905 1.00 85.02 361 PRO B N 1
ATOM 6067 C CA . PRO B 1 343 ? 2.381 -2.648 151.124 1.00 87.18 361 PRO B CA 1
ATOM 6068 C C . PRO B 1 343 ? 2.057 -4.015 151.710 1.00 92.58 361 PRO B C 1
ATOM 6069 O O . PRO B 1 343 ? 0.942 -4.515 151.531 1.00 91.34 361 PRO B O 1
ATOM 6073 N N . SER B 1 344 ? 3.056 -4.630 152.374 1.00 91.27 362 SER B N 1
ATOM 6074 C CA . SER B 1 344 ? 2.898 -5.946 152.979 1.00 92.74 362 SER B CA 1
ATOM 6075 C C . SER B 1 344 ? 1.767 -5.903 154.013 1.00 98.12 362 SER B C 1
ATOM 6076 O O . SER B 1 344 ? 1.689 -4.965 154.816 1.00 97.72 362 SER B O 1
ATOM 6079 N N . GLY B 1 345 ? 0.861 -6.869 153.916 1.00 94.16 363 GLY B N 1
ATOM 6080 C CA . GLY B 1 345 ? -0.253 -6.998 154.844 1.00 95.05 363 GLY B CA 1
ATOM 6081 C C . GLY B 1 345 ? -1.395 -6.023 154.667 1.00 96.06 363 GLY B C 1
ATOM 6082 O O . GLY B 1 345 ? -2.224 -5.889 155.570 1.00 96.65 363 GLY B O 1
ATOM 6083 N N . ALA B 1 346 ? -1.461 -5.350 153.505 1.00 89.08 364 ALA B N 1
ATOM 6084 C CA . ALA B 1 346 ? -2.561 -4.442 153.188 1.00 87.89 364 ALA B CA 1
ATOM 6085 C C . ALA B 1 346 ? -3.847 -5.253 153.069 1.00 91.85 364 ALA B C 1
ATOM 6086 O O . ALA B 1 346 ? -3.817 -6.322 152.454 1.00 91.49 364 ALA B O 1
ATOM 6088 N N . PRO B 1 347 ? -4.963 -4.819 153.694 1.00 88.79 365 PRO B N 1
ATOM 6089 C CA . PRO B 1 347 ? -6.209 -5.590 153.576 1.00 88.78 365 PRO B CA 1
ATOM 6090 C C . PRO B 1 347 ? -6.765 -5.525 152.163 1.00 89.97 365 PRO B C 1
ATOM 6091 O O . PRO B 1 347 ? -6.667 -4.487 151.505 1.00 86.58 365 PRO B O 1
ATOM 6095 N N . ILE B 1 348 ? -7.303 -6.654 151.689 1.00 86.76 366 ILE B N 1
ATOM 6096 C CA . ILE B 1 348 ? -7.919 -6.789 150.377 1.00 84.84 366 ILE B CA 1
ATOM 6097 C C . ILE B 1 348 ? -9.357 -7.312 150.590 1.00 88.94 366 ILE B C 1
ATOM 6098 O O . ILE B 1 348 ? -9.526 -8.430 151.082 1.00 89.16 366 ILE B O 1
ATOM 6103 N N . PRO B 1 349 ? -10.400 -6.529 150.238 1.00 84.67 367 PRO B N 1
ATOM 6104 C CA . PRO B 1 349 ? -10.348 -5.157 149.695 1.00 82.63 367 PRO B CA 1
ATOM 6105 C C . PRO B 1 349 ? -9.928 -4.141 150.756 1.00 89.24 367 PRO B C 1
ATOM 6106 O O . PRO B 1 349 ? -10.046 -4.415 151.958 1.00 91.71 367 PRO B O 1
ATOM 6110 N N . THR B 1 350 ? -9.415 -2.984 150.333 1.00 84.08 368 THR B N 1
ATOM 6111 C CA . THR B 1 350 ? -8.999 -1.948 151.286 1.00 84.51 368 THR B CA 1
ATOM 6112 C C . THR B 1 350 ? -10.259 -1.194 151.765 1.00 87.17 368 THR B C 1
ATOM 6113 O O . THR B 1 350 ? -10.966 -0.637 150.922 1.00 85.15 368 THR B O 1
ATOM 6117 N N . PRO B 1 351 ? -10.579 -1.168 153.083 1.00 84.65 369 PRO B N 1
ATOM 6118 C CA . PRO B 1 351 ? -11.763 -0.406 153.529 1.00 85.27 369 PRO B CA 1
ATOM 6119 C C . PRO B 1 351 ? -11.593 1.096 153.284 1.00 86.49 369 PRO B C 1
ATOM 6120 O O . PRO B 1 351 ? -10.509 1.625 153.526 1.00 86.59 369 PRO B O 1
ATOM 6124 N N . ILE B 1 352 ? -12.668 1.776 152.821 1.00 80.23 370 ILE B N 1
ATOM 6125 C CA . ILE B 1 352 ? -12.765 3.220 152.527 1.00 79.46 370 ILE B CA 1
ATOM 6126 C C . ILE B 1 352 ? -12.359 4.082 153.745 1.00 86.26 370 ILE B C 1
ATOM 6127 O O . ILE B 1 352 ? -11.787 5.158 153.562 1.00 85.55 370 ILE B O 1
ATOM 6132 N N . ALA B 1 353 ? -12.626 3.602 154.977 1.00 84.93 371 ALA B N 1
ATOM 6133 C CA . ALA B 1 353 ? -12.267 4.317 156.205 1.00 86.50 371 ALA B CA 1
ATOM 6134 C C . ALA B 1 353 ? -10.737 4.342 156.429 1.00 91.02 371 ALA B C 1
ATOM 6135 O O . ALA B 1 353 ? -10.237 5.149 157.224 1.00 91.06 371 ALA B O 1
ATOM 6137 N N . GLU B 1 354 ? -10.000 3.449 155.740 1.00 86.98 372 GLU B N 1
ATOM 6138 C CA . GLU B 1 354 ? -8.544 3.345 155.891 1.00 85.93 372 GLU B CA 1
ATOM 6139 C C . GLU B 1 354 ? -7.795 3.940 154.679 1.00 87.70 372 GLU B C 1
ATOM 6140 O O . GLU B 1 354 ? -6.605 3.654 154.525 1.00 87.65 372 GLU B O 1
ATOM 6146 N N . LYS B 1 355 ? -8.466 4.801 153.859 1.00 82.84 373 LYS B N 1
ATOM 6147 C CA . LYS B 1 355 ? -7.894 5.391 152.632 1.00 79.92 373 LYS B CA 1
ATOM 6148 C C . LYS B 1 355 ? -6.632 6.240 152.903 1.00 86.66 373 LYS B C 1
ATOM 6149 O O . LYS B 1 355 ? -5.748 6.250 152.046 1.00 86.93 373 LYS B O 1
ATOM 6155 N N . LYS B 1 356 ? -6.546 6.931 154.077 1.00 86.64 374 LYS B N 1
ATOM 6156 C CA A LYS B 1 356 ? -5.379 7.758 154.414 0.50 86.62 374 LYS B CA 1
ATOM 6157 C CA B LYS B 1 356 ? -5.387 7.757 154.460 0.50 86.85 374 LYS B CA 1
ATOM 6158 C C . LYS B 1 356 ? -4.149 6.873 154.658 1.00 90.04 374 LYS B C 1
ATOM 6159 O O . LYS B 1 356 ? -3.036 7.259 154.288 1.00 89.40 374 LYS B O 1
ATOM 6170 N N . LYS B 1 357 ? -4.353 5.672 155.223 1.00 85.86 375 LYS B N 1
ATOM 6171 C CA . LYS B 1 357 ? -3.276 4.715 155.474 1.00 84.61 375 LYS B CA 1
ATOM 6172 C C . LYS B 1 357 ? -2.814 4.044 154.180 1.00 86.15 375 LYS B C 1
ATOM 6173 O O . LYS B 1 357 ? -1.668 3.594 154.118 1.00 85.54 375 LYS B O 1
ATOM 6179 N N . TYR B 1 358 ? -3.690 3.965 153.149 1.00 81.57 376 TYR B N 1
ATOM 6180 C CA . TYR B 1 358 ? -3.317 3.252 151.941 1.00 78.46 376 TYR B CA 1
ATOM 6181 C C . TYR B 1 358 ? -3.479 4.087 150.654 1.00 80.12 376 TYR B C 1
ATOM 6182 O O . TYR B 1 358 ? -4.432 3.849 149.903 1.00 76.57 376 TYR B O 1
ATOM 6191 N N . PRO B 1 359 ? -2.502 4.993 150.334 1.00 77.09 377 PRO B N 1
ATOM 6192 C CA . PRO B 1 359 ? -2.561 5.733 149.045 1.00 75.00 377 PRO B CA 1
ATOM 6193 C C . PRO B 1 359 ? -2.601 4.783 147.839 1.00 76.83 377 PRO B C 1
ATOM 6194 O O . PRO B 1 359 ? -3.091 5.157 146.761 1.00 73.42 377 PRO B O 1
ATOM 6198 N N . VAL B 1 360 ? -2.065 3.556 148.036 1.00 74.79 378 VAL B N 1
ATOM 6199 C CA . VAL B 1 360 ? -2.094 2.423 147.106 1.00 73.75 378 VAL B CA 1
ATOM 6200 C C . VAL B 1 360 ? -2.740 1.247 147.864 1.00 79.98 378 VAL B C 1
ATOM 6201 O O . VAL B 1 360 ? -2.158 0.719 148.824 1.00 80.16 378 VAL B O 1
ATOM 6205 N N . GLY B 1 361 ? -3.949 0.890 147.442 1.00 76.19 379 GLY B N 1
ATOM 6206 C CA . GLY B 1 361 ? -4.698 -0.216 148.020 1.00 76.75 379 GLY B CA 1
ATOM 6207 C C . GLY B 1 361 ? -5.369 -1.059 146.959 1.00 78.65 379 GLY B C 1
ATOM 6208 O O . GLY B 1 361 ? -4.995 -1.007 145.785 1.00 74.76 379 GLY B O 1
ATOM 6209 N N . VAL B 1 362 ? -6.346 -1.867 147.378 1.00 76.76 380 VAL B N 1
ATOM 6210 C CA . VAL B 1 362 ? -7.142 -2.679 146.459 1.00 75.44 380 VAL B CA 1
ATOM 6211 C C . VAL B 1 362 ? -8.581 -2.297 146.765 1.00 78.56 380 VAL B C 1
ATOM 6212 O O . VAL B 1 362 ? -9.249 -2.942 147.567 1.00 78.98 380 VAL B O 1
ATOM 6216 N N . TYR B 1 363 ? -9.018 -1.184 146.181 1.00 74.01 381 TYR B N 1
ATOM 6217 C CA . TYR B 1 363 ? -10.325 -0.599 146.430 1.00 74.18 381 TYR B CA 1
ATOM 6218 C C . TYR B 1 363 ? -11.364 -1.199 145.518 1.00 78.06 381 TYR B C 1
ATOM 6219 O O . TYR B 1 363 ? -11.226 -1.119 144.299 1.00 75.07 381 TYR B O 1
ATOM 6228 N N . GLU B 1 364 ? -12.405 -1.809 146.111 1.00 78.01 382 GLU B N 1
ATOM 6229 C CA . GLU B 1 364 ? -13.478 -2.438 145.345 1.00 78.13 382 GLU B CA 1
ATOM 6230 C C . GLU B 1 364 ? -14.307 -1.368 144.661 1.00 82.13 382 GLU B C 1
ATOM 6231 O O . GLU B 1 364 ? -14.692 -0.372 145.284 1.00 83.75 382 GLU B O 1
ATOM 6237 N N . GLY B 1 365 ? -14.507 -1.562 143.367 1.00 75.89 383 GLY B N 1
ATOM 6238 C CA . GLY B 1 365 ? -15.228 -0.628 142.520 1.00 75.57 383 GLY B CA 1
ATOM 6239 C C . GLY B 1 365 ? -14.310 -0.031 141.471 1.00 78.40 383 GLY B C 1
ATOM 6240 O O . GLY B 1 365 ? -13.257 0.524 141.787 1.00 77.26 383 GLY B O 1
ATOM 6241 N N . GLY B 1 366 ? -14.722 -0.136 140.227 1.00 73.47 384 GLY B N 1
ATOM 6242 C CA . GLY B 1 366 ? -13.965 0.371 139.095 1.00 71.27 384 GLY B CA 1
ATOM 6243 C C . GLY B 1 366 ? -14.423 -0.313 137.835 1.00 74.15 384 GLY B C 1
ATOM 6244 O O . GLY B 1 366 ? -15.161 -1.300 137.905 1.00 75.03 384 GLY B O 1
ATOM 6245 N N . GLY B 1 367 ? -14.025 0.234 136.695 1.00 68.83 385 GLY B N 1
ATOM 6246 C CA . GLY B 1 367 ? -14.389 -0.322 135.399 1.00 67.85 385 GLY B CA 1
ATOM 6247 C C . GLY B 1 367 ? -15.878 -0.540 135.238 1.00 75.64 385 GLY B C 1
ATOM 6248 O O . GLY B 1 367 ? -16.296 -1.557 134.676 1.00 75.94 385 GLY B O 1
ATOM 6249 N N . TYR B 1 368 ? -16.693 0.419 135.750 1.00 73.88 386 TYR B N 1
ATOM 6250 C CA . TYR B 1 368 ? -18.166 0.472 135.686 1.00 74.84 386 TYR B CA 1
ATOM 6251 C C . TYR B 1 368 ? -18.875 -0.573 136.580 1.00 82.69 386 TYR B C 1
ATOM 6252 O O . TYR B 1 368 ? -20.094 -0.722 136.447 1.00 84.78 386 TYR B O 1
ATOM 6261 N N . SER B 1 369 ? -18.150 -1.256 137.507 1.00 79.17 387 SER B N 1
ATOM 6262 C CA . SER B 1 369 ? -18.764 -2.229 138.425 1.00 80.70 387 SER B CA 1
ATOM 6263 C C . SER B 1 369 ? -18.375 -1.959 139.858 1.00 85.88 387 SER B C 1
ATOM 6264 O O . SER B 1 369 ? -17.192 -1.775 140.151 1.00 83.93 387 SER B O 1
ATOM 6267 N N . ALA B 1 370 ? -19.370 -1.964 140.766 1.00 85.50 388 ALA B N 1
ATOM 6268 C CA . ALA B 1 370 ? -19.139 -1.742 142.196 1.00 86.75 388 ALA B CA 1
ATOM 6269 C C . ALA B 1 370 ? -18.503 -2.973 142.866 1.00 91.43 388 ALA B C 1
ATOM 6270 O O . ALA B 1 370 ? -17.856 -2.825 143.906 1.00 92.12 388 ALA B O 1
ATOM 6272 N N . LYS B 1 371 ? -18.681 -4.179 142.283 1.00 87.55 389 LYS B N 1
ATOM 6273 C CA . LYS B 1 371 ? -18.126 -5.417 142.853 1.00 88.14 389 LYS B CA 1
ATOM 6274 C C . LYS B 1 371 ? -17.354 -6.238 141.814 1.00 88.68 389 LYS B C 1
ATOM 6275 O O . LYS B 1 371 ? -17.703 -6.225 140.632 1.00 87.07 389 LYS B O 1
ATOM 6277 N N . GLY B 1 372 ? -16.331 -6.956 142.274 1.00 83.15 390 GLY B N 1
ATOM 6278 C CA . GLY B 1 372 ? -15.535 -7.832 141.418 1.00 80.74 390 GLY B CA 1
ATOM 6279 C C . GLY B 1 372 ? -14.417 -7.166 140.641 1.00 79.84 390 GLY B C 1
ATOM 6280 O O . GLY B 1 372 ? -13.524 -7.854 140.132 1.00 77.83 390 GLY B O 1
ATOM 6281 N N . ILE B 1 373 ? -14.473 -5.826 140.518 1.00 74.31 391 ILE B N 1
ATOM 6282 C CA . ILE B 1 373 ? -13.437 -5.022 139.860 1.00 71.10 391 ILE B CA 1
ATOM 6283 C C . ILE B 1 373 ? -12.860 -4.086 140.930 1.00 75.86 391 ILE B C 1
ATOM 6284 O O . ILE B 1 373 ? -13.589 -3.620 141.804 1.00 76.67 391 ILE B O 1
ATOM 6289 N N . TYR B 1 374 ? -11.536 -3.879 140.888 1.00 71.73 392 TYR B N 1
ATOM 6290 C CA . TYR B 1 374 ? -10.775 -3.121 141.875 1.00 72.01 392 TYR B CA 1
ATOM 6291 C C . TYR B 1 374 ? -9.912 -2.054 141.215 1.00 71.96 392 TYR B C 1
ATOM 6292 O O . TYR B 1 374 ? -9.467 -2.227 140.080 1.00 67.33 392 TYR B O 1
ATOM 6301 N N . ARG B 1 375 ? -9.687 -0.951 141.941 1.00 68.81 393 ARG B N 1
ATOM 6302 C CA . ARG B 1 375 ? -8.907 0.206 141.510 1.00 67.07 393 ARG B CA 1
ATOM 6303 C C . ARG B 1 375 ? -7.770 0.458 142.537 1.00 71.38 393 ARG B C 1
ATOM 6304 O O . ARG B 1 375 ? -7.844 -0.025 143.674 1.00 73.41 393 ARG B O 1
ATOM 6312 N N . PRO B 1 376 ? -6.690 1.172 142.150 1.00 66.04 394 PRO B N 1
ATOM 6313 C CA . PRO B 1 376 ? -5.509 1.247 143.030 1.00 65.90 394 PRO B CA 1
ATOM 6314 C C . PRO B 1 376 ? -5.548 2.288 144.137 1.00 69.48 394 PRO B C 1
ATOM 6315 O O . PRO B 1 376 ? -4.710 2.235 145.033 1.00 69.27 394 PRO B O 1
ATOM 6319 N N . ALA B 1 377 ? -6.482 3.238 144.074 1.00 66.23 395 ALA B N 1
ATOM 6320 C CA . ALA B 1 377 ? -6.590 4.299 145.075 1.00 67.91 395 ALA B CA 1
ATOM 6321 C C . ALA B 1 377 ? -8.050 4.643 145.306 1.00 75.08 395 ALA B C 1
ATOM 6322 O O . ALA B 1 377 ? -8.898 4.304 144.473 1.00 73.85 395 ALA B O 1
ATOM 6324 N N . TYR B 1 378 ? -8.366 5.289 146.443 1.00 75.25 396 TYR B N 1
ATOM 6325 C CA . TYR B 1 378 ? -9.753 5.643 146.708 1.00 76.77 396 TYR B CA 1
ATOM 6326 C C . TYR B 1 378 ? -10.303 6.536 145.590 1.00 78.85 396 TYR B C 1
ATOM 6327 O O . TYR B 1 378 ? -11.451 6.359 145.187 1.00 78.36 396 TYR B O 1
ATOM 6336 N N . ASP B 1 379 ? -9.477 7.471 145.091 1.00 74.58 397 ASP B N 1
ATOM 6337 C CA . ASP B 1 379 ? -9.855 8.409 144.038 1.00 73.54 397 ASP B CA 1
ATOM 6338 C C . ASP B 1 379 ? -8.655 8.665 143.102 1.00 74.56 397 ASP B C 1
ATOM 6339 O O . ASP B 1 379 ? -7.509 8.385 143.466 1.00 75.08 397 ASP B O 1
ATOM 6344 N N . CYS B 1 380 ? -8.952 9.099 141.867 1.00 67.42 398 CYS B N 1
ATOM 6345 C CA . CYS B 1 380 ? -7.983 9.365 140.796 1.00 64.76 398 CYS B CA 1
ATOM 6346 C C . CYS B 1 380 ? -8.633 10.204 139.708 1.00 68.29 398 CYS B C 1
ATOM 6347 O O . CYS B 1 380 ? -9.859 10.211 139.590 1.00 69.38 398 CYS B O 1
ATOM 6350 N N . ARG B 1 381 ? -7.809 10.831 138.849 1.00 63.50 399 ARG B N 1
ATOM 6351 C CA . ARG B 1 381 ? -8.259 11.526 137.638 1.00 61.93 399 ARG B CA 1
ATOM 6352 C C . ARG B 1 381 ? -9.121 10.565 136.781 1.00 63.41 399 ARG B C 1
ATOM 6353 O O . ARG B 1 381 ? -10.075 11.002 136.139 1.00 62.94 399 ARG B O 1
ATOM 6369 N N . LYS B 1 383 ? -11.090 8.327 137.936 1.00 60.65 401 LYS B N 1
ATOM 6370 C CA . LYS B 1 383 ? -12.345 8.077 138.644 1.00 62.11 401 LYS B CA 1
ATOM 6371 C C . LYS B 1 383 ? -13.262 9.311 138.591 1.00 68.35 401 LYS B C 1
ATOM 6372 O O . LYS B 1 383 ? -14.457 9.162 138.322 1.00 67.38 401 LYS B O 1
ATOM 6378 N N . THR B 1 384 ? -12.730 10.503 138.954 1.00 66.93 402 THR B N 1
ATOM 6379 C CA . THR B 1 384 ? -13.512 11.740 139.042 1.00 68.02 402 THR B CA 1
ATOM 6380 C C . THR B 1 384 ? -12.775 12.921 138.418 1.00 72.54 402 THR B C 1
ATOM 6381 O O . THR B 1 384 ? -11.543 12.957 138.361 1.00 70.10 402 THR B O 1
ATOM 6385 N N . ASN B 1 385 ? -13.557 13.918 137.997 1.00 73.04 403 ASN B N 1
ATOM 6386 C CA . ASN B 1 385 ? -13.021 15.124 137.393 1.00 73.65 403 ASN B CA 1
ATOM 6387 C C . ASN B 1 385 ? -12.543 16.094 138.449 1.00 80.51 403 ASN B C 1
ATOM 6388 O O . ASN B 1 385 ? -11.681 16.917 138.161 1.00 81.22 403 ASN B O 1
ATOM 6393 N N . GLU B 1 386 ? -13.051 15.965 139.685 1.00 79.51 404 GLU B N 1
ATOM 6394 C CA . GLU B 1 386 ? -12.774 16.893 140.775 1.00 81.34 404 GLU B CA 1
ATOM 6395 C C . GLU B 1 386 ? -11.531 16.538 141.580 1.00 84.00 404 GLU B C 1
ATOM 6396 O O . GLU B 1 386 ? -10.976 17.429 142.234 1.00 84.89 404 GLU B O 1
ATOM 6402 N N . TYR B 1 387 ? -11.069 15.273 141.529 1.00 77.94 405 TYR B N 1
ATOM 6403 C CA . TYR B 1 387 ? -9.850 14.866 142.242 1.00 76.43 405 TYR B CA 1
ATOM 6404 C C . TYR B 1 387 ? -8.621 15.530 141.559 1.00 78.25 405 TYR B C 1
ATOM 6405 O O . TYR B 1 387 ? -8.636 15.662 140.338 1.00 76.24 405 TYR B O 1
ATOM 6414 N N . PRO B 1 388 ? -7.585 15.999 142.305 1.00 75.60 406 PRO B N 1
ATOM 6415 C CA . PRO B 1 388 ? -6.494 16.777 141.668 1.00 74.56 406 PRO B CA 1
ATOM 6416 C C . PRO B 1 388 ? -5.453 16.064 140.780 1.00 77.06 406 PRO B C 1
ATOM 6417 O O . PRO B 1 388 ? -4.733 16.760 140.050 1.00 75.90 406 PRO B O 1
ATOM 6421 N N . GLU B 1 389 ? -5.282 14.739 140.887 1.00 71.68 407 GLU B N 1
ATOM 6422 C CA . GLU B 1 389 ? -4.204 14.099 140.135 1.00 68.53 407 GLU B CA 1
ATOM 6423 C C . GLU B 1 389 ? -4.482 12.653 139.773 1.00 68.61 407 GLU B C 1
ATOM 6424 O O . GLU B 1 389 ? -5.449 12.066 140.259 1.00 68.93 407 GLU B O 1
ATOM 6430 N N . PHE B 1 390 ? -3.607 12.070 138.936 1.00 61.74 408 PHE B N 1
ATOM 6431 C CA . PHE B 1 390 ? -3.630 10.639 138.642 1.00 59.05 408 PHE B CA 1
ATOM 6432 C C . PHE B 1 390 ? -3.136 9.906 139.879 1.00 63.37 408 PHE B C 1
ATOM 6433 O O . PHE B 1 390 ? -2.221 10.400 140.552 1.00 62.05 408 PHE B O 1
ATOM 6441 N N . CYS B 1 391 ? -3.710 8.728 140.171 1.00 60.40 409 CYS B N 1
ATOM 6442 C CA . CYS B 1 391 ? -3.285 7.909 141.301 1.00 61.34 409 CYS B CA 1
ATOM 6443 C C . CYS B 1 391 ? -1.835 7.395 141.032 1.00 64.66 409 CYS B C 1
ATOM 6444 O O . CYS B 1 391 ? -1.378 7.458 139.878 1.00 62.53 409 CYS B O 1
ATOM 6447 N N . PRO B 1 392 ? -1.097 6.899 142.057 1.00 62.64 410 PRO B N 1
ATOM 6448 C CA . PRO B 1 392 ? 0.289 6.453 141.809 1.00 61.63 410 PRO B CA 1
ATOM 6449 C C . PRO B 1 392 ? 0.452 5.355 140.736 1.00 62.30 410 PRO B C 1
ATOM 6450 O O . PRO B 1 392 ? 1.473 5.328 140.050 1.00 58.68 410 PRO B O 1
ATOM 6454 N N . VAL B 1 393 ? -0.550 4.472 140.581 1.00 59.17 411 VAL B N 1
ATOM 6455 C CA . VAL B 1 393 ? -0.497 3.354 139.636 1.00 57.60 411 VAL B CA 1
ATOM 6456 C C . VAL B 1 393 ? -0.738 3.871 138.204 1.00 60.19 411 VAL B C 1
ATOM 6457 O O . VAL B 1 393 ? -0.071 3.400 137.277 1.00 59.60 411 VAL B O 1
ATOM 6461 N N . CYS B 1 394 ? -1.644 4.871 138.034 1.00 56.26 412 CYS B N 1
ATOM 6462 C CA . CYS B 1 394 ? -1.881 5.525 136.742 1.00 54.79 412 CYS B CA 1
ATOM 6463 C C . CYS B 1 394 ? -0.620 6.285 136.347 1.00 57.87 412 CYS B C 1
ATOM 6464 O O . CYS B 1 394 ? -0.215 6.228 135.184 1.00 55.72 412 CYS B O 1
ATOM 6467 N N . GLN B 1 395 ? 0.025 6.969 137.328 1.00 55.21 413 GLN B N 1
ATOM 6468 C CA . GLN B 1 395 ? 1.261 7.707 137.055 1.00 55.14 413 GLN B CA 1
ATOM 6469 C C . GLN B 1 395 ? 2.378 6.782 136.578 1.00 57.84 413 GLN B C 1
ATOM 6470 O O . GLN B 1 395 ? 3.057 7.123 135.602 1.00 56.61 413 GLN B O 1
ATOM 6476 N N . ARG B 1 396 ? 2.554 5.606 137.240 1.00 53.66 414 ARG B N 1
ATOM 6477 C CA . ARG B 1 396 ? 3.569 4.626 136.827 1.00 51.35 414 ARG B CA 1
ATOM 6478 C C . ARG B 1 396 ? 3.270 4.136 135.406 1.00 51.97 414 ARG B C 1
ATOM 6479 O O . ARG B 1 396 ? 4.178 4.089 134.574 1.00 49.96 414 ARG B O 1
ATOM 6487 N N . ALA B 1 397 ? 1.992 3.786 135.134 1.00 48.65 415 ALA B N 1
ATOM 6488 C CA . ALA B 1 397 ? 1.537 3.300 133.828 1.00 46.67 415 ALA B CA 1
ATOM 6489 C C . ALA B 1 397 ? 1.824 4.318 132.719 1.00 47.67 415 ALA B C 1
ATOM 6490 O O . ALA B 1 397 ? 2.261 3.912 131.642 1.00 43.94 415 ALA B O 1
ATOM 6492 N N . ILE B 1 398 ? 1.601 5.636 132.992 1.00 45.75 416 ILE B N 1
ATOM 6493 C CA . ILE B 1 398 ? 1.848 6.727 132.028 1.00 44.79 416 ILE B CA 1
ATOM 6494 C C . ILE B 1 398 ? 3.357 6.867 131.815 1.00 47.70 416 ILE B C 1
ATOM 6495 O O . ILE B 1 398 ? 3.772 7.030 130.667 1.00 45.71 416 ILE B O 1
ATOM 6500 N N . ARG B 1 399 ? 4.183 6.785 132.909 1.00 46.57 417 ARG B N 1
ATOM 6501 C CA . ARG B 1 399 ? 5.644 6.832 132.774 1.00 46.26 417 ARG B CA 1
ATOM 6502 C C . ARG B 1 399 ? 6.122 5.697 131.868 1.00 47.91 417 ARG B C 1
ATOM 6503 O O . ARG B 1 399 ? 6.988 5.916 131.009 1.00 45.32 417 ARG B O 1
ATOM 6511 N N . ARG B 1 400 ? 5.543 4.483 132.051 1.00 46.43 418 ARG B N 1
ATOM 6512 C CA . ARG B 1 400 ? 5.895 3.305 131.236 1.00 46.32 418 ARG B CA 1
ATOM 6513 C C . ARG B 1 400 ? 5.519 3.534 129.760 1.00 47.64 418 ARG B C 1
ATOM 6514 O O . ARG B 1 400 ? 6.296 3.174 128.879 1.00 48.25 418 ARG B O 1
ATOM 6535 N N . ILE B 1 402 ? 5.338 6.505 128.096 1.00 42.52 420 ILE B N 1
ATOM 6536 C CA . ILE B 1 402 ? 6.306 7.497 127.590 1.00 42.74 420 ILE B CA 1
ATOM 6537 C C . ILE B 1 402 ? 7.690 6.849 127.359 1.00 49.12 420 ILE B C 1
ATOM 6538 O O . ILE B 1 402 ? 8.292 7.067 126.303 1.00 47.43 420 ILE B O 1
ATOM 6543 N N . GLU B 1 403 ? 8.191 6.066 128.352 1.00 47.93 421 GLU B N 1
ATOM 6544 C CA . GLU B 1 403 ? 9.483 5.366 128.276 1.00 47.32 421 GLU B CA 1
ATOM 6545 C C . GLU B 1 403 ? 9.489 4.344 127.131 1.00 49.52 421 GLU B C 1
ATOM 6546 O O . GLU B 1 403 ? 10.521 4.134 126.488 1.00 49.32 421 GLU B O 1
ATOM 6552 N N . PHE B 1 404 ? 8.330 3.715 126.876 1.00 44.87 422 PHE B N 1
ATOM 6553 C CA . PHE B 1 404 ? 8.196 2.756 125.788 1.00 43.71 422 PHE B CA 1
ATOM 6554 C C . PHE B 1 404 ? 8.319 3.465 124.423 1.00 44.76 422 PHE B C 1
ATOM 6555 O O . PHE B 1 404 ? 9.013 2.975 123.538 1.00 41.52 422 PHE B O 1
ATOM 6563 N N . TYR B 1 405 ? 7.614 4.589 124.256 1.00 43.49 423 TYR B N 1
ATOM 6564 C CA . TYR B 1 405 ? 7.552 5.298 122.976 1.00 42.63 423 TYR B CA 1
ATOM 6565 C C . TYR B 1 405 ? 8.831 6.074 122.642 1.00 47.14 423 TYR B C 1
ATOM 6566 O O . TYR B 1 405 ? 9.167 6.160 121.454 1.00 46.61 423 TYR B O 1
ATOM 6575 N N . VAL B 1 406 ? 9.509 6.679 123.642 1.00 44.58 424 VAL B N 1
ATOM 6576 C CA . VAL B 1 406 ? 10.717 7.474 123.357 1.00 46.40 424 VAL B CA 1
ATOM 6577 C C . VAL B 1 406 ? 11.851 7.166 124.363 1.00 55.99 424 VAL B C 1
ATOM 6578 O O . VAL B 1 406 ? 11.585 7.006 125.552 1.00 56.71 424 VAL B O 1
ATOM 6582 N N . PRO B 1 407 ? 13.129 7.116 123.905 1.00 55.93 425 PRO B N 1
ATOM 6583 C CA . PRO B 1 407 ? 14.240 6.836 124.853 1.00 59.90 425 PRO B CA 1
ATOM 6584 C C . PRO B 1 407 ? 14.442 7.938 125.902 1.00 86.40 425 PRO B C 1
ATOM 6585 O O . PRO B 1 407 ? 13.980 9.084 125.680 1.00 89.73 425 PRO B O 1
#

Radius of gyration: 28.97 Å; Cα contacts (8 Å, |Δi|>4): 2017; chains: 2; bounding box: 68×54×103 Å

Solvent-accessible surface area: 30829 Å² total